Protein 3W7A (pdb70)

InterPro domains:
  IPR003680 Flavodoxin-like fold [PF02525] (2-206)
  IPR023048 NADH:quinone oxidoreductase, FMN-dependent [MF_01216] (2-211)
  IPR029039 Flavoprotein-like superfamily [G3DSA:3.40.50.360] (1-211)
  IPR029039 Flavoprotein-like superfamily [SSF52218] (1-211)
  IPR050104 FMN-dependent NADH:quinone oxidoreductase, azoreductase type 1 [PTHR43741] (1-211)

Radius of gyration: 33.96 Å; Cα contacts (8 Å, |Δi|>4): 1570; chains: 4; bounding box: 98×86×54 Å

Foldseek 3Di:
DEEEEEEEDPDALVPDLLNVQSVLLVVLLCVLPVPYHYHYHDLVPADQDAPDPLCVVVVVCVVVVHDLVVHDPVSSVRVVSLVVLQVSVLPGAEYEYGAEQDPLAGDPSVVSSLVSHQDEPRQWHADPVGIAADRENHAYEYEYEYQADQPDDPNVVSNCHVVVVQVSCRRSPHNHYHYQYLHNCNVCVVCNVVSSVVSSVVSSVVSNVD/DEEEEEEEDPDALVPDLLNVQSVLLVVLLCVLPVPYHYDYHYLVPADQDACDPLQVVVVVCVVVVHDLVVHDPVSNVNVVSLVVLQVVVLPGAEYEYEAEQDPLAGPPSVVSSLVSNDDEPRQWHADDVGIAGDRPNHEYEYEYEYQADQPDDDNVVSNCHVVVVQVSCVRSPHNHYYYQYLHNCNVCVVCNVVSSVVSNVVSSVVSNVD/DEEEEEEEDPDALVPDLLRVQSVLLVVLLCVLPVPYHYDYHYLVPADQDACDVLCVVVVVCVVVVHDLVVHDPVSNVRVVSLVVLQVSVQPGQEYEYGAEDDPLAGPPSVVSSLVSHQDEPRLWHADPVGIAADHPNHAYEYEYEYQADQPDDDNVVSNCHVVVVQVSCVRSPHNHYHYQYLHNCNVPVVCNVVSSVVSSVVSSVVSNVD/DEEEEEEEDPDACVPDLLRVLSVLLVVLLCVLPVPYHYHYDYLVPQDQDACDPLCVVLVVCVVVVHDLVVHDPVSNVNVVSLVVLQVSVLPGAEYEYGAEDDPLAGPPSVVSSLVSNDDDPRLWHADPVGIAADRPNHEYEYEYEYQADQPDPDNVVSNCHVVVVCVSCVRSPHNHYYYQYLHNCNVDVVCNVVSSVVSSVVSSVVSNVD

Sequence (840 aa):
TKVLFITANPNSAEGSFGMAVGEAFIEAYKNEHPQDEVVTIDLFNTTVPAIDADVFAAWGKFAAGEGFEALTEVQQQKVAAMNTNLETFMNADRYVFVTPMWNFSYPPVVKAYLDNVAIAGKTFKYTENGPVGLLEGKKALHIQATGGVYSEGAYAAVDFGRNHLKTVLGFVGVNDTEYIAVEGMNANPEKAQEIKEAAIANARELAKRFTKVLFITANPNSAEGSFGMAVGEAFIEAYKNEHPQDEVVTIDLFNTTVPAIDADVFAAWGKFAAGEGFEALTEVQQQKVAAMNTNLETFMNADRYVFVTPMWNFSYPPVVKAYLDNVAIAGKTFKYTENGPVGLLEGKKALHIQATGGVYSEGAYAAVDFGRNHLKTVLGFVGVNDTEYIAVEGMNANPEKAQEIKEAAIANARELAKRFTKVLFITANPNSAEGSFGMAVGEAFIEAYKNEHPQDEVVTIDLFNTTVPAIDADVFAAWGKFAAGEGFEALTEVQQQKVAAMNTNLETFMNADRYVFVTPMWNFSYPPVVKAYLDNVAIAGKTFKYTENGPVGLLEGKKALHIQATGGVYSEGAYAAVDFGRNHLKTVLGFVGVNDTEYIAVEGMNANPEKAQEIKEAAIANARELAKRFTKVLFITANPNSAEGSFGMAVGEAFIEAYKNEHPQDEVVTIDLFNTTVPAIDADVFAAWGKFAAGEGFEALTEVQQQKVAAMNTNLETFMNADRYVFVTPMWNFSYPPVVKAYLDNVAIAGKTFKYTENGPVGLLEGKKALHIQATGGVYSEGAYAAVDFGRNHLKTVLGFVGVNDTEYIAVEGMNANPEKAQEIKEAAIANARELAKRF

CATH classification: 3.40.50.360

Secondary structure (DSSP, 8-state):
-EEEEEE--SS-TTS-HHHHHHHHHHHHHHHH-TTSEEEEEEGGGS--PPP-HHHHHHHHHHHTT--GGGS-HHHHHHHHHHHHHHHHHHH-SEEEEEEE-BTTB--HHHHHHHHHH--BTTTEE--TTS-EE---S-EEEEEEEESS--SSSGGGGG-HHHHHHHHHHHHTT---EEEEEEE-TTT-GGGHHHHHHHHHHHHHHHHTT-/-EEEEEE--SS-TTS-HHHHHHHHHHHHHHHH-TTSEEEEEEGGGS--PPP-HHHHHHHHHHHTT--GGGS-HHHHHHHHHHHHHHHHHHH-SEEEEEEE-BTTB--HHHHHHHHHH--BTTTEE--TTS-EE---S-EEEEEEEESS--SSSGGGGG-HHHHHHHHHHHHTT---EEEEEEE-TTT-GGGHHHHHHHHHHHHHHHHTT-/-EEEEEE--SS-TTT-HHHHHHHHHHHHHHHH-TT-EEEEEEGGGS--PPP-HHHHHHHHHHHTT--GGGS-HHHHHHHHHHHHHHHHHHH-SEEEEEEE-BTTB--HHHHHHHHHH--BTTTEE--TTS-EE---S-EEEEEEEESS--SSSGGGGG-HHHHHHHHHHHHHT---EEEEEEE-TTTSGGGHHHHHHHHHHHHHHHHTT-/-EEEEEE--SS-TTT-HHHHHHHHHHHHHHHH-TTSEEEEEETTTS--PPP-HHHHHHHHHHHHT--GGGS-HHHHHHHHHHHHHHHHHHH-SEEEEEEE-BTTB--HHHHHHHHHH--BTTTEE--TT--EE---S-EEEEEEEESS--SSSGGGGG-HHHHHHHHHHHHHT---EEEEEEE-TTT-GGGHHHHHHHHHHHHHHHHTT-

Nearest PDB structures (foldseek):
  3w78-assembly2_D  TM=9.979E-01  e=2.342E-39  Bacillus sp. B29
  6jxn-assembly2_B  TM=9.881E-01  e=1.246E-28  Bacillus smithii
  6qu0-assembly1_B  TM=9.357E-01  e=8.473E-25  Halalkalibacter okhensis
  3p0r-assembly1_A-2  TM=9.337E-01  e=2.638E-23  Bacillus anthracis str. Sterne
  3w77-assembly1_B  TM=9.235E-01  e=3.132E-23  Bacillus sp. B29

Structure (mmCIF, N/CA/C/O backbone):
data_3W7A
#
_entry.id   3W7A
#
_cell.length_a   191.982
_cell.length_b   56.618
_cell.length_c   105.518
_cell.angle_alpha   90.000
_cell.angle_beta   115.710
_cell.angle_gamma   90.000
#
_symmetry.space_group_name_H-M   'C 1 2 1'
#
loop_
_entity.id
_entity.type
_entity.pdbx_description
1 polymer 'FMN-dependent NADH-azoreductase'
2 non-polymer 'FLAVIN MONONUCLEOTIDE'
3 non-polymer '4-[(E)-(2-hydroxynaphthalen-1-yl)diazenyl]naphthalene-1-sulfonic acid'
4 non-polymer 'CALCIUM ION'
5 non-polymer 'POTASSIUM ION'
6 water water
#
loop_
_atom_site.group_PDB
_atom_site.id
_atom_site.type_symbol
_atom_site.label_atom_id
_atom_site.label_alt_id
_atom_site.label_comp_id
_atom_site.label_asym_id
_atom_site.label_entity_id
_atom_site.label_seq_id
_atom_site.pdbx_PDB_ins_code
_atom_site.Cartn_x
_atom_site.Cartn_y
_atom_site.Cartn_z
_atom_site.occupancy
_atom_site.B_iso_or_equiv
_atom_site.auth_seq_id
_atom_site.auth_comp_id
_atom_site.auth_asym_id
_atom_site.auth_atom_id
_atom_site.pdbx_PDB_model_num
ATOM 1 N N . THR A 1 2 ? 23.666 -24.409 42.539 1.00 23.25 2 THR A N 1
ATOM 2 C CA . THR A 1 2 ? 25.015 -24.605 41.915 1.00 23.61 2 THR A CA 1
ATOM 3 C C . THR A 1 2 ? 24.937 -25.153 40.458 1.00 22.49 2 THR A C 1
ATOM 4 O O . THR A 1 2 ? 24.276 -26.167 40.196 1.00 21.85 2 THR A O 1
ATOM 8 N N . LYS A 1 3 ? 25.642 -24.493 39.534 1.00 21.44 3 LYS A N 1
ATOM 9 C CA . LYS A 1 3 ? 25.692 -24.916 38.120 1.00 20.33 3 LYS A CA 1
ATOM 10 C C . LYS A 1 3 ? 27.027 -25.581 37.826 1.00 17.75 3 LYS A C 1
ATOM 11 O O . LYS A 1 3 ? 28.085 -25.037 38.140 1.00 16.45 3 LYS A O 1
ATOM 17 N N . VAL A 1 4 ? 26.974 -26.771 37.246 1.00 15.60 4 VAL A N 1
ATOM 18 C CA . VAL A 1 4 ? 28.170 -27.552 36.986 1.00 14.65 4 VAL A CA 1
ATOM 19 C C . VAL A 1 4 ? 28.284 -27.765 35.492 1.00 13.94 4 VAL A C 1
ATOM 20 O O . VAL A 1 4 ? 27.342 -28.178 34.874 1.00 14.15 4 VAL A O 1
ATOM 24 N N . LEU A 1 5 ? 29.455 -27.486 34.923 1.00 13.94 5 LEU A N 1
ATOM 25 C CA . LEU A 1 5 ? 29.769 -27.957 33.564 1.00 14.02 5 LEU A CA 1
ATOM 26 C C . LEU A 1 5 ? 30.568 -29.251 33.632 1.00 13.61 5 LEU A C 1
ATOM 27 O O . LEU A 1 5 ? 31.552 -29.304 34.347 1.00 13.35 5 LEU A O 1
ATOM 32 N N . PHE A 1 6 ? 30.153 -30.272 32.895 1.00 13.46 6 PHE A N 1
ATOM 33 C CA . PHE A 1 6 ? 30.860 -31.529 32.859 1.00 14.36 6 PHE A CA 1
ATOM 34 C C . PHE A 1 6 ? 31.377 -31.513 31.433 1.00 14.70 6 PHE A C 1
ATOM 35 O O . PHE A 1 6 ? 30.628 -31.741 30.485 1.00 15.09 6 PHE A O 1
ATOM 43 N N . ILE A 1 7 ? 32.653 -31.173 31.285 1.00 14.60 7 ILE A N 1
ATOM 44 C CA . ILE A 1 7 ? 33.241 -30.910 29.981 1.00 15.12 7 ILE A CA 1
ATOM 45 C C . ILE A 1 7 ? 34.079 -32.094 29.606 1.00 15.64 7 ILE A C 1
ATOM 46 O O . ILE A 1 7 ? 35.089 -32.366 30.262 1.00 15.96 7 ILE A O 1
ATOM 51 N N . THR A 1 8 ? 33.681 -32.825 28.575 1.00 16.05 8 THR A N 1
ATOM 52 C CA . THR A 1 8 ? 34.448 -34.032 28.234 1.00 16.07 8 THR A CA 1
ATOM 53 C C . THR A 1 8 ? 35.140 -33.875 26.877 1.00 16.13 8 THR A C 1
ATOM 54 O O . THR A 1 8 ? 34.594 -33.238 25.961 1.00 15.69 8 THR A O 1
ATOM 58 N N . ALA A 1 9 ? 36.357 -34.408 26.760 1.00 15.84 9 ALA A N 1
ATOM 59 C CA . ALA A 1 9 ? 37.063 -34.433 25.483 1.00 16.47 9 ALA A CA 1
ATOM 60 C C . ALA A 1 9 ? 37.608 -35.823 25.227 1.00 17.45 9 ALA A C 1
ATOM 61 O O . ALA A 1 9 ? 38.802 -36.059 25.200 1.00 17.55 9 ALA A O 1
ATOM 63 N N . ASN A 1 10 ? 36.707 -36.748 25.026 1.00 18.74 10 ASN A N 1
ATOM 64 C CA . ASN A 1 10 ? 37.095 -38.062 24.633 1.00 20.35 10 ASN A CA 1
ATOM 65 C C . ASN A 1 10 ? 36.096 -38.519 23.576 1.00 22.48 10 ASN A C 1
ATOM 66 O O . ASN A 1 10 ? 34.888 -38.404 23.794 1.00 24.11 10 ASN A O 1
ATOM 71 N N . PRO A 1 11 ? 36.589 -39.055 22.439 1.00 24.51 11 PRO A N 1
ATOM 72 C CA . PRO A 1 11 ? 35.635 -39.549 21.415 1.00 25.78 11 PRO A CA 1
ATOM 73 C C . PRO A 1 11 ? 34.844 -40.781 21.842 1.00 26.59 11 PRO A C 1
ATOM 74 O O . PRO A 1 11 ? 33.863 -41.116 21.202 1.00 28.35 11 PRO A O 1
ATOM 78 N N . ASN A 1 12 ? 35.277 -41.439 22.909 1.00 28.92 12 ASN A N 1
ATOM 79 C CA . ASN A 1 12 ? 34.646 -42.661 23.428 1.00 30.25 12 ASN A CA 1
ATOM 80 C C . ASN A 1 12 ? 33.692 -42.405 24.612 1.00 30.52 12 ASN A C 1
ATOM 81 O O . ASN A 1 12 ? 33.860 -41.442 25.368 1.00 28.78 12 ASN A O 1
ATOM 86 N N . SER A 1 13 ? 32.709 -43.289 24.780 1.00 28.80 13 SER A N 1
ATOM 87 C CA . SER A 1 13 ? 31.768 -43.188 25.881 1.00 29.24 13 SER A CA 1
ATOM 88 C C . SER A 1 13 ? 32.418 -43.740 27.133 1.00 27.83 13 SER A C 1
ATOM 89 O O . SER A 1 13 ? 33.547 -44.250 27.098 1.00 27.00 13 SER A O 1
ATOM 92 N N . ALA A 1 14 ? 31.674 -43.658 28.229 1.00 26.43 14 ALA A N 1
ATOM 93 C CA . ALA A 1 14 ? 32.063 -44.247 29.492 1.00 27.53 14 ALA A CA 1
ATOM 94 C C . ALA A 1 14 ? 32.240 -45.760 29.419 1.00 28.93 14 ALA A C 1
ATOM 95 O O . ALA A 1 14 ? 32.841 -46.330 30.325 1.00 26.80 14 ALA A O 1
ATOM 97 N N . GLU A 1 15 ? 31.701 -46.394 28.367 1.00 30.04 15 GLU A N 1
ATOM 98 C CA . GLU A 1 15 ? 31.805 -47.835 28.181 1.00 35.16 15 GLU A CA 1
ATOM 99 C C . GLU A 1 15 ? 33.163 -48.219 27.595 1.00 33.60 15 GLU A C 1
ATOM 100 O O . GLU A 1 15 ? 33.658 -49.319 27.868 1.00 31.81 15 GLU A O 1
ATOM 106 N N . GLY A 1 16 ? 33.777 -47.324 26.811 1.00 29.33 16 GLY A N 1
ATOM 107 C CA . GLY A 1 16 ? 35.087 -47.632 26.223 1.00 28.38 16 GLY A CA 1
ATOM 108 C C . GLY A 1 16 ? 36.277 -46.716 26.528 1.00 26.38 16 GLY A C 1
ATOM 109 O O . GLY A 1 16 ? 37.208 -46.639 25.749 1.00 27.68 16 GLY A O 1
ATOM 110 N N . SER A 1 17 ? 36.247 -46.018 27.650 1.00 23.39 17 SER A N 1
ATOM 111 C CA . SER A 1 17 ? 37.275 -45.047 27.996 1.00 21.55 17 SER A CA 1
ATOM 112 C C . SER A 1 17 ? 37.385 -45.050 29.504 1.00 20.35 17 SER A C 1
ATOM 113 O O . SER A 1 17 ? 36.357 -44.993 30.181 1.00 19.82 17 SER A O 1
ATOM 116 N N . PHE A 1 18 ? 38.619 -45.140 30.006 1.00 19.09 18 PHE A N 1
ATOM 117 C CA . PHE A 1 18 ? 38.908 -45.129 31.444 1.00 19.69 18 PHE A CA 1
ATOM 118 C C . PHE A 1 18 ? 38.552 -43.794 32.109 1.00 18.82 18 PHE A C 1
ATOM 119 O O . PHE A 1 18 ? 37.883 -43.789 33.145 1.00 19.39 18 PHE A O 1
ATOM 127 N N . GLY A 1 19 ? 38.996 -42.680 31.506 1.00 18.10 19 GLY A N 1
ATOM 128 C CA . GLY A 1 19 ? 38.653 -41.314 31.968 1.00 16.30 19 GLY A CA 1
ATOM 129 C C . GLY A 1 19 ? 37.137 -41.083 32.057 1.00 15.94 19 GLY A C 1
ATOM 130 O O . GLY A 1 19 ? 36.633 -40.504 33.058 1.00 14.42 19 GLY A O 1
ATOM 131 N N . MET A 1 20 ? 36.408 -41.526 31.025 1.00 15.48 20 MET A N 1
ATOM 132 C CA . MET A 1 20 ? 34.948 -41.314 30.963 1.00 16.37 20 MET A CA 1
ATOM 133 C C . MET A 1 20 ? 34.188 -42.159 32.011 1.00 15.95 20 MET A C 1
ATOM 134 O O . MET A 1 20 ? 33.247 -41.678 32.591 1.00 15.43 20 MET A O 1
ATOM 139 N N . ALA A 1 21 ? 34.597 -43.419 32.215 1.00 15.86 21 ALA A N 1
ATOM 140 C CA . ALA A 1 21 ? 34.077 -44.234 33.300 1.00 15.66 21 ALA A CA 1
ATOM 141 C C . ALA A 1 21 ? 34.298 -43.533 34.658 1.00 15.90 21 ALA A C 1
ATOM 142 O O . ALA A 1 21 ? 33.416 -43.538 35.504 1.00 15.63 21 ALA A O 1
ATOM 144 N N . VAL A 1 22 ? 35.455 -42.890 34.854 1.00 15.16 22 VAL A N 1
ATOM 145 C CA . VAL A 1 22 ? 35.745 -42.289 36.124 1.00 14.47 22 VAL A CA 1
ATOM 146 C C . VAL A 1 22 ? 34.920 -40.996 36.223 1.00 14.44 22 VAL A C 1
ATOM 147 O O . VAL A 1 22 ? 34.249 -40.751 37.219 1.00 13.62 22 VAL A O 1
ATOM 151 N N . GLY A 1 23 ? 34.935 -40.195 35.155 1.00 14.47 23 GLY A N 1
ATOM 152 C CA . GLY A 1 23 ? 34.181 -38.943 35.134 1.00 14.81 23 GLY A CA 1
ATOM 153 C C . GLY A 1 23 ? 32.693 -39.166 35.250 1.00 14.93 23 GLY A C 1
ATOM 154 O O . GLY A 1 23 ? 31.997 -38.448 35.960 1.00 14.01 23 GLY A O 1
ATOM 155 N N . GLU A 1 24 ? 32.193 -40.173 34.552 1.00 15.91 24 GLU A N 1
ATOM 156 C CA . GLU A 1 24 ? 30.804 -40.573 34.776 1.00 17.31 24 GLU A CA 1
ATOM 157 C C . GLU A 1 24 ? 30.455 -40.977 36.229 1.00 16.35 24 GLU A C 1
ATOM 158 O O . GLU A 1 24 ? 29.432 -40.514 36.775 1.00 15.60 24 GLU A O 1
ATOM 164 N N . ALA A 1 25 ? 31.298 -41.804 36.862 1.00 14.92 25 ALA A N 1
ATOM 165 C CA . ALA A 1 25 ? 31.075 -42.136 38.261 1.00 14.26 25 ALA A CA 1
ATOM 166 C C . ALA A 1 25 ? 31.120 -40.870 39.131 1.00 13.27 25 ALA A C 1
ATOM 167 O O . ALA A 1 25 ? 30.300 -40.702 40.039 1.00 12.74 25 ALA A O 1
ATOM 169 N N . PHE A 1 26 ? 32.063 -39.984 38.865 1.00 12.55 26 PHE A N 1
ATOM 170 C CA . PHE A 1 26 ? 32.102 -38.737 39.640 1.00 12.96 26 PHE A CA 1
ATOM 171 C C . PHE A 1 26 ? 30.804 -37.939 39.507 1.00 13.20 26 PHE A C 1
ATOM 172 O O . PHE A 1 26 ? 30.221 -37.538 40.508 1.00 13.55 26 PHE A O 1
ATOM 180 N N . ILE A 1 27 ? 30.410 -37.661 38.269 1.00 14.04 27 ILE A N 1
ATOM 181 C CA . ILE A 1 27 ? 29.319 -36.729 38.016 1.00 15.04 27 ILE A CA 1
ATOM 182 C C . ILE A 1 27 ? 27.979 -37.307 38.491 1.00 16.15 27 ILE A C 1
ATOM 183 O O . ILE A 1 27 ? 27.126 -36.583 38.989 1.00 15.98 27 ILE A O 1
ATOM 188 N N . GLU A 1 28 ? 27.818 -38.622 38.398 1.00 16.75 28 GLU A N 1
ATOM 189 C CA . GLU A 1 28 ? 26.596 -39.263 38.911 1.00 17.29 28 GLU A CA 1
ATOM 190 C C . GLU A 1 28 ? 26.518 -39.363 40.440 1.00 16.23 28 GLU A C 1
ATOM 191 O O . GLU A 1 28 ? 25.434 -39.208 41.014 1.00 15.88 28 GLU A O 1
ATOM 197 N N . ALA A 1 29 ? 27.651 -39.596 41.100 1.00 15.88 29 ALA A N 1
ATOM 198 C CA . ALA A 1 29 ? 27.713 -39.511 42.580 1.00 15.95 29 ALA A CA 1
ATOM 199 C C . ALA A 1 29 ? 27.409 -38.078 43.001 1.00 15.58 29 ALA A C 1
ATOM 200 O O . ALA A 1 29 ? 26.739 -37.831 44.016 1.00 15.45 29 ALA A O 1
ATOM 202 N N . TYR A 1 30 ? 27.876 -37.128 42.201 1.00 15.51 30 TYR A N 1
ATOM 203 C CA . TYR A 1 30 ? 27.676 -35.707 42.547 1.00 16.25 30 TYR A CA 1
ATOM 204 C C . TYR A 1 30 ? 26.195 -35.298 42.466 1.00 16.18 30 TYR A C 1
ATOM 205 O O . TYR A 1 30 ? 25.657 -34.610 43.379 1.00 15.07 30 TYR A O 1
ATOM 214 N N . LYS A 1 31 ? 25.531 -35.685 41.376 1.00 15.64 31 LYS A N 1
ATOM 215 C CA . LYS A 1 31 ? 24.102 -35.358 41.243 1.00 16.64 31 LYS A CA 1
ATOM 216 C C . LYS A 1 31 ? 23.266 -36.014 42.323 1.00 17.22 31 LYS A C 1
ATOM 217 O O . LYS A 1 31 ? 22.298 -35.413 42.794 1.00 17.10 31 LYS A O 1
ATOM 223 N N . ASN A 1 32 ? 23.609 -37.254 42.663 1.00 17.43 32 ASN A N 1
ATOM 224 C CA . ASN A 1 32 ? 22.987 -37.949 43.767 1.00 20.26 32 ASN A CA 1
ATOM 225 C C . ASN A 1 32 ? 23.126 -37.198 45.091 1.00 19.79 32 ASN A C 1
ATOM 226 O O . ASN A 1 32 ? 22.161 -37.077 45.813 1.00 20.19 32 ASN A O 1
ATOM 231 N N . GLU A 1 33 ? 24.311 -36.675 45.381 1.00 18.66 33 GLU A N 1
ATOM 232 C CA . GLU A 1 33 ? 24.547 -35.890 46.599 1.00 20.30 33 GLU A CA 1
ATOM 233 C C . GLU A 1 33 ? 23.845 -34.550 46.535 1.00 20.34 33 GLU A C 1
ATOM 234 O O . GLU A 1 33 ? 23.509 -33.976 47.571 1.00 21.48 33 GLU A O 1
ATOM 240 N N . HIS A 1 34 ? 23.635 -34.027 45.336 1.00 18.30 34 HIS A N 1
ATOM 241 C CA . HIS A 1 34 ? 23.079 -32.684 45.228 1.00 19.25 34 HIS A CA 1
ATOM 242 C C . HIS A 1 34 ? 22.021 -32.629 44.170 1.00 18.62 34 HIS A C 1
ATOM 243 O O . HIS A 1 34 ? 22.282 -32.046 43.120 1.00 17.85 34 HIS A O 1
ATOM 250 N N . PRO A 1 35 ? 20.825 -33.226 44.425 1.00 18.24 35 PRO A N 1
ATOM 251 C CA . PRO A 1 35 ? 19.822 -33.405 43.383 1.00 19.48 35 PRO A CA 1
ATOM 252 C C . PRO A 1 35 ? 19.272 -32.094 42.858 1.00 19.56 35 PRO A C 1
ATOM 253 O O . PRO A 1 35 ? 18.696 -32.092 41.811 1.00 17.67 35 PRO A O 1
ATOM 257 N N . GLN A 1 36 ? 19.450 -30.994 43.577 1.00 21.04 36 GLN A N 1
ATOM 258 C CA . GLN A 1 36 ? 18.965 -29.718 43.049 1.00 23.22 36 GLN A CA 1
ATOM 259 C C . GLN A 1 36 ? 19.982 -28.952 42.218 1.00 22.29 36 GLN A C 1
ATOM 260 O O . GLN A 1 36 ? 19.651 -27.888 41.691 1.00 21.94 36 GLN A O 1
ATOM 266 N N . ASP A 1 37 ? 21.202 -29.471 42.082 1.00 21.76 37 ASP A N 1
ATOM 267 C CA . ASP A 1 37 ? 22.210 -28.815 41.228 1.00 22.85 37 ASP A CA 1
ATOM 268 C C . ASP A 1 37 ? 21.982 -29.061 39.721 1.00 23.52 37 ASP A C 1
ATOM 269 O O . ASP A 1 37 ? 21.583 -30.152 39.334 1.00 22.38 37 ASP A O 1
ATOM 274 N N . GLU A 1 38 ? 22.230 -28.041 38.885 1.00 24.00 38 GLU A N 1
ATOM 275 C CA . GLU A 1 38 ? 22.087 -28.180 37.433 1.00 25.60 38 GLU A CA 1
ATOM 276 C C . GLU A 1 38 ? 23.437 -28.628 36.878 1.00 23.34 38 GLU A C 1
ATOM 277 O O . GLU A 1 38 ? 24.480 -28.059 37.215 1.00 21.14 38 GLU A O 1
ATOM 283 N N . VAL A 1 39 ? 23.422 -29.643 36.040 1.00 21.09 39 VAL A N 1
ATOM 284 C CA . VAL A 1 39 ? 24.651 -30.146 35.457 1.00 21.93 39 VAL A CA 1
ATOM 285 C C . VAL A 1 39 ? 24.464 -30.213 33.940 1.00 22.45 39 VAL A C 1
ATOM 286 O O . VAL A 1 39 ? 23.601 -30.921 33.458 1.00 22.06 39 VAL A O 1
ATOM 290 N N . VAL A 1 40 ? 25.293 -29.472 33.211 1.00 21.93 40 VAL A N 1
ATOM 291 C CA . VAL A 1 40 ? 25.216 -29.394 31.742 1.00 21.95 40 VAL A CA 1
ATOM 292 C C . VAL A 1 40 ? 26.424 -30.153 31.198 1.00 20.57 40 VAL A C 1
ATOM 293 O O . VAL A 1 40 ? 27.538 -29.863 31.609 1.00 18.85 40 VAL A O 1
ATOM 297 N N . THR A 1 41 ? 26.245 -31.139 30.317 1.00 20.45 41 THR A N 1
ATOM 298 C CA . THR A 1 41 ? 27.440 -31.745 29.762 1.00 21.76 41 THR A CA 1
ATOM 299 C C . THR A 1 41 ? 27.837 -31.002 28.478 1.00 21.88 41 THR A C 1
ATOM 300 O O . THR A 1 41 ? 26.992 -30.727 27.626 1.00 21.99 41 THR A O 1
ATOM 304 N N . ILE A 1 42 ? 29.120 -30.646 28.375 1.00 21.09 42 ILE A N 1
ATOM 305 C CA . ILE A 1 42 ? 29.691 -30.120 27.139 1.00 20.20 42 ILE A CA 1
ATOM 306 C C . ILE A 1 42 ? 30.618 -31.218 26.548 1.00 19.00 42 ILE A C 1
ATOM 307 O O . ILE A 1 42 ? 31.754 -31.419 26.996 1.00 16.37 42 ILE A O 1
ATOM 312 N N . ASP A 1 43 ? 30.119 -31.940 25.549 1.00 18.90 43 ASP A N 1
ATOM 313 C CA . ASP A 1 43 ? 30.921 -32.936 24.846 1.00 19.21 43 ASP A CA 1
ATOM 314 C C . ASP A 1 43 ? 31.741 -32.204 23.797 1.00 18.43 43 ASP A C 1
ATOM 315 O O . ASP A 1 43 ? 31.199 -31.785 22.769 1.00 19.40 43 ASP A O 1
ATOM 320 N N . LEU A 1 44 ? 33.030 -32.026 24.033 1.00 17.66 44 LEU A N 1
ATOM 321 C CA . LEU A 1 44 ? 33.779 -31.154 23.116 1.00 18.17 44 LEU A CA 1
ATOM 322 C C . LEU A 1 44 ? 33.895 -31.728 21.716 1.00 19.03 44 LEU A C 1
ATOM 323 O O . LEU A 1 44 ? 34.105 -30.972 20.791 1.00 19.31 44 LEU A O 1
ATOM 328 N N . PHE A 1 45 ? 33.757 -33.038 21.553 1.00 19.92 45 PHE A N 1
ATOM 329 C CA . PHE A 1 45 ? 33.783 -33.610 20.198 1.00 21.89 45 PHE A CA 1
ATOM 330 C C . PHE A 1 45 ? 32.482 -33.425 19.414 1.00 23.88 45 PHE A C 1
ATOM 331 O O . PHE A 1 45 ? 32.440 -33.763 18.240 1.00 25.78 45 PHE A O 1
ATOM 339 N N . ASN A 1 46 ? 31.429 -32.925 20.064 1.00 24.70 46 ASN A N 1
ATOM 340 C CA . ASN A 1 46 ? 30.156 -32.624 19.412 1.00 26.25 46 ASN A CA 1
ATOM 341 C C . ASN A 1 46 ? 29.618 -31.236 19.800 1.00 26.00 46 ASN A C 1
ATOM 342 O O . ASN A 1 46 ? 28.427 -31.082 20.017 1.00 27.97 46 ASN A O 1
ATOM 347 N N . THR A 1 47 ? 30.493 -30.241 19.888 1.00 24.39 47 THR A N 1
ATOM 348 C CA . THR A 1 47 ? 30.131 -28.881 20.288 1.00 24.93 47 THR A CA 1
ATOM 349 C C . THR A 1 47 ? 30.873 -27.974 19.309 1.00 24.30 47 THR A C 1
ATOM 350 O O . THR A 1 47 ? 32.010 -28.280 18.950 1.00 22.73 47 THR A O 1
ATOM 354 N N . THR A 1 48 ? 30.284 -26.864 18.862 1.00 23.52 48 THR A N 1
ATOM 355 C CA . THR A 1 48 ? 31.093 -26.030 17.982 1.00 23.53 48 THR A CA 1
ATOM 356 C C . THR A 1 48 ? 32.011 -25.155 18.851 1.00 22.74 48 THR A C 1
ATOM 357 O O . THR A 1 48 ? 31.555 -24.402 19.739 1.00 21.82 48 THR A O 1
ATOM 361 N N . VAL A 1 49 ? 33.309 -25.313 18.615 1.00 20.43 49 VAL A N 1
ATOM 362 C CA . VAL A 1 49 ? 34.361 -24.671 19.380 1.00 20.68 49 VAL A CA 1
ATOM 363 C C . VAL A 1 49 ? 35.314 -24.086 18.341 1.00 21.87 49 VAL A C 1
ATOM 364 O O . VAL A 1 49 ? 36.300 -24.730 17.970 1.00 23.88 49 VAL A O 1
ATOM 368 N N . PRO A 1 50 ? 34.997 -22.879 17.820 1.00 21.36 50 PRO A N 1
ATOM 369 C CA . PRO A 1 50 ? 35.786 -22.230 16.780 1.00 21.93 50 PRO A CA 1
ATOM 370 C C . PRO A 1 50 ? 37.217 -22.002 17.199 1.00 22.07 50 PRO A C 1
ATOM 371 O O . PRO A 1 50 ? 37.477 -21.485 18.315 1.00 22.24 50 PRO A O 1
ATOM 375 N N . ALA A 1 51 ? 38.124 -22.355 16.290 1.00 20.90 51 ALA A N 1
ATOM 376 C CA . ALA A 1 51 ? 39.546 -22.033 16.412 1.00 21.63 51 ALA A CA 1
ATOM 377 C C . ALA A 1 51 ? 39.744 -20.543 16.175 1.00 21.56 51 ALA A C 1
ATOM 378 O O . ALA A 1 51 ? 39.129 -19.986 15.274 1.00 22.96 51 ALA A O 1
ATOM 380 N N . ILE A 1 52 ? 40.564 -19.884 16.988 1.00 20.91 52 ILE A N 1
ATOM 381 C CA . ILE A 1 52 ? 41.024 -18.546 16.642 1.00 21.00 52 ILE A CA 1
ATOM 382 C C . ILE A 1 52 ? 41.750 -18.610 15.278 1.00 21.82 52 ILE A C 1
ATOM 383 O O . ILE A 1 52 ? 42.716 -19.348 15.126 1.00 20.94 52 ILE A O 1
ATOM 388 N N . ASP A 1 53 ? 41.237 -17.882 14.281 1.00 22.94 53 ASP A N 1
ATOM 389 C CA . ASP A 1 53 ? 41.785 -17.896 12.906 1.00 24.03 53 ASP A CA 1
ATOM 390 C C . ASP A 1 53 ? 41.643 -16.495 12.293 1.00 23.94 53 ASP A C 1
ATOM 391 O O . ASP A 1 53 ? 41.353 -15.525 13.031 1.00 24.59 53 ASP A O 1
ATOM 396 N N . ALA A 1 54 ? 41.831 -16.384 10.972 1.00 24.04 54 ALA A N 1
ATOM 397 C CA . ALA A 1 54 ? 41.850 -15.062 10.299 1.00 26.48 54 ALA A CA 1
ATOM 398 C C . ALA A 1 54 ? 40.495 -14.379 10.420 1.00 25.63 54 ALA A C 1
ATOM 399 O O . ALA A 1 54 ? 40.416 -13.160 10.625 1.00 27.50 54 ALA A O 1
ATOM 401 N N . ASP A 1 55 ? 39.431 -15.168 10.301 1.00 25.82 55 ASP A N 1
ATOM 402 C CA . ASP A 1 55 ? 38.088 -14.642 10.520 1.00 25.41 55 ASP A CA 1
ATOM 403 C C . ASP A 1 55 ? 37.886 -14.059 11.915 1.00 24.55 55 ASP A C 1
ATOM 404 O O . ASP A 1 55 ? 37.349 -12.978 12.041 1.00 23.99 55 ASP A O 1
ATOM 409 N N . VAL A 1 56 ? 38.304 -14.773 12.966 1.00 23.77 56 VAL A N 1
ATOM 410 C CA . VAL A 1 56 ? 38.127 -14.251 14.325 1.00 23.23 56 VAL A CA 1
ATOM 411 C C . VAL A 1 56 ? 38.966 -12.978 14.524 1.00 23.86 56 VAL A C 1
ATOM 412 O O . VAL A 1 56 ? 38.475 -11.974 15.090 1.00 23.41 56 VAL A O 1
ATOM 416 N N . PHE A 1 57 ? 40.232 -13.025 14.090 1.00 23.87 57 PHE A N 1
ATOM 417 C CA . PHE A 1 57 ? 41.065 -11.837 14.149 1.00 26.15 57 PHE A CA 1
ATOM 418 C C . PHE A 1 57 ? 40.358 -10.654 13.451 1.00 26.70 57 PHE A C 1
ATOM 419 O O . PHE A 1 57 ? 40.231 -9.580 14.040 1.00 26.54 57 PHE A O 1
ATOM 427 N N . ALA A 1 58 ? 39.827 -10.880 12.247 1.00 26.91 58 ALA A N 1
ATOM 428 C CA . ALA A 1 58 ? 39.069 -9.845 11.526 1.00 27.53 58 ALA A CA 1
ATOM 429 C C . ALA A 1 58 ? 37.858 -9.347 12.313 1.00 29.94 58 ALA A C 1
ATOM 430 O O . ALA A 1 58 ? 37.581 -8.146 12.324 1.00 32.13 58 ALA A O 1
ATOM 432 N N . ALA A 1 59 ? 37.116 -10.259 12.946 1.00 29.43 59 ALA A N 1
ATOM 433 C CA . ALA A 1 59 ? 35.935 -9.865 13.700 1.00 29.94 59 ALA A CA 1
ATOM 434 C C . ALA A 1 59 ? 36.354 -8.991 14.877 1.00 30.89 59 ALA A C 1
ATOM 435 O O . ALA A 1 59 ? 35.733 -7.967 15.152 1.00 30.00 59 ALA A O 1
ATOM 437 N N . TRP A 1 60 ? 37.422 -9.408 15.551 1.00 29.97 60 TRP A N 1
ATOM 438 C CA . TRP A 1 60 ? 37.943 -8.688 16.692 1.00 32.62 60 TRP A CA 1
ATOM 439 C C . TRP A 1 60 ? 38.332 -7.276 16.319 1.00 34.64 60 TRP A C 1
ATOM 440 O O . TRP A 1 60 ? 38.080 -6.351 17.080 1.00 34.35 60 TRP A O 1
ATOM 451 N N . GLY A 1 61 ? 38.906 -7.111 15.127 1.00 34.58 61 GLY A N 1
ATOM 452 C CA . GLY A 1 61 ? 39.333 -5.805 14.622 1.00 39.53 61 GLY A CA 1
ATOM 453 C C . GLY A 1 61 ? 38.171 -4.853 14.426 1.00 42.06 61 GLY A C 1
ATOM 454 O O . GLY A 1 61 ? 38.272 -3.683 14.782 1.00 43.76 61 GLY A O 1
ATOM 455 N N . LYS A 1 62 ? 37.060 -5.364 13.883 1.00 44.72 62 LYS A N 1
ATOM 456 C CA . LYS A 1 62 ? 35.818 -4.577 13.764 1.00 44.21 62 LYS A CA 1
ATOM 457 C C . LYS A 1 62 ? 35.263 -4.143 15.117 1.00 44.80 62 LYS A C 1
ATOM 458 O O . LYS A 1 62 ? 34.937 -2.975 15.309 1.00 48.19 62 LYS A O 1
ATOM 464 N N . PHE A 1 63 ? 35.172 -5.073 16.059 1.00 46.12 63 PHE A N 1
ATOM 465 C CA . PHE A 1 63 ? 34.733 -4.750 17.424 1.00 48.56 63 PHE A CA 1
ATOM 466 C C . PHE A 1 63 ? 35.621 -3.716 18.132 1.00 49.62 63 PHE A C 1
ATOM 467 O O . PHE A 1 63 ? 35.110 -2.803 18.769 1.00 50.13 63 PHE A O 1
ATOM 475 N N . ALA A 1 64 ? 36.941 -3.878 18.028 1.00 51.78 64 ALA A N 1
ATOM 476 C CA . ALA A 1 64 ? 37.903 -2.896 18.541 1.00 52.07 64 ALA A CA 1
ATOM 477 C C . ALA A 1 64 ? 37.713 -1.548 17.860 1.00 54.69 64 ALA A C 1
ATOM 478 O O . ALA A 1 64 ? 37.752 -0.513 18.524 1.00 57.66 64 ALA A O 1
ATOM 480 N N . ALA A 1 65 ? 37.490 -1.571 16.541 1.00 54.45 65 ALA A N 1
ATOM 481 C CA . ALA A 1 65 ? 37.095 -0.386 15.770 1.00 52.01 65 ALA A CA 1
ATOM 482 C C . ALA A 1 65 ? 35.685 0.089 16.140 1.00 54.67 65 ALA A C 1
ATOM 483 O O . ALA A 1 65 ? 35.114 0.948 15.465 1.00 54.57 65 ALA A O 1
ATOM 485 N N . GLY A 1 66 ? 35.123 -0.493 17.199 1.00 55.87 66 GLY A N 1
ATOM 486 C CA . GLY A 1 66 ? 33.788 -0.152 17.682 1.00 57.56 66 GLY A CA 1
ATOM 487 C C . GLY A 1 66 ? 32.671 -0.379 16.679 1.00 58.81 66 GLY A C 1
ATOM 488 O O . GLY A 1 66 ? 31.704 0.382 16.651 1.00 59.41 66 GLY A O 1
ATOM 489 N N . GLU A 1 67 ? 32.801 -1.416 15.851 1.00 58.84 67 GLU A N 1
ATOM 490 C CA . GLU A 1 67 ? 31.753 -1.753 14.887 1.00 59.36 67 GLU A CA 1
ATOM 491 C C . GLU A 1 67 ? 30.789 -2.789 15.470 1.00 58.11 67 GLU A C 1
ATOM 492 O O . GLU A 1 67 ? 31.085 -3.437 16.472 1.00 58.04 67 GLU A O 1
ATOM 498 N N . GLY A 1 68 ? 29.633 -2.941 14.842 1.00 58.15 68 GLY A N 1
ATOM 499 C CA . GLY A 1 68 ? 28.653 -3.907 15.311 1.00 56.81 68 GLY A CA 1
ATOM 500 C C . GLY A 1 68 ? 28.718 -5.224 14.565 1.00 55.46 68 GLY A C 1
ATOM 501 O O . GLY A 1 68 ? 29.548 -5.406 13.672 1.00 54.06 68 GLY A O 1
ATOM 502 N N . PHE A 1 69 ? 27.789 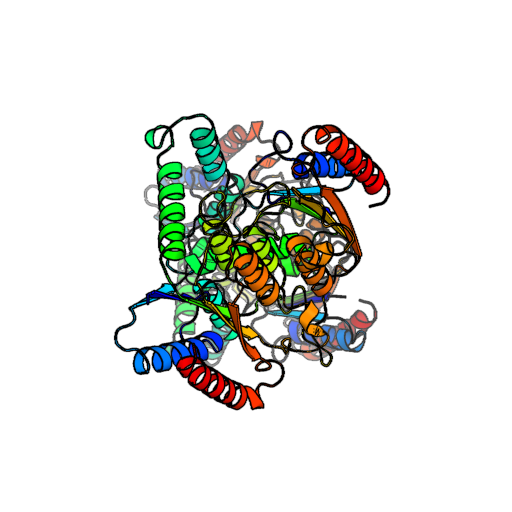-6.112 14.914 1.00 55.82 69 PHE A N 1
ATOM 503 C CA . PHE A 1 69 ? 27.750 -7.503 14.449 1.00 55.13 69 PHE A CA 1
ATOM 504 C C . PHE A 1 69 ? 27.487 -7.618 12.942 1.00 53.63 69 PHE A C 1
ATOM 505 O O . PHE A 1 69 ? 27.916 -8.572 12.307 1.00 54.93 69 PHE A O 1
ATOM 513 N N . GLU A 1 70 ? 26.804 -6.626 12.379 1.00 56.35 70 GLU A N 1
ATOM 514 C CA . GLU A 1 70 ? 26.444 -6.592 10.948 1.00 57.28 70 GLU A CA 1
ATOM 515 C C . GLU A 1 70 ? 27.580 -6.171 10.009 1.00 54.61 70 GLU A C 1
ATOM 516 O O . GLU A 1 70 ? 27.426 -6.185 8.774 1.00 55.99 70 GLU A O 1
ATOM 522 N N . ALA A 1 71 ? 28.708 -5.775 10.591 1.00 50.27 71 ALA A N 1
ATOM 523 C CA . ALA A 1 71 ? 29.922 -5.517 9.814 1.00 46.93 71 ALA A CA 1
ATOM 524 C C . ALA A 1 71 ? 30.688 -6.816 9.525 1.00 44.53 71 ALA A C 1
ATOM 525 O O . ALA A 1 71 ? 31.553 -6.855 8.656 1.00 44.71 71 ALA A O 1
ATOM 527 N N . LEU A 1 72 ? 30.380 -7.874 10.273 1.00 42.18 72 LEU A N 1
ATOM 528 C CA . LEU A 1 72 ? 31.009 -9.187 10.074 1.00 39.67 72 LEU A CA 1
ATOM 529 C C . LEU A 1 72 ? 30.364 -9.907 8.894 1.00 37.73 72 LEU A C 1
ATOM 530 O O . LEU A 1 72 ? 29.177 -9.748 8.636 1.00 39.64 72 LEU A O 1
ATOM 535 N N . THR A 1 73 ? 31.142 -10.714 8.192 1.00 33.95 73 THR A N 1
ATOM 536 C CA . THR A 1 73 ? 30.589 -11.622 7.200 1.00 32.04 73 THR A CA 1
ATOM 537 C C . THR A 1 73 ? 29.748 -12.720 7.898 1.00 31.35 73 THR A C 1
ATOM 538 O O . THR A 1 73 ? 29.801 -12.852 9.124 1.00 29.19 73 THR A O 1
ATOM 542 N N . GLU A 1 74 ? 29.013 -13.518 7.127 1.00 30.63 74 GLU A N 1
ATOM 543 C CA . GLU A 1 74 ? 28.221 -14.604 7.696 1.00 31.81 74 GLU A CA 1
ATOM 544 C C . GLU A 1 74 ? 29.076 -15.613 8.493 1.00 29.84 74 GLU A C 1
ATOM 545 O O . GLU A 1 74 ? 28.760 -15.945 9.623 1.00 29.39 74 GLU A O 1
ATOM 551 N N . VAL A 1 75 ? 30.161 -16.085 7.918 1.00 28.68 75 VAL A N 1
ATOM 552 C CA . VAL A 1 75 ? 31.030 -17.028 8.638 1.00 27.52 75 VAL A CA 1
ATOM 553 C C . VAL A 1 75 ? 31.657 -16.430 9.931 1.00 25.98 75 VAL A C 1
ATOM 554 O O . VAL A 1 75 ? 31.711 -17.097 10.971 1.00 24.91 75 VAL A O 1
ATOM 558 N N . GLN A 1 76 ? 32.114 -15.180 9.867 1.00 24.82 76 GLN A N 1
ATOM 559 C CA . GLN A 1 76 ? 32.576 -14.478 11.065 1.00 24.67 76 GLN A CA 1
ATOM 560 C C . GLN A 1 76 ? 31.492 -14.391 12.150 1.00 25.00 76 GLN A C 1
ATOM 561 O O . GLN A 1 76 ? 31.742 -14.731 13.322 1.00 23.20 76 GLN A O 1
ATOM 567 N N . GLN A 1 77 ? 30.287 -13.969 11.747 1.00 24.67 77 GLN A N 1
ATOM 568 C CA . GLN A 1 77 ? 29.112 -14.002 12.623 1.00 25.86 77 GLN A CA 1
ATOM 569 C C . GLN A 1 77 ? 28.918 -15.370 13.334 1.00 24.14 77 GLN A C 1
ATOM 570 O O . GLN A 1 77 ? 28.718 -15.427 14.559 1.00 21.93 77 GLN A O 1
ATOM 576 N N . GLN A 1 78 ? 28.957 -16.447 12.554 1.00 23.03 78 GLN A N 1
ATOM 577 C CA . GLN A 1 78 ? 28.734 -17.788 13.075 1.00 23.62 78 GLN A CA 1
ATOM 578 C C . GLN A 1 78 ? 29.844 -18.181 14.049 1.00 22.39 78 GLN A C 1
ATOM 579 O O . GLN A 1 78 ? 29.564 -18.785 15.085 1.00 21.10 78 GLN A O 1
ATOM 585 N N . LYS A 1 79 ? 31.085 -17.806 13.723 1.00 21.43 79 LYS A N 1
ATOM 586 C CA . LYS A 1 79 ? 32.213 -18.108 14.571 1.00 21.89 79 LYS A CA 1
ATOM 587 C C . LYS A 1 79 ? 32.138 -17.386 15.905 1.00 21.71 79 LYS A C 1
ATOM 588 O O . LYS A 1 79 ? 32.287 -18.016 16.976 1.00 20.01 79 LYS A O 1
ATOM 594 N N . VAL A 1 80 ? 31.832 -16.092 15.851 1.00 21.74 80 VAL A N 1
ATOM 595 C CA . VAL A 1 80 ? 31.794 -15.276 17.051 1.00 22.34 80 VAL A CA 1
ATOM 596 C C . VAL A 1 80 ? 30.609 -15.645 17.965 1.00 22.73 80 VAL A C 1
ATOM 597 O O . VAL A 1 80 ? 30.750 -15.626 19.197 1.00 22.78 80 VAL A O 1
ATOM 601 N N . ALA A 1 81 ? 29.478 -16.032 17.379 1.00 21.49 81 ALA A N 1
ATOM 602 C CA . ALA A 1 81 ? 28.312 -16.341 18.168 1.00 20.93 81 ALA A CA 1
ATOM 603 C C . ALA A 1 81 ? 28.551 -17.650 18.930 1.00 20.69 81 ALA A C 1
ATOM 604 O O . ALA A 1 81 ? 28.188 -17.762 20.085 1.00 20.35 81 ALA A O 1
ATOM 606 N N . ALA A 1 82 ? 29.161 -18.635 18.279 1.00 19.64 82 ALA A N 1
ATOM 607 C CA . ALA A 1 82 ? 29.589 -19.830 18.988 1.00 20.42 82 ALA A CA 1
ATOM 608 C C . ALA A 1 82 ? 30.662 -19.566 20.099 1.00 20.32 82 ALA A C 1
ATOM 609 O O . ALA A 1 82 ? 30.548 -20.085 21.219 1.00 21.36 82 ALA A O 1
ATOM 611 N N . MET A 1 83 ? 31.691 -18.773 19.807 1.00 19.91 83 MET A N 1
ATOM 612 C CA . MET A 1 83 ? 32.668 -18.386 20.826 1.00 20.61 83 MET A CA 1
ATOM 613 C C . MET A 1 83 ? 32.005 -17.657 21.995 1.00 19.79 83 MET A C 1
ATOM 614 O O . MET A 1 83 ? 32.372 -17.867 23.166 1.00 19.95 83 MET A O 1
ATOM 619 N N . ASN A 1 84 ? 31.048 -16.800 21.679 1.00 20.77 84 ASN A N 1
ATOM 620 C CA . ASN A 1 84 ? 30.267 -16.076 22.700 1.00 22.58 84 ASN A CA 1
ATOM 621 C C . ASN A 1 84 ? 29.461 -17.008 23.606 1.00 21.40 84 ASN A C 1
ATOM 622 O O . ASN A 1 84 ? 29.512 -16.862 24.815 1.00 21.41 84 ASN A O 1
ATOM 627 N N . THR A 1 85 ? 28.711 -17.935 23.020 1.00 22.22 85 THR A N 1
ATOM 628 C CA . THR A 1 85 ? 27.990 -18.972 23.787 1.00 22.65 85 THR A CA 1
ATOM 629 C C . THR A 1 85 ? 28.907 -19.730 24.749 1.00 21.95 85 THR A C 1
ATOM 630 O O . THR A 1 85 ? 28.574 -19.904 25.936 1.00 22.66 85 THR A O 1
ATOM 634 N N . ASN A 1 86 ? 30.056 -20.180 24.239 1.00 22.02 86 ASN A N 1
ATOM 635 C CA . ASN A 1 86 ? 30.996 -20.990 25.026 1.00 19.75 86 ASN A CA 1
ATOM 636 C C . ASN A 1 86 ? 31.553 -20.156 26.192 1.00 19.54 86 ASN A C 1
ATOM 637 O O . ASN A 1 86 ? 31.604 -20.621 27.327 1.00 19.18 86 ASN A O 1
ATOM 642 N N . LEU A 1 87 ? 31.945 -18.915 25.907 1.00 18.93 87 LEU A N 1
ATOM 643 C CA . LEU A 1 87 ? 32.393 -18.002 26.934 1.00 18.70 87 LEU A CA 1
ATOM 644 C C . LEU A 1 87 ? 31.323 -17.815 27.986 1.00 19.31 87 LEU A C 1
ATOM 645 O O . LEU A 1 87 ? 31.600 -17.906 29.171 1.00 18.30 87 LEU A O 1
ATOM 650 N N . GLU A 1 88 ? 30.081 -17.615 27.553 1.00 22.55 88 GLU A N 1
ATOM 651 C CA . GLU A 1 88 ? 29.031 -17.174 28.486 1.00 24.24 88 GLU A CA 1
ATOM 652 C C . GLU A 1 88 ? 28.583 -18.318 29.403 1.00 21.68 88 GLU A C 1
ATOM 653 O O . GLU A 1 88 ? 28.352 -18.101 30.574 1.00 20.98 88 GLU A O 1
ATOM 659 N N . THR A 1 89 ? 28.500 -19.525 28.857 1.00 20.25 89 THR A N 1
ATOM 660 C CA . THR A 1 89 ? 28.232 -20.757 29.611 1.00 19.27 89 THR A CA 1
ATOM 661 C C . THR A 1 89 ? 29.326 -21.024 30.664 1.00 17.93 89 THR A C 1
ATOM 662 O O . THR A 1 89 ? 29.010 -21.310 31.830 1.00 17.71 89 THR A O 1
ATOM 666 N N . PHE A 1 90 ? 30.595 -20.935 30.268 1.00 17.08 90 PHE A N 1
ATOM 667 C CA . PHE A 1 90 ? 31.739 -21.038 31.226 1.00 17.19 90 PHE A CA 1
ATOM 668 C C . PHE A 1 90 ? 31.679 -20.031 32.389 1.00 17.42 90 PHE A C 1
ATOM 669 O O . PHE A 1 90 ? 31.800 -20.380 33.597 1.00 15.90 90 PHE A O 1
ATOM 677 N N . MET A 1 91 ? 31.508 -18.769 32.023 1.00 17.96 91 MET A N 1
ATOM 678 C CA . MET A 1 91 ? 31.486 -17.692 33.019 1.00 19.53 91 MET A CA 1
ATOM 679 C C . MET A 1 91 ? 30.360 -17.869 34.024 1.00 20.83 91 MET A C 1
ATOM 680 O O . MET A 1 91 ? 30.519 -17.535 35.203 1.00 20.96 91 MET A O 1
ATOM 685 N N . ASN A 1 92 ? 29.234 -18.394 33.563 1.00 20.98 92 ASN A N 1
ATOM 686 C CA . ASN A 1 92 ? 28.070 -18.528 34.428 1.00 23.79 92 ASN A CA 1
ATOM 687 C C . ASN A 1 92 ? 28.003 -19.775 35.323 1.00 23.62 92 ASN A C 1
ATOM 688 O O . ASN A 1 92 ? 27.247 -19.816 36.279 1.00 27.05 92 ASN A O 1
ATOM 693 N N . ALA A 1 93 ? 28.783 -20.796 35.024 1.00 21.21 93 ALA A N 1
ATOM 694 C CA . ALA A 1 93 ? 28.737 -22.003 35.844 1.00 20.02 93 ALA A CA 1
ATOM 695 C C . ALA A 1 93 ? 29.584 -21.778 37.119 1.00 18.87 93 ALA A C 1
ATOM 696 O O . ALA A 1 93 ? 30.359 -20.825 37.160 1.00 17.74 93 ALA A O 1
ATOM 698 N N . ASP A 1 94 ? 29.388 -22.609 38.156 1.00 17.89 94 ASP A N 1
ATOM 699 C CA . ASP A 1 94 ? 30.114 -22.481 39.428 1.00 18.16 94 ASP A CA 1
ATOM 700 C C . ASP A 1 94 ? 31.244 -23.509 39.578 1.00 16.62 94 ASP A C 1
ATOM 701 O O . ASP A 1 94 ? 32.173 -23.308 40.361 1.00 15.62 94 ASP A O 1
ATOM 706 N N . ARG A 1 95 ? 31.129 -24.621 38.855 1.00 15.16 95 ARG A N 1
ATOM 707 C CA . ARG A 1 95 ? 32.059 -25.750 39.011 1.00 14.94 95 ARG A CA 1
ATOM 708 C C . ARG A 1 95 ? 32.351 -26.292 37.632 1.00 14.59 95 ARG A C 1
ATOM 709 O O . ARG A 1 95 ? 31.459 -26.292 36.769 1.00 15.27 95 ARG A O 1
ATOM 717 N N . TYR A 1 96 ? 33.574 -26.773 37.417 1.00 14.49 96 TYR A N 1
ATOM 718 C CA . TYR A 1 96 ? 33.979 -27.358 36.102 1.00 13.89 96 TYR A CA 1
ATOM 719 C C . TYR A 1 96 ? 34.586 -28.723 36.303 1.00 13.47 96 TYR A C 1
ATOM 720 O O . TYR A 1 96 ? 35.429 -28.864 37.158 1.00 14.78 96 TYR A O 1
ATOM 729 N N . VAL A 1 97 ? 34.179 -29.714 35.523 1.00 13.05 97 VAL A N 1
ATOM 730 C CA . VAL A 1 97 ? 34.782 -31.039 35.544 1.00 12.98 97 VAL A CA 1
ATOM 731 C C . VAL A 1 97 ? 35.323 -31.252 34.135 1.00 13.28 97 VAL A C 1
ATOM 732 O O . VAL A 1 97 ? 34.584 -31.111 33.166 1.00 13.51 97 VAL A O 1
ATOM 736 N N . PHE A 1 98 ? 36.631 -31.481 34.006 1.00 12.75 98 PHE A N 1
ATOM 737 C CA . PHE A 1 98 ? 37.214 -31.775 32.693 1.00 12.62 98 PHE A CA 1
ATOM 738 C C . PHE A 1 98 ? 37.650 -33.238 32.710 1.00 11.90 98 PHE A C 1
ATOM 739 O O . PHE A 1 98 ? 38.181 -33.718 33.701 1.00 11.50 98 PHE A O 1
ATOM 747 N N . VAL A 1 99 ? 37.404 -33.935 31.614 1.00 11.98 99 VAL A N 1
ATOM 748 C CA . VAL A 1 99 ? 37.778 -35.321 31.471 1.00 12.06 99 VAL A CA 1
ATOM 749 C C . VAL A 1 99 ? 38.570 -35.381 30.193 1.00 12.97 99 VAL A C 1
ATOM 750 O O . VAL A 1 99 ? 38.031 -35.060 29.091 1.00 13.83 99 VAL A O 1
ATOM 754 N N . THR A 1 100 ? 39.845 -35.758 30.314 1.00 13.20 100 THR A N 1
ATOM 755 C CA . THR A 1 100 ? 40.714 -35.910 29.138 1.00 13.62 100 THR A CA 1
ATOM 756 C C . THR A 1 100 ? 41.555 -37.183 29.134 1.00 14.04 100 THR A C 1
ATOM 757 O O . THR A 1 100 ? 41.909 -37.704 30.188 1.00 13.85 100 THR A O 1
ATOM 761 N N . PRO A 1 101 ? 41.906 -37.670 27.927 1.00 13.58 101 PRO A N 1
ATOM 762 C CA . PRO A 1 101 ? 42.923 -38.670 27.835 1.00 13.45 101 PRO A CA 1
ATOM 763 C C . PRO A 1 101 ? 44.245 -37.959 27.553 1.00 13.39 101 PRO A C 1
ATOM 764 O O . PRO A 1 101 ? 44.253 -36.790 27.029 1.00 13.43 101 PRO A O 1
ATOM 768 N N . MET A 1 102 ? 45.343 -38.613 27.906 1.00 12.74 102 MET A N 1
ATOM 769 C CA . MET A 1 102 ? 46.652 -38.131 27.479 1.00 13.14 102 MET A CA 1
ATOM 770 C C . MET A 1 102 ? 46.983 -38.701 26.102 1.00 13.09 102 MET A C 1
ATOM 771 O O . MET A 1 102 ? 47.122 -39.938 25.961 1.00 12.89 102 MET A O 1
ATOM 776 N N . TRP A 1 103 ? 47.137 -37.822 25.112 1.00 12.18 103 TRP A N 1
ATOM 777 C CA . TRP A 1 103 ? 47.630 -38.226 23.786 1.00 12.93 103 TRP A CA 1
ATOM 778 C C . TRP A 1 103 ? 48.935 -37.500 23.489 1.00 13.42 103 TRP A C 1
ATOM 779 O O . TRP A 1 103 ? 48.959 -36.248 23.498 1.00 13.24 103 TRP A O 1
ATOM 790 N N . ASN A 1 104 ? 50.015 -38.236 23.218 1.00 14.10 104 ASN A N 1
ATOM 791 C CA . ASN A 1 104 ? 51.326 -37.585 22.916 1.00 15.11 104 ASN A CA 1
ATOM 792 C C . ASN A 1 104 ? 51.709 -36.484 23.937 1.00 14.61 104 ASN A C 1
ATOM 793 O O . ASN A 1 104 ? 51.987 -35.308 23.601 1.00 14.61 104 ASN A O 1
ATOM 798 N N . PHE A 1 105 ? 51.659 -36.891 25.198 1.00 13.94 105 PHE A N 1
ATOM 799 C CA . PHE A 1 105 ? 52.044 -36.049 26.336 1.00 14.64 105 PHE A CA 1
ATOM 800 C C . PHE A 1 105 ? 51.163 -34.832 26.585 1.00 14.31 105 PHE A C 1
ATOM 801 O O . PHE A 1 105 ? 51.516 -34.001 27.426 1.00 14.07 105 PHE A O 1
ATOM 809 N N . SER A 1 106 ? 50.029 -34.721 25.889 1.00 14.57 106 SER A N 1
ATOM 810 C CA . SER A 1 106 ? 49.070 -33.633 26.177 1.00 14.34 106 SER A CA 1
ATOM 811 C C . SER A 1 106 ? 47.590 -34.073 25.985 1.00 14.93 106 SER A C 1
ATOM 812 O O . SER A 1 106 ? 47.281 -35.283 25.896 1.00 16.31 106 SER A O 1
ATOM 815 N N . TYR A 1 107 ? 46.674 -33.111 25.962 1.00 13.94 107 TYR A N 1
ATOM 816 C CA . TYR A 1 107 ? 45.243 -33.395 25.825 1.00 13.70 107 TYR A CA 1
ATOM 817 C C . TYR A 1 107 ? 44.852 -33.328 24.328 1.00 13.94 107 TYR A C 1
ATOM 818 O O . TYR A 1 107 ? 45.678 -32.919 23.477 1.00 14.52 107 TYR A O 1
ATOM 827 N N . PRO A 1 108 ? 43.611 -33.717 23.981 1.00 13.63 108 PRO A N 1
ATOM 828 C CA . PRO A 1 108 ? 43.188 -33.544 22.579 1.00 13.50 108 PRO A CA 1
ATOM 829 C C . PRO A 1 108 ? 43.152 -32.080 22.170 1.00 13.36 108 PRO A C 1
ATOM 830 O O . PRO A 1 108 ? 42.910 -31.221 23.008 1.00 13.70 108 PRO A O 1
ATOM 834 N N . PRO A 1 109 ? 43.422 -31.771 20.893 1.00 13.61 109 PRO A N 1
ATOM 835 C CA . PRO A 1 109 ? 43.444 -30.371 20.433 1.00 13.64 109 PRO A CA 1
ATOM 836 C C . PRO A 1 109 ? 42.204 -29.496 20.749 1.00 14.17 109 PRO A C 1
ATOM 837 O O . PRO A 1 109 ? 42.364 -28.282 20.952 1.00 14.17 109 PRO A O 1
ATOM 841 N N . VAL A 1 110 ? 40.993 -30.072 20.780 1.00 13.81 110 VAL A N 1
ATOM 842 C CA . VAL A 1 110 ? 39.803 -29.256 21.053 1.00 14.07 110 VAL A CA 1
ATOM 843 C C . VAL A 1 110 ? 39.813 -28.658 22.488 1.00 13.58 110 VAL A C 1
ATOM 844 O O . VAL A 1 110 ? 39.116 -27.676 22.771 1.00 14.22 110 VAL A O 1
ATOM 848 N N . VAL A 1 111 ? 40.617 -29.220 23.379 1.00 12.64 111 VAL A N 1
ATOM 849 C CA . VAL A 1 111 ? 40.757 -28.649 24.715 1.00 12.18 111 VAL A CA 1
ATOM 850 C C . VAL A 1 111 ? 41.457 -27.301 24.655 1.00 12.39 111 VAL A C 1
ATOM 851 O O . VAL A 1 111 ? 40.967 -26.329 25.242 1.00 11.99 111 VAL A O 1
ATOM 855 N N . LYS A 1 112 ? 42.558 -27.200 23.909 1.00 11.84 112 LYS A N 1
ATOM 856 C CA . LYS A 1 112 ? 43.135 -25.895 23.717 1.00 12.38 112 LYS A CA 1
ATOM 857 C C . LYS A 1 112 ? 42.141 -24.963 22.997 1.00 12.62 112 LYS A C 1
ATOM 858 O O . LYS A 1 112 ? 42.068 -23.781 23.323 1.00 13.61 112 LYS A O 1
ATOM 864 N N . ALA A 1 113 ? 41.410 -25.461 22.005 1.00 12.51 113 ALA A N 1
ATOM 865 C CA . ALA A 1 113 ? 40.434 -24.576 21.324 1.00 13.38 113 ALA A CA 1
ATOM 866 C C . ALA A 1 113 ? 39.368 -24.046 22.317 1.00 13.40 113 ALA A C 1
ATOM 867 O O . ALA A 1 113 ? 39.019 -22.873 22.296 1.00 14.03 113 ALA A O 1
ATOM 869 N N . TYR A 1 114 ? 38.878 -24.905 23.202 1.00 13.49 114 TYR A N 1
ATOM 870 C CA . TYR A 1 114 ? 37.952 -24.470 24.231 1.00 14.16 114 TYR A CA 1
ATOM 871 C C . TYR A 1 114 ? 38.547 -23.438 25.223 1.00 14.82 114 TYR A C 1
ATOM 872 O O . TYR A 1 114 ? 37.915 -22.444 25.555 1.00 15.01 114 TYR A O 1
ATOM 881 N N . LEU A 1 115 ? 39.757 -23.683 25.701 1.00 15.19 115 LEU A N 1
ATOM 882 C CA . LEU A 1 115 ? 40.459 -22.743 26.564 1.00 15.95 115 LEU A CA 1
ATOM 883 C C . LEU A 1 115 ? 40.609 -21.363 25.868 1.00 16.94 115 LEU A C 1
ATOM 884 O O . LEU A 1 115 ? 40.467 -20.296 26.500 1.00 16.17 115 LEU A O 1
ATOM 889 N N . ASP A 1 116 ? 40.844 -21.395 24.560 1.00 17.89 116 ASP A N 1
ATOM 890 C CA . ASP A 1 116 ? 41.009 -20.166 23.793 1.00 19.68 116 ASP A CA 1
ATOM 891 C C . ASP A 1 116 ? 39.686 -19.424 23.688 1.00 19.79 116 ASP A C 1
ATOM 892 O O . ASP A 1 116 ? 39.699 -18.197 23.602 1.00 21.46 116 ASP A O 1
ATOM 897 N N . ASN A 1 117 ? 38.554 -20.145 23.702 1.00 18.94 117 ASN A N 1
ATOM 898 C CA . ASN A 1 117 ? 37.207 -19.505 23.729 1.00 19.32 117 ASN A CA 1
ATOM 899 C C . ASN A 1 117 ? 36.946 -18.843 25.069 1.00 19.95 117 ASN A C 1
ATOM 900 O O . ASN A 1 117 ? 36.272 -17.858 25.158 1.00 21.19 117 ASN A O 1
ATOM 905 N N . VAL A 1 118 ? 37.500 -19.420 26.119 1.00 19.59 118 VAL A N 1
ATOM 906 C CA . VAL A 1 118 ? 37.092 -19.136 27.483 1.00 19.58 118 VAL A CA 1
ATOM 907 C C . VAL A 1 118 ? 38.007 -18.129 28.214 1.00 19.62 118 VAL A C 1
ATOM 908 O O . VAL A 1 118 ? 37.607 -17.497 29.198 1.00 20.50 118 VAL A O 1
ATOM 912 N N . ALA A 1 119 ? 39.236 -17.978 27.730 1.00 19.21 119 ALA A N 1
ATOM 913 C CA . ALA A 1 119 ? 40.191 -17.048 28.305 1.00 20.56 119 ALA A CA 1
ATOM 914 C C . ALA A 1 119 ? 40.201 -15.742 27.509 1.00 21.56 119 ALA A C 1
ATOM 915 O O . ALA A 1 119 ? 40.915 -15.628 26.500 1.00 22.24 119 ALA A O 1
ATOM 917 N N . ILE A 1 120 ? 39.403 -14.767 27.954 1.00 21.90 120 ILE A N 1
ATOM 918 C CA . ILE A 1 120 ? 39.133 -13.534 27.181 1.00 22.54 120 ILE A CA 1
ATOM 919 C C . ILE A 1 120 ? 39.380 -12.306 28.063 1.00 23.90 120 ILE A C 1
ATOM 920 O O . ILE A 1 120 ? 38.804 -12.170 29.158 1.00 22.60 120 ILE A O 1
ATOM 925 N N . ALA A 1 121 ? 40.235 -11.407 27.572 1.00 25.53 121 ALA A N 1
ATOM 926 C CA . ALA A 1 121 ? 40.584 -10.167 28.290 1.00 26.10 121 ALA A CA 1
ATOM 927 C C . ALA A 1 121 ? 39.350 -9.320 28.479 1.00 27.71 121 ALA A C 1
ATOM 928 O O . ALA A 1 121 ? 38.539 -9.208 27.569 1.00 28.90 121 ALA A O 1
ATOM 930 N N . GLY A 1 122 ? 39.204 -8.717 29.657 1.00 27.35 122 GLY A N 1
ATOM 931 C CA . GLY A 1 122 ? 38.028 -7.939 29.951 1.00 26.34 122 GLY A CA 1
ATOM 932 C C . GLY A 1 122 ? 36.872 -8.793 30.408 1.00 27.25 122 GLY A C 1
ATOM 933 O O . GLY A 1 122 ? 35.920 -8.274 30.970 1.00 28.95 122 GLY A O 1
ATOM 934 N N . LYS A 1 123 ? 36.926 -10.100 30.156 1.00 25.65 123 LYS A N 1
ATOM 935 C CA . LYS A 1 123 ? 35.834 -10.989 30.565 1.00 24.64 123 LYS A CA 1
ATOM 936 C C . LYS A 1 123 ? 36.241 -11.970 31.651 1.00 23.55 123 LYS A C 1
ATOM 937 O O . LYS A 1 123 ? 35.596 -12.022 32.690 1.00 22.30 123 LYS A O 1
ATOM 943 N N . THR A 1 124 ? 37.309 -12.741 31.431 1.00 22.46 124 THR A N 1
ATOM 944 C CA . THR A 1 124 ? 37.760 -13.719 32.451 1.00 21.32 124 THR A CA 1
ATOM 945 C C . THR A 1 124 ? 39.127 -13.396 33.059 1.00 22.12 124 THR A C 1
ATOM 946 O O . THR A 1 124 ? 39.566 -14.052 34.018 1.00 22.14 124 THR A O 1
ATOM 950 N N . PHE A 1 125 ? 39.811 -12.395 32.501 1.00 22.98 125 PHE A N 1
ATOM 951 C CA . PHE A 1 125 ? 41.046 -11.868 33.061 1.00 24.99 125 PHE A CA 1
ATOM 952 C C . PHE A 1 125 ? 41.240 -10.418 32.593 1.00 28.14 125 PHE A C 1
ATOM 953 O O . PHE A 1 125 ? 40.613 -9.980 31.615 1.00 27.01 125 PHE A O 1
ATOM 961 N N . LYS A 1 126 ? 42.104 -9.687 33.288 1.00 28.78 126 LYS A N 1
ATOM 962 C CA . LYS A 1 126 ? 42.342 -8.274 32.993 1.00 31.69 126 LYS A CA 1
ATOM 963 C C . LYS A 1 126 ? 43.828 -8.007 33.169 1.00 33.67 126 LYS A C 1
ATOM 964 O O . LYS A 1 126 ? 44.534 -8.753 33.884 1.00 31.72 126 LYS A O 1
ATOM 970 N N . TYR A 1 127 ? 44.306 -6.944 32.530 1.00 36.52 127 TYR A N 1
ATOM 971 C CA . TYR A 1 127 ? 45.712 -6.577 32.642 1.00 37.84 127 TYR A CA 1
ATOM 972 C C . TYR A 1 127 ? 45.960 -5.715 33.863 1.00 40.64 127 TYR A C 1
ATOM 973 O O . TYR A 1 127 ? 45.176 -4.808 34.179 1.00 39.25 127 TYR A O 1
ATOM 982 N N . THR A 1 128 ? 47.052 -6.023 34.551 1.00 45.92 128 THR A N 1
ATOM 983 C CA . THR A 1 128 ? 47.389 -5.393 35.834 1.00 51.62 128 THR A CA 1
ATOM 984 C C . THR A 1 128 ? 48.793 -4.787 35.802 1.00 55.84 128 THR A C 1
ATOM 985 O O . THR A 1 128 ? 49.636 -5.200 35.000 1.00 55.16 128 THR A O 1
ATOM 989 N N . GLU A 1 129 ? 49.021 -3.799 36.672 1.00 60.96 129 GLU A N 1
ATOM 990 C CA . GLU A 1 129 ? 50.341 -3.199 36.886 1.00 65.66 129 GLU A CA 1
ATOM 991 C C . GLU A 1 129 ? 51.495 -4.223 36.952 1.00 67.36 129 GLU A C 1
ATOM 992 O O . GLU A 1 129 ? 52.587 -3.977 36.430 1.00 64.42 129 GLU A O 1
ATOM 998 N N . ASN A 1 130 ? 51.228 -5.367 37.584 1.00 71.87 130 ASN A N 1
ATOM 999 C CA . ASN A 1 130 ? 52.185 -6.476 37.694 1.00 71.12 130 ASN A CA 1
ATOM 1000 C C . ASN A 1 130 ? 51.933 -7.618 36.710 1.00 66.80 130 ASN A C 1
ATOM 1001 O O . ASN A 1 130 ? 52.704 -8.580 36.646 1.00 66.96 130 ASN A O 1
ATOM 1006 N N . GLY A 1 131 ? 50.853 -7.514 35.948 1.00 58.39 131 GLY A N 1
ATOM 1007 C CA . GLY A 1 131 ? 50.534 -8.541 34.980 1.00 53.27 131 GLY A CA 1
ATOM 1008 C C . GLY A 1 131 ? 49.143 -9.121 35.179 1.00 49.49 131 GLY A C 1
ATOM 1009 O O . GLY A 1 131 ? 48.497 -8.860 36.195 1.00 47.09 131 GLY A O 1
ATOM 1010 N N . PRO A 1 132 ? 48.684 -9.927 34.207 1.00 46.08 132 PRO A N 1
ATOM 1011 C CA . PRO A 1 132 ? 47.341 -10.499 34.127 1.00 42.32 132 PRO A CA 1
ATOM 1012 C C . PRO A 1 132 ? 46.831 -11.042 35.453 1.00 39.81 132 PRO A C 1
ATOM 1013 O O . PRO A 1 132 ? 47.595 -11.645 36.203 1.00 42.77 132 PRO A O 1
ATOM 1017 N N . VAL A 1 133 ? 45.560 -10.796 35.758 1.00 35.06 133 VAL A N 1
ATOM 1018 C CA . VAL A 1 133 ? 44.911 -11.447 36.902 1.00 32.70 133 VAL A CA 1
ATOM 1019 C C . VAL A 1 133 ? 43.523 -11.950 36.479 1.00 30.63 133 VAL A C 1
ATOM 1020 O O . VAL A 1 133 ? 42.872 -11.334 35.629 1.00 28.46 133 VAL A O 1
ATOM 1024 N N . GLY A 1 134 ? 43.076 -13.067 37.067 1.00 27.07 134 GLY A N 1
ATOM 1025 C CA . GLY A 1 134 ? 41.756 -13.609 36.768 1.00 23.94 134 GLY A CA 1
ATOM 1026 C C . GLY A 1 134 ? 40.596 -12.779 37.260 1.00 23.57 134 GLY A C 1
ATOM 1027 O O . GLY A 1 134 ? 40.693 -12.106 38.257 1.00 23.91 134 GLY A O 1
ATOM 1028 N N . LEU A 1 135 ? 39.482 -12.824 36.546 1.00 22.70 135 LEU A N 1
ATOM 1029 C CA . LEU A 1 135 ? 38.270 -12.138 36.962 1.00 22.94 135 LEU A CA 1
ATOM 1030 C C . LEU A 1 135 ? 37.272 -13.064 37.639 1.00 23.81 135 LEU A C 1
ATOM 1031 O O . LEU A 1 135 ? 36.396 -12.601 38.358 1.00 25.28 135 LEU A O 1
ATOM 1036 N N . LEU A 1 136 ? 37.382 -14.362 37.396 1.00 22.79 136 LEU A N 1
ATOM 1037 C CA . LEU A 1 136 ? 36.412 -15.319 37.936 1.00 23.05 136 LEU A CA 1
ATOM 1038 C C . LEU A 1 136 ? 36.683 -15.633 39.411 1.00 22.57 136 LEU A C 1
ATOM 1039 O O . LEU A 1 136 ? 37.793 -15.985 39.781 1.00 24.02 136 LEU A O 1
ATOM 1044 N N . GLU A 1 137 ? 35.650 -15.512 40.242 1.00 21.65 137 GLU A N 1
ATOM 1045 C CA . GLU A 1 137 ? 35.724 -15.773 41.674 1.00 20.17 137 GLU A CA 1
ATOM 1046 C C . GLU A 1 137 ? 34.673 -16.817 42.018 1.00 17.62 137 GLU A C 1
ATOM 1047 O O . GLU A 1 137 ? 33.687 -16.947 41.300 1.00 15.68 137 GLU A O 1
ATOM 1053 N N . GLY A 1 138 ? 34.894 -17.588 43.085 1.00 16.71 138 GLY A N 1
ATOM 1054 C CA . GLY A 1 138 ? 33.873 -18.543 43.543 1.00 16.15 138 GLY A CA 1
ATOM 1055 C C . GLY A 1 138 ? 33.742 -19.846 42.754 1.00 15.64 138 GLY A C 1
ATOM 1056 O O . GLY A 1 138 ? 32.765 -20.558 42.885 1.00 14.77 138 GLY A O 1
ATOM 1057 N N . LYS A 1 139 ? 34.764 -20.186 41.984 1.00 15.38 139 LYS A N 1
ATOM 1058 C CA . LYS A 1 139 ? 34.718 -21.366 41.135 1.00 15.52 139 LYS A CA 1
ATOM 1059 C C . LYS A 1 139 ? 35.609 -22.485 41.651 1.00 15.89 139 LYS A C 1
ATOM 1060 O O . LYS A 1 139 ? 36.582 -22.217 42.314 1.00 16.04 139 LYS A O 1
ATOM 1066 N N . LYS A 1 140 ? 35.344 -23.715 41.224 1.00 15.73 140 LYS A N 1
ATOM 1067 C CA . LYS A 1 140 ? 36.133 -24.855 41.623 1.00 16.38 140 LYS A CA 1
ATOM 1068 C C . LYS A 1 140 ? 36.191 -25.781 40.400 1.00 15.61 140 LYS A C 1
ATOM 1069 O O . LYS A 1 140 ? 35.227 -25.849 39.619 1.00 15.84 140 LYS A O 1
ATOM 1075 N N . ALA A 1 141 ? 37.320 -26.455 40.194 1.00 14.53 141 ALA A N 1
ATOM 1076 C CA . ALA A 1 141 ? 37.484 -27.316 39.030 1.00 13.81 141 ALA A CA 1
ATOM 1077 C C . ALA A 1 141 ? 38.082 -28.642 39.409 1.00 13.46 141 ALA A C 1
ATOM 1078 O O . ALA A 1 141 ? 38.832 -28.735 40.359 1.00 13.75 141 ALA A O 1
ATOM 1080 N N . LEU A 1 142 ? 37.713 -29.664 38.652 1.00 13.22 142 LEU A N 1
ATOM 1081 C CA . LEU A 1 142 ? 38.270 -30.998 38.774 1.00 12.77 142 LEU A CA 1
ATOM 1082 C C . LEU A 1 142 ? 38.784 -31.390 37.396 1.00 12.61 142 LEU A C 1
ATOM 1083 O O . LEU A 1 142 ? 38.102 -31.187 36.397 1.00 12.46 142 LEU A O 1
ATOM 1088 N N . HIS A 1 143 ? 40.008 -31.899 37.332 1.00 12.34 143 HIS A N 1
ATOM 1089 C CA . HIS A 1 143 ? 40.513 -32.496 36.096 1.00 12.09 143 HIS A CA 1
ATOM 1090 C C . HIS A 1 143 ? 40.660 -33.948 36.348 1.00 12.28 143 HIS A C 1
ATOM 1091 O O . HIS A 1 143 ? 41.373 -34.336 37.276 1.00 12.61 143 HIS A O 1
ATOM 1098 N N . ILE A 1 144 ? 39.992 -34.776 35.546 1.00 12.80 144 ILE A N 1
ATOM 1099 C CA . ILE A 1 144 ? 40.201 -36.232 35.579 1.00 12.81 144 ILE A CA 1
ATOM 1100 C C . ILE A 1 144 ? 40.977 -36.589 34.301 1.00 12.35 144 ILE A C 1
ATOM 1101 O O . ILE A 1 144 ? 40.521 -36.302 33.190 1.00 13.00 144 ILE A O 1
ATOM 1106 N N . GLN A 1 145 ? 42.139 -37.199 34.415 1.00 12.51 145 GLN A N 1
ATOM 1107 C CA . GLN A 1 145 ? 42.925 -37.520 33.202 1.00 12.84 145 GLN A CA 1
ATOM 1108 C C . GLN A 1 145 ? 43.312 -38.973 33.177 1.00 13.20 145 GLN A C 1
ATOM 1109 O O . GLN A 1 145 ? 43.783 -39.480 34.182 1.00 12.96 145 GLN A O 1
ATOM 1115 N N . ALA A 1 146 ? 43.150 -39.632 32.035 1.00 13.25 146 ALA A N 1
ATOM 1116 C CA . ALA A 1 146 ? 43.583 -41.023 31.933 1.00 14.20 146 ALA A CA 1
ATOM 1117 C C . ALA A 1 146 ? 44.846 -41.072 31.067 1.00 14.50 146 ALA A C 1
ATOM 1118 O O . ALA A 1 146 ? 44.927 -40.391 30.037 1.00 14.39 146 ALA A O 1
ATOM 1120 N N . THR A 1 147 ? 45.842 -41.826 31.523 1.00 14.95 147 THR A N 1
ATOM 1121 C CA . THR A 1 147 ? 47.149 -41.861 30.874 1.00 16.36 147 THR A CA 1
ATOM 1122 C C . THR A 1 147 ? 47.641 -43.306 30.859 1.00 17.68 147 THR A C 1
ATOM 1123 O O . THR A 1 147 ? 47.497 -44.006 31.873 1.00 18.30 147 THR A O 1
ATOM 1127 N N . GLY A 1 148 ? 48.249 -43.731 29.738 1.00 18.25 148 GLY A N 1
ATOM 1128 C CA . GLY A 1 148 ? 48.894 -45.041 29.632 1.00 18.96 148 GLY A CA 1
ATOM 1129 C C . GLY A 1 148 ? 49.996 -45.315 30.671 1.00 19.66 148 GLY A C 1
ATOM 1130 O O . GLY A 1 148 ? 50.011 -46.376 31.288 1.00 20.84 148 GLY A O 1
ATOM 1131 N N . GLY A 1 149 ? 50.940 -44.381 30.822 1.00 19.31 149 GLY A N 1
ATOM 1132 C CA . GLY A 1 149 ? 52.047 -44.473 31.794 1.00 19.21 149 GLY A CA 1
ATOM 1133 C C . GLY A 1 149 ? 51.634 -43.778 33.080 1.00 18.96 149 GLY A C 1
ATOM 1134 O O . GLY A 1 149 ? 50.455 -43.486 33.265 1.00 19.01 149 GLY A O 1
ATOM 1135 N N . VAL A 1 150 ? 52.591 -43.516 33.971 1.00 19.74 150 VAL A N 1
ATOM 1136 C CA . VAL A 1 150 ? 52.349 -42.885 35.285 1.00 19.21 150 VAL A CA 1
ATOM 1137 C C . VAL A 1 150 ? 53.078 -41.518 35.331 1.00 19.95 150 VAL A C 1
ATOM 1138 O O . VAL A 1 150 ? 54.304 -41.460 35.205 1.00 19.83 150 VAL A O 1
ATOM 1142 N N . TYR A 1 151 ? 52.344 -40.414 35.476 1.00 19.41 151 TYR A N 1
ATOM 1143 C CA . TYR A 1 151 ? 52.997 -39.082 35.450 1.00 19.83 151 TYR A CA 1
ATOM 1144 C C . TYR A 1 151 ? 52.559 -38.229 36.643 1.00 19.49 151 TYR A C 1
ATOM 1145 O O . TYR A 1 151 ? 52.943 -37.089 36.752 1.00 18.65 151 TYR A O 1
ATOM 1154 N N . SER A 1 152 ? 51.722 -38.761 37.518 1.00 20.55 152 SER A N 1
ATOM 1155 C CA . SER A 1 152 ? 51.124 -37.922 38.551 1.00 21.95 152 SER A CA 1
ATOM 1156 C C . SER A 1 152 ? 52.147 -37.365 39.571 1.00 24.29 152 SER A C 1
ATOM 1157 O O . SER A 1 152 ? 51.949 -36.283 40.111 1.00 24.53 152 SER A O 1
ATOM 1160 N N . GLU A 1 153 ? 53.236 -38.081 39.804 1.00 27.14 153 GLU A N 1
ATOM 1161 C CA . GLU A 1 153 ? 54.345 -37.582 40.629 1.00 33.17 153 GLU A CA 1
ATOM 1162 C C . GLU A 1 153 ? 55.676 -38.074 40.091 1.00 32.95 153 GLU A C 1
ATOM 1163 O O . GLU A 1 153 ? 55.708 -38.954 39.246 1.00 32.77 153 GLU A O 1
ATOM 1169 N N . GLY A 1 154 ? 56.775 -37.504 40.571 1.00 33.44 154 GLY A N 1
ATOM 1170 C CA . GLY A 1 154 ? 58.088 -37.977 40.165 1.00 33.09 154 GLY A CA 1
ATOM 1171 C C . GLY A 1 154 ? 58.627 -37.157 39.013 1.00 34.20 154 GLY A C 1
ATOM 1172 O O . GLY A 1 154 ? 58.122 -36.057 38.712 1.00 34.81 154 GLY A O 1
ATOM 1173 N N . ALA A 1 155 ? 59.655 -37.703 38.374 1.00 32.18 155 ALA A N 1
ATOM 1174 C CA . ALA A 1 155 ? 60.347 -37.073 37.267 1.00 30.67 155 ALA A CA 1
ATOM 1175 C C . ALA A 1 155 ? 59.408 -36.881 36.069 1.00 29.10 155 ALA A C 1
ATOM 1176 O O . ALA A 1 155 ? 59.433 -35.842 35.436 1.00 28.43 155 ALA A O 1
ATOM 1178 N N . TYR A 1 156 ? 58.569 -37.871 35.785 1.00 27.89 156 TYR A N 1
ATOM 1179 C CA . TYR A 1 156 ? 57.665 -37.793 34.639 1.00 27.32 156 TYR A CA 1
ATOM 1180 C C . TYR A 1 156 ? 56.557 -36.735 34.750 1.00 24.31 156 TYR A C 1
ATOM 1181 O O . TYR A 1 156 ? 55.937 -36.386 33.737 1.00 23.67 156 TYR A O 1
ATOM 1190 N N . ALA A 1 157 ? 56.331 -36.216 35.957 1.00 22.51 157 ALA A N 1
ATOM 1191 C CA . ALA A 1 157 ? 55.428 -35.082 36.138 1.00 22.37 157 ALA A CA 1
ATOM 1192 C C . ALA A 1 157 ? 55.796 -33.880 35.211 1.00 21.32 157 ALA A C 1
ATOM 1193 O O . ALA A 1 157 ? 54.906 -33.153 34.749 1.00 22.25 157 ALA A O 1
ATOM 1195 N N . ALA A 1 158 ? 57.077 -33.701 34.895 1.00 21.23 158 ALA A N 1
ATOM 1196 C CA . ALA A 1 158 ? 57.508 -32.536 34.096 1.00 20.74 158 ALA A CA 1
ATOM 1197 C C . ALA A 1 158 ? 57.044 -32.615 32.642 1.00 20.36 158 ALA A C 1
ATOM 1198 O O . ALA A 1 158 ? 57.006 -31.604 31.947 1.00 20.85 158 ALA A O 1
ATOM 1200 N N . VAL A 1 159 ? 56.687 -33.809 32.183 1.00 20.02 159 VAL A N 1
ATOM 1201 C CA . VAL A 1 159 ? 56.130 -33.967 30.833 1.00 19.43 159 VAL A CA 1
ATOM 1202 C C . VAL A 1 159 ? 54.599 -34.200 30.823 1.00 18.41 159 VAL A C 1
ATOM 1203 O O . VAL A 1 159 ? 54.018 -34.571 29.812 1.00 17.62 159 VAL A O 1
ATOM 1207 N N . ASP A 1 160 ? 53.942 -34.004 31.958 1.00 17.85 160 ASP A N 1
ATOM 1208 C CA . ASP A 1 160 ? 52.468 -34.075 31.976 1.00 17.13 160 ASP A CA 1
ATOM 1209 C C . ASP A 1 160 ? 51.873 -32.756 31.502 1.00 16.94 160 ASP A C 1
ATOM 1210 O O . ASP A 1 160 ? 51.280 -32.018 32.296 1.00 17.10 160 ASP A O 1
ATOM 1215 N N . PHE A 1 161 ? 51.987 -32.455 30.206 1.00 16.50 161 PHE A N 1
ATOM 1216 C CA . PHE A 1 161 ? 51.639 -31.109 29.711 1.00 17.24 161 PHE A CA 1
ATOM 1217 C C . PHE A 1 161 ? 50.157 -30.735 29.686 1.00 16.51 161 PHE A C 1
ATOM 1218 O O . PHE A 1 161 ? 49.800 -29.563 29.877 1.00 16.29 161 PHE A O 1
ATOM 1226 N N . GLY A 1 162 ? 49.305 -31.712 29.406 1.00 15.75 162 GLY A N 1
ATOM 1227 C CA . GLY A 1 162 ? 47.861 -31.556 29.497 1.00 16.14 162 GLY A CA 1
ATOM 1228 C C . GLY A 1 162 ? 47.358 -31.051 30.849 1.00 16.15 162 GLY A C 1
ATOM 1229 O O . GLY A 1 162 ? 46.670 -30.025 30.949 1.00 16.16 162 GLY A O 1
ATOM 1230 N N . ARG A 1 163 ? 47.687 -31.807 31.878 1.00 15.04 163 ARG A N 1
ATOM 1231 C CA . ARG A 1 163 ? 47.393 -31.441 33.221 1.00 14.92 163 ARG A CA 1
ATOM 1232 C C . ARG A 1 163 ? 48.008 -30.100 33.608 1.00 14.78 163 ARG A C 1
ATOM 1233 O O . ARG A 1 163 ? 47.333 -29.250 34.160 1.00 14.94 163 ARG A O 1
ATOM 1241 N N . ASN A 1 164 ? 49.296 -29.930 33.349 1.00 14.55 164 ASN A N 1
ATOM 1242 C CA . ASN A 1 164 ? 50.003 -28.710 33.805 1.00 14.24 164 ASN A CA 1
ATOM 1243 C C . ASN A 1 164 ? 49.506 -27.481 33.074 1.00 13.39 164 ASN A C 1
ATOM 1244 O O . ASN A 1 164 ? 49.258 -26.426 33.676 1.00 13.09 164 ASN A O 1
ATOM 1249 N N . HIS A 1 165 ? 49.327 -27.602 31.779 1.00 12.49 165 HIS A N 1
ATOM 1250 C CA . HIS A 1 165 ? 48.782 -26.444 31.063 1.00 12.85 165 HIS A CA 1
ATOM 1251 C C . HIS A 1 165 ? 47.347 -26.103 31.428 1.00 13.12 165 HIS A C 1
ATOM 1252 O O . HIS A 1 165 ? 47.028 -24.934 31.672 1.00 13.76 165 HIS A O 1
ATOM 1259 N N . LEU A 1 166 ? 46.470 -27.107 31.518 1.00 13.25 166 LEU A N 1
ATOM 1260 C CA . LEU A 1 166 ? 45.067 -26.850 31.930 1.00 13.52 166 LEU A CA 1
ATOM 1261 C C . LEU A 1 166 ? 44.997 -26.157 33.303 1.00 14.43 166 LEU A C 1
ATOM 1262 O O . LEU A 1 166 ? 44.261 -25.191 33.484 1.00 14.29 166 LEU A O 1
ATOM 1267 N N . LYS A 1 167 ? 45.761 -26.663 34.277 1.00 14.94 167 LYS A N 1
ATOM 1268 C CA . LYS A 1 167 ? 45.780 -26.034 35.574 1.00 16.09 167 LYS A CA 1
ATOM 1269 C C . LYS A 1 167 ? 46.281 -24.577 35.508 1.00 15.11 167 LYS A C 1
ATOM 1270 O O . LYS A 1 167 ? 45.777 -23.727 36.177 1.00 15.60 167 LYS A O 1
ATOM 1276 N N . THR A 1 168 ? 47.301 -24.319 34.719 1.00 14.88 168 THR A N 1
ATOM 1277 C CA . THR A 1 168 ? 47.804 -22.952 34.535 1.00 16.10 168 THR A CA 1
ATOM 1278 C C . THR A 1 168 ? 46.774 -21.957 33.990 1.00 15.10 168 THR A C 1
ATOM 1279 O O . THR A 1 168 ? 46.621 -20.891 34.549 1.00 15.65 168 THR A O 1
ATOM 1283 N N . VAL A 1 169 ? 46.089 -22.305 32.906 1.00 14.92 169 VAL A N 1
ATOM 1284 C CA . VAL A 1 169 ? 45.020 -21.450 32.356 1.00 15.27 169 VAL A CA 1
ATOM 1285 C C . VAL A 1 169 ? 43.853 -21.301 33.340 1.00 15.45 169 VAL A C 1
ATOM 1286 O O . VAL A 1 169 ? 43.324 -20.206 33.501 1.00 15.19 169 VAL A O 1
ATOM 1290 N N . LEU A 1 170 ? 43.450 -22.371 34.027 1.00 15.57 170 LEU A N 1
ATOM 1291 C CA . LEU A 1 170 ? 42.358 -22.187 34.976 1.00 15.94 170 LEU A CA 1
ATOM 1292 C C . LEU A 1 170 ? 42.778 -21.191 36.054 1.00 16.62 170 LEU A C 1
ATOM 1293 O O . LEU A 1 170 ? 41.998 -20.335 36.416 1.00 16.71 170 LEU A O 1
ATOM 1298 N N . GLY A 1 171 ? 44.009 -21.303 36.550 1.00 17.59 171 GLY A N 1
ATOM 1299 C CA . GLY A 1 171 ? 44.482 -20.385 37.591 1.00 18.70 171 GLY A CA 1
ATOM 1300 C C . GLY A 1 171 ? 44.559 -18.972 37.046 1.00 19.89 171 GLY A C 1
ATOM 1301 O O . GLY A 1 171 ? 44.247 -17.997 37.738 1.00 20.45 171 GLY A O 1
ATOM 1302 N N . PHE A 1 172 ? 44.964 -18.871 35.787 1.00 20.10 172 PHE A N 1
ATOM 1303 C CA . PHE A 1 172 ? 45.051 -17.591 35.102 1.00 20.31 172 PHE A CA 1
ATOM 1304 C C . PHE A 1 172 ? 43.695 -16.837 35.016 1.00 20.48 172 PHE A C 1
ATOM 1305 O O . PHE A 1 172 ? 43.643 -15.591 35.121 1.00 21.83 172 PHE A O 1
ATOM 1313 N N . VAL A 1 173 ? 42.602 -17.565 34.831 1.00 18.83 173 VAL A N 1
ATOM 1314 C CA . VAL A 1 173 ? 41.278 -16.915 34.805 1.00 18.05 173 VAL A CA 1
ATOM 1315 C C . VAL A 1 173 ? 40.596 -16.791 36.170 1.00 18.29 173 VAL A C 1
ATOM 1316 O O . VAL A 1 173 ? 39.469 -16.333 36.239 1.00 19.64 173 VAL A O 1
ATOM 1320 N N . GLY A 1 174 ? 41.275 -17.169 37.245 1.00 17.07 174 GLY A N 1
ATOM 1321 C CA . GLY A 1 174 ? 40.708 -17.022 38.581 1.00 17.74 174 GLY A CA 1
ATOM 1322 C C . GLY A 1 174 ? 40.353 -18.321 39.297 1.00 17.93 174 GLY A C 1
ATOM 1323 O O . GLY A 1 174 ? 40.045 -18.275 40.473 1.00 17.11 174 GLY A O 1
ATOM 1324 N N . VAL A 1 175 ? 40.383 -19.466 38.578 1.00 17.93 175 VAL A N 1
ATOM 1325 C CA . VAL A 1 175 ? 39.993 -20.777 39.126 1.00 19.38 175 VAL A CA 1
ATOM 1326 C C . VAL A 1 175 ? 41.256 -21.450 39.685 1.00 21.22 175 VAL A C 1
ATOM 1327 O O . VAL A 1 175 ? 41.928 -22.283 39.026 1.00 22.21 175 VAL A O 1
ATOM 1331 N N . ASN A 1 176 ? 41.603 -21.056 40.887 1.00 22.35 176 ASN A N 1
ATOM 1332 C CA . ASN A 1 176 ? 42.789 -21.560 41.532 1.00 24.41 176 ASN A CA 1
ATOM 1333 C C . ASN A 1 176 ? 42.477 -22.791 42.382 1.00 24.11 176 ASN A C 1
ATOM 1334 O O . ASN A 1 176 ? 43.394 -23.518 42.735 1.00 23.83 176 ASN A O 1
ATOM 1339 N N . ASP A 1 177 ? 41.195 -23.009 42.700 1.00 21.76 177 ASP A N 1
ATOM 1340 C CA . ASP A 1 177 ? 40.759 -24.159 43.480 1.00 23.03 177 ASP A CA 1
ATOM 1341 C C . ASP A 1 177 ? 40.525 -25.363 42.536 1.00 21.56 177 ASP A C 1
ATOM 1342 O O . ASP A 1 177 ? 39.449 -25.518 41.961 1.00 18.85 177 ASP A O 1
ATOM 1347 N N . THR A 1 178 ? 41.550 -26.173 42.326 1.00 21.88 178 THR A N 1
ATOM 1348 C CA . THR A 1 178 ? 41.433 -27.286 41.386 1.00 23.64 178 THR A CA 1
ATOM 1349 C C . THR A 1 178 ? 41.746 -28.604 42.043 1.00 23.61 178 THR A C 1
ATOM 1350 O O . THR A 1 178 ? 42.573 -28.668 42.931 1.00 27.32 178 THR A O 1
ATOM 1354 N N . GLU A 1 179 ? 41.067 -29.658 41.615 1.00 21.07 179 GLU A N 1
ATOM 1355 C CA . GLU A 1 179 ? 41.324 -30.987 42.106 1.00 19.79 179 GLU A CA 1
ATOM 1356 C C . GLU A 1 179 ? 41.789 -31.832 40.908 1.00 18.11 179 GLU A C 1
ATOM 1357 O O . GLU A 1 179 ? 41.452 -31.524 39.736 1.00 16.03 179 GLU A O 1
ATOM 1363 N N . TYR A 1 180 ? 42.554 -32.888 41.191 1.00 15.83 180 TYR A N 1
ATOM 1364 C CA . TYR A 1 180 ? 43.070 -33.737 40.131 1.00 15.07 180 TYR A CA 1
ATOM 1365 C C . TYR A 1 180 ? 42.863 -35.231 40.402 1.00 15.04 180 TYR A C 1
ATOM 1366 O O . TYR A 1 180 ? 43.186 -35.699 41.478 1.00 14.12 180 TYR A O 1
ATOM 1375 N N . ILE A 1 181 ? 42.320 -35.977 39.436 1.00 14.55 181 ILE A N 1
ATOM 1376 C CA . ILE A 1 181 ? 42.301 -37.421 39.570 1.00 14.75 181 ILE A CA 1
ATOM 1377 C C . ILE A 1 181 ? 42.995 -38.032 38.364 1.00 15.01 181 ILE A C 1
ATOM 1378 O O . ILE A 1 181 ? 42.569 -37.840 37.228 1.00 14.43 181 ILE A O 1
ATOM 1383 N N . ALA A 1 182 ? 44.059 -38.780 38.631 1.00 15.56 182 ALA A N 1
ATOM 1384 C CA . ALA A 1 182 ? 44.744 -39.511 37.575 1.00 15.98 182 ALA A CA 1
ATOM 1385 C C . ALA A 1 182 ? 44.213 -40.948 37.488 1.00 15.89 182 ALA A C 1
ATOM 1386 O O . ALA A 1 182 ? 44.081 -41.604 38.498 1.00 15.45 182 ALA A O 1
ATOM 1388 N N . VAL A 1 183 ? 43.908 -41.425 36.286 1.00 16.02 183 VAL A N 1
ATOM 1389 C CA . VAL A 1 183 ? 43.569 -42.853 36.078 1.00 16.97 183 VAL A CA 1
ATOM 1390 C C . VAL A 1 183 ? 44.719 -43.331 35.208 1.00 17.33 183 VAL A C 1
ATOM 1391 O O . VAL A 1 183 ? 44.684 -43.146 33.982 1.00 17.07 183 VAL A O 1
ATOM 1395 N N . GLU A 1 184 ? 45.745 -43.893 35.840 1.00 17.10 184 GLU A N 1
ATOM 1396 C CA . GLU A 1 184 ? 47.084 -43.986 35.238 1.00 18.61 184 GLU A CA 1
ATOM 1397 C C . GLU A 1 184 ? 47.730 -45.370 35.326 1.00 19.03 184 GLU A C 1
ATOM 1398 O O . GLU A 1 184 ? 47.500 -46.106 36.268 1.00 19.09 184 GLU A O 1
ATOM 1404 N N . GLY A 1 185 ? 48.516 -45.717 34.314 1.00 19.97 185 GLY A N 1
ATOM 1405 C CA . GLY A 1 185 ? 49.343 -46.913 34.371 1.00 21.97 185 GLY A CA 1
ATOM 1406 C C . GLY A 1 185 ? 48.725 -48.132 33.687 1.00 24.11 185 GLY A C 1
ATOM 1407 O O . GLY A 1 185 ? 49.317 -49.212 33.728 1.00 25.36 185 GLY A O 1
ATOM 1408 N N . MET A 1 186 ? 47.543 -47.957 33.072 1.00 24.12 186 MET A N 1
ATOM 1409 C CA . MET A 1 186 ? 46.784 -49.066 32.458 1.00 25.71 186 MET A CA 1
ATOM 1410 C C . MET A 1 186 ? 47.525 -49.722 31.306 1.00 27.17 186 MET A C 1
ATOM 1411 O O . MET A 1 186 ? 47.395 -50.922 31.099 1.00 29.23 186 MET A O 1
ATOM 1416 N N . ASN A 1 187 ? 48.307 -48.939 30.568 1.00 28.87 187 ASN A N 1
ATOM 1417 C CA . ASN A 1 187 ? 49.124 -49.495 29.493 1.00 31.85 187 ASN A CA 1
ATOM 1418 C C . ASN A 1 187 ? 50.494 -50.044 29.930 1.00 33.20 187 ASN A C 1
ATOM 1419 O O . ASN A 1 187 ? 51.037 -50.949 29.301 1.00 36.10 187 ASN A O 1
ATOM 1424 N N . ALA A 1 188 ? 51.030 -49.499 31.015 1.00 33.73 188 ALA A N 1
ATOM 1425 C CA . ALA A 1 188 ? 52.238 -50.001 31.659 1.00 32.45 188 ALA A CA 1
ATOM 1426 C C . ALA A 1 188 ? 51.930 -51.285 32.435 1.00 33.40 188 ALA A C 1
ATOM 1427 O O . ALA A 1 188 ? 52.776 -52.139 32.570 1.00 31.97 188 ALA A O 1
ATOM 1429 N N . ASN A 1 189 ? 50.737 -51.408 33.000 1.00 32.77 189 ASN A N 1
ATOM 1430 C CA . ASN A 1 189 ? 50.395 -52.687 33.596 1.00 33.97 189 ASN A CA 1
ATOM 1431 C C . ASN A 1 189 ? 48.986 -53.096 33.233 1.00 32.86 189 ASN A C 1
ATOM 1432 O O . ASN A 1 189 ? 48.032 -52.779 33.958 1.00 33.64 189 ASN A O 1
ATOM 1437 N N . PRO A 1 190 ? 48.841 -53.790 32.095 1.00 32.67 190 PRO A N 1
ATOM 1438 C CA . PRO A 1 190 ? 47.491 -54.079 31.573 1.00 33.56 190 PRO A CA 1
ATOM 1439 C C . PRO A 1 190 ? 46.751 -55.083 32.452 1.00 35.11 190 PRO A C 1
ATOM 1440 O O . PRO A 1 190 ? 45.511 -55.101 32.463 1.00 36.71 190 PRO A O 1
ATOM 1444 N N . GLU A 1 191 ? 47.517 -55.867 33.203 1.00 36.52 191 GLU A N 1
ATOM 1445 C CA . GLU A 1 191 ? 46.982 -56.847 34.153 1.00 40.30 191 GLU A CA 1
ATOM 1446 C C . GLU A 1 191 ? 46.274 -56.212 35.340 1.00 39.08 191 GLU A C 1
ATOM 1447 O O . GLU A 1 191 ? 45.414 -56.838 35.975 1.00 39.47 191 GLU A O 1
ATOM 1453 N N . LYS A 1 192 ? 46.668 -54.982 35.641 1.00 36.36 192 LYS A N 1
ATOM 1454 C CA . LYS A 1 192 ? 46.110 -54.239 36.748 1.00 36.50 192 LYS A CA 1
ATOM 1455 C C . LYS A 1 192 ? 45.098 -53.166 36.281 1.00 33.32 192 LYS A C 1
ATOM 1456 O O . LYS A 1 192 ? 44.498 -52.493 37.095 1.00 30.76 192 LYS A O 1
ATOM 1462 N N . ALA A 1 193 ? 44.899 -53.030 34.977 1.00 32.80 193 ALA A N 1
ATOM 1463 C CA . ALA A 1 193 ? 43.975 -52.034 34.440 1.00 31.82 193 ALA A CA 1
ATOM 1464 C C . ALA A 1 193 ? 42.587 -51.983 35.140 1.00 31.70 193 ALA A C 1
ATOM 1465 O O . ALA A 1 193 ? 42.104 -50.899 35.473 1.00 29.87 193 ALA A O 1
ATOM 1467 N N . GLN A 1 194 ? 41.968 -53.134 35.372 1.00 32.07 194 GLN A N 1
ATOM 1468 C CA . GLN A 1 194 ? 40.638 -53.183 35.989 1.00 32.16 194 GLN A CA 1
ATOM 1469 C C . GLN A 1 194 ? 40.651 -52.643 37.408 1.00 30.45 194 GLN A C 1
ATOM 1470 O O . GLN A 1 194 ? 39.750 -51.874 37.775 1.00 29.05 194 GLN A O 1
ATOM 1476 N N . GLU A 1 195 ? 41.659 -53.023 38.199 1.00 29.01 195 GLU A N 1
ATOM 1477 C CA . GLU A 1 195 ? 41.773 -52.501 39.573 1.00 29.18 195 GLU A CA 1
ATOM 1478 C C . GLU A 1 195 ? 42.212 -51.058 39.643 1.00 25.40 195 GLU A C 1
ATOM 1479 O O . GLU A 1 195 ? 41.832 -50.353 40.566 1.00 22.33 195 GLU A O 1
ATOM 1485 N N . ILE A 1 196 ? 42.999 -50.632 38.661 1.00 23.41 196 ILE A N 1
ATOM 1486 C CA . ILE A 1 196 ? 43.381 -49.243 38.536 1.00 23.45 196 ILE A CA 1
ATOM 1487 C C . ILE A 1 196 ? 42.092 -48.430 38.282 1.00 21.98 196 ILE A C 1
ATOM 1488 O O . ILE A 1 196 ? 41.878 -47.391 38.908 1.00 20.94 196 ILE A O 1
ATOM 1493 N N . LYS A 1 197 ? 41.238 -48.926 37.390 1.00 21.90 197 LYS A N 1
ATOM 1494 C CA . LYS A 1 197 ? 39.989 -48.245 37.073 1.00 22.31 197 LYS A CA 1
ATOM 1495 C C . LYS A 1 197 ? 39.081 -48.180 38.290 1.00 21.09 197 LYS A C 1
ATOM 1496 O O . LYS A 1 197 ? 38.527 -47.135 38.581 1.00 20.21 197 LYS A O 1
ATOM 1502 N N . GLU A 1 198 ? 38.967 -49.290 39.012 1.00 21.61 198 GLU A N 1
ATOM 1503 C CA . GLU A 1 198 ? 38.075 -49.396 40.163 1.00 21.96 198 GLU A CA 1
ATOM 1504 C C . GLU A 1 198 ? 38.510 -48.489 41.304 1.00 19.86 198 GLU A C 1
ATOM 1505 O O . GLU A 1 198 ? 37.663 -47.873 41.975 1.00 18.40 198 GLU A O 1
ATOM 1511 N N . ALA A 1 199 ? 39.817 -48.430 41.521 1.00 17.98 199 ALA A N 1
ATOM 1512 C CA . ALA A 1 199 ? 40.383 -47.579 42.569 1.00 18.20 199 ALA A CA 1
ATOM 1513 C C . ALA A 1 199 ? 40.098 -46.080 42.266 1.00 16.05 199 ALA A C 1
ATOM 1514 O O . ALA A 1 199 ? 39.785 -45.319 43.154 1.00 15.40 199 ALA A O 1
ATOM 1516 N N . ALA A 1 200 ? 40.137 -45.702 40.991 1.00 15.49 200 ALA A N 1
ATOM 1517 C CA . ALA A 1 200 ? 39.944 -44.279 40.573 1.00 14.92 200 ALA A CA 1
ATOM 1518 C C . ALA A 1 200 ? 38.451 -43.945 40.589 1.00 14.12 200 ALA A C 1
ATOM 1519 O O . ALA A 1 200 ? 38.028 -42.832 40.966 1.00 13.18 200 ALA A O 1
ATOM 1521 N N . ILE A 1 201 ? 37.649 -44.937 40.222 1.00 13.58 201 ILE A N 1
ATOM 1522 C CA . ILE A 1 201 ? 36.190 -44.821 40.364 1.00 13.74 201 ILE A CA 1
ATOM 1523 C C . ILE A 1 201 ? 35.833 -44.528 41.845 1.00 14.25 201 ILE A C 1
ATOM 1524 O O . ILE A 1 201 ? 35.038 -43.590 42.139 1.00 13.51 201 ILE A O 1
ATOM 1529 N N . ALA A 1 202 ? 36.437 -45.297 42.767 1.00 14.42 202 ALA A N 1
ATOM 1530 C CA . ALA A 1 202 ? 36.188 -45.140 44.205 1.00 15.25 202 ALA A CA 1
ATOM 1531 C C . ALA A 1 202 ? 36.729 -43.804 44.710 1.00 15.70 202 ALA A C 1
ATOM 1532 O O . ALA A 1 202 ? 36.085 -43.139 45.517 1.00 15.80 202 ALA A O 1
ATOM 1534 N N . ASN A 1 203 ? 37.903 -43.409 44.219 1.00 16.26 203 ASN A N 1
ATOM 1535 C CA . ASN A 1 203 ? 38.423 -42.094 44.457 1.00 17.29 203 ASN A CA 1
ATOM 1536 C C . ASN A 1 203 ? 37.415 -40.979 44.030 1.00 16.39 203 ASN A C 1
ATOM 1537 O O . ASN A 1 203 ? 37.108 -40.048 44.812 1.00 17.30 203 ASN A O 1
ATOM 1542 N N . ALA A 1 204 ? 36.874 -41.087 42.817 1.00 14.99 204 ALA A N 1
ATOM 1543 C CA . ALA A 1 204 ? 35.887 -40.128 42.277 1.00 14.32 204 ALA A CA 1
ATOM 1544 C C . ALA A 1 204 ? 34.578 -40.047 43.100 1.00 14.41 204 ALA A C 1
ATOM 1545 O O . ALA A 1 204 ? 34.034 -38.957 43.315 1.00 13.27 204 ALA A O 1
ATOM 1547 N N . ARG A 1 205 ? 34.060 -41.205 43.529 1.00 14.80 205 ARG A N 1
ATOM 1548 C CA . ARG A 1 205 ? 32.824 -41.236 44.300 1.00 15.21 205 ARG A CA 1
ATOM 1549 C C . ARG A 1 205 ? 32.990 -40.586 45.685 1.00 15.47 205 ARG A C 1
ATOM 1550 O O . ARG A 1 205 ? 32.088 -39.903 46.141 1.00 15.72 205 ARG A O 1
ATOM 1558 N N . GLU A 1 206 ? 34.133 -40.782 46.334 1.00 16.12 206 GLU A N 1
ATOM 1559 C CA . GLU A 1 206 ? 34.441 -40.057 47.573 1.00 16.70 206 GLU A CA 1
ATOM 1560 C C . GLU A 1 206 ? 34.610 -38.550 47.325 1.00 16.44 206 GLU A C 1
ATOM 1561 O O . GLU A 1 206 ? 34.110 -37.729 48.109 1.00 15.66 206 GLU A O 1
ATOM 1567 N N . LEU A 1 207 ? 35.315 -38.187 46.249 1.00 15.35 207 LEU A N 1
ATOM 1568 C CA . LEU A 1 207 ? 35.514 -36.780 45.939 1.00 15.42 207 LEU A CA 1
ATOM 1569 C C . LEU A 1 207 ? 34.165 -36.089 45.777 1.00 15.08 207 LEU A C 1
ATOM 1570 O O . LEU A 1 207 ? 33.987 -34.960 46.216 1.00 14.35 207 LEU A O 1
ATOM 1575 N N . ALA A 1 208 ? 33.218 -36.786 45.152 1.00 14.97 208 ALA A N 1
ATOM 1576 C CA . ALA A 1 208 ? 31.872 -36.227 44.908 1.00 15.33 208 ALA A CA 1
ATOM 1577 C C . ALA A 1 208 ? 31.168 -35.748 46.166 1.00 15.11 208 ALA A C 1
ATOM 1578 O O . ALA A 1 208 ? 30.328 -34.870 46.100 1.00 13.89 208 ALA A O 1
ATOM 1580 N N . LYS A 1 209 ? 31.439 -36.417 47.281 1.00 16.42 209 LYS A N 1
ATOM 1581 C CA . LYS A 1 209 ? 30.837 -36.067 48.575 1.00 18.45 209 LYS A CA 1
ATOM 1582 C C . LYS A 1 209 ? 31.393 -34.787 49.158 1.00 17.74 209 LYS A C 1
ATOM 1583 O O . LYS A 1 209 ? 30.795 -34.219 50.062 1.00 16.73 209 LYS A O 1
ATOM 1589 N N . ARG A 1 210 ? 32.554 -34.347 48.684 1.00 18.65 210 ARG A N 1
ATOM 1590 C CA . ARG A 1 210 ? 33.163 -33.116 49.233 1.00 20.53 210 ARG A CA 1
ATOM 1591 C C . ARG A 1 210 ? 33.499 -32.061 48.198 1.00 22.08 210 ARG A C 1
ATOM 1592 O O . ARG A 1 210 ? 34.169 -31.071 48.497 1.00 22.67 210 ARG A O 1
ATOM 1600 N N . PHE A 1 211 ? 32.982 -32.225 46.992 1.00 23.44 211 PHE A N 1
ATOM 1601 C CA . PHE A 1 211 ? 33.274 -31.271 45.932 1.00 24.63 211 PHE A CA 1
ATOM 1602 C C . PHE A 1 211 ? 32.236 -30.149 45.892 1.00 27.78 211 PHE A C 1
ATOM 1603 O O . PHE A 1 211 ? 31.096 -30.331 46.356 1.00 30.86 211 PHE A O 1
ATOM 1611 N N . THR B 1 2 ? 68.083 -31.947 0.155 1.00 32.39 2 THR B N 1
ATOM 1612 C CA . THR B 1 2 ? 67.536 -31.682 1.514 1.00 32.07 2 THR B CA 1
ATOM 1613 C C . THR B 1 2 ? 66.148 -31.098 1.391 1.00 30.12 2 THR B C 1
ATOM 1614 O O . THR B 1 2 ? 65.986 -30.052 0.775 1.00 28.98 2 THR B O 1
ATOM 1618 N N . LYS B 1 3 ? 65.157 -31.766 1.989 1.00 27.68 3 LYS B N 1
ATOM 1619 C CA . LYS B 1 3 ? 63.783 -31.256 1.986 1.00 26.75 3 LYS B CA 1
ATOM 1620 C C . LYS B 1 3 ? 63.479 -30.605 3.331 1.00 24.04 3 LYS B C 1
ATOM 1621 O O . LYS B 1 3 ? 63.598 -31.257 4.369 1.00 22.71 3 LYS B O 1
ATOM 1627 N N . VAL B 1 4 ? 63.066 -29.336 3.278 1.00 21.96 4 VAL B N 1
ATOM 1628 C CA . VAL B 1 4 ? 62.692 -28.535 4.435 1.00 21.61 4 VAL B CA 1
ATOM 1629 C C . VAL B 1 4 ? 61.167 -28.364 4.510 1.00 22.88 4 VAL B C 1
ATOM 1630 O O . VAL B 1 4 ? 60.531 -27.933 3.527 1.00 24.63 4 VAL B O 1
ATOM 1634 N N . LEU B 1 5 ? 60.586 -28.670 5.671 1.00 21.23 5 LEU B N 1
ATOM 1635 C CA . LEU B 1 5 ? 59.180 -28.351 5.944 1.00 21.17 5 LEU B CA 1
ATOM 1636 C C . LEU B 1 5 ? 59.066 -27.061 6.739 1.00 20.39 5 LEU B C 1
ATOM 1637 O O . LEU B 1 5 ? 59.553 -26.999 7.869 1.00 20.90 5 LEU B O 1
ATOM 1642 N N . PHE B 1 6 ? 58.417 -26.052 6.154 1.00 19.34 6 PHE B N 1
ATOM 1643 C CA . PHE B 1 6 ? 58.154 -24.757 6.797 1.00 19.22 6 PHE B CA 1
ATOM 1644 C C . PHE B 1 6 ? 56.699 -24.766 7.295 1.00 19.30 6 PHE B C 1
ATOM 1645 O O . PHE B 1 6 ? 55.751 -24.481 6.531 1.00 19.95 6 PHE B O 1
ATOM 1653 N N . ILE B 1 7 ? 56.533 -25.089 8.580 1.00 18.45 7 ILE B N 1
ATOM 1654 C CA . ILE B 1 7 ? 55.240 -25.443 9.176 1.00 18.57 7 ILE B CA 1
ATOM 1655 C C . ILE B 1 7 ? 54.785 -24.229 10.011 1.00 19.71 7 ILE B C 1
ATOM 1656 O O . ILE B 1 7 ? 55.364 -23.931 11.077 1.00 19.16 7 ILE B O 1
ATOM 1661 N N . THR B 1 8 ? 53.792 -23.499 9.509 1.00 18.94 8 THR B N 1
ATOM 1662 C CA . THR B 1 8 ? 53.425 -22.258 10.142 1.00 20.20 8 THR B CA 1
ATOM 1663 C C . THR B 1 8 ? 52.030 -22.393 10.765 1.00 19.82 8 THR B C 1
ATOM 1664 O O . THR B 1 8 ? 51.133 -23.026 10.154 1.00 19.28 8 THR B O 1
ATOM 1668 N N . ALA B 1 9 ? 51.856 -21.798 11.956 1.00 17.99 9 ALA B N 1
ATOM 1669 C CA . ALA B 1 9 ? 50.582 -21.788 12.677 1.00 18.98 9 ALA B CA 1
ATOM 1670 C C . ALA B 1 9 ? 50.242 -20.375 13.122 1.00 20.19 9 ALA B C 1
ATOM 1671 O O . ALA B 1 9 ? 50.073 -20.067 14.315 1.00 19.87 9 ALA B O 1
ATOM 1673 N N . ASN B 1 10 ? 50.156 -19.495 12.158 1.00 20.01 10 ASN B N 1
ATOM 1674 C CA . ASN B 1 10 ? 49.753 -18.152 12.469 1.00 23.71 10 ASN B CA 1
ATOM 1675 C C . ASN B 1 10 ? 48.697 -17.672 11.465 1.00 25.38 10 ASN B C 1
ATOM 1676 O O . ASN B 1 10 ? 48.856 -17.883 10.269 1.00 25.08 10 ASN B O 1
ATOM 1681 N N . PRO B 1 11 ? 47.583 -17.095 11.951 1.00 27.62 11 PRO B N 1
ATOM 1682 C CA . PRO B 1 11 ? 46.592 -16.607 10.964 1.00 28.85 11 PRO B CA 1
ATOM 1683 C C . PRO B 1 11 ? 47.018 -15.389 10.106 1.00 30.52 11 PRO B C 1
ATOM 1684 O O . PRO B 1 11 ? 46.446 -15.166 9.035 1.00 31.84 11 PRO B O 1
ATOM 1688 N N . ASN B 1 12 ? 47.974 -14.598 10.577 1.00 32.15 12 ASN B N 1
ATOM 1689 C CA . ASN B 1 12 ? 48.577 -13.531 9.768 1.00 34.03 12 ASN B CA 1
ATOM 1690 C C . ASN B 1 12 ? 49.815 -14.029 9.025 1.00 34.76 12 ASN B C 1
ATOM 1691 O O . ASN B 1 12 ? 50.436 -15.034 9.404 1.00 30.90 12 ASN B O 1
ATOM 1696 N N . SER B 1 13 ? 50.166 -13.320 7.960 1.00 34.46 13 SER B N 1
ATOM 1697 C CA . SER B 1 13 ? 51.407 -13.550 7.248 1.00 34.96 13 SER B CA 1
ATOM 1698 C C . SER B 1 13 ? 52.427 -12.613 7.884 1.00 34.78 13 SER B C 1
ATOM 1699 O O . SER B 1 13 ? 52.118 -11.949 8.882 1.00 33.27 13 SER B O 1
ATOM 1702 N N . ALA B 1 14 ? 53.612 -12.531 7.283 1.00 36.11 14 ALA B N 1
ATOM 1703 C CA . ALA B 1 14 ? 54.744 -11.756 7.816 1.00 39.44 14 ALA B CA 1
ATOM 1704 C C . ALA B 1 14 ? 54.417 -10.296 8.119 1.00 41.43 14 ALA B C 1
ATOM 1705 O O . ALA B 1 14 ? 55.052 -9.692 8.985 1.00 42.21 14 ALA B O 1
ATOM 1707 N N . GLU B 1 15 ? 53.426 -9.768 7.399 1.00 41.39 15 GLU B N 1
ATOM 1708 C CA . GLU B 1 15 ? 52.918 -8.405 7.521 1.00 45.10 15 GLU B CA 1
ATOM 1709 C C . GLU B 1 15 ? 52.340 -8.051 8.888 1.00 42.26 15 GLU B C 1
ATOM 1710 O O . GLU B 1 15 ? 52.416 -6.898 9.307 1.00 40.05 15 GLU B O 1
ATOM 1716 N N . GLY B 1 16 ? 51.726 -9.021 9.560 1.00 38.13 16 GLY B N 1
ATOM 1717 C CA . GLY B 1 16 ? 51.066 -8.739 10.819 1.00 35.65 16 GLY B CA 1
ATOM 1718 C C . GLY B 1 16 ? 51.347 -9.748 11.918 1.00 34.57 16 GLY B C 1
ATOM 1719 O O . GLY B 1 16 ? 50.548 -9.889 12.834 1.00 37.54 16 GLY B O 1
ATOM 1720 N N . SER B 1 17 ? 52.475 -10.446 11.819 1.00 29.32 17 SER B N 1
ATOM 1721 C CA . SER B 1 17 ? 52.888 -11.464 12.797 1.00 26.22 17 SER B CA 1
ATOM 1722 C C . SER B 1 17 ? 54.407 -11.364 13.024 1.00 24.56 17 SER B C 1
ATOM 1723 O O . SER B 1 17 ? 55.179 -11.442 12.060 1.00 24.46 17 SER B O 1
ATOM 1726 N N . PHE B 1 18 ? 54.838 -11.168 14.277 1.00 22.88 18 PHE B N 1
ATOM 1727 C CA . PHE B 1 18 ? 56.281 -11.118 14.576 1.00 21.09 18 PHE B CA 1
ATOM 1728 C C . PHE B 1 18 ? 56.939 -12.457 14.290 1.00 20.26 18 PHE B C 1
ATOM 1729 O O . PHE B 1 18 ? 58.071 -12.512 13.805 1.00 18.84 18 PHE B O 1
ATOM 1737 N N . GLY B 1 19 ? 56.251 -13.550 14.607 1.00 18.88 19 GLY B N 1
ATOM 1738 C CA . GLY B 1 19 ? 56.873 -14.868 14.384 1.00 19.53 19 GLY B CA 1
ATOM 1739 C C . GLY B 1 19 ? 57.061 -15.157 12.900 1.00 19.04 19 GLY B C 1
ATOM 1740 O O . GLY B 1 19 ? 58.102 -15.671 12.478 1.00 18.87 19 GLY B O 1
ATOM 1741 N N . MET B 1 20 ? 56.043 -14.814 12.118 1.00 20.47 20 MET B N 1
ATOM 1742 C CA . MET B 1 20 ? 56.083 -14.961 10.659 1.00 21.18 20 MET B CA 1
ATOM 1743 C C . MET B 1 20 ? 57.149 -14.086 9.964 1.00 20.34 20 MET B C 1
ATOM 1744 O O . MET B 1 20 ? 57.763 -14.539 9.006 1.00 19.52 20 MET B O 1
ATOM 1749 N N . ALA B 1 21 ? 57.387 -12.869 10.455 1.00 20.77 21 ALA B N 1
ATOM 1750 C CA . ALA B 1 21 ? 58.451 -12.020 9.916 1.00 21.21 21 ALA B CA 1
ATOM 1751 C C . ALA B 1 21 ? 59.801 -12.703 10.201 1.00 21.60 21 ALA B C 1
ATOM 1752 O O . ALA B 1 21 ? 60.657 -12.741 9.337 1.00 21.43 21 ALA B O 1
ATOM 1754 N N . VAL B 1 22 ? 59.959 -13.311 11.386 1.00 20.42 22 VAL B N 1
ATOM 1755 C CA . VAL B 1 22 ? 61.230 -13.931 11.717 1.00 19.34 22 VAL B CA 1
ATOM 1756 C C . VAL B 1 22 ? 61.412 -15.227 10.889 1.00 19.27 22 VAL B C 1
ATOM 1757 O O . VAL B 1 22 ? 62.495 -15.467 10.350 1.00 19.28 22 VAL B O 1
ATOM 1761 N N . GLY B 1 23 ? 60.347 -16.021 10.789 1.00 19.00 23 GLY B N 1
ATOM 1762 C CA . GLY B 1 23 ? 60.340 -17.301 10.078 1.00 18.82 23 GLY B CA 1
ATOM 1763 C C . GLY B 1 23 ? 60.548 -17.087 8.603 1.00 19.90 23 GLY B C 1
ATOM 1764 O O . GLY B 1 23 ? 61.265 -17.851 7.946 1.00 19.39 23 GLY B O 1
ATOM 1765 N N . GLU B 1 24 ? 59.920 -16.042 8.070 1.00 22.00 24 GLU B N 1
ATOM 1766 C CA . GLU B 1 24 ? 60.142 -15.681 6.648 1.00 24.55 24 GLU B CA 1
ATOM 1767 C C . GLU B 1 24 ? 61.572 -15.221 6.364 1.00 23.76 24 GLU B C 1
ATOM 1768 O O . GLU B 1 24 ? 62.165 -15.698 5.397 1.00 24.71 24 GLU B O 1
ATOM 1774 N N . ALA B 1 25 ? 62.115 -14.295 7.171 1.00 21.56 25 ALA B N 1
ATOM 1775 C CA . ALA B 1 25 ? 63.558 -13.981 7.099 1.00 21.40 25 ALA B CA 1
ATOM 1776 C C . ALA B 1 25 ? 64.477 -15.232 7.174 1.00 20.65 25 ALA B C 1
ATOM 1777 O O . ALA B 1 25 ? 65.429 -15.361 6.401 1.00 21.48 25 ALA B O 1
ATOM 1779 N N . PHE B 1 26 ? 64.200 -16.158 8.098 1.00 19.57 26 PHE B N 1
ATOM 1780 C CA . PHE B 1 26 ? 64.998 -17.376 8.209 1.00 18.65 26 PHE B CA 1
ATOM 1781 C C . PHE B 1 26 ? 64.971 -18.149 6.891 1.00 19.25 26 PHE B C 1
ATOM 1782 O O . PHE B 1 26 ? 66.013 -18.629 6.412 1.00 19.81 26 PHE B O 1
ATOM 1790 N N . ILE B 1 27 ? 63.791 -18.260 6.295 1.00 19.12 27 ILE B N 1
ATOM 1791 C CA . ILE B 1 27 ? 63.598 -19.112 5.112 1.00 20.11 27 ILE B CA 1
ATOM 1792 C C . ILE B 1 27 ? 64.294 -18.496 3.864 1.00 20.97 27 ILE B C 1
ATOM 1793 O O . ILE B 1 27 ? 64.922 -19.205 3.059 1.00 19.40 27 ILE B O 1
ATOM 1798 N N . GLU B 1 28 ? 64.228 -17.173 3.729 1.00 22.38 28 GLU B N 1
ATOM 1799 C CA . GLU B 1 28 ? 64.922 -16.482 2.636 1.00 23.34 28 GLU B CA 1
ATOM 1800 C C . GLU B 1 28 ? 66.459 -16.581 2.751 1.00 23.77 28 GLU B C 1
ATOM 1801 O O . GLU B 1 28 ? 67.147 -16.961 1.781 1.00 23.41 28 GLU B O 1
ATOM 1807 N N . ALA B 1 29 ? 67.011 -16.241 3.918 1.00 22.68 29 ALA B N 1
ATOM 1808 C CA . ALA B 1 29 ? 68.446 -16.465 4.157 1.00 21.37 29 ALA B CA 1
ATOM 1809 C C . ALA B 1 29 ? 68.824 -17.947 3.914 1.00 20.96 29 ALA B C 1
ATOM 1810 O O . ALA B 1 29 ? 69.875 -18.259 3.358 1.00 21.05 29 ALA B O 1
ATOM 1812 N N . TYR B 1 30 ? 67.950 -18.866 4.287 1.00 20.40 30 TYR B N 1
ATOM 1813 C CA . TYR B 1 30 ? 68.260 -20.274 4.089 1.00 20.98 30 TYR B CA 1
ATOM 1814 C C . TYR B 1 30 ? 68.307 -20.685 2.603 1.00 21.95 30 TYR B C 1
ATOM 1815 O O . TYR B 1 30 ? 69.223 -21.405 2.163 1.00 21.57 30 TYR B O 1
ATOM 1824 N N . LYS B 1 31 ? 67.338 -20.201 1.830 1.00 24.31 31 LYS B N 1
ATOM 1825 C CA . LYS B 1 31 ? 67.311 -20.412 0.374 1.00 26.48 31 LYS B CA 1
ATOM 1826 C C . LYS B 1 31 ? 68.491 -19.798 -0.361 1.00 27.90 31 LYS B C 1
ATOM 1827 O O . LYS B 1 31 ? 69.015 -20.417 -1.266 1.00 27.69 31 LYS B O 1
ATOM 1833 N N . ASN B 1 32 ? 68.900 -18.585 0.021 1.00 30.20 32 ASN B N 1
ATOM 1834 C CA . ASN B 1 32 ? 70.171 -18.013 -0.465 1.00 32.51 32 ASN B CA 1
ATOM 1835 C C . ASN B 1 32 ? 71.406 -18.888 -0.253 1.00 32.52 32 ASN B C 1
ATOM 1836 O O . ASN B 1 32 ? 72.247 -18.967 -1.128 1.00 32.35 32 ASN B O 1
ATOM 1841 N N . GLU B 1 33 ? 71.514 -19.532 0.907 1.00 31.17 33 GLU B N 1
ATOM 1842 C CA . GLU B 1 33 ? 72.639 -20.433 1.182 1.00 32.72 33 GLU B CA 1
ATOM 1843 C C . GLU B 1 33 ? 72.532 -21.808 0.517 1.00 32.89 33 GLU B C 1
ATOM 1844 O O . GLU B 1 33 ? 73.549 -22.447 0.236 1.00 32.92 33 GLU B O 1
ATOM 1850 N N . HIS B 1 34 ? 71.305 -22.270 0.277 1.00 31.99 34 HIS B N 1
ATOM 1851 C CA . HIS B 1 34 ? 71.095 -23.533 -0.423 1.00 32.61 34 HIS B CA 1
ATOM 1852 C C . HIS B 1 34 ? 70.024 -23.387 -1.486 1.00 33.03 34 HIS B C 1
ATOM 1853 O O . HIS B 1 34 ? 68.882 -23.822 -1.298 1.00 31.43 34 HIS B O 1
ATOM 1860 N N . PRO B 1 35 ? 70.379 -22.787 -2.635 1.00 34.77 35 PRO B N 1
ATOM 1861 C CA . PRO B 1 35 ? 69.401 -22.563 -3.717 1.00 36.29 35 PRO B CA 1
ATOM 1862 C C . PRO B 1 35 ? 68.762 -23.859 -4.247 1.00 37.17 35 PRO B C 1
ATOM 1863 O O . PRO B 1 35 ? 67.662 -23.814 -4.813 1.00 37.76 35 PRO B O 1
ATOM 1867 N N . GLN B 1 36 ? 69.442 -24.989 -4.042 1.00 37.87 36 GLN B N 1
ATOM 1868 C CA . GLN B 1 36 ? 68.982 -26.299 -4.535 1.00 39.90 36 GLN B CA 1
ATOM 1869 C C . GLN B 1 36 ? 68.079 -27.052 -3.561 1.00 39.38 36 GLN B C 1
ATOM 1870 O O . GLN B 1 36 ? 67.457 -28.039 -3.940 1.00 37.51 36 GLN B O 1
ATOM 1876 N N . ASP B 1 37 ? 68.037 -26.613 -2.305 1.00 37.89 37 ASP B N 1
ATOM 1877 C CA . ASP B 1 37 ? 67.139 -27.210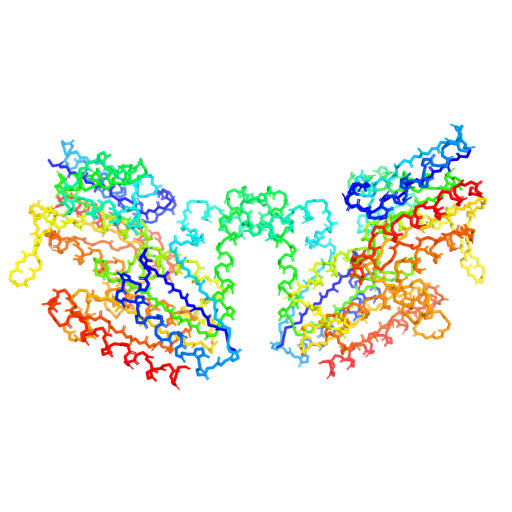 -1.322 1.00 37.13 37 ASP B CA 1
ATOM 1878 C C . ASP B 1 37 ? 65.669 -26.949 -1.669 1.00 35.59 37 ASP B C 1
ATOM 1879 O O . ASP B 1 37 ? 65.331 -25.896 -2.204 1.00 36.52 37 ASP B O 1
ATOM 1884 N N . GLU B 1 38 ? 64.813 -27.926 -1.398 1.00 33.89 38 GLU B N 1
ATOM 1885 C CA . GLU B 1 38 ? 63.392 -27.756 -1.599 1.00 32.91 38 GLU B CA 1
ATOM 1886 C C . GLU B 1 38 ? 62.721 -27.430 -0.273 1.00 29.49 38 GLU B C 1
ATOM 1887 O O . GLU B 1 38 ? 62.818 -28.192 0.671 1.00 27.99 38 GLU B O 1
ATOM 1893 N N . VAL B 1 39 ? 62.039 -26.292 -0.237 1.00 27.81 39 VAL B N 1
ATOM 1894 C CA . VAL B 1 39 ? 61.269 -25.841 0.912 1.00 25.67 39 VAL B CA 1
ATOM 1895 C C . VAL B 1 39 ? 59.770 -25.929 0.578 1.00 25.29 39 VAL B C 1
ATOM 1896 O O . VAL B 1 39 ? 59.299 -25.271 -0.341 1.00 23.95 39 VAL B O 1
ATOM 1900 N N . VAL B 1 40 ? 59.022 -26.724 1.334 1.00 24.26 40 VAL B N 1
ATOM 1901 C CA . VAL B 1 40 ? 57.570 -26.798 1.150 1.00 24.80 40 VAL B CA 1
ATOM 1902 C C . VAL B 1 40 ? 56.853 -26.159 2.332 1.00 24.96 40 VAL B C 1
ATOM 1903 O O . VAL B 1 40 ? 57.176 -26.447 3.506 1.00 22.23 40 VAL B O 1
ATOM 1907 N N . THR B 1 41 ? 55.907 -25.272 2.021 1.00 24.04 41 THR B N 1
ATOM 1908 C CA . THR B 1 41 ? 55.195 -24.541 3.050 1.00 24.31 41 THR B CA 1
ATOM 1909 C C . THR B 1 41 ? 54.000 -25.351 3.512 1.00 23.41 41 THR B C 1
ATOM 1910 O O . THR B 1 41 ? 53.208 -25.842 2.720 1.00 22.55 41 THR B O 1
ATOM 1914 N N . ILE B 1 42 ? 53.898 -25.537 4.807 1.00 22.45 42 ILE B N 1
ATOM 1915 C CA . ILE B 1 42 ? 52.671 -26.102 5.306 1.00 23.86 42 ILE B CA 1
ATOM 1916 C C . ILE B 1 42 ? 51.976 -25.194 6.308 1.00 23.33 42 ILE B C 1
ATOM 1917 O O . ILE B 1 42 ? 52.339 -25.094 7.509 1.00 22.63 42 ILE B O 1
ATOM 1922 N N . ASP B 1 43 ? 51.008 -24.478 5.750 1.00 22.12 43 ASP B N 1
ATOM 1923 C CA . ASP B 1 43 ? 50.218 -23.526 6.487 1.00 22.79 43 ASP B CA 1
ATOM 1924 C C . ASP B 1 43 ? 49.140 -24.348 7.156 1.00 22.14 43 ASP B C 1
ATOM 1925 O O . ASP B 1 43 ? 48.221 -24.827 6.504 1.00 22.13 43 ASP B O 1
ATOM 1930 N N . LEU B 1 44 ? 49.284 -24.524 8.470 1.00 21.29 44 LEU B N 1
ATOM 1931 C CA . LEU B 1 44 ? 48.332 -25.290 9.240 1.00 20.76 44 LEU B CA 1
ATOM 1932 C C . LEU B 1 44 ? 46.952 -24.634 9.276 1.00 21.72 44 LEU B C 1
ATOM 1933 O O . LEU B 1 44 ? 45.980 -25.317 9.454 1.00 22.46 44 LEU B O 1
ATOM 1938 N N . PHE B 1 45 ? 46.855 -23.321 9.106 1.00 22.24 45 PHE B N 1
ATOM 1939 C CA . PHE B 1 45 ? 45.542 -22.695 8.985 1.00 23.25 45 PHE B CA 1
ATOM 1940 C C . PHE B 1 45 ? 44.883 -22.918 7.618 1.00 25.83 45 PHE B C 1
ATOM 1941 O O . PHE B 1 45 ? 43.690 -22.645 7.434 1.00 25.87 45 PHE B O 1
ATOM 1949 N N . ASN B 1 46 ? 45.649 -23.470 6.686 1.00 27.22 46 ASN B N 1
ATOM 1950 C CA . ASN B 1 46 ? 45.140 -23.798 5.359 1.00 29.79 46 ASN B CA 1
ATOM 1951 C C . ASN B 1 46 ? 45.470 -25.203 4.876 1.00 28.29 46 ASN B C 1
ATOM 1952 O O . ASN B 1 46 ? 45.668 -25.400 3.694 1.00 30.79 46 ASN B O 1
ATOM 1957 N N . THR B 1 47 ? 45.539 -26.167 5.789 1.00 26.11 47 THR B N 1
ATOM 1958 C CA . THR B 1 47 ? 45.900 -27.550 5.470 1.00 25.97 47 THR B CA 1
ATOM 1959 C C . THR B 1 47 ? 44.906 -28.455 6.191 1.00 24.53 47 THR B C 1
ATOM 1960 O O . THR B 1 47 ? 44.518 -28.169 7.324 1.00 23.59 47 THR B O 1
ATOM 1964 N N . THR B 1 48 ? 44.455 -29.530 5.569 1.00 22.58 48 THR B N 1
ATOM 1965 C CA . THR B 1 48 ? 43.568 -30.391 6.358 1.00 23.47 48 THR B CA 1
ATOM 1966 C C . THR B 1 48 ? 44.422 -31.238 7.316 1.00 22.92 48 THR B C 1
ATOM 1967 O O . THR B 1 48 ? 45.342 -31.962 6.918 1.00 21.45 48 THR B O 1
ATOM 1971 N N . VAL B 1 49 ? 44.145 -31.049 8.598 1.00 22.68 49 VAL B N 1
ATOM 1972 C CA . VAL B 1 49 ? 44.832 -31.742 9.677 1.00 21.73 49 VAL B CA 1
ATOM 1973 C C . VAL B 1 49 ? 43.760 -32.386 10.553 1.00 22.10 49 VAL B C 1
ATOM 1974 O O . VAL B 1 49 ? 43.248 -31.758 11.502 1.00 21.14 49 VAL B O 1
ATOM 1978 N N . PRO B 1 50 ? 43.375 -33.639 10.222 1.00 21.65 50 PRO B N 1
ATOM 1979 C CA . PRO B 1 50 ? 42.284 -34.203 10.982 1.00 21.57 50 PRO B CA 1
ATOM 1980 C C . PRO B 1 50 ? 42.662 -34.385 12.449 1.00 22.08 50 PRO B C 1
ATOM 1981 O O . PRO B 1 50 ? 43.757 -34.910 12.750 1.00 19.71 50 PRO B O 1
ATOM 1985 N N . ALA B 1 51 ? 41.747 -33.958 13.321 1.00 20.88 51 ALA B N 1
ATOM 1986 C CA . ALA B 1 51 ? 41.754 -34.320 14.737 1.00 22.19 51 ALA B CA 1
ATOM 1987 C C . ALA B 1 51 ? 41.497 -35.805 14.869 1.00 22.05 51 ALA B C 1
ATOM 1988 O O . ALA B 1 51 ? 40.726 -36.393 14.094 1.00 23.15 51 ALA B O 1
ATOM 1990 N N . ILE B 1 52 ? 42.116 -36.427 15.851 1.00 21.28 52 ILE B N 1
ATOM 1991 C CA . ILE B 1 52 ? 41.740 -37.796 16.195 1.00 22.15 52 ILE B CA 1
ATOM 1992 C C . ILE B 1 52 ? 40.324 -37.762 16.826 1.00 23.09 52 ILE B C 1
ATOM 1993 O O . ILE B 1 52 ? 40.056 -37.018 17.777 1.00 22.15 52 ILE B O 1
ATOM 1998 N N . ASP B 1 53 ? 39.406 -38.534 16.263 1.00 23.81 53 ASP B N 1
ATOM 1999 C CA . ASP B 1 53 ? 38.026 -38.514 16.733 1.00 24.01 53 ASP B CA 1
ATOM 2000 C C . ASP B 1 53 ? 37.441 -39.927 16.636 1.00 23.16 53 ASP B C 1
ATOM 2001 O O . ASP B 1 53 ? 38.190 -40.898 16.372 1.00 22.54 53 ASP B O 1
ATOM 2006 N N . ALA B 1 54 ? 36.137 -40.053 16.880 1.00 22.13 54 ALA B N 1
ATOM 2007 C CA . ALA B 1 54 ? 35.459 -41.360 16.817 1.00 21.86 54 ALA B CA 1
ATOM 2008 C C . ALA B 1 54 ? 35.626 -42.001 15.432 1.00 22.01 54 ALA B C 1
ATOM 2009 O O . ALA B 1 54 ? 35.840 -43.200 15.341 1.00 22.57 54 ALA B O 1
ATOM 2011 N N . ASP B 1 55 ? 35.553 -41.202 14.367 1.00 22.27 55 ASP B N 1
ATOM 2012 C CA . ASP B 1 55 ? 35.814 -41.722 13.019 1.00 24.12 55 ASP B CA 1
ATOM 2013 C C . ASP B 1 55 ? 37.215 -42.351 12.912 1.00 24.62 55 ASP B C 1
ATOM 2014 O O . ASP B 1 55 ? 37.359 -43.533 12.513 1.00 24.46 55 ASP B O 1
ATOM 2019 N N . VAL B 1 56 ? 38.231 -41.586 13.322 1.00 22.36 56 VAL B N 1
ATOM 2020 C CA . VAL B 1 56 ? 39.609 -42.070 13.292 1.00 23.16 56 VAL B CA 1
ATOM 2021 C C . VAL B 1 56 ? 39.811 -43.324 14.135 1.00 23.30 56 VAL B C 1
ATOM 2022 O O . VAL B 1 56 ? 40.403 -44.303 13.649 1.00 25.13 56 VAL B O 1
ATOM 2026 N N . PHE B 1 57 ? 39.336 -43.305 15.372 1.00 22.60 57 PHE B N 1
ATOM 2027 C CA . PHE B 1 57 ? 39.370 -44.518 16.213 1.00 25.08 57 PHE B CA 1
ATOM 2028 C C . PHE B 1 57 ? 38.674 -45.707 15.528 1.00 25.74 57 PHE B C 1
ATOM 2029 O O . PHE B 1 57 ? 39.199 -46.809 15.553 1.00 28.22 57 PHE B O 1
ATOM 2037 N N . ALA B 1 58 ? 37.516 -45.487 14.918 1.00 25.01 58 ALA B N 1
ATOM 2038 C CA . ALA B 1 58 ? 36.852 -46.582 14.174 1.00 26.61 58 ALA B CA 1
ATOM 2039 C C . ALA B 1 58 ? 37.701 -47.082 12.989 1.00 26.55 58 ALA B C 1
ATOM 2040 O O . ALA B 1 58 ? 37.887 -48.285 12.816 1.00 28.07 58 ALA B O 1
ATOM 2042 N N . ALA B 1 59 ? 38.239 -46.160 12.188 1.00 26.43 59 ALA B N 1
ATOM 2043 C CA . ALA B 1 59 ? 39.124 -46.525 11.072 1.00 25.87 59 ALA B CA 1
ATOM 2044 C C . ALA B 1 59 ? 40.301 -47.367 11.534 1.00 26.12 59 ALA B C 1
ATOM 2045 O O . ALA B 1 59 ? 40.609 -48.423 10.932 1.00 25.55 59 ALA B O 1
ATOM 2047 N N . TRP B 1 60 ? 40.965 -46.902 12.596 1.00 25.80 60 TRP B N 1
ATOM 2048 C CA . TRP B 1 60 ? 42.094 -47.643 13.171 1.00 27.94 60 TRP B CA 1
ATOM 2049 C C . TRP B 1 60 ? 41.681 -48.997 13.662 1.00 29.06 60 TRP B C 1
ATOM 2050 O O . TRP B 1 60 ? 42.456 -49.931 13.564 1.00 31.03 60 TRP B O 1
ATOM 2061 N N . GLY B 1 61 ? 40.484 -49.102 14.232 1.00 29.76 61 GLY B N 1
ATOM 2062 C CA . GLY B 1 61 ? 39.937 -50.404 14.650 1.00 31.62 61 GLY B CA 1
ATOM 2063 C C . GLY B 1 61 ? 39.798 -51.370 13.490 1.00 32.08 61 GLY B C 1
ATOM 2064 O O . GLY B 1 61 ? 40.048 -52.567 13.628 1.00 32.30 61 GLY B O 1
ATOM 2065 N N . LYS B 1 62 ? 39.418 -50.842 12.324 1.00 32.71 62 LYS B N 1
ATOM 2066 C CA . LYS B 1 62 ? 39.325 -51.649 11.106 1.00 31.65 62 LYS B CA 1
ATOM 2067 C C . LYS B 1 62 ? 40.677 -52.100 10.554 1.00 33.56 62 LYS B C 1
ATOM 2068 O O . LYS B 1 62 ? 40.836 -53.271 10.132 1.00 34.29 62 LYS B O 1
ATOM 2074 N N . PHE B 1 63 ? 41.646 -51.178 10.561 1.00 32.22 63 PHE B N 1
ATOM 2075 C CA . PHE B 1 63 ? 43.009 -51.458 10.116 1.00 32.95 63 PHE B CA 1
ATOM 2076 C C . PHE B 1 63 ? 43.644 -52.488 11.042 1.00 34.13 63 PHE B C 1
ATOM 2077 O O . PHE B 1 63 ? 44.386 -53.349 10.580 1.00 36.91 63 PHE B O 1
ATOM 2085 N N . ALA B 1 64 ? 43.324 -52.413 12.336 1.00 34.06 64 ALA B N 1
ATOM 2086 C CA . ALA B 1 64 ? 43.801 -53.406 13.323 1.00 36.31 64 ALA B CA 1
ATOM 2087 C C . ALA B 1 64 ? 43.174 -54.767 13.105 1.00 38.50 64 ALA B C 1
ATOM 2088 O O . ALA B 1 64 ? 43.827 -55.777 13.344 1.00 40.84 64 ALA B O 1
ATOM 2090 N N . ALA B 1 65 ? 41.905 -54.784 12.688 1.00 37.97 65 ALA B N 1
ATOM 2091 C CA . ALA B 1 65 ? 41.225 -56.011 12.296 1.00 40.19 65 ALA B CA 1
ATOM 2092 C C . ALA B 1 65 ? 41.743 -56.486 10.944 1.00 42.75 65 ALA B C 1
ATOM 2093 O O . ALA B 1 65 ? 41.325 -57.521 10.452 1.00 44.29 65 ALA B O 1
ATOM 2095 N N . GLY B 1 66 ? 42.666 -55.726 10.354 1.00 45.54 66 GLY B N 1
ATOM 2096 C CA . GLY B 1 66 ? 43.225 -56.047 9.042 1.00 45.13 66 GLY B CA 1
ATOM 2097 C C . GLY B 1 66 ? 42.241 -55.888 7.893 1.00 44.95 66 GLY B C 1
ATOM 2098 O O . GLY B 1 66 ? 42.352 -56.571 6.876 1.00 49.62 66 GLY B O 1
ATOM 2099 N N . GLU B 1 67 ? 41.277 -54.990 8.036 1.00 42.17 67 GLU B N 1
ATOM 2100 C CA . GLU B 1 67 ? 40.378 -54.695 6.935 1.00 40.78 67 GLU B CA 1
ATOM 2101 C C . GLU B 1 67 ? 41.069 -53.657 6.072 1.00 38.50 67 GLU B C 1
ATOM 2102 O O . GLU B 1 67 ? 42.091 -53.089 6.468 1.00 39.95 67 GLU B O 1
ATOM 2108 N N . GLY B 1 68 ? 40.514 -53.417 4.893 1.00 36.91 68 GLY B N 1
ATOM 2109 C CA . GLY B 1 68 ? 41.113 -52.512 3.935 1.00 34.63 68 GLY B CA 1
ATOM 2110 C C . GLY B 1 68 ? 40.489 -51.138 3.984 1.00 34.03 68 GLY B C 1
ATOM 2111 O O . GLY B 1 68 ? 39.466 -50.910 4.662 1.00 34.48 68 GLY B O 1
ATOM 2112 N N . PHE B 1 69 ? 41.114 -50.221 3.254 1.00 32.29 69 PHE B N 1
ATOM 2113 C CA . PHE B 1 69 ? 40.623 -48.855 3.086 1.00 30.87 69 PHE B CA 1
ATOM 2114 C C . PHE B 1 69 ? 39.135 -48.726 2.739 1.00 30.47 69 PHE B C 1
ATOM 2115 O O . PHE B 1 69 ? 38.443 -47.827 3.264 1.00 28.47 69 PHE B O 1
ATOM 2123 N N . GLU B 1 70 ? 38.629 -49.625 1.895 1.00 28.92 70 GLU B N 1
ATOM 2124 C CA . GLU B 1 70 ? 37.219 -49.549 1.476 1.00 30.10 70 GLU B CA 1
ATOM 2125 C C . GLU B 1 70 ? 36.193 -49.998 2.530 1.00 30.06 70 GLU B C 1
ATOM 2126 O O . GLU B 1 70 ? 34.972 -49.764 2.383 1.00 30.13 70 GLU B O 1
ATOM 2132 N N . ALA B 1 71 ? 36.682 -50.582 3.626 1.00 29.41 71 ALA B N 1
ATOM 2133 C CA . ALA B 1 71 ? 35.802 -50.919 4.747 1.00 28.81 71 ALA B CA 1
ATOM 2134 C C . ALA B 1 71 ? 35.489 -49.644 5.568 1.00 28.35 71 ALA B C 1
ATOM 2135 O O . ALA B 1 71 ? 34.700 -49.664 6.501 1.00 28.21 71 ALA B O 1
ATOM 2137 N N . LEU B 1 72 ? 36.119 -48.534 5.209 1.00 27.42 72 LEU B N 1
ATOM 2138 C CA . LEU B 1 72 ? 35.843 -47.255 5.862 1.00 26.83 72 LEU B CA 1
ATOM 2139 C C . LEU B 1 72 ? 34.695 -46.511 5.196 1.00 26.41 72 LEU B C 1
ATOM 2140 O O . LEU B 1 72 ? 34.503 -46.582 3.967 1.00 25.70 72 LEU B O 1
ATOM 2145 N N . THR B 1 73 ? 33.937 -45.769 6.004 1.00 26.12 73 THR B N 1
ATOM 2146 C CA . THR B 1 73 ? 32.961 -44.815 5.469 1.00 25.50 73 THR B CA 1
ATOM 2147 C C . THR B 1 73 ? 33.714 -43.739 4.702 1.00 25.60 73 THR B C 1
ATOM 2148 O O . THR B 1 73 ? 34.913 -43.550 4.922 1.00 25.58 73 THR B O 1
ATOM 2152 N N . GLU B 1 74 ? 33.031 -43.032 3.809 1.00 26.32 74 GLU B N 1
ATOM 2153 C CA . GLU B 1 74 ? 33.660 -41.938 3.065 1.00 27.63 74 GLU B CA 1
ATOM 2154 C C . GLU B 1 74 ? 34.298 -40.856 3.973 1.00 28.28 74 GLU B C 1
ATOM 2155 O O . GLU B 1 74 ? 35.395 -40.350 3.705 1.00 28.68 74 GLU B O 1
ATOM 2161 N N . VAL B 1 75 ? 33.631 -40.522 5.064 1.00 28.37 75 VAL B N 1
ATOM 2162 C CA . VAL B 1 75 ? 34.202 -39.571 6.029 1.00 29.31 75 VAL B CA 1
ATOM 2163 C C . VAL B 1 75 ? 35.533 -40.044 6.670 1.00 28.67 75 VAL B C 1
ATOM 2164 O O . VAL B 1 75 ? 36.496 -39.275 6.789 1.00 28.32 75 VAL B O 1
ATOM 2168 N N . GLN B 1 76 ? 35.574 -41.314 7.063 1.00 28.60 76 GLN B N 1
ATOM 2169 C CA . GLN B 1 76 ? 36.769 -41.929 7.617 1.00 27.07 76 GLN B CA 1
ATOM 2170 C C . GLN B 1 76 ? 37.915 -41.918 6.596 1.00 28.06 76 GLN B C 1
ATOM 2171 O O . GLN B 1 76 ? 39.041 -41.518 6.916 1.00 27.10 76 GLN B O 1
ATOM 2177 N N . GLN B 1 77 ? 37.628 -42.302 5.354 1.00 27.62 77 GLN B N 1
ATOM 2178 C CA . GLN B 1 77 ? 38.660 -42.270 4.330 1.00 26.78 77 GLN B CA 1
ATOM 2179 C C . GLN B 1 77 ? 39.266 -40.874 4.123 1.00 27.17 77 GLN B C 1
ATOM 2180 O O . GLN B 1 77 ? 40.481 -40.754 3.914 1.00 25.50 77 GLN B O 1
ATOM 2186 N N . GLN B 1 78 ? 38.445 -39.827 4.164 1.00 27.57 78 GLN B N 1
ATOM 2187 C CA . GLN B 1 78 ? 38.976 -38.470 3.938 1.00 29.66 78 GLN B CA 1
ATOM 2188 C C . GLN B 1 78 ? 39.936 -38.044 5.060 1.00 27.72 78 GLN B C 1
ATOM 2189 O O . GLN B 1 78 ? 40.991 -37.447 4.797 1.00 26.48 78 GLN B O 1
ATOM 2195 N N . LYS B 1 79 ? 39.564 -38.375 6.295 1.00 26.47 79 LYS B N 1
ATOM 2196 C CA . LYS B 1 79 ? 40.345 -38.033 7.488 1.00 26.22 79 LYS B CA 1
ATOM 2197 C C . LYS B 1 79 ? 41.618 -38.854 7.484 1.00 25.78 79 LYS B C 1
ATOM 2198 O O . LYS B 1 79 ? 42.715 -38.322 7.638 1.00 26.29 79 LYS B O 1
ATOM 2204 N N . VAL B 1 80 ? 41.490 -40.145 7.239 1.00 24.44 80 VAL B N 1
ATOM 2205 C CA . VAL B 1 80 ? 42.684 -40.986 7.174 1.00 23.60 80 VAL B CA 1
ATOM 2206 C C . VAL B 1 80 ? 43.663 -40.608 6.049 1.00 22.94 80 VAL B C 1
ATOM 2207 O O . VAL B 1 80 ? 44.894 -40.572 6.275 1.00 21.93 80 VAL B O 1
ATOM 2211 N N . ALA B 1 81 ? 43.123 -40.287 4.870 1.00 21.95 81 ALA B N 1
ATOM 2212 C CA . ALA B 1 81 ? 43.961 -39.906 3.735 1.00 21.90 81 ALA B CA 1
ATOM 2213 C C . ALA B 1 81 ? 44.691 -38.611 4.049 1.00 21.80 81 ALA B C 1
ATOM 2214 O O . ALA B 1 81 ? 45.830 -38.442 3.643 1.00 22.49 81 ALA B O 1
ATOM 2216 N N . ALA B 1 82 ? 44.051 -37.681 4.748 1.00 21.07 82 ALA B N 1
ATOM 2217 C CA . ALA B 1 82 ? 44.762 -36.433 5.047 1.00 21.87 82 ALA B CA 1
ATOM 2218 C C . ALA B 1 82 ? 45.844 -36.691 6.126 1.00 21.62 82 ALA B C 1
ATOM 2219 O O . ALA B 1 82 ? 46.959 -36.160 6.036 1.00 22.05 82 ALA B O 1
ATOM 2221 N N . MET B 1 83 ? 45.520 -37.539 7.114 1.00 21.07 83 MET B N 1
ATOM 2222 C CA . MET B 1 83 ? 46.477 -37.950 8.144 1.00 21.41 83 MET B CA 1
ATOM 2223 C C . MET B 1 83 ? 47.725 -38.610 7.567 1.00 21.52 83 MET B C 1
ATOM 2224 O O . MET B 1 83 ? 48.849 -38.253 7.946 1.00 19.88 83 MET B O 1
ATOM 2229 N N . ASN B 1 84 ? 47.530 -39.583 6.673 1.00 21.53 84 ASN B N 1
ATOM 2230 C CA . ASN B 1 84 ? 48.674 -40.243 6.032 1.00 23.21 84 ASN B CA 1
ATOM 2231 C C . ASN B 1 84 ? 49.491 -39.330 5.157 1.00 22.90 84 ASN B C 1
ATOM 2232 O O . ASN B 1 84 ? 50.710 -39.443 5.152 1.00 24.10 84 ASN B O 1
ATOM 2237 N N . THR B 1 85 ? 48.839 -38.429 4.429 1.00 22.74 85 THR B N 1
ATOM 2238 C CA . THR B 1 85 ? 49.569 -37.406 3.662 1.00 23.91 85 THR B CA 1
ATOM 2239 C C . THR B 1 85 ? 50.482 -36.560 4.580 1.00 22.16 85 THR B C 1
ATOM 2240 O O . THR B 1 85 ? 51.658 -36.407 4.306 1.00 22.22 85 THR B O 1
ATOM 2244 N N . ASN B 1 86 ? 49.943 -36.062 5.687 1.00 20.82 86 ASN B N 1
ATOM 2245 C CA . ASN B 1 86 ? 50.746 -35.321 6.673 1.00 19.79 86 ASN B CA 1
ATOM 2246 C C . ASN B 1 86 ? 51.896 -36.143 7.255 1.00 19.71 86 ASN B C 1
ATOM 2247 O O . ASN B 1 86 ? 53.021 -35.661 7.288 1.00 20.32 86 ASN B O 1
ATOM 2252 N N . LEU B 1 87 ? 51.620 -37.375 7.675 1.00 19.23 87 LEU B N 1
ATOM 2253 C CA . LEU B 1 87 ? 52.646 -38.232 8.245 1.00 19.86 87 LEU B CA 1
ATOM 2254 C C . LEU B 1 87 ? 53.771 -38.485 7.248 1.00 21.21 87 LEU B C 1
ATOM 2255 O O . LEU B 1 87 ? 54.955 -38.363 7.594 1.00 19.74 87 LEU B O 1
ATOM 2260 N N . GLU B 1 88 ? 53.398 -38.813 6.013 1.00 21.90 88 GLU B N 1
ATOM 2261 C CA . GLU B 1 88 ? 54.378 -39.168 4.996 1.00 23.26 88 GLU B 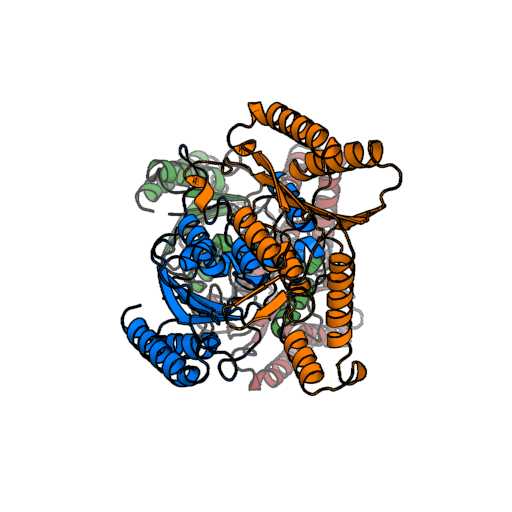CA 1
ATOM 2262 C C . GLU B 1 88 ? 55.226 -37.946 4.584 1.00 22.44 88 GLU B C 1
ATOM 2263 O O . GLU B 1 88 ? 56.442 -38.050 4.421 1.00 21.53 88 GLU B O 1
ATOM 2269 N N . THR B 1 89 ? 54.582 -36.804 4.361 1.00 21.47 89 THR B N 1
ATOM 2270 C CA . THR B 1 89 ? 55.328 -35.573 4.124 1.00 22.53 89 THR B CA 1
ATOM 2271 C C . THR B 1 89 ? 56.361 -35.305 5.258 1.00 21.53 89 THR B C 1
ATOM 2272 O O . THR B 1 89 ? 57.466 -34.903 4.982 1.00 21.56 89 THR B O 1
ATOM 2276 N N . PHE B 1 90 ? 56.010 -35.583 6.511 1.00 21.52 90 PHE B N 1
ATOM 2277 C CA . PHE B 1 90 ? 56.880 -35.245 7.663 1.00 21.33 90 PHE B CA 1
ATOM 2278 C C . PHE B 1 90 ? 58.027 -36.245 7.723 1.00 21.69 90 PHE B C 1
ATOM 2279 O O . PHE B 1 90 ? 59.204 -35.868 7.842 1.00 20.51 90 PHE B O 1
ATOM 2287 N N . MET B 1 91 ? 57.685 -37.519 7.637 1.00 22.10 91 MET B N 1
ATOM 2288 C CA . MET B 1 91 ? 58.693 -38.578 7.683 1.00 24.31 91 MET B CA 1
ATOM 2289 C C . MET B 1 91 ? 59.761 -38.424 6.611 1.00 24.88 91 MET B C 1
ATOM 2290 O O . MET B 1 91 ? 60.914 -38.785 6.834 1.00 23.74 91 MET B O 1
ATOM 2295 N N . ASN B 1 92 ? 59.379 -37.871 5.465 1.00 25.46 92 ASN B N 1
ATOM 2296 C CA . ASN B 1 92 ? 60.283 -37.823 4.338 1.00 27.68 92 ASN B CA 1
ATOM 2297 C C . ASN B 1 92 ? 61.159 -36.577 4.257 1.00 27.21 92 ASN B C 1
ATOM 2298 O O . ASN B 1 92 ? 62.180 -36.563 3.559 1.00 28.31 92 ASN B O 1
ATOM 2303 N N . ALA B 1 93 ? 60.736 -35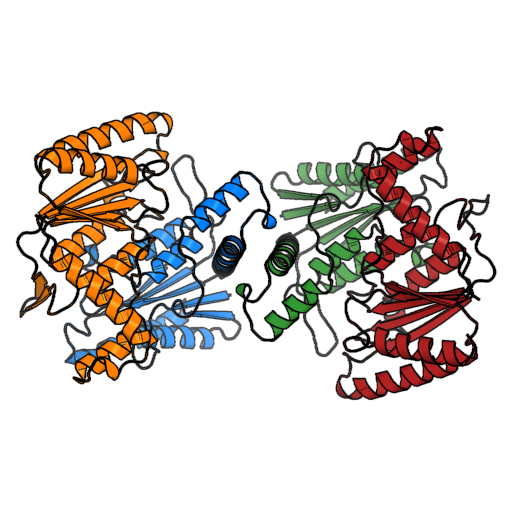.514 4.926 1.00 23.77 93 ALA B N 1
ATOM 2304 C CA . ALA B 1 93 ? 61.521 -34.291 4.959 1.00 22.02 93 ALA B CA 1
ATOM 2305 C C . ALA B 1 93 ? 62.753 -34.492 5.852 1.00 20.78 93 ALA B C 1
ATOM 2306 O O . ALA B 1 93 ? 62.797 -35.425 6.690 1.00 20.51 93 ALA B O 1
ATOM 2308 N N . ASP B 1 94 ? 63.745 -33.629 5.662 1.00 19.00 94 ASP B N 1
ATOM 2309 C CA . ASP B 1 94 ? 64.983 -33.645 6.454 1.00 19.16 94 ASP B CA 1
ATOM 2310 C C . ASP B 1 94 ? 65.014 -32.542 7.506 1.00 18.20 94 ASP B C 1
ATOM 2311 O O . ASP B 1 94 ? 65.711 -32.662 8.485 1.00 16.53 94 ASP B O 1
ATOM 2316 N N . ARG B 1 95 ? 64.287 -31.451 7.270 1.00 18.50 95 ARG B N 1
ATOM 2317 C CA . ARG B 1 95 ? 64.300 -30.316 8.204 1.00 19.07 95 ARG B CA 1
ATOM 2318 C C . ARG B 1 95 ? 62.912 -29.808 8.479 1.00 17.88 95 ARG B C 1
ATOM 2319 O O . ARG B 1 95 ? 62.060 -29.792 7.588 1.00 17.67 95 ARG B O 1
ATOM 2327 N N . TYR B 1 96 ? 62.718 -29.348 9.709 1.00 16.69 96 TYR B N 1
ATOM 2328 C CA . TYR B 1 96 ? 61.444 -28.813 10.144 1.00 16.00 96 TYR B CA 1
ATOM 2329 C C . TYR B 1 96 ? 61.666 -27.412 10.727 1.00 16.18 96 TYR B C 1
ATOM 2330 O O . TYR B 1 96 ? 62.542 -27.219 11.564 1.00 16.11 96 TYR B O 1
ATOM 2339 N N . VAL B 1 97 ? 60.894 -26.443 10.264 1.00 15.47 97 VAL B N 1
ATOM 2340 C CA . VAL B 1 97 ? 60.896 -25.135 10.879 1.00 16.08 97 VAL B CA 1
ATOM 2341 C C . VAL B 1 97 ? 59.451 -24.859 11.276 1.00 16.14 97 VAL B C 1
ATOM 2342 O O . VAL B 1 97 ? 58.582 -24.812 10.405 1.00 17.14 97 VAL B O 1
ATOM 2346 N N . PHE B 1 98 ? 59.193 -24.711 12.580 1.00 15.07 98 PHE B N 1
ATOM 2347 C CA . PHE B 1 98 ? 57.864 -24.444 13.083 1.00 14.85 98 PHE B CA 1
ATOM 2348 C C . PHE B 1 98 ? 57.833 -23.000 13.502 1.00 14.89 98 PHE B C 1
ATOM 2349 O O . PHE B 1 98 ? 58.762 -22.550 14.112 1.00 13.89 98 PHE B O 1
ATOM 2357 N N . VAL B 1 99 ? 56.769 -22.276 13.169 1.00 15.35 99 VAL B N 1
ATOM 2358 C CA . VAL B 1 99 ? 56.546 -20.961 13.728 1.00 15.81 99 VAL B CA 1
ATOM 2359 C C . VAL B 1 99 ? 55.160 -20.851 14.356 1.00 16.11 99 VAL B C 1
ATOM 2360 O O . VAL B 1 99 ? 54.151 -21.261 13.759 1.00 15.67 99 VAL B O 1
ATOM 2364 N N . THR B 1 100 ? 55.150 -20.394 15.611 1.00 15.61 100 THR B N 1
ATOM 2365 C CA . THR B 1 100 ? 53.937 -20.323 16.420 1.00 15.69 100 THR B CA 1
ATOM 2366 C C . THR B 1 100 ? 53.945 -19.043 17.235 1.00 15.77 100 THR B C 1
ATOM 2367 O O . THR B 1 100 ? 55.023 -18.536 17.585 1.00 14.74 100 THR B O 1
ATOM 2371 N N . PRO B 1 101 ? 52.732 -18.497 17.514 1.00 15.61 101 PRO B N 1
ATOM 2372 C CA . PRO B 1 101 ? 52.515 -17.490 18.535 1.00 15.33 101 PRO B CA 1
ATOM 2373 C C . PRO B 1 101 ? 52.276 -18.174 19.881 1.00 14.81 101 PRO B C 1
ATOM 2374 O O . PRO B 1 101 ? 51.774 -19.291 19.924 1.00 14.65 101 PRO B O 1
ATOM 2378 N N . MET B 1 102 ? 52.539 -17.505 20.988 1.00 15.00 102 MET B N 1
ATOM 2379 C CA . MET B 1 102 ? 52.037 -18.019 22.262 1.00 15.15 102 MET B CA 1
ATOM 2380 C C . MET B 1 102 ? 50.604 -17.470 22.468 1.00 15.30 102 MET B C 1
ATOM 2381 O O . MET B 1 102 ? 50.395 -16.226 22.505 1.00 14.60 102 MET B O 1
ATOM 2386 N N . TRP B 1 103 ? 49.612 -18.379 22.523 1.00 15.39 103 TRP B N 1
ATOM 2387 C CA . TRP B 1 103 ? 48.246 -18.013 22.963 1.00 15.74 103 TRP B CA 1
ATOM 2388 C C . TRP B 1 103 ? 47.903 -18.742 24.236 1.00 16.38 103 TRP B C 1
ATOM 2389 O O . TRP B 1 103 ? 47.859 -19.991 24.268 1.00 17.01 103 TRP B O 1
ATOM 2400 N N . ASN B 1 104 ? 47.682 -17.989 25.297 1.00 16.75 104 ASN B N 1
ATOM 2401 C CA . ASN B 1 104 ? 47.298 -18.594 26.593 1.00 16.82 104 ASN B CA 1
ATOM 2402 C C . ASN B 1 104 ? 48.282 -19.659 27.052 1.00 16.06 104 ASN B C 1
ATOM 2403 O O . ASN B 1 104 ? 47.878 -20.764 27.450 1.00 15.80 104 ASN B O 1
ATOM 2408 N N . PHE B 1 105 ? 49.576 -19.329 26.910 1.00 15.84 105 PHE B N 1
ATOM 2409 C CA . PHE B 1 105 ? 50.706 -20.126 27.423 1.00 16.04 105 PHE B CA 1
ATOM 2410 C C . PHE B 1 105 ? 50.975 -21.386 26.625 1.00 15.68 105 PHE B C 1
ATOM 2411 O O . PHE B 1 105 ? 51.666 -22.271 27.099 1.00 15.75 105 PHE B O 1
ATOM 2419 N N . SER B 1 106 ? 50.399 -21.492 25.435 1.00 15.05 106 SER B N 1
ATOM 2420 C CA . SER B 1 106 ? 50.716 -22.620 24.589 1.00 15.05 106 SER B CA 1
ATOM 2421 C C . SER B 1 106 ? 50.626 -22.193 23.114 1.00 15.49 106 SER B C 1
ATOM 2422 O O . SER B 1 106 ? 50.665 -20.990 22.815 1.00 15.27 106 SER B O 1
ATOM 2425 N N . TYR B 1 107 ? 50.535 -23.162 22.203 1.00 15.44 107 TYR B N 1
ATOM 2426 C CA . TYR B 1 107 ? 50.431 -22.894 20.758 1.00 15.21 107 TYR B CA 1
ATOM 2427 C C . TYR B 1 107 ? 48.973 -22.955 20.227 1.00 15.36 107 TYR B C 1
ATOM 2428 O O . TYR B 1 107 ? 48.059 -23.310 20.976 1.00 14.80 107 TYR B O 1
ATOM 2437 N N . PRO B 1 108 ? 48.732 -22.569 18.936 1.00 15.53 108 PRO B N 1
ATOM 2438 C CA . PRO B 1 108 ? 47.399 -22.794 18.431 1.00 14.94 108 PRO B CA 1
ATOM 2439 C C . PRO B 1 108 ? 47.039 -24.271 18.469 1.00 14.46 108 PRO B C 1
ATOM 2440 O O . PRO B 1 108 ? 47.911 -25.119 18.314 1.00 13.57 108 PRO B O 1
ATOM 2444 N N . PRO B 1 109 ? 45.753 -24.582 18.677 1.00 14.36 109 PRO B N 1
ATOM 2445 C CA . PRO B 1 109 ? 45.310 -25.981 18.738 1.00 14.25 109 PRO B CA 1
ATOM 2446 C C . PRO B 1 109 ? 45.749 -26.845 17.543 1.00 14.22 109 PRO B C 1
ATOM 2447 O O . PRO B 1 109 ? 46.010 -28.040 17.720 1.00 14.24 109 PRO B O 1
ATOM 2451 N N . VAL B 1 110 ? 45.777 -26.282 16.346 1.00 13.72 110 VAL B N 1
ATOM 2452 C CA . VAL B 1 110 ? 46.127 -27.067 15.140 1.00 14.48 110 VAL B CA 1
ATOM 2453 C C . VAL B 1 110 ? 47.553 -27.667 15.189 1.00 14.49 110 VAL B C 1
ATOM 2454 O O . VAL B 1 110 ? 47.844 -28.651 14.477 1.00 14.24 110 VAL B O 1
ATOM 2458 N N . VAL B 1 111 ? 48.421 -27.118 16.054 1.00 14.01 111 VAL B N 1
ATOM 2459 C CA . VAL B 1 111 ? 49.759 -27.670 16.227 1.00 14.07 111 VAL B CA 1
ATOM 2460 C C . VAL B 1 111 ? 49.662 -28.998 16.957 1.00 14.50 111 VAL B C 1
ATOM 2461 O O . VAL B 1 111 ? 50.347 -29.947 16.585 1.00 14.92 111 VAL B O 1
ATOM 2465 N N . LYS B 1 112 ? 48.764 -29.080 17.943 1.00 14.09 112 LYS B N 1
ATOM 2466 C CA . LYS B 1 112 ? 48.541 -30.327 18.612 1.00 14.30 112 LYS B CA 1
ATOM 2467 C C . LYS B 1 112 ? 47.927 -31.313 17.622 1.00 14.62 112 LYS B C 1
ATOM 2468 O O . LYS B 1 112 ? 48.354 -32.457 17.571 1.00 14.18 112 LYS B O 1
ATOM 2474 N N . ALA B 1 113 ? 46.955 -30.878 16.825 1.00 14.43 113 ALA B N 1
ATOM 2475 C CA . ALA B 1 113 ? 46.358 -31.779 15.816 1.00 14.78 113 ALA B CA 1
ATOM 2476 C C . ALA B 1 113 ? 47.438 -32.306 14.846 1.00 15.18 113 ALA B C 1
ATOM 2477 O O . ALA B 1 113 ? 47.484 -33.499 14.504 1.00 15.29 113 ALA B O 1
ATOM 2479 N N . TYR B 1 114 ? 48.305 -31.408 14.385 1.00 15.04 114 TYR B N 1
ATOM 2480 C CA . TYR B 1 114 ? 49.446 -31.834 13.576 1.00 15.84 114 TYR B CA 1
ATOM 2481 C C . TYR B 1 114 ? 50.383 -32.861 14.254 1.00 15.77 114 TYR B C 1
ATOM 2482 O O . TYR B 1 114 ? 50.758 -33.872 13.653 1.00 15.74 114 TYR B O 1
ATOM 2491 N N . LEU B 1 115 ? 50.791 -32.585 15.485 1.00 15.39 115 LEU B N 1
ATOM 2492 C CA . LEU B 1 115 ? 51.654 -33.514 16.197 1.00 15.84 115 LEU B CA 1
ATOM 2493 C C . LEU B 1 115 ? 50.995 -34.875 16.357 1.00 16.30 115 LEU B C 1
ATOM 2494 O O . LEU B 1 115 ? 51.652 -35.921 16.265 1.00 15.87 115 LEU B O 1
ATOM 2499 N N . ASP B 1 116 ? 49.688 -34.860 16.577 1.00 16.81 116 ASP B N 1
ATOM 2500 C CA . ASP B 1 116 ? 48.929 -36.110 16.677 1.00 18.26 116 ASP B CA 1
ATOM 2501 C C . ASP B 1 116 ? 48.874 -36.916 15.333 1.00 19.00 116 ASP B C 1
ATOM 2502 O O . ASP B 1 116 ? 48.683 -38.137 15.371 1.00 19.51 116 ASP B O 1
ATOM 2507 N N . ASN B 1 117 ? 49.013 -36.246 14.176 1.00 17.59 117 ASN B N 1
ATOM 2508 C CA . ASN B 1 117 ? 49.110 -36.914 12.845 1.00 18.22 117 ASN B CA 1
ATOM 2509 C C . ASN B 1 117 ? 50.527 -37.514 12.576 1.00 19.04 117 ASN B C 1
ATOM 2510 O O . ASN B 1 117 ? 50.721 -38.388 11.717 1.00 18.75 117 ASN B O 1
ATOM 2515 N N . VAL B 1 118 ? 51.534 -36.996 13.265 1.00 19.00 118 VAL B N 1
ATOM 2516 C CA . VAL B 1 118 ? 52.941 -37.216 12.888 1.00 18.92 118 VAL B CA 1
ATOM 2517 C C . VAL B 1 118 ? 53.609 -38.208 13.869 1.00 20.10 118 VAL B C 1
ATOM 2518 O O . VAL B 1 118 ? 54.547 -38.929 13.509 1.00 20.66 118 VAL B O 1
ATOM 2522 N N . ALA B 1 119 ? 53.064 -38.297 15.083 1.00 20.41 119 ALA B N 1
ATOM 2523 C CA . ALA B 1 119 ? 53.530 -39.256 16.092 1.00 20.56 119 ALA B CA 1
ATOM 2524 C C . ALA B 1 119 ? 52.681 -40.534 16.011 1.00 22.83 119 ALA B C 1
ATOM 2525 O O . ALA B 1 119 ? 51.599 -40.615 16.593 1.00 23.98 119 ALA B O 1
ATOM 2527 N N . ILE B 1 120 ? 53.162 -41.513 15.248 1.00 23.14 120 ILE B N 1
ATOM 2528 C CA . ILE B 1 120 ? 52.412 -42.729 14.950 1.00 23.14 120 ILE B CA 1
ATOM 2529 C C . ILE B 1 120 ? 53.299 -43.962 15.197 1.00 22.88 120 ILE B C 1
ATOM 2530 O O . ILE B 1 120 ? 54.408 -44.065 14.632 1.00 22.17 120 ILE B O 1
ATOM 2535 N N . ALA B 1 121 ? 52.825 -44.884 16.030 1.00 23.71 121 ALA B N 1
ATOM 2536 C CA . ALA B 1 121 ? 53.575 -46.138 16.340 1.00 24.66 121 ALA B CA 1
ATOM 2537 C C . ALA B 1 121 ? 53.843 -46.974 15.098 1.00 25.53 121 ALA B C 1
ATOM 2538 O O . ALA B 1 121 ? 52.981 -47.110 14.240 1.00 26.11 121 ALA B O 1
ATOM 2540 N N . GLY B 1 122 ? 55.059 -47.498 14.976 1.00 26.55 122 GLY B N 1
ATOM 2541 C CA . GLY B 1 122 ? 55.444 -48.223 13.778 1.00 25.72 122 GLY B CA 1
ATOM 2542 C C . GLY B 1 122 ? 55.999 -47.326 12.703 1.00 26.86 122 GLY B C 1
ATOM 2543 O O . GLY B 1 122 ? 56.685 -47.791 11.791 1.00 27.40 122 GLY B O 1
ATOM 2544 N N . LYS B 1 123 ? 55.703 -46.029 12.786 1.00 25.68 123 LYS B N 1
ATOM 2545 C CA . LYS B 1 123 ? 56.092 -45.111 11.711 1.00 24.65 123 LYS B CA 1
ATOM 2546 C C . LYS B 1 123 ? 57.125 -44.130 12.214 1.00 24.15 123 LYS B C 1
ATOM 2547 O O . LYS B 1 123 ? 58.207 -44.039 11.647 1.00 24.17 123 LYS B O 1
ATOM 2553 N N . THR B 1 124 ? 56.817 -43.421 13.300 1.00 22.86 124 THR B N 1
ATOM 2554 C CA . THR B 1 124 ? 57.773 -42.449 13.815 1.00 22.45 124 THR B CA 1
ATOM 2555 C C . THR B 1 124 ? 58.348 -42.782 15.199 1.00 22.75 124 THR B C 1
ATOM 2556 O O . THR B 1 124 ? 59.257 -42.092 15.656 1.00 22.38 124 THR B O 1
ATOM 2560 N N . PHE B 1 125 ? 57.814 -43.819 15.866 1.00 23.36 125 PHE B N 1
ATOM 2561 C CA . PHE B 1 125 ? 58.360 -44.307 17.127 1.00 23.88 125 PHE B CA 1
ATOM 2562 C C . PHE B 1 125 ? 57.958 -45.783 17.289 1.00 26.73 125 PHE B C 1
ATOM 2563 O O . PHE B 1 125 ? 56.996 -46.224 16.657 1.00 25.70 125 PHE B O 1
ATOM 2571 N N . LYS B 1 126 ? 58.700 -46.539 18.102 1.00 27.61 126 LYS B N 1
ATOM 2572 C CA . LYS B 1 126 ? 58.337 -47.919 18.390 1.00 31.80 126 LYS B CA 1
ATOM 2573 C C . LYS B 1 126 ? 58.357 -48.136 19.892 1.00 34.53 126 LYS B C 1
ATOM 2574 O O . LYS B 1 126 ? 59.034 -47.424 20.618 1.00 34.53 126 LYS B O 1
ATOM 2580 N N . TYR B 1 127 ? 57.613 -49.135 20.346 1.00 38.63 127 TYR B N 1
ATOM 2581 C CA . TYR B 1 127 ? 57.727 -49.622 21.715 1.00 39.82 127 TYR B CA 1
ATOM 2582 C C . TYR B 1 127 ? 58.966 -50.526 21.816 1.00 42.10 127 TYR B C 1
ATOM 2583 O O . TYR B 1 127 ? 59.278 -51.268 20.886 1.00 41.90 127 TYR B O 1
ATOM 2592 N N . THR B 1 128 ? 59.718 -50.400 22.904 1.00 43.81 128 THR B N 1
ATOM 2593 C CA . THR B 1 128 ? 60.761 -51.373 23.233 1.00 45.79 128 THR B CA 1
ATOM 2594 C C . THR B 1 128 ? 60.522 -51.822 24.676 1.00 51.10 128 THR B C 1
ATOM 2595 O O . THR B 1 128 ? 59.620 -51.294 25.351 1.00 52.80 128 THR B O 1
ATOM 2599 N N . GLU B 1 129 ? 61.315 -52.804 25.116 1.00 53.33 129 GLU B N 1
ATOM 2600 C CA . GLU B 1 129 ? 61.378 -53.267 26.505 1.00 58.40 129 GLU B CA 1
ATOM 2601 C C . GLU B 1 129 ? 61.172 -52.144 27.536 1.00 60.20 129 GLU B C 1
ATOM 2602 O O . GLU B 1 129 ? 60.220 -52.158 28.321 1.00 59.90 129 GLU B O 1
ATOM 2608 N N . ASN B 1 130 ? 62.073 -51.167 27.501 1.00 66.28 130 ASN B N 1
ATOM 2609 C CA . ASN B 1 130 ? 62.230 -50.184 28.566 1.00 65.67 130 ASN B CA 1
ATOM 2610 C C . ASN B 1 130 ? 61.597 -48.829 28.260 1.00 63.36 130 ASN B C 1
ATOM 2611 O O . ASN B 1 130 ? 61.748 -47.876 29.025 1.00 64.02 130 ASN B O 1
ATOM 2616 N N . GLY B 1 131 ? 60.882 -48.741 27.148 1.00 56.33 131 GLY B N 1
ATOM 2617 C CA . GLY B 1 131 ? 60.220 -47.496 26.805 1.00 51.51 131 GLY B CA 1
ATOM 2618 C C . GLY B 1 131 ? 60.138 -47.260 25.315 1.00 46.44 131 GLY B C 1
ATOM 2619 O O . GLY B 1 131 ? 60.858 -47.901 24.541 1.00 48.02 131 GLY B O 1
ATOM 2620 N N . PRO B 1 132 ? 59.223 -46.369 24.902 1.00 45.02 132 PRO B N 1
ATOM 2621 C CA . PRO B 1 132 ? 59.078 -45.920 23.514 1.00 40.53 132 PRO B CA 1
ATOM 2622 C C . PRO B 1 132 ? 60.359 -45.263 22.996 1.00 38.29 132 PRO B C 1
ATOM 2623 O O . PRO B 1 132 ? 61.091 -44.652 23.764 1.00 36.19 132 PRO B O 1
ATOM 2627 N N . VAL B 1 133 ? 60.630 -45.410 21.702 1.00 34.31 133 VAL B N 1
ATOM 2628 C CA . VAL B 1 133 ? 61.858 -44.894 21.121 1.00 32.96 133 VAL B CA 1
ATOM 2629 C C . VAL B 1 133 ? 61.538 -44.293 19.767 1.00 30.34 133 VAL B C 1
ATOM 2630 O O . VAL B 1 133 ? 60.748 -44.853 19.013 1.00 31.18 133 VAL B O 1
ATOM 2634 N N . GLY B 1 134 ? 62.119 -43.135 19.478 1.00 26.97 134 GLY B N 1
ATOM 2635 C CA . GLY B 1 134 ? 61.932 -42.505 18.175 1.00 24.43 134 GLY B CA 1
ATOM 2636 C C . GLY B 1 134 ? 62.553 -43.330 17.060 1.00 23.78 134 GLY B C 1
ATOM 2637 O O . GLY B 1 134 ? 63.555 -44.027 17.262 1.00 22.98 134 GLY B O 1
ATOM 2638 N N . LEU B 1 135 ? 61.953 -43.226 15.878 1.00 23.09 135 LEU B N 1
ATOM 2639 C CA . LEU B 1 135 ? 62.400 -43.916 14.670 1.00 23.15 135 LEU B CA 1
ATOM 2640 C C . LEU B 1 135 ? 63.000 -42.967 13.642 1.00 23.22 135 LEU B C 1
ATOM 2641 O O . LEU B 1 135 ? 63.583 -43.404 12.669 1.00 23.75 135 LEU B O 1
ATOM 2646 N N . LEU B 1 136 ? 62.851 -41.666 13.845 1.00 22.11 136 LEU B N 1
ATOM 2647 C CA . LEU B 1 136 ? 63.343 -40.730 12.849 1.00 23.14 136 LEU B CA 1
ATOM 2648 C C . LEU B 1 136 ? 64.830 -40.417 13.098 1.00 22.91 136 LEU B C 1
ATOM 2649 O O . LEU B 1 136 ? 65.225 -40.093 14.208 1.00 22.40 136 LEU B O 1
ATOM 2654 N N . GLU B 1 137 ? 65.641 -40.512 12.061 1.00 23.98 137 GLU B N 1
ATOM 2655 C CA . GLU B 1 137 ? 67.090 -40.257 12.165 1.00 23.66 137 GLU B CA 1
ATOM 2656 C C . GLU B 1 137 ? 67.436 -39.186 11.120 1.00 22.57 137 GLU B C 1
ATOM 2657 O O . GLU B 1 137 ? 66.721 -39.050 10.126 1.00 22.75 137 GLU B O 1
ATOM 2663 N N . GLY B 1 138 ? 68.487 -38.406 11.343 1.00 20.35 138 GLY B N 1
ATOM 2664 C CA . GLY B 1 138 ? 68.990 -37.515 10.298 1.00 19.32 138 GLY B CA 1
ATOM 2665 C C . GLY B 1 138 ? 68.247 -36.196 10.208 1.00 18.92 138 GLY B C 1
ATOM 2666 O O . GLY B 1 138 ? 68.417 -35.447 9.229 1.00 17.83 138 GLY B O 1
ATOM 2667 N N . LYS B 1 139 ? 67.418 -35.916 11.213 1.00 17.47 139 LYS B N 1
ATOM 2668 C CA . LYS B 1 139 ? 66.557 -34.736 11.186 1.00 17.92 139 LYS B CA 1
ATOM 2669 C C . LYS B 1 139 ? 67.071 -33.620 12.077 1.00 17.17 139 LYS B C 1
ATOM 2670 O O . LYS B 1 139 ? 67.734 -33.875 13.053 1.00 16.06 139 LYS B O 1
ATOM 2676 N N . LYS B 1 140 ? 66.674 -32.400 11.749 1.00 17.60 140 LYS B N 1
ATOM 2677 C CA . LYS B 1 140 ? 66.912 -31.245 12.569 1.00 18.77 140 LYS B CA 1
ATOM 2678 C C . LYS B 1 140 ? 65.632 -30.427 12.559 1.00 18.12 140 LYS B C 1
ATOM 2679 O O . LYS B 1 140 ? 64.911 -30.410 11.544 1.00 17.97 140 LYS B O 1
ATOM 2685 N N . ALA B 1 141 ? 65.354 -29.755 13.681 1.00 16.55 141 ALA B N 1
ATOM 2686 C CA . ALA B 1 141 ? 64.217 -28.870 13.793 1.00 15.88 141 ALA B CA 1
ATOM 2687 C C . ALA B 1 141 ? 64.586 -27.487 14.348 1.00 15.57 141 ALA B C 1
ATOM 2688 O O . ALA B 1 141 ? 65.490 -27.355 15.174 1.00 15.74 141 ALA B O 1
ATOM 2690 N N . LEU B 1 142 ? 63.823 -26.486 13.944 1.00 15.29 142 LEU B N 1
ATOM 2691 C CA . LEU B 1 142 ? 63.891 -25.171 14.533 1.00 15.57 142 LEU B CA 1
ATOM 2692 C C . LEU B 1 142 ? 62.476 -24.787 14.980 1.00 15.51 142 LEU B C 1
ATOM 2693 O O . LEU B 1 142 ? 61.506 -25.008 14.243 1.00 16.37 142 LEU B O 1
ATOM 2698 N N . HIS B 1 143 ? 62.362 -24.185 16.166 1.00 15.42 143 HIS B N 1
ATOM 2699 C CA . HIS B 1 143 ? 61.109 -23.581 16.595 1.00 15.13 143 HIS B CA 1
ATOM 2700 C C . HIS B 1 143 ? 61.318 -22.112 16.787 1.00 15.14 143 HIS B C 1
ATOM 2701 O O . HIS B 1 143 ? 62.149 -21.675 17.585 1.00 15.29 143 HIS B O 1
ATOM 2708 N N . ILE B 1 144 ? 60.570 -21.329 16.041 1.00 15.14 144 ILE B N 1
ATOM 2709 C CA . ILE B 1 144 ? 60.540 -19.895 16.229 1.00 15.56 144 ILE B CA 1
ATOM 2710 C C . ILE B 1 144 ? 59.224 -19.578 16.944 1.00 16.08 144 ILE B C 1
ATOM 2711 O O . ILE B 1 144 ? 58.134 -19.868 16.423 1.00 16.91 144 ILE B O 1
ATOM 2716 N N . GLN B 1 145 ? 59.289 -18.993 18.129 1.00 15.14 145 GLN B N 1
ATOM 2717 C CA . GLN B 1 145 ? 58.038 -18.718 18.845 1.00 15.12 145 GLN B CA 1
ATOM 2718 C C . GLN B 1 145 ? 57.904 -17.246 19.169 1.00 14.58 145 GLN B C 1
ATOM 2719 O O . GLN B 1 145 ? 58.830 -16.652 19.719 1.00 13.74 145 GLN B O 1
ATOM 2725 N N . ALA B 1 146 ? 56.753 -16.651 18.854 1.00 14.54 146 ALA B N 1
ATOM 2726 C CA . ALA B 1 146 ? 56.565 -15.232 19.263 1.00 15.36 146 ALA B CA 1
ATOM 2727 C C . ALA B 1 146 ? 55.677 -15.178 20.506 1.00 15.49 146 ALA B C 1
ATOM 2728 O O . ALA B 1 146 ? 54.662 -15.867 20.546 1.00 14.37 146 ALA B O 1
ATOM 2730 N N . THR B 1 147 ? 56.086 -14.398 21.511 1.00 15.61 147 THR B N 1
ATOM 2731 C CA . THR B 1 147 ? 55.378 -14.293 22.760 1.00 16.71 147 THR B CA 1
ATOM 2732 C C . THR B 1 147 ? 55.270 -12.835 23.215 1.00 17.97 147 THR B C 1
ATOM 2733 O O . THR B 1 147 ? 56.209 -12.072 23.067 1.00 18.55 147 THR B O 1
ATOM 2737 N N . GLY B 1 148 ? 54.154 -12.460 23.835 1.00 19.08 148 GLY B N 1
ATOM 2738 C CA . GLY B 1 148 ? 53.999 -11.074 24.292 1.00 19.80 148 GLY B CA 1
ATOM 2739 C C . GLY B 1 148 ? 54.949 -10.775 25.425 1.00 20.60 148 GLY B C 1
ATOM 2740 O O . GLY B 1 148 ? 55.571 -9.717 25.451 1.00 21.99 148 GLY B O 1
ATOM 2741 N N . GLY B 1 149 ? 55.078 -11.730 26.344 1.00 20.69 149 GLY B N 1
ATOM 2742 C CA . GLY B 1 149 ? 55.971 -11.618 27.517 1.00 19.80 149 GLY B CA 1
ATOM 2743 C C . GLY B 1 149 ? 57.302 -12.305 27.285 1.00 19.23 149 GLY B C 1
ATOM 2744 O O . GLY B 1 149 ? 57.668 -12.583 26.128 1.00 17.64 149 GLY B O 1
ATOM 2745 N N . VAL B 1 150 ? 58.032 -12.571 28.377 1.00 19.59 150 VAL B N 1
ATOM 2746 C CA . VAL B 1 150 ? 59.391 -13.129 28.294 1.00 21.14 150 VAL B CA 1
ATOM 2747 C C . VAL B 1 150 ? 59.442 -14.429 29.070 1.00 21.57 150 VAL B C 1
ATOM 2748 O O . VAL B 1 150 ? 59.249 -14.435 30.273 1.00 21.25 150 VAL B O 1
ATOM 2752 N N . TYR B 1 151 ? 59.666 -15.524 28.359 1.00 21.71 151 TYR B N 1
ATOM 2753 C CA . TYR B 1 151 ? 59.577 -16.879 28.924 1.00 21.72 151 TYR B CA 1
ATOM 2754 C C . TYR B 1 151 ? 60.823 -17.709 28.607 1.00 21.22 151 TYR B C 1
ATOM 2755 O O . TYR B 1 151 ? 60.928 -18.863 29.036 1.00 19.84 151 TYR B O 1
ATOM 2764 N N . SER B 1 152 ? 61.740 -17.159 27.819 1.00 20.79 152 SER B N 1
ATOM 2765 C CA . SER B 1 152 ? 62.824 -17.992 27.290 1.00 22.78 152 SER B CA 1
ATOM 2766 C C . SER B 1 152 ? 63.797 -18.488 28.371 1.00 23.92 152 SER B C 1
ATOM 2767 O O . SER B 1 152 ? 64.451 -19.462 28.163 1.00 24.73 152 SER B O 1
ATOM 2770 N N . GLU B 1 153 ? 63.877 -17.830 29.522 1.00 27.59 153 GLU B N 1
ATOM 2771 C CA . GLU B 1 153 ? 64.762 -18.296 30.601 1.00 31.06 153 GLU B CA 1
ATOM 2772 C C . GLU B 1 153 ? 64.219 -17.841 31.947 1.00 31.32 153 GLU B C 1
ATOM 2773 O O . GLU B 1 153 ? 63.334 -17.006 31.994 1.00 29.43 153 GLU B O 1
ATOM 2779 N N . GLY B 1 154 ? 64.750 -18.383 33.041 1.00 33.09 154 GLY B N 1
ATOM 2780 C CA . GLY B 1 154 ? 64.246 -18.036 34.372 1.00 32.11 154 GLY B CA 1
ATOM 2781 C C . GLY B 1 154 ? 62.930 -18.714 34.702 1.00 31.17 154 GLY B C 1
ATOM 2782 O O . GLY B 1 154 ? 62.493 -19.613 33.993 1.00 31.44 154 GLY B O 1
ATOM 2783 N N . ALA B 1 155 ? 62.303 -18.250 35.776 1.00 30.68 155 ALA B N 1
ATOM 2784 C CA . ALA B 1 155 ? 61.122 -18.852 36.382 1.00 28.90 155 ALA B CA 1
ATOM 2785 C C . ALA B 1 155 ? 59.955 -19.119 35.421 1.00 29.38 155 ALA B C 1
ATOM 2786 O O . ALA B 1 155 ? 59.344 -20.194 35.479 1.00 26.85 155 ALA B O 1
ATOM 2788 N N . TYR B 1 156 ? 59.666 -18.151 34.543 1.00 28.48 156 TYR B N 1
ATOM 2789 C CA . TYR B 1 156 ? 58.515 -18.209 33.655 1.00 27.98 156 TYR B CA 1
ATOM 2790 C C . TYR B 1 156 ? 58.678 -19.234 32.543 1.00 26.21 156 TYR B C 1
ATOM 2791 O O . TYR B 1 156 ? 57.740 -19.467 31.778 1.00 24.02 156 TYR B O 1
ATOM 2800 N N . ALA B 1 157 ? 59.870 -19.819 32.432 1.00 24.23 157 ALA B N 1
ATOM 2801 C CA . ALA B 1 157 ? 60.096 -20.882 31.457 1.00 23.42 157 ALA B CA 1
ATOM 2802 C C . ALA B 1 157 ? 59.255 -22.114 31.758 1.00 21.58 157 ALA B C 1
ATOM 2803 O O . ALA B 1 157 ? 58.962 -22.900 30.851 1.00 20.86 157 ALA B O 1
ATOM 2805 N N . ALA B 1 158 ? 58.865 -22.277 33.023 1.00 21.66 158 ALA B N 1
ATOM 2806 C CA . ALA B 1 158 ? 58.060 -23.422 33.446 1.00 21.75 158 ALA B CA 1
ATOM 2807 C C . ALA B 1 158 ? 56.642 -23.414 32.832 1.00 21.16 158 ALA B C 1
ATOM 2808 O O . ALA B 1 158 ? 56.030 -24.459 32.713 1.00 21.13 158 ALA B O 1
ATOM 2810 N N . VAL B 1 159 ? 56.148 -22.247 32.421 1.00 20.23 159 VAL B N 1
ATOM 2811 C CA . VAL B 1 159 ? 54.809 -22.139 31.812 1.00 20.05 159 VAL B CA 1
ATOM 2812 C C . VAL B 1 159 ? 54.886 -21.832 30.300 1.00 18.60 159 VAL B C 1
ATOM 2813 O O . VAL B 1 159 ? 53.915 -21.365 29.711 1.00 17.66 159 VAL B O 1
ATOM 2817 N N . ASP B 1 160 ? 56.046 -22.083 29.687 1.00 18.03 160 ASP B N 1
ATOM 2818 C CA . ASP B 1 160 ? 56.212 -21.960 28.230 1.00 17.69 160 ASP B CA 1
ATOM 2819 C C . ASP B 1 160 ? 55.861 -23.309 27.588 1.00 16.41 160 ASP B C 1
ATOM 2820 O O . ASP B 1 160 ? 56.719 -23.997 27.002 1.00 14.77 160 ASP B O 1
ATOM 2825 N N . PHE B 1 161 ? 54.579 -23.652 27.703 1.00 15.56 161 PHE B N 1
ATOM 2826 C CA . PHE B 1 161 ? 54.098 -25.018 27.454 1.00 15.70 161 PHE B CA 1
ATOM 2827 C C . PHE B 1 161 ? 54.125 -25.363 25.997 1.00 16.20 161 PHE B C 1
ATOM 2828 O O . PHE B 1 161 ? 54.371 -26.533 25.620 1.00 17.14 161 PHE B O 1
ATOM 2836 N N . GLY B 1 162 ? 53.906 -24.360 25.150 1.00 15.70 162 GLY B N 1
ATOM 2837 C CA . GLY B 1 162 ? 53.970 -24.633 23.692 1.00 16.29 162 GLY B CA 1
ATOM 2838 C C . GLY B 1 162 ? 55.357 -25.047 23.260 1.00 15.99 162 GLY B C 1
ATOM 2839 O O . GLY B 1 162 ? 55.544 -26.128 22.657 1.00 16.55 162 GLY B O 1
ATOM 2840 N N . ARG B 1 163 ? 56.335 -24.198 23.574 1.00 14.76 163 ARG B N 1
ATOM 2841 C CA . ARG B 1 163 ? 57.726 -24.564 23.409 1.00 14.90 163 ARG B CA 1
ATOM 2842 C C . ARG B 1 163 ? 58.105 -25.932 24.023 1.00 14.43 163 ARG B C 1
ATOM 2843 O O . ARG B 1 163 ? 58.684 -26.762 23.358 1.00 13.99 163 ARG B O 1
ATOM 2851 N N . ASN B 1 164 ? 57.814 -26.130 25.302 1.00 14.21 164 ASN B N 1
ATOM 2852 C CA . ASN B 1 164 ? 58.256 -27.312 26.001 1.00 14.44 164 ASN B CA 1
ATOM 2853 C C . ASN B 1 164 ? 57.631 -28.613 25.449 1.00 14.25 164 ASN B C 1
ATOM 2854 O O . ASN B 1 164 ? 58.329 -29.635 25.233 1.00 13.72 164 ASN B O 1
ATOM 2859 N N . HIS B 1 165 ? 56.336 -28.555 25.181 1.00 13.97 165 HIS B N 1
ATOM 2860 C CA . HIS B 1 165 ? 55.642 -29.710 24.603 1.00 14.63 165 HIS B CA 1
ATOM 2861 C C . HIS B 1 165 ? 56.128 -30.072 23.225 1.00 15.44 165 HIS B C 1
ATOM 2862 O O . HIS B 1 165 ? 56.308 -31.253 22.918 1.00 14.96 165 HIS B O 1
ATOM 2869 N N . LEU B 1 166 ? 56.302 -29.059 22.366 1.00 16.14 166 LEU B N 1
ATOM 2870 C CA . LEU B 1 166 ? 56.772 -29.295 21.011 1.00 16.84 166 LEU B CA 1
ATOM 2871 C C . LEU B 1 166 ? 58.130 -30.004 21.045 1.00 17.38 166 LEU B C 1
ATOM 2872 O O . LEU B 1 166 ? 58.320 -31.016 20.368 1.00 16.83 166 LEU B O 1
ATOM 2877 N N . LYS B 1 167 ? 59.070 -29.467 21.825 1.00 17.80 167 LYS B N 1
ATOM 2878 C CA . LYS B 1 167 ? 60.380 -30.095 21.996 1.00 18.46 167 LYS B CA 1
ATOM 2879 C C . LYS B 1 167 ? 60.274 -31.551 22.472 1.00 17.86 167 LYS B C 1
ATOM 2880 O O . LYS B 1 167 ? 61.036 -32.426 22.013 1.00 17.03 167 LYS B O 1
ATOM 2886 N N . THR B 1 168 ? 59.366 -31.807 23.407 1.00 16.30 168 THR B N 1
ATOM 2887 C CA . THR B 1 168 ? 59.160 -33.162 23.935 1.00 16.08 168 THR B CA 1
ATOM 2888 C C . THR B 1 168 ? 58.710 -34.135 22.855 1.00 15.71 168 THR B C 1
ATOM 2889 O O . THR B 1 168 ? 59.268 -35.232 22.746 1.00 15.26 168 THR B O 1
ATOM 2893 N N . VAL B 1 169 ? 57.743 -33.714 22.040 1.00 14.61 169 VAL B N 1
ATOM 2894 C CA . VAL B 1 169 ? 57.181 -34.600 21.021 1.00 15.00 169 VAL B CA 1
ATOM 2895 C C . VAL B 1 169 ? 58.194 -34.876 19.920 1.00 14.38 169 VAL B C 1
ATOM 2896 O O . VAL B 1 169 ? 58.404 -36.019 19.522 1.00 14.44 169 VAL B O 1
ATOM 2900 N N . LEU B 1 170 ? 58.827 -33.831 19.437 1.00 13.94 170 LEU B N 1
ATOM 2901 C CA . LEU B 1 170 ? 59.966 -33.998 18.520 1.00 14.34 170 LEU B CA 1
ATOM 2902 C C . LEU B 1 170 ? 61.042 -35.004 19.011 1.00 14.97 170 LEU B C 1
ATOM 2903 O O . LEU B 1 170 ? 61.470 -35.872 18.252 1.00 14.56 170 LEU B O 1
ATOM 2908 N N . GLY B 1 171 ? 61.445 -34.877 20.282 1.00 15.03 171 GLY B N 1
ATOM 2909 C CA . GLY B 1 171 ? 62.446 -35.716 20.886 1.00 17.06 171 GLY B CA 1
ATOM 2910 C C . GLY B 1 171 ? 61.945 -37.155 20.969 1.00 18.20 171 GLY B C 1
ATOM 2911 O O . GLY B 1 171 ? 62.703 -38.083 20.762 1.00 18.31 171 GLY B O 1
ATOM 2912 N N . PHE B 1 172 ? 60.658 -37.323 21.241 1.00 18.59 172 PHE B N 1
ATOM 2913 C CA . PHE B 1 172 ? 60.040 -38.656 21.334 1.00 19.51 172 PHE B CA 1
ATOM 2914 C C . PHE B 1 172 ? 60.096 -39.434 19.989 1.00 19.68 172 PHE B C 1
ATOM 2915 O O . PHE B 1 172 ? 60.169 -40.670 19.961 1.00 17.94 172 PHE B O 1
ATOM 2923 N N . VAL B 1 173 ? 60.080 -38.687 18.890 1.00 18.21 173 VAL B N 1
ATOM 2924 C CA . VAL B 1 173 ? 59.935 -39.232 17.545 1.00 19.33 173 VAL B CA 1
ATOM 2925 C C . VAL B 1 173 ? 61.331 -39.376 16.912 1.00 20.03 173 VAL B C 1
ATOM 2926 O O . VAL B 1 173 ? 61.475 -39.863 15.811 1.00 19.40 173 VAL B O 1
ATOM 2930 N N . GLY B 1 174 ? 62.349 -38.985 17.678 1.00 20.19 174 GLY B N 1
ATOM 2931 C CA . GLY B 1 174 ? 63.757 -39.119 17.301 1.00 21.21 174 GLY B CA 1
ATOM 2932 C C . GLY B 1 174 ? 64.445 -37.801 16.935 1.00 20.92 174 GLY B C 1
ATOM 2933 O O . GLY B 1 174 ? 65.644 -37.776 16.742 1.00 20.10 174 GLY B O 1
ATOM 2934 N N . VAL B 1 175 ? 63.689 -36.709 16.805 1.00 19.87 175 VAL B N 1
ATOM 2935 C CA . VAL B 1 175 ? 64.290 -35.441 16.392 1.00 19.62 175 VAL B CA 1
ATOM 2936 C C . VAL B 1 175 ? 64.874 -34.778 17.647 1.00 19.72 175 VAL B C 1
ATOM 2937 O O . VAL B 1 175 ? 64.219 -33.945 18.269 1.00 19.00 175 VAL B O 1
ATOM 2941 N N . ASN B 1 176 ? 66.086 -35.175 18.035 1.00 20.08 176 ASN B N 1
ATOM 2942 C CA . ASN B 1 176 ? 66.760 -34.555 19.177 1.00 21.61 176 ASN B CA 1
ATOM 2943 C C . ASN B 1 176 ? 67.642 -33.352 18.875 1.00 21.50 176 ASN B C 1
ATOM 2944 O O . ASN B 1 176 ? 68.077 -32.660 19.793 1.00 21.05 176 ASN B O 1
ATOM 2949 N N . ASP B 1 177 ? 67.868 -33.082 17.597 1.00 20.90 177 ASP B N 1
ATOM 2950 C CA . ASP B 1 177 ? 68.726 -31.963 17.186 1.00 21.88 177 ASP B CA 1
ATOM 2951 C C . ASP B 1 177 ? 67.790 -30.796 16.912 1.00 20.02 177 ASP B C 1
ATOM 2952 O O . ASP B 1 177 ? 67.157 -30.736 15.864 1.00 18.16 177 ASP B O 1
ATOM 2957 N N . THR B 1 178 ? 67.655 -29.901 17.881 1.00 19.95 178 THR B N 1
ATOM 2958 C CA . THR B 1 178 ? 66.709 -28.797 17.759 1.00 21.44 178 THR B CA 1
ATOM 2959 C C . THR B 1 178 ? 67.333 -27.445 18.091 1.00 21.43 178 THR B C 1
ATOM 2960 O O . THR B 1 178 ? 68.334 -27.380 18.789 1.00 20.99 178 THR B O 1
ATOM 2964 N N . GLU B 1 179 ? 66.760 -26.385 17.514 1.00 20.44 179 GLU B N 1
ATOM 2965 C CA . GLU B 1 179 ? 67.156 -25.007 17.753 1.00 20.43 179 GLU B CA 1
ATOM 2966 C C . GLU B 1 179 ? 65.889 -24.243 18.160 1.00 18.09 179 GLU B C 1
ATOM 2967 O O . GLU B 1 179 ? 64.795 -24.634 17.812 1.00 16.62 179 GLU B O 1
ATOM 2973 N N . TYR B 1 180 ? 66.034 -23.182 18.924 1.00 16.63 180 TYR B N 1
ATOM 2974 C CA . TYR B 1 180 ? 64.868 -22.439 19.398 1.00 16.40 180 TYR B CA 1
ATOM 2975 C C . TYR B 1 180 ? 65.157 -20.962 19.223 1.00 16.46 180 TYR B C 1
ATOM 2976 O O . TYR B 1 180 ? 66.247 -20.518 19.536 1.00 16.61 180 TYR B O 1
ATOM 2985 N N . ILE B 1 181 ? 64.207 -20.211 18.675 1.00 15.97 181 ILE B N 1
ATOM 2986 C CA . ILE B 1 181 ? 64.363 -18.785 18.598 1.00 15.41 181 ILE B CA 1
ATOM 2987 C C . ILE B 1 181 ? 63.116 -18.117 19.161 1.00 15.67 181 ILE B C 1
ATOM 2988 O O . ILE B 1 181 ? 62.043 -18.266 18.619 1.00 15.40 181 ILE B O 1
ATOM 2993 N N . ALA B 1 182 ? 63.273 -17.401 20.265 1.00 15.92 182 ALA B N 1
ATOM 2994 C CA . ALA B 1 182 ? 62.168 -16.644 20.882 1.00 17.29 182 ALA B CA 1
ATOM 2995 C C . ALA B 1 182 ? 62.123 -15.239 20.293 1.00 18.50 182 ALA B C 1
ATOM 2996 O O . ALA B 1 182 ? 63.176 -14.627 20.069 1.00 19.70 182 ALA B O 1
ATOM 2998 N N . VAL B 1 183 ? 60.924 -14.762 19.971 1.00 18.17 183 VAL B N 1
ATOM 2999 C CA . VAL B 1 183 ? 60.710 -13.364 19.573 1.00 18.92 183 VAL B CA 1
ATOM 3000 C C . VAL B 1 183 ? 59.785 -12.844 20.664 1.00 18.87 183 VAL B C 1
ATOM 3001 O O . VAL B 1 183 ? 58.556 -13.035 20.610 1.00 18.36 183 VAL B O 1
ATOM 3005 N N . GLU B 1 184 ? 60.370 -12.239 21.682 1.00 18.96 184 GLU B N 1
ATOM 3006 C CA . GLU B 1 184 ? 59.663 -12.100 22.957 1.00 21.29 184 GLU B CA 1
ATOM 3007 C C . GLU B 1 184 ? 59.746 -10.719 23.558 1.00 21.78 184 GLU B C 1
ATOM 3008 O O . GLU B 1 184 ? 60.742 -10.020 23.372 1.00 21.73 184 GLU B O 1
ATOM 3014 N N . GLY B 1 185 ? 58.707 -10.365 24.307 1.00 22.22 185 GLY B N 1
ATOM 3015 C CA . GLY B 1 185 ? 58.720 -9.167 25.128 1.00 24.18 185 GLY B CA 1
ATOM 3016 C C . GLY B 1 185 ? 58.054 -7.996 24.444 1.00 26.66 185 GLY B C 1
ATOM 3017 O O . GLY B 1 185 ? 57.976 -6.935 25.046 1.00 27.54 185 GLY B O 1
ATOM 3018 N N . MET B 1 186 ? 57.555 -8.184 23.208 1.00 26.21 186 MET B N 1
ATOM 3019 C CA . MET B 1 186 ? 56.927 -7.080 22.448 1.00 28.89 186 MET B CA 1
ATOM 3020 C C . MET B 1 186 ? 55.797 -6.437 23.216 1.00 30.08 186 MET B C 1
ATOM 3021 O O . MET B 1 186 ? 55.711 -5.217 23.278 1.00 31.62 186 MET B O 1
ATOM 3026 N N . ASN B 1 187 ? 54.926 -7.254 23.798 1.00 30.45 187 ASN B N 1
ATOM 3027 C CA . ASN B 1 187 ? 53.785 -6.701 24.518 1.00 31.55 187 ASN B CA 1
ATOM 3028 C C . ASN B 1 187 ? 54.137 -6.082 25.853 1.00 31.50 187 ASN B C 1
ATOM 3029 O O . ASN B 1 187 ? 53.506 -5.098 26.262 1.00 31.85 187 ASN B O 1
ATOM 3034 N N . ALA B 1 188 ? 55.156 -6.633 26.510 1.00 31.36 188 ALA B N 1
ATOM 3035 C CA . ALA B 1 188 ? 55.624 -6.113 27.790 1.00 33.01 188 ALA B CA 1
ATOM 3036 C C . ALA B 1 188 ? 56.347 -4.792 27.594 1.00 35.31 188 ALA B C 1
ATOM 3037 O O . ALA B 1 188 ? 56.448 -3.984 28.515 1.00 37.55 188 ALA B O 1
ATOM 3039 N N . ASN B 1 189 ? 56.845 -4.579 26.383 1.00 36.26 189 ASN B N 1
ATOM 3040 C CA . ASN B 1 189 ? 57.741 -3.478 26.104 1.00 37.69 189 ASN B CA 1
ATOM 3041 C C . ASN B 1 189 ? 57.475 -2.970 24.692 1.00 36.23 189 ASN B C 1
ATOM 3042 O O . ASN B 1 189 ? 58.340 -3.098 23.826 1.00 34.80 189 ASN B O 1
ATOM 3047 N N . PRO B 1 190 ? 56.276 -2.404 24.447 1.00 35.88 190 PRO B N 1
ATOM 3048 C CA . PRO B 1 190 ? 55.909 -2.052 23.066 1.00 36.72 190 PRO B CA 1
ATOM 3049 C C . PRO B 1 190 ? 56.814 -1.009 22.394 1.00 39.54 190 PRO B C 1
ATOM 3050 O O . PRO B 1 190 ? 56.892 -1.015 21.162 1.00 41.79 190 PRO B O 1
ATOM 3054 N N . GLU B 1 191 ? 57.512 -0.157 23.166 1.00 39.65 191 GLU B N 1
ATOM 3055 C CA . GLU B 1 191 ? 58.469 0.806 22.567 1.00 42.14 191 GLU B CA 1
ATOM 3056 C C . GLU B 1 191 ? 59.697 0.094 22.004 1.00 41.31 191 GLU B C 1
ATOM 3057 O O . GLU B 1 191 ? 60.382 0.622 21.120 1.00 44.25 191 GLU B O 1
ATOM 3063 N N . LYS B 1 192 ? 59.971 -1.097 22.529 1.00 40.78 192 LYS B N 1
ATOM 3064 C CA . LYS B 1 192 ? 61.046 -1.960 22.028 1.00 40.52 192 LYS B CA 1
ATOM 3065 C C . LYS B 1 192 ? 60.657 -3.006 20.941 1.00 37.80 192 LYS B C 1
ATOM 3066 O O . LYS B 1 192 ? 61.522 -3.734 20.468 1.00 34.77 192 LYS B O 1
ATOM 3072 N N . ALA B 1 193 ? 59.394 -3.064 20.522 1.00 36.17 193 ALA B N 1
ATOM 3073 C CA . ALA B 1 193 ? 58.957 -4.112 19.592 1.00 35.34 193 ALA B CA 1
ATOM 3074 C C . ALA B 1 193 ? 59.769 -4.197 18.274 1.00 36.48 193 ALA B C 1
ATOM 3075 O O . ALA B 1 193 ? 60.067 -5.309 17.773 1.00 33.77 193 ALA B O 1
ATOM 3077 N N . GLN B 1 194 ? 60.126 -3.044 17.718 1.00 35.43 194 GLN B N 1
ATOM 3078 C CA . GLN B 1 194 ? 60.884 -3.018 16.455 1.00 37.45 194 GLN B CA 1
ATOM 3079 C C . GLN B 1 194 ? 62.324 -3.500 16.627 1.00 34.84 194 GLN B C 1
ATOM 3080 O O . GLN B 1 194 ? 62.861 -4.235 15.784 1.00 35.56 194 GLN B O 1
ATOM 3086 N N . GLU B 1 195 ? 62.942 -3.112 17.727 1.00 33.18 195 GLU B N 1
ATOM 3087 C CA . GLU B 1 195 ? 64.277 -3.624 18.041 1.00 33.73 195 GLU B CA 1
ATOM 3088 C C . GLU B 1 195 ? 64.287 -5.119 18.354 1.00 28.53 195 GLU B C 1
ATOM 3089 O O . GLU B 1 195 ? 65.200 -5.829 17.940 1.00 25.80 195 GLU B O 1
ATOM 3095 N N . ILE B 1 196 ? 63.284 -5.585 19.103 1.00 25.99 196 ILE B N 1
ATOM 3096 C CA . ILE B 1 196 ? 63.163 -6.994 19.442 1.00 24.03 196 ILE B CA 1
ATOM 3097 C C . ILE B 1 196 ? 63.088 -7.809 18.143 1.00 23.30 196 ILE B C 1
ATOM 3098 O O . ILE B 1 196 ? 63.843 -8.794 17.948 1.00 23.20 196 ILE B O 1
ATOM 3103 N N . LYS B 1 197 ? 62.222 -7.358 17.243 1.00 23.68 197 LYS B N 1
ATOM 3104 C CA . LYS B 1 197 ? 61.985 -8.021 15.963 1.00 25.42 197 LYS B CA 1
ATOM 3105 C C . LYS B 1 197 ? 63.233 -8.081 15.073 1.00 26.02 197 LYS B C 1
ATOM 3106 O O . LYS B 1 197 ? 63.557 -9.140 14.529 1.00 25.49 197 LYS B O 1
ATOM 3112 N N . GLU B 1 198 ? 63.938 -6.960 14.963 1.00 27.36 198 GLU B N 1
ATOM 3113 C CA . GLU B 1 198 ? 65.192 -6.890 14.201 1.00 28.34 198 GLU B CA 1
ATOM 3114 C C . GLU B 1 198 ? 66.308 -7.731 14.802 1.00 26.36 198 GLU B C 1
ATOM 3115 O O . GLU B 1 198 ? 67.040 -8.404 14.066 1.00 25.65 198 GLU B O 1
ATOM 3121 N N . ALA B 1 199 ? 66.447 -7.691 16.128 1.00 23.89 199 ALA B N 1
ATOM 3122 C CA . ALA B 1 199 ? 67.427 -8.541 16.789 1.00 22.46 199 ALA B CA 1
ATOM 3123 C C . ALA B 1 199 ? 67.118 -10.018 16.475 1.00 21.54 199 ALA B C 1
ATOM 3124 O O . ALA B 1 199 ? 68.022 -10.787 16.172 1.00 20.00 199 ALA B O 1
ATOM 3126 N N . ALA B 1 200 ? 65.836 -10.396 16.509 1.00 21.16 200 ALA B N 1
ATOM 3127 C CA . ALA B 1 200 ? 65.461 -11.803 16.284 1.00 20.52 200 ALA B CA 1
ATOM 3128 C C . ALA B 1 200 ? 65.621 -12.179 14.818 1.00 19.90 200 ALA B C 1
ATOM 3129 O O . ALA B 1 200 ? 66.010 -13.284 14.504 1.00 19.31 200 ALA B O 1
ATOM 3131 N N . ILE B 1 201 ? 65.356 -11.230 13.920 1.00 21.32 201 ILE B N 1
ATOM 3132 C CA . ILE B 1 201 ? 65.613 -11.435 12.512 1.00 21.35 201 ILE B CA 1
ATOM 3133 C C . ILE B 1 201 ? 67.098 -11.733 12.229 1.00 21.53 201 ILE B C 1
ATOM 3134 O O . ILE B 1 201 ? 67.411 -12.680 11.491 1.00 21.28 201 ILE B O 1
ATOM 3139 N N . ALA B 1 202 ? 68.001 -10.944 12.822 1.00 22.25 202 ALA B N 1
ATOM 3140 C CA . ALA B 1 202 ? 69.463 -11.146 12.680 1.00 22.67 202 ALA B CA 1
ATOM 3141 C C . ALA B 1 202 ? 69.891 -12.486 13.269 1.00 22.66 202 ALA B C 1
ATOM 3142 O O . ALA B 1 202 ? 70.800 -13.158 12.742 1.00 22.24 202 ALA B O 1
ATOM 3144 N N . ASN B 1 203 ? 69.253 -12.845 14.391 1.00 22.07 203 ASN B N 1
ATOM 3145 C CA . ASN B 1 203 ? 69.432 -14.156 15.009 1.00 22.20 203 ASN B CA 1
ATOM 3146 C C . ASN B 1 203 ? 69.033 -15.258 14.011 1.00 21.53 203 ASN B C 1
ATOM 3147 O O . ASN B 1 203 ? 69.760 -16.248 13.849 1.00 20.04 203 ASN B O 1
ATOM 3152 N N . ALA B 1 204 ? 67.902 -15.077 13.322 1.00 19.47 204 ALA B N 1
ATOM 3153 C CA . ALA B 1 204 ? 67.488 -16.069 12.333 1.00 19.20 204 ALA B CA 1
ATOM 3154 C C . ALA B 1 204 ? 68.395 -16.144 11.110 1.00 19.04 204 ALA B C 1
ATOM 3155 O O . ALA B 1 204 ? 68.687 -17.242 10.638 1.00 18.95 204 ALA B O 1
ATOM 3157 N N . ARG B 1 205 ? 68.838 -14.993 10.602 1.00 19.32 205 ARG B N 1
ATOM 3158 C CA . ARG B 1 205 ? 69.719 -14.974 9.432 1.00 20.89 205 ARG B CA 1
ATOM 3159 C C . ARG B 1 205 ? 71.059 -15.660 9.694 1.00 21.04 205 ARG B C 1
ATOM 3160 O O . ARG B 1 205 ? 71.574 -16.398 8.846 1.00 22.08 205 ARG B O 1
ATOM 3168 N N . GLU B 1 206 ? 71.604 -15.457 10.883 1.00 20.70 206 GLU B N 1
ATOM 3169 C CA . GLU B 1 206 ? 72.849 -16.151 11.266 1.00 20.50 206 GLU B CA 1
ATOM 3170 C C . GLU B 1 206 ? 72.627 -17.660 11.348 1.00 19.61 206 GLU B C 1
ATOM 3171 O O . GLU B 1 206 ? 73.445 -18.428 10.800 1.00 18.18 206 GLU B O 1
ATOM 3177 N N . LEU B 1 207 ? 71.543 -18.081 12.030 1.00 18.20 207 LEU B N 1
ATOM 3178 C CA . LEU B 1 207 ? 71.251 -19.506 12.156 1.00 18.55 207 LEU B CA 1
ATOM 3179 C C . LEU B 1 207 ? 71.031 -20.154 10.782 1.00 19.28 207 LEU B C 1
ATOM 3180 O O . LEU B 1 207 ? 71.405 -21.327 10.569 1.00 19.56 207 LEU B O 1
ATOM 3185 N N . ALA B 1 208 ? 70.425 -19.400 9.866 1.00 19.40 208 ALA B N 1
ATOM 3186 C CA . ALA B 1 208 ? 70.095 -19.927 8.548 1.00 20.30 208 ALA B CA 1
ATOM 3187 C C . ALA B 1 208 ? 71.344 -20.426 7.814 1.00 21.81 208 ALA B C 1
ATOM 3188 O O . ALA B 1 208 ? 71.294 -21.372 6.996 1.00 21.64 208 ALA B O 1
ATOM 3190 N N . LYS B 1 209 ? 72.474 -19.817 8.147 1.00 21.41 209 LYS B N 1
ATOM 3191 C CA . LYS B 1 209 ? 73.736 -20.172 7.507 1.00 22.67 209 LYS B CA 1
ATOM 3192 C C . LYS B 1 209 ? 74.367 -21.438 8.062 1.00 22.76 209 LYS B C 1
ATOM 3193 O O . LYS B 1 209 ? 75.198 -22.020 7.404 1.00 22.96 209 LYS B O 1
ATOM 3199 N N . ARG B 1 210 ? 73.956 -21.879 9.245 1.00 22.11 210 ARG B N 1
ATOM 3200 C CA . ARG B 1 210 ? 74.524 -23.075 9.840 1.00 24.86 210 ARG B CA 1
ATOM 3201 C C . ARG B 1 210 ? 73.497 -24.168 10.044 1.00 26.44 210 ARG B C 1
ATOM 3202 O O . ARG B 1 210 ? 73.828 -25.267 10.501 1.00 27.52 210 ARG B O 1
ATOM 3210 N N . PHE B 1 211 ? 72.252 -23.847 9.742 1.00 27.48 211 PHE B N 1
ATOM 3211 C CA . PHE B 1 211 ? 71.195 -24.811 9.838 1.00 28.78 211 PHE B CA 1
ATOM 3212 C C . PHE B 1 211 ? 71.190 -25.492 8.477 1.00 32.66 211 PHE B C 1
ATOM 3213 O O . PHE B 1 211 ? 71.337 -26.709 8.407 1.00 37.19 211 PHE B O 1
ATOM 3221 N N . THR C 1 2 ? 26.715 -3.049 41.782 1.00 27.13 2 THR C N 1
ATOM 3222 C CA . THR C 1 2 ? 25.355 -2.848 41.226 1.00 25.34 2 THR C CA 1
ATOM 3223 C C . THR C 1 2 ? 25.467 -2.257 39.828 1.00 24.88 2 THR C C 1
ATOM 3224 O O . THR C 1 2 ? 26.117 -1.228 39.612 1.00 25.30 2 THR C O 1
ATOM 3228 N N . LYS C 1 3 ? 24.836 -2.937 38.883 1.00 24.03 3 LYS C N 1
ATOM 3229 C CA . LYS C 1 3 ? 24.811 -2.505 37.514 1.00 22.88 3 LYS C CA 1
ATOM 3230 C C . LYS C 1 3 ? 23.442 -1.891 37.226 1.00 20.37 3 LYS C C 1
ATOM 3231 O O . LYS C 1 3 ? 22.390 -2.497 37.504 1.00 18.45 3 LYS C O 1
ATOM 3237 N N . VAL C 1 4 ? 23.482 -0.674 36.691 1.00 17.64 4 VAL C N 1
ATOM 3238 C CA . VAL C 1 4 ? 22.299 0.089 36.374 1.00 16.76 4 VAL C CA 1
ATOM 3239 C C . VAL C 1 4 ? 22.239 0.340 34.873 1.00 16.43 4 VAL C C 1
ATOM 3240 O O . VAL C 1 4 ? 23.258 0.768 34.275 1.00 16.29 4 VAL C O 1
ATOM 3244 N N . LEU C 1 5 ? 21.073 0.048 34.278 1.00 15.60 5 LEU C N 1
ATOM 3245 C CA . LEU C 1 5 ? 20.734 0.471 32.905 1.00 15.53 5 LEU C CA 1
ATOM 3246 C C . LEU C 1 5 ? 19.900 1.754 32.893 1.00 14.88 5 LEU C C 1
ATOM 3247 O O . LEU C 1 5 ? 18.803 1.787 33.424 1.00 13.86 5 LEU C O 1
ATOM 3252 N N . PHE C 1 6 ? 20.436 2.781 32.249 1.00 14.75 6 PHE C N 1
ATOM 3253 C CA . PHE C 1 6 ? 19.759 4.041 32.050 1.00 14.66 6 PHE C CA 1
ATOM 3254 C C . PHE C 1 6 ? 19.212 3.996 30.613 1.00 14.92 6 PHE C C 1
ATOM 3255 O O . PHE C 1 6 ? 19.973 4.220 29.659 1.00 14.82 6 PHE C O 1
ATOM 3263 N N . ILE C 1 7 ? 17.915 3.659 30.459 1.00 14.82 7 ILE C N 1
ATOM 3264 C CA . ILE C 1 7 ? 17.295 3.347 29.147 1.00 15.37 7 ILE C CA 1
ATOM 3265 C C . ILE C 1 7 ? 16.404 4.530 28.755 1.00 15.84 7 ILE C C 1
ATOM 3266 O O . ILE C 1 7 ? 15.448 4.854 29.444 1.00 15.78 7 ILE C O 1
ATOM 3271 N N . THR C 1 8 ? 16.740 5.211 27.675 1.00 16.69 8 THR C N 1
ATOM 3272 C CA . THR C 1 8 ? 16.027 6.406 27.338 1.00 17.40 8 THR C CA 1
ATOM 3273 C C . THR C 1 8 ? 15.423 6.274 25.942 1.00 17.34 8 THR C C 1
ATOM 3274 O O . THR C 1 8 ? 16.053 5.749 25.016 1.00 17.74 8 THR C O 1
ATOM 3278 N N . ALA C 1 9 ? 14.232 6.821 25.799 1.00 17.32 9 ALA C N 1
ATOM 3279 C CA . ALA C 1 9 ? 13.454 6.781 24.570 1.00 18.28 9 ALA C CA 1
ATOM 3280 C C . ALA C 1 9 ? 12.921 8.184 24.254 1.00 18.56 9 ALA C C 1
ATOM 3281 O O . ALA C 1 9 ? 11.717 8.419 24.231 1.00 17.20 9 ALA C O 1
ATOM 3283 N N . ASN C 1 10 ? 13.835 9.104 23.997 1.00 18.97 10 ASN C N 1
ATOM 3284 C CA . ASN C 1 10 ? 13.458 10.443 23.599 1.00 21.01 10 ASN C CA 1
ATOM 3285 C C . ASN C 1 10 ? 14.427 10.880 22.507 1.00 23.42 10 ASN C C 1
ATOM 3286 O O . ASN C 1 10 ? 15.652 10.733 22.663 1.00 23.92 10 ASN C O 1
ATOM 3291 N N . PRO C 1 11 ? 13.907 11.380 21.378 1.00 24.12 11 PRO C N 1
ATOM 3292 C CA . PRO C 1 11 ? 14.865 11.833 20.357 1.00 25.66 11 PRO C CA 1
ATOM 3293 C C . PRO C 1 11 ? 15.602 13.123 20.739 1.00 27.15 11 PRO C C 1
ATOM 3294 O O . PRO C 1 11 ? 16.557 13.515 20.056 1.00 28.12 11 PRO C O 1
ATOM 3298 N N . ASN C 1 12 ? 15.153 13.781 21.812 1.00 28.07 12 ASN C N 1
ATOM 3299 C CA . ASN C 1 12 ? 15.825 14.951 22.366 1.00 28.99 12 ASN C CA 1
ATOM 3300 C C . ASN C 1 12 ? 16.641 14.589 23.625 1.00 30.44 12 ASN C C 1
ATOM 3301 O O . ASN C 1 12 ? 16.337 13.613 24.318 1.00 29.73 12 ASN C O 1
ATOM 3306 N N . SER C 1 13 ? 17.678 15.383 23.878 1.00 30.31 13 SER C N 1
ATOM 3307 C CA . SER C 1 13 ? 18.552 15.287 25.034 1.00 30.81 13 SER C CA 1
ATOM 3308 C C . SER C 1 13 ? 18.004 16.101 26.226 1.00 31.43 13 SER C C 1
ATOM 3309 O O . SER C 1 13 ? 16.953 16.780 26.118 1.00 30.71 13 SER C O 1
ATOM 3312 N N . ALA C 1 14 ? 18.744 16.056 27.340 1.00 30.21 14 ALA C N 1
ATOM 3313 C CA . ALA C 1 14 ? 18.414 16.790 28.570 1.00 30.21 14 ALA C CA 1
ATOM 3314 C C . ALA C 1 14 ? 18.190 18.278 28.365 1.00 32.64 14 ALA C C 1
ATOM 3315 O O . ALA C 1 14 ? 17.448 18.883 29.136 1.00 31.11 14 ALA C O 1
ATOM 3317 N N . GLU C 1 15 ? 18.822 18.863 27.342 1.00 33.39 15 GLU C N 1
ATOM 3318 C CA . GLU C 1 15 ? 18.615 20.285 27.037 1.00 37.44 15 GLU C CA 1
ATOM 3319 C C . GLU C 1 15 ? 17.282 20.622 26.379 1.00 36.18 15 GLU C C 1
ATOM 3320 O O . GLU C 1 15 ? 16.860 21.780 26.411 1.00 36.58 15 GLU C O 1
ATOM 3326 N N . GLY C 1 16 ? 16.619 19.639 25.769 1.00 31.88 16 GLY C N 1
ATOM 3327 C CA . GLY C 1 16 ? 15.312 19.922 25.166 1.00 28.55 16 GLY C CA 1
ATOM 3328 C C . GLY C 1 16 ? 14.136 19.051 25.592 1.00 26.21 16 GLY C C 1
ATOM 3329 O O . GLY C 1 16 ? 13.129 19.010 24.918 1.00 27.23 16 GLY C O 1
ATOM 3330 N N . SER C 1 17 ? 14.250 18.339 26.699 1.00 23.78 17 SER C N 1
ATOM 3331 C CA . SER C 1 17 ? 13.268 17.327 27.018 1.00 21.67 17 SER C CA 1
ATOM 3332 C C . SER C 1 17 ? 13.023 17.415 28.514 1.00 20.72 17 SER C C 1
ATOM 3333 O O . SER C 1 17 ? 13.961 17.428 29.280 1.00 21.76 17 SER C O 1
ATOM 3336 N N . PHE C 1 18 ? 11.764 17.488 28.923 1.00 20.25 18 PHE C N 1
ATOM 3337 C CA . PHE C 1 18 ? 11.441 17.504 30.349 1.00 19.36 18 PHE C CA 1
ATOM 3338 C C . PHE C 1 18 ? 11.802 16.159 31.000 1.00 18.07 18 PHE C C 1
ATOM 3339 O O . PHE C 1 18 ? 12.482 16.135 32.023 1.00 18.11 18 PHE C O 1
ATOM 3347 N N . GLY C 1 19 ? 11.393 15.039 30.400 1.00 17.60 19 GLY C N 1
ATOM 3348 C CA . GLY C 1 19 ? 11.807 13.695 30.944 1.00 16.55 19 GLY C CA 1
ATOM 3349 C C . GLY C 1 19 ? 13.325 13.540 31.054 1.00 15.82 19 GLY C C 1
ATOM 3350 O O . GLY C 1 19 ? 13.851 13.013 32.040 1.00 15.56 19 GLY C O 1
ATOM 3351 N N . MET C 1 20 ? 14.050 13.989 30.038 1.00 16.55 20 MET C N 1
ATOM 3352 C CA . MET C 1 20 ? 15.515 13.742 30.008 1.00 17.49 20 MET C CA 1
ATOM 3353 C C . MET C 1 20 ? 16.232 14.612 31.039 1.00 16.88 20 MET C C 1
ATOM 3354 O O . MET C 1 20 ? 17.176 14.146 31.642 1.00 17.00 20 MET C O 1
ATOM 3359 N N . ALA C 1 21 ? 15.778 15.856 31.241 1.00 16.55 21 ALA C N 1
ATOM 3360 C CA . ALA C 1 21 ? 16.284 16.710 32.316 1.00 16.72 21 ALA C CA 1
ATOM 3361 C C . ALA C 1 21 ? 16.140 16.013 33.682 1.00 16.62 21 ALA C C 1
ATOM 3362 O O . ALA C 1 21 ? 17.083 15.978 34.456 1.00 16.27 21 ALA C O 1
ATOM 3364 N N . VAL C 1 22 ? 14.955 15.450 33.953 1.00 15.93 22 VAL C N 1
ATOM 3365 C CA . VAL C 1 22 ? 14.688 14.833 35.234 1.00 15.32 22 VAL C CA 1
ATOM 3366 C C . VAL C 1 22 ? 15.502 13.514 35.383 1.00 15.51 22 VAL C C 1
ATOM 3367 O O . VAL C 1 22 ? 16.026 13.241 36.447 1.00 15.34 22 VAL C O 1
ATOM 3371 N N . GLY C 1 23 ? 15.602 12.718 34.312 1.00 16.40 23 GLY C N 1
ATOM 3372 C CA . GLY C 1 23 ? 16.369 11.433 34.310 1.00 16.43 23 GLY C CA 1
ATOM 3373 C C . GLY C 1 23 ? 17.854 11.661 34.474 1.00 17.00 23 GLY C C 1
ATOM 3374 O O . GLY C 1 23 ? 18.525 10.922 35.190 1.00 16.86 23 GLY C O 1
ATOM 3375 N N . GLU C 1 24 ? 18.358 12.726 33.845 1.00 17.73 24 GLU C N 1
ATOM 3376 C CA . GLU C 1 24 ? 19.716 13.185 34.074 1.00 17.85 24 GLU C CA 1
ATOM 3377 C C . GLU C 1 24 ? 20.035 13.548 35.531 1.00 16.73 24 GLU C C 1
ATOM 3378 O O . GLU C 1 24 ? 21.008 13.048 36.091 1.00 16.70 24 GLU C O 1
ATOM 3384 N N . ALA C 1 25 ? 19.213 14.395 36.161 1.00 15.08 25 ALA C N 1
ATOM 3385 C CA . ALA C 1 25 ? 19.321 14.623 37.588 1.00 13.56 25 ALA C CA 1
ATOM 3386 C C . ALA C 1 25 ? 19.183 13.360 38.442 1.00 13.32 25 ALA C C 1
ATOM 3387 O O . ALA C 1 25 ? 19.926 13.207 39.413 1.00 12.75 25 ALA C O 1
ATOM 3389 N N . PHE C 1 26 ? 18.241 12.459 38.126 1.00 12.31 26 PHE C N 1
ATOM 3390 C CA . PHE C 1 26 ? 18.175 11.234 38.928 1.00 12.00 26 PHE C CA 1
ATOM 3391 C C . PHE C 1 26 ? 19.492 10.457 38.887 1.00 11.96 26 PHE C C 1
ATOM 3392 O O . PHE C 1 26 ? 20.070 10.144 39.915 1.00 11.37 26 PHE C O 1
ATOM 3400 N N . ILE C 1 27 ? 19.941 10.142 37.672 1.00 12.86 27 ILE C N 1
ATOM 3401 C CA . ILE C 1 27 ? 21.078 9.232 37.463 1.00 13.88 27 ILE C CA 1
ATOM 3402 C C . ILE C 1 27 ? 22.391 9.869 37.949 1.00 14.91 27 ILE C C 1
ATOM 3403 O O . ILE C 1 27 ? 23.240 9.178 38.496 1.00 15.86 27 ILE C O 1
ATOM 3408 N N . GLU C 1 28 ? 22.554 11.181 37.777 1.00 15.61 28 GLU C N 1
ATOM 3409 C CA . GLU C 1 28 ? 23.768 11.851 38.320 1.00 15.99 28 GLU C CA 1
ATOM 3410 C C . GLU C 1 28 ? 23.773 11.975 39.858 1.00 15.31 28 GLU C C 1
ATOM 3411 O O . GLU C 1 28 ? 24.805 11.807 40.467 1.00 15.50 28 GLU C O 1
ATOM 3417 N N . ALA C 1 29 ? 22.619 12.186 40.492 1.00 14.82 29 ALA C N 1
ATOM 3418 C CA . ALA C 1 29 ? 22.536 12.053 41.957 1.00 14.06 29 ALA C CA 1
ATOM 3419 C C . ALA C 1 29 ? 22.761 10.616 42.400 1.00 13.94 29 ALA C C 1
ATOM 3420 O O . ALA C 1 29 ? 23.392 10.368 43.428 1.00 13.51 29 ALA C O 1
ATOM 3422 N N . TYR C 1 30 ? 22.256 9.659 41.634 1.00 13.80 30 TYR C N 1
ATOM 3423 C CA . TYR C 1 30 ? 22.499 8.268 41.975 1.00 14.44 30 TYR C CA 1
ATOM 3424 C C . TYR C 1 30 ? 24.003 7.852 41.963 1.00 14.14 30 TYR C C 1
ATOM 3425 O O . TYR C 1 30 ? 24.464 7.158 42.874 1.00 12.76 30 TYR C O 1
ATOM 3434 N N . LYS C 1 31 ? 24.730 8.251 40.914 1.00 14.35 31 LYS C N 1
ATOM 3435 C CA . LYS C 1 31 ? 26.141 7.919 40.802 1.00 15.17 31 LYS C CA 1
ATOM 3436 C C . LYS C 1 31 ? 26.923 8.608 41.943 1.00 15.54 31 LYS C C 1
ATOM 3437 O O . LYS C 1 31 ? 27.835 8.017 42.510 1.00 15.21 31 LYS C O 1
ATOM 3443 N N . ASN C 1 32 ? 26.519 9.824 42.303 1.00 15.64 32 ASN C N 1
ATOM 3444 C CA . ASN C 1 32 ? 27.099 10.538 43.455 1.00 17.47 32 ASN C CA 1
ATOM 3445 C C . ASN C 1 32 ? 26.872 9.768 44.776 1.00 18.13 32 ASN C C 1
ATOM 3446 O O . ASN C 1 32 ? 27.813 9.621 45.568 1.00 16.90 32 ASN C O 1
ATOM 3451 N N . GLU C 1 33 ? 25.641 9.261 45.005 1.00 18.49 33 GLU C N 1
ATOM 3452 C CA . GLU C 1 33 ? 25.338 8.423 46.165 1.00 20.04 33 GLU C CA 1
ATOM 3453 C C . GLU C 1 33 ? 26.090 7.100 46.129 1.00 19.21 33 GLU C C 1
ATOM 3454 O O . GLU C 1 33 ? 26.496 6.623 47.161 1.00 19.86 33 GLU C O 1
ATOM 3460 N N . HIS C 1 34 ? 26.277 6.520 44.947 1.00 17.76 34 HIS C N 1
ATOM 3461 C CA . HIS C 1 34 ? 26.878 5.169 44.775 1.00 18.32 34 HIS C CA 1
ATOM 3462 C C . HIS C 1 34 ? 28.060 5.164 43.805 1.00 17.96 34 HIS C C 1
ATOM 3463 O O . HIS C 1 34 ? 27.947 4.613 42.683 1.00 15.60 34 HIS C O 1
ATOM 3470 N N . PRO C 1 35 ? 29.214 5.770 44.237 1.00 18.20 35 PRO C N 1
ATOM 3471 C CA . PRO C 1 35 ? 30.338 5.933 43.322 1.00 19.52 35 PRO C CA 1
ATOM 3472 C C . PRO C 1 35 ? 30.914 4.636 42.802 1.00 19.87 35 PRO C C 1
ATOM 3473 O O . PRO C 1 35 ? 31.584 4.661 41.804 1.00 20.24 35 PRO C O 1
ATOM 3477 N N . GLN C 1 36 ? 30.631 3.516 43.433 1.00 21.92 36 GLN C N 1
ATOM 3478 C CA . GLN C 1 36 ? 31.138 2.236 42.948 1.00 24.39 36 GLN C CA 1
ATOM 3479 C C . GLN C 1 36 ? 30.232 1.552 41.908 1.00 24.19 36 GLN C C 1
ATOM 3480 O O . GLN C 1 36 ? 30.627 0.522 41.296 1.00 23.23 36 GLN C O 1
ATOM 3486 N N . ASP C 1 37 ? 29.017 2.079 41.706 1.00 22.56 37 ASP C N 1
ATOM 3487 C CA . ASP C 1 37 ? 28.059 1.425 40.818 1.00 23.20 37 ASP C CA 1
ATOM 3488 C C . ASP C 1 37 ? 28.349 1.740 39.350 1.00 23.32 37 ASP C C 1
ATOM 3489 O O . ASP C 1 37 ? 28.873 2.814 39.038 1.00 22.45 37 ASP C O 1
ATOM 3494 N N . GLU C 1 38 ? 28.045 0.810 38.447 1.00 23.09 38 GLU C N 1
ATOM 3495 C CA . GLU C 1 38 ? 28.318 1.056 37.030 1.00 24.66 38 GLU C CA 1
ATOM 3496 C C . GLU C 1 38 ? 26.997 1.437 36.395 1.00 21.73 38 GLU C C 1
ATOM 3497 O O . GLU C 1 38 ? 25.976 0.895 36.762 1.00 21.26 38 GLU C O 1
ATOM 3503 N N . VAL C 1 39 ? 26.989 2.392 35.483 1.00 21.05 39 VAL C N 1
ATOM 3504 C CA . VAL C 1 39 ? 25.748 2.748 34.798 1.00 20.17 39 VAL C CA 1
ATOM 3505 C C . VAL C 1 39 ? 26.037 2.746 33.321 1.00 20.84 39 VAL C C 1
ATOM 3506 O O . VAL C 1 39 ? 27.004 3.377 32.888 1.00 20.38 39 VAL C O 1
ATOM 3510 N N . VAL C 1 40 ? 25.211 2.031 32.562 1.00 20.23 40 VAL C N 1
ATOM 3511 C CA . VAL C 1 40 ? 25.302 1.968 31.099 1.00 20.29 40 VAL C CA 1
ATOM 3512 C C . VAL C 1 40 ? 24.050 2.625 30.560 1.00 19.47 40 VAL C C 1
ATOM 3513 O O . VAL C 1 40 ? 22.952 2.227 30.957 1.00 18.33 40 VAL C O 1
ATOM 3517 N N . THR C 1 41 ? 24.227 3.636 29.697 1.00 18.19 41 THR C N 1
ATOM 3518 C CA . THR C 1 41 ? 23.133 4.307 28.997 1.00 18.49 41 THR C CA 1
ATOM 3519 C C . THR C 1 41 ? 22.820 3.552 27.700 1.00 18.49 41 THR C C 1
ATOM 3520 O O . THR C 1 41 ? 23.711 3.266 26.905 1.00 17.77 41 THR C O 1
ATOM 3524 N N . ILE C 1 42 ? 21.556 3.186 27.554 1.00 18.20 42 ILE C N 1
ATOM 3525 C CA . ILE C 1 42 ? 20.987 2.673 26.327 1.00 19.05 42 ILE C CA 1
ATOM 3526 C C . ILE C 1 42 ? 20.005 3.722 25.784 1.00 19.78 42 ILE C C 1
ATOM 3527 O O . ILE C 1 42 ? 18.894 3.899 26.319 1.00 20.29 42 ILE C O 1
ATOM 3532 N N . ASP C 1 43 ? 20.434 4.436 24.752 1.00 18.45 43 ASP C N 1
ATOM 3533 C CA . ASP C 1 43 ? 19.599 5.396 24.042 1.00 19.09 43 ASP C CA 1
ATOM 3534 C C . ASP C 1 43 ? 18.888 4.604 22.936 1.00 19.57 43 ASP C C 1
ATOM 3535 O O . ASP C 1 43 ? 19.534 4.168 21.966 1.00 18.44 43 ASP C O 1
ATOM 3540 N N . LEU C 1 44 ? 17.567 4.416 23.073 1.00 18.72 44 LEU C N 1
ATOM 3541 C CA . LEU C 1 44 ? 16.855 3.520 22.176 1.00 18.59 44 LEU C CA 1
ATOM 3542 C C . LEU C 1 44 ? 16.704 4.080 20.755 1.00 19.72 44 LEU C C 1
ATOM 3543 O O . LEU C 1 44 ? 16.567 3.326 19.818 1.00 20.83 44 LEU C O 1
ATOM 3548 N N . PHE C 1 45 ? 16.726 5.391 20.598 1.00 20.08 45 PHE C N 1
ATOM 3549 C CA . PHE C 1 45 ? 16.799 5.971 19.259 1.00 20.73 45 PHE C CA 1
ATOM 3550 C C . PHE C 1 45 ? 18.158 5.821 18.581 1.00 21.73 45 PHE C C 1
ATOM 3551 O O . PHE C 1 45 ? 18.290 6.166 17.412 1.00 23.11 45 PHE C O 1
ATOM 3559 N N . ASN C 1 46 ? 19.171 5.373 19.313 1.00 22.10 46 ASN C N 1
ATOM 3560 C CA . ASN C 1 46 ? 20.464 5.039 18.695 1.00 23.48 46 ASN C CA 1
ATOM 3561 C C . ASN C 1 46 ? 20.974 3.664 19.024 1.00 22.96 46 ASN C C 1
ATOM 3562 O O . ASN C 1 46 ? 22.173 3.479 19.137 1.00 24.59 46 ASN C O 1
ATOM 3567 N N . THR C 1 47 ? 20.073 2.695 19.159 1.00 20.79 47 THR C N 1
ATOM 3568 C CA . THR C 1 47 ? 20.471 1.327 19.494 1.00 20.15 47 THR C CA 1
ATOM 3569 C C . THR C 1 47 ? 19.777 0.372 18.533 1.00 19.87 47 THR C C 1
ATOM 3570 O O . THR C 1 47 ? 18.645 0.596 18.148 1.00 19.99 47 THR C O 1
ATOM 3574 N N . THR C 1 48 ? 20.425 -0.713 18.145 1.00 20.71 48 THR C N 1
ATOM 3575 C CA . THR C 1 48 ? 19.753 -1.592 17.216 1.00 20.36 48 THR C CA 1
ATOM 3576 C C . THR C 1 48 ? 18.764 -2.424 18.048 1.00 19.32 48 THR C C 1
ATOM 3577 O O . THR C 1 48 ? 19.108 -3.129 18.996 1.00 18.06 48 THR C O 1
ATOM 3581 N N . VAL C 1 49 ? 17.498 -2.253 17.739 1.00 17.83 49 VAL C N 1
ATOM 3582 C CA . VAL C 1 49 ? 16.463 -2.918 18.487 1.00 17.97 49 VAL C CA 1
ATOM 3583 C C . VAL C 1 49 ? 15.547 -3.650 17.484 1.00 18.60 49 VAL C C 1
ATOM 3584 O O . VAL C 1 49 ? 14.503 -3.109 17.086 1.00 19.05 49 VAL C O 1
ATOM 3588 N N . PRO C 1 50 ? 15.911 -4.885 17.086 1.00 18.55 50 PRO C N 1
ATOM 3589 C CA . PRO C 1 50 ? 15.109 -5.526 16.019 1.00 19.45 50 PRO C CA 1
ATOM 3590 C C . PRO C 1 50 ? 13.647 -5.737 16.389 1.00 19.64 50 PRO C C 1
ATOM 3591 O O . PRO C 1 50 ? 13.338 -6.315 17.470 1.00 19.19 50 PRO C O 1
ATOM 3595 N N . ALA C 1 51 ? 12.748 -5.318 15.503 1.00 19.77 51 ALA C N 1
ATOM 3596 C CA . ALA C 1 51 ? 11.317 -5.655 15.676 1.00 20.29 51 ALA C CA 1
ATOM 3597 C C . ALA C 1 51 ? 11.087 -7.141 15.336 1.00 20.37 51 ALA C C 1
ATOM 3598 O O . ALA C 1 51 ? 11.767 -7.682 14.474 1.00 21.28 51 ALA C O 1
ATOM 3600 N N . ILE C 1 52 ? 10.170 -7.811 16.032 1.00 19.65 52 ILE C N 1
ATOM 3601 C CA . ILE C 1 52 ? 9.783 -9.158 15.649 1.00 19.33 52 ILE C CA 1
ATOM 3602 C C . ILE C 1 52 ? 9.103 -9.055 14.285 1.00 19.43 52 ILE C C 1
ATOM 3603 O O . ILE C 1 52 ? 8.172 -8.286 14.118 1.00 18.75 52 ILE C O 1
ATOM 3608 N N . ASP C 1 53 ? 9.596 -9.799 13.301 1.00 19.10 53 ASP C N 1
ATOM 3609 C CA . ASP C 1 53 ? 9.071 -9.706 11.936 1.00 19.87 53 ASP C CA 1
ATOM 3610 C C . ASP C 1 53 ? 9.187 -11.094 11.342 1.00 19.77 53 ASP C C 1
ATOM 3611 O O . ASP C 1 53 ? 9.398 -12.055 12.093 1.00 19.28 53 ASP C O 1
ATOM 3616 N N . ALA C 1 54 ? 9.072 -11.216 10.021 1.00 19.32 54 ALA C N 1
ATOM 3617 C CA . ALA C 1 54 ? 9.054 -12.555 9.418 1.00 20.85 54 ALA C CA 1
ATOM 3618 C C . ALA C 1 54 ? 10.404 -13.268 9.630 1.00 21.15 54 ALA C C 1
ATOM 3619 O O . ALA C 1 54 ? 10.440 -14.474 9.872 1.00 22.23 54 ALA C O 1
ATOM 3621 N N . ASP C 1 55 ? 11.503 -12.527 9.563 1.00 21.41 55 ASP C N 1
ATOM 3622 C CA . ASP C 1 55 ? 12.835 -13.138 9.749 1.00 23.72 55 ASP C CA 1
ATOM 3623 C C . ASP C 1 55 ? 12.971 -13.718 11.145 1.00 23.02 55 ASP C C 1
ATOM 3624 O O . ASP C 1 55 ? 13.435 -14.839 11.301 1.00 22.41 55 ASP C O 1
ATOM 3629 N N . VAL C 1 56 ? 12.559 -12.941 12.153 1.00 22.18 56 VAL C N 1
ATOM 3630 C CA . VAL C 1 56 ? 12.606 -13.404 13.517 1.00 21.69 56 VAL C CA 1
ATOM 3631 C C . VAL C 1 56 ? 11.766 -14.670 13.668 1.00 22.34 56 VAL C C 1
ATOM 3632 O O . VAL C 1 56 ? 12.265 -15.669 14.207 1.00 22.98 56 VAL C O 1
ATOM 3636 N N . PHE C 1 57 ? 10.512 -14.664 13.194 1.00 23.19 57 PHE C N 1
ATOM 3637 C CA . PHE C 1 57 ? 9.716 -15.905 13.246 1.00 24.41 57 PHE C CA 1
ATOM 3638 C C . PHE C 1 57 ? 10.404 -17.040 12.481 1.00 24.54 57 PHE C C 1
ATOM 3639 O O . PHE C 1 57 ? 10.445 -18.201 12.935 1.00 24.11 57 PHE C O 1
ATOM 3647 N N . ALA C 1 58 ? 10.977 -16.723 11.333 1.00 23.83 58 ALA C N 1
ATOM 3648 C CA . ALA C 1 58 ? 11.714 -17.791 10.617 1.00 26.87 58 ALA C CA 1
ATOM 3649 C C . ALA C 1 58 ? 12.855 -18.378 11.481 1.00 27.45 58 ALA C C 1
ATOM 3650 O O . ALA C 1 58 ? 13.024 -19.594 11.558 1.00 28.96 58 ALA C O 1
ATOM 3652 N N . ALA C 1 59 ? 13.635 -17.505 12.117 1.00 27.76 59 ALA C N 1
ATOM 3653 C CA . ALA C 1 59 ? 14.768 -17.926 12.942 1.00 27.67 59 ALA C CA 1
ATOM 3654 C C . ALA C 1 59 ? 14.292 -18.766 14.136 1.00 28.21 59 ALA C C 1
ATOM 3655 O O . ALA C 1 59 ? 14.829 -19.856 14.401 1.00 26.59 59 ALA C O 1
ATOM 36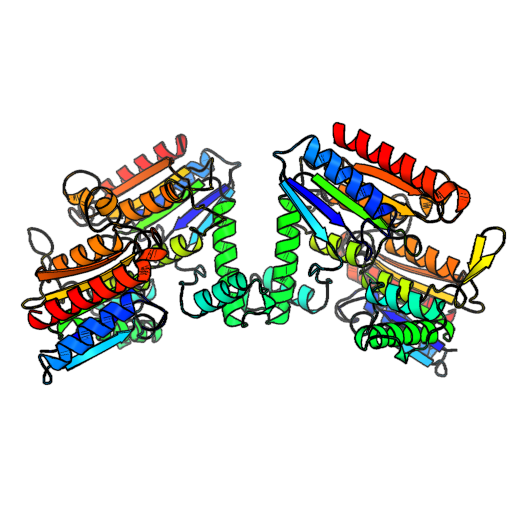57 N N . TRP C 1 60 ? 13.267 -18.276 14.834 1.00 27.78 60 TRP C N 1
ATOM 3658 C CA . TRP C 1 60 ? 12.714 -18.995 15.979 1.00 28.99 60 TRP C CA 1
ATOM 3659 C C . TRP C 1 60 ? 12.229 -20.375 15.622 1.00 28.51 60 TRP C C 1
ATOM 3660 O O . TRP C 1 60 ? 12.294 -21.291 16.442 1.00 28.14 60 TRP C O 1
ATOM 3671 N N . GLY C 1 61 ? 11.726 -20.502 14.397 1.00 29.87 61 GLY C N 1
ATOM 3672 C CA . GLY C 1 61 ? 11.213 -21.757 13.851 1.00 32.66 61 GLY C CA 1
ATOM 3673 C C . GLY C 1 61 ? 12.333 -22.751 13.648 1.00 33.13 61 GLY C C 1
ATOM 3674 O O . GLY C 1 61 ? 12.189 -23.928 13.963 1.00 36.16 61 GLY C O 1
ATOM 3675 N N . LYS C 1 62 ? 13.462 -22.276 13.139 1.00 34.27 62 LYS C N 1
ATOM 3676 C CA . LYS C 1 62 ? 14.643 -23.125 13.014 1.00 35.94 62 LYS C CA 1
ATOM 3677 C C . LYS C 1 62 ? 15.217 -23.541 14.376 1.00 36.02 62 LYS C C 1
ATOM 3678 O O . LYS C 1 62 ? 15.548 -24.696 14.569 1.00 35.55 62 LYS C O 1
ATOM 3684 N N . PHE C 1 63 ? 15.277 -22.619 15.338 1.00 39.53 63 PHE C N 1
ATOM 3685 C CA . PHE C 1 63 ? 15.703 -22.977 16.700 1.00 40.60 63 PHE C CA 1
ATOM 3686 C C . PHE C 1 63 ? 14.748 -24.001 17.294 1.00 42.28 63 PHE C C 1
ATOM 3687 O O . PHE C 1 63 ? 15.163 -24.911 18.000 1.00 43.09 63 PHE C O 1
ATOM 3695 N N . ALA C 1 64 ? 13.464 -23.852 16.984 1.00 44.50 64 ALA C N 1
ATOM 3696 C CA . ALA C 1 64 ? 12.431 -24.739 17.497 1.00 46.08 64 ALA C CA 1
ATOM 3697 C C . ALA C 1 64 ? 12.570 -26.129 16.894 1.00 48.54 64 ALA C C 1
ATOM 3698 O O . ALA C 1 64 ? 12.286 -27.118 17.560 1.00 53.37 64 ALA C O 1
ATOM 3700 N N . ALA C 1 65 ? 13.027 -26.205 15.647 1.00 48.10 65 ALA C N 1
ATOM 3701 C CA . ALA C 1 65 ? 13.313 -27.490 15.014 1.00 47.63 65 ALA C CA 1
ATOM 3702 C C . ALA C 1 65 ? 14.677 -28.029 15.468 1.00 50.07 65 ALA C C 1
ATOM 3703 O O . ALA C 1 65 ? 15.196 -28.994 14.900 1.00 50.53 65 ALA C O 1
ATOM 3705 N N . GLY C 1 66 ? 15.246 -27.400 16.498 1.00 49.90 66 GLY C N 1
ATOM 3706 C CA . GLY C 1 66 ? 16.555 -27.783 17.031 1.00 51.64 66 GLY C CA 1
ATOM 3707 C C . GLY C 1 66 ? 17.697 -27.553 16.056 1.00 52.20 66 GLY C C 1
ATOM 3708 O O . GLY C 1 66 ? 18.667 -28.306 16.042 1.00 52.70 66 GLY C O 1
ATOM 3709 N N . GLU C 1 67 ? 17.583 -26.521 15.228 1.00 51.62 67 GLU C N 1
ATOM 3710 C CA . GLU C 1 67 ? 18.651 -26.188 14.291 1.00 52.23 67 GLU C CA 1
ATOM 3711 C C . GLU C 1 67 ? 19.578 -25.140 14.883 1.00 47.75 67 GLU C C 1
ATOM 3712 O O . GLU C 1 67 ? 19.283 -24.527 15.902 1.00 47.29 67 GLU C O 1
ATOM 3718 N N . GLY C 1 68 ? 20.721 -24.949 14.252 1.00 46.55 68 GLY C N 1
ATOM 3719 C CA . GLY C 1 68 ? 21.712 -24.062 14.819 1.00 43.37 68 GLY C CA 1
ATOM 3720 C C . GLY C 1 68 ? 21.641 -22.664 14.254 1.00 40.49 68 GLY C C 1
ATOM 3721 O O . GLY C 1 68 ? 20.966 -22.418 13.256 1.00 37.20 68 GLY C O 1
ATOM 3722 N N . PHE C 1 69 ? 22.363 -21.767 14.914 1.00 38.35 69 PHE C N 1
ATOM 3723 C CA . PHE C 1 69 ? 22.544 -20.394 14.487 1.00 38.26 69 PHE C CA 1
ATOM 3724 C C . PHE C 1 69 ? 23.001 -20.304 13.029 1.00 39.23 69 PHE C C 1
ATOM 3725 O O . PHE C 1 69 ? 22.551 -19.433 12.280 1.00 35.95 69 PHE C O 1
ATOM 3733 N N . GLU C 1 70 ? 23.872 -21.228 12.626 1.00 41.46 70 GLU C N 1
ATOM 3734 C CA . GLU C 1 70 ? 24.341 -21.322 11.235 1.00 44.27 70 GLU C CA 1
ATOM 3735 C C . GLU C 1 70 ? 23.233 -21.617 10.225 1.00 44.32 70 GLU C C 1
ATOM 3736 O O . GLU C 1 70 ? 23.394 -21.353 9.020 1.00 45.31 70 GLU C O 1
ATOM 3742 N N . ALA C 1 71 ? 22.120 -22.174 10.706 1.00 41.05 71 ALA C N 1
ATOM 3743 C CA . ALA C 1 71 ? 20.987 -22.493 9.835 1.00 37.00 71 ALA C CA 1
ATOM 3744 C C . ALA C 1 71 ? 20.273 -21.225 9.362 1.00 35.75 71 ALA C C 1
ATOM 3745 O O . ALA C 1 71 ? 19.574 -21.249 8.360 1.00 36.42 71 ALA C O 1
ATOM 3747 N N . LEU C 1 72 ? 20.456 -20.117 10.083 1.00 31.65 72 LEU C N 1
ATOM 3748 C CA . LEU C 1 72 ? 19.840 -18.837 9.716 1.00 30.39 72 LEU C CA 1
ATOM 3749 C C . LEU C 1 72 ? 20.516 -18.219 8.484 1.00 30.21 72 LEU C C 1
ATOM 3750 O O . LEU C 1 72 ? 21.633 -18.583 8.135 1.00 31.42 72 LEU C O 1
ATOM 3755 N N . THR C 1 73 ? 19.823 -17.287 7.842 1.00 28.25 73 THR C N 1
ATOM 3756 C CA . THR C 1 73 ? 20.411 -16.467 6.798 1.00 28.91 73 THR C CA 1
ATOM 3757 C C . THR C 1 73 ? 21.253 -15.380 7.480 1.00 28.45 73 THR C C 1
ATOM 3758 O O . THR C 1 73 ? 21.093 -15.140 8.690 1.00 28.11 73 THR C O 1
ATOM 3762 N N . GLU C 1 74 ? 22.144 -14.729 6.732 1.00 28.60 74 GLU C N 1
ATOM 3763 C CA . GLU C 1 74 ? 22.914 -13.616 7.277 1.00 29.46 74 GLU C CA 1
ATOM 3764 C C . GLU C 1 74 ? 22.024 -12.593 8.017 1.00 28.23 74 GLU C C 1
ATOM 3765 O O . GLU C 1 74 ? 22.329 -12.189 9.153 1.00 26.90 74 GLU C O 1
ATOM 3771 N N . VAL C 1 75 ? 20.944 -12.161 7.364 1.00 26.03 75 VAL C N 1
ATOM 3772 C CA . VAL C 1 75 ? 20.101 -11.118 7.932 1.00 25.70 75 VAL C CA 1
ATOM 3773 C C . VAL C 1 75 ? 19.428 -11.599 9.228 1.00 24.83 75 VAL C C 1
ATOM 3774 O O . VAL C 1 75 ? 19.297 -10.822 10.188 1.00 24.82 75 VAL C O 1
ATOM 3778 N N . GLN C 1 76 ? 18.990 -12.860 9.229 1.00 23.18 76 GLN C N 1
ATOM 3779 C CA . GLN C 1 76 ? 18.399 -13.495 10.407 1.00 23.23 76 GLN C CA 1
ATOM 3780 C C . GLN C 1 76 ? 19.395 -13.549 11.563 1.00 22.83 76 GLN C C 1
ATOM 3781 O O . GLN C 1 76 ? 19.021 -13.268 12.700 1.00 21.58 76 GLN C O 1
ATOM 3787 N N . GLN C 1 77 ? 20.654 -13.873 11.251 1.00 22.45 77 GLN C N 1
ATOM 3788 C CA . GLN C 1 77 ? 21.732 -13.928 12.233 1.00 23.76 77 GLN C CA 1
ATOM 3789 C C . GLN C 1 77 ? 21.932 -12.568 12.889 1.00 22.78 77 GLN C C 1
ATOM 3790 O O . GLN C 1 77 ? 22.044 -12.489 14.104 1.00 20.54 77 GLN C O 1
ATOM 3796 N N . GLN C 1 78 ? 21.946 -11.514 12.071 1.00 23.44 78 GLN C N 1
ATOM 3797 C CA . GLN C 1 78 ? 22.158 -10.183 12.553 1.00 24.39 78 GLN C CA 1
ATOM 3798 C C . GLN C 1 78 ? 21.077 -9.862 13.534 1.00 22.37 78 GLN C C 1
ATOM 3799 O O . GLN C 1 78 ? 21.353 -9.358 14.604 1.00 21.69 78 GLN C O 1
ATOM 3805 N N . LYS C 1 79 ? 19.841 -10.173 13.154 1.00 22.25 79 LYS C N 1
ATOM 3806 C CA . LYS C 1 79 ? 18.669 -9.760 13.913 1.00 20.79 79 LYS C CA 1
ATOM 3807 C C . LYS C 1 79 ? 18.602 -10.474 15.227 1.00 20.00 79 LYS C C 1
ATOM 3808 O O . LYS C 1 79 ? 18.378 -9.836 16.262 1.00 18.41 79 LYS C O 1
ATOM 3814 N N . VAL C 1 80 ? 18.815 -11.789 15.216 1.00 19.68 80 VAL C N 1
ATOM 3815 C CA . VAL C 1 80 ? 18.827 -12.477 16.489 1.00 19.60 80 VAL C CA 1
ATOM 3816 C C . VAL C 1 80 ? 20.027 -12.038 17.352 1.00 19.56 80 VAL C C 1
ATOM 3817 O O . VAL C 1 80 ? 19.911 -11.947 18.558 1.00 18.39 80 VAL C O 1
ATOM 3821 N N . ALA C 1 81 ? 21.178 -11.738 16.757 1.00 20.17 81 ALA C N 1
ATOM 3822 C CA . ALA C 1 81 ? 22.350 -11.468 17.604 1.00 20.40 81 ALA C CA 1
ATOM 3823 C C . ALA C 1 81 ? 22.155 -10.139 18.352 1.00 20.68 81 ALA C C 1
ATOM 3824 O O . ALA C 1 81 ? 22.557 -10.012 19.507 1.00 21.54 81 ALA C O 1
ATOM 3826 N N . ALA C 1 82 ? 21.525 -9.171 17.690 1.00 19.48 82 ALA C N 1
ATOM 3827 C CA . ALA C 1 82 ? 21.169 -7.883 18.304 1.00 20.40 82 ALA C CA 1
ATOM 3828 C C . ALA C 1 82 ? 20.046 -8.016 19.365 1.00 19.92 82 ALA C C 1
ATOM 3829 O O . ALA C 1 82 ? 20.041 -7.320 20.388 1.00 18.99 82 ALA C O 1
ATOM 3831 N N . MET C 1 83 ? 19.118 -8.940 19.131 1.00 19.27 83 MET C N 1
ATOM 3832 C CA . MET C 1 83 ? 18.105 -9.279 20.127 1.00 19.78 83 MET C CA 1
ATOM 3833 C C . MET C 1 83 ? 18.666 -9.979 21.352 1.00 19.39 83 MET C C 1
ATOM 3834 O O . MET C 1 83 ? 18.268 -9.681 22.486 1.00 17.28 83 MET C O 1
ATOM 3839 N N . ASN C 1 84 ? 19.565 -10.930 21.114 1.00 20.54 84 ASN C N 1
ATOM 3840 C CA . ASN C 1 84 ? 20.321 -11.574 22.191 1.00 22.34 84 ASN C CA 1
ATOM 3841 C C . ASN C 1 84 ? 21.166 -10.600 23.031 1.00 22.54 84 ASN C C 1
ATOM 3842 O O . ASN C 1 84 ? 21.245 -10.745 24.253 1.00 21.71 84 ASN C O 1
ATOM 3847 N N . THR C 1 85 ? 21.811 -9.622 22.397 1.00 23.34 85 THR C N 1
ATOM 3848 C CA . THR C 1 85 ? 22.616 -8.712 23.197 1.00 24.39 85 THR C CA 1
ATOM 3849 C C . THR C 1 85 ? 21.701 -7.837 24.070 1.00 22.35 85 THR C C 1
ATOM 3850 O O . THR C 1 85 ? 21.947 -7.678 25.260 1.00 21.60 85 THR C O 1
ATOM 3854 N N . ASN C 1 86 ? 20.617 -7.331 23.518 1.00 20.18 86 ASN C N 1
ATOM 3855 C CA . ASN C 1 86 ? 19.696 -6.542 24.346 1.00 18.99 86 ASN C CA 1
ATOM 3856 C C . ASN C 1 86 ? 19.148 -7.342 25.522 1.00 17.42 86 ASN C C 1
ATOM 3857 O O . ASN C 1 86 ? 19.099 -6.860 26.640 1.00 16.22 86 ASN C O 1
ATOM 3862 N N . LEU C 1 87 ? 18.735 -8.566 25.257 1.00 16.73 87 LEU C N 1
ATOM 3863 C CA . LEU C 1 87 ? 18.269 -9.471 26.311 1.00 16.97 87 LEU C CA 1
ATOM 3864 C C . LEU C 1 87 ? 19.311 -9.673 27.407 1.00 18.92 87 LEU C C 1
ATOM 3865 O O . LEU C 1 87 ? 19.002 -9.550 28.599 1.00 19.35 87 LEU C O 1
ATOM 3870 N N . GLU C 1 88 ? 20.544 -9.979 26.999 1.00 21.16 88 GLU C N 1
ATOM 3871 C CA . GLU C 1 88 ? 21.597 -10.361 27.945 1.00 24.22 88 GLU C CA 1
ATOM 3872 C C . GLU C 1 88 ? 22.018 -9.143 28.780 1.00 22.98 88 GLU C C 1
ATOM 3873 O O . GLU C 1 88 ? 22.206 -9.252 29.978 1.00 22.46 88 GLU C O 1
ATOM 3879 N N . THR C 1 89 ? 22.088 -7.978 28.157 1.00 21.95 89 THR C N 1
ATOM 3880 C CA . THR C 1 89 ? 22.416 -6.761 28.875 1.00 21.29 89 THR C CA 1
ATOM 3881 C C . THR C 1 89 ? 21.396 -6.514 29.985 1.00 20.53 89 THR C C 1
ATOM 3882 O O . THR C 1 89 ? 21.775 -6.245 31.130 1.00 20.44 89 THR C O 1
ATOM 3886 N N . PHE C 1 90 ? 20.111 -6.615 29.620 1.00 18.78 90 PHE C N 1
ATOM 3887 C CA . PHE C 1 90 ? 18.980 -6.451 30.527 1.00 17.35 90 PHE C CA 1
ATOM 3888 C C . PHE C 1 90 ? 18.979 -7.491 31.656 1.00 17.74 90 PHE C C 1
ATOM 3889 O O . PHE C 1 90 ? 18.778 -7.146 32.810 1.00 16.28 90 PHE C O 1
ATOM 3897 N N . MET C 1 91 ? 19.151 -8.769 31.326 1.00 18.08 91 MET C N 1
ATOM 3898 C CA . MET C 1 91 ? 19.222 -9.813 32.364 1.00 20.98 91 MET C CA 1
ATOM 3899 C C . MET C 1 91 ? 20.368 -9.635 33.378 1.00 21.31 91 MET C C 1
ATOM 3900 O O . MET C 1 91 ? 20.234 -9.986 34.558 1.00 22.55 91 MET C O 1
ATOM 3905 N N . ASN C 1 92 ? 21.514 -9.168 32.912 1.00 21.38 92 ASN C N 1
ATOM 3906 C CA . ASN C 1 92 ? 22.655 -8.983 33.809 1.00 24.04 92 ASN C CA 1
ATOM 3907 C C . ASN C 1 92 ? 22.630 -7.694 34.652 1.00 23.01 92 ASN C C 1
ATOM 3908 O O . ASN C 1 92 ? 23.404 -7.567 35.573 1.00 23.72 92 ASN C O 1
ATOM 3913 N N . ALA C 1 93 ? 21.759 -6.738 34.344 1.00 20.31 93 ALA C N 1
ATOM 3914 C CA . ALA C 1 93 ? 21.683 -5.560 35.208 1.00 19.23 93 ALA C CA 1
ATOM 3915 C C . ALA C 1 93 ? 20.822 -5.759 36.478 1.00 17.57 93 ALA C C 1
ATOM 3916 O O . ALA C 1 93 ? 19.945 -6.615 36.505 1.00 18.82 93 ALA C O 1
ATOM 3918 N N . ASP C 1 94 ? 21.101 -4.998 37.533 1.00 16.62 94 ASP C N 1
ATOM 3919 C CA . ASP C 1 94 ? 20.350 -5.053 38.807 1.00 16.62 94 ASP C CA 1
ATOM 3920 C C . ASP C 1 94 ? 19.216 -3.987 38.905 1.00 16.03 94 ASP C C 1
ATOM 3921 O O . ASP C 1 94 ? 18.289 -4.122 39.713 1.00 15.23 94 ASP C O 1
ATOM 3926 N N . ARG C 1 95 ? 19.332 -2.930 38.097 1.00 13.98 95 ARG C N 1
ATOM 3927 C CA . ARG C 1 95 ? 18.487 -1.755 38.197 1.00 13.85 95 ARG C CA 1
ATOM 3928 C C . ARG C 1 95 ? 18.235 -1.194 36.806 1.00 13.57 95 ARG C C 1
ATOM 3929 O O . ARG C 1 95 ? 19.139 -1.183 35.942 1.00 13.99 95 ARG C O 1
ATOM 3937 N N . TYR C 1 96 ? 17.009 -0.736 36.594 1.00 13.14 96 TYR C N 1
ATOM 3938 C CA . TYR C 1 96 ? 16.555 -0.240 35.291 1.00 13.16 96 TYR C CA 1
ATOM 3939 C C . TYR C 1 96 ? 15.943 1.115 35.496 1.00 12.95 96 TYR C C 1
ATOM 3940 O O . TYR C 1 96 ? 15.139 1.275 36.400 1.00 13.35 96 TYR C O 1
ATOM 3949 N N . VAL C 1 97 ? 16.349 2.102 34.701 1.00 12.40 97 VAL C N 1
ATOM 3950 C CA . VAL C 1 97 ? 15.687 3.395 34.731 1.00 12.33 97 VAL C CA 1
ATOM 3951 C C . VAL C 1 97 ? 15.172 3.627 33.314 1.00 12.21 97 VAL C C 1
ATOM 3952 O O . VAL C 1 97 ? 15.964 3.567 32.376 1.00 12.59 97 VAL C O 1
ATOM 3956 N N . PHE C 1 98 ? 13.862 3.842 33.147 1.00 12.51 98 PHE C N 1
ATOM 3957 C CA . PHE C 1 98 ? 13.282 4.129 31.817 1.00 12.34 98 PHE C CA 1
ATOM 3958 C C . PHE C 1 98 ? 12.881 5.579 31.771 1.00 11.84 98 PHE C C 1
ATOM 3959 O O . PHE C 1 98 ? 12.276 6.073 32.712 1.00 11.31 98 PHE C O 1
ATOM 3967 N N . VAL C 1 99 ? 13.245 6.268 30.701 1.00 11.90 99 VAL C N 1
ATOM 3968 C CA . VAL C 1 99 ? 12.825 7.670 30.549 1.00 12.56 99 VAL C CA 1
ATOM 3969 C C . VAL C 1 99 ? 12.025 7.744 29.253 1.00 12.81 99 VAL C C 1
ATOM 3970 O O . VAL C 1 99 ? 12.557 7.471 28.165 1.00 12.83 99 VAL C O 1
ATOM 3974 N N . THR C 1 100 ? 10.738 8.068 29.359 1.00 13.58 100 THR C N 1
ATOM 3975 C CA . THR C 1 100 ? 9.898 8.215 28.160 1.00 13.39 100 THR C CA 1
ATOM 3976 C C . THR C 1 100 ? 9.056 9.487 28.128 1.00 13.45 100 THR C C 1
ATOM 3977 O O . THR C 1 100 ? 8.708 10.030 29.165 1.00 14.30 100 THR C O 1
ATOM 3981 N N . PRO C 1 101 ? 8.690 9.957 26.925 1.00 13.12 101 PRO C N 1
ATOM 3982 C CA . PRO C 1 101 ? 7.634 10.987 26.875 1.00 13.20 101 PRO C CA 1
ATOM 3983 C C . PRO C 1 101 ? 6.258 10.310 26.612 1.00 13.14 101 PRO C C 1
ATOM 3984 O O . PRO C 1 101 ? 6.210 9.193 26.101 1.00 12.64 101 PRO C O 1
ATOM 3988 N N . MET C 1 102 ? 5.147 10.959 26.951 1.00 13.38 102 MET C N 1
ATOM 3989 C CA . MET C 1 102 ? 3.850 10.423 26.507 1.00 13.47 102 MET C CA 1
ATOM 3990 C C . MET C 1 102 ? 3.518 10.941 25.098 1.00 14.17 102 MET C C 1
ATOM 3991 O O . MET C 1 102 ? 3.404 12.157 24.886 1.00 13.87 102 MET C O 1
ATOM 3996 N N . TRP C 1 103 ? 3.382 10.031 24.129 1.00 13.69 103 TRP C N 1
ATOM 3997 C CA . TRP C 1 103 ? 2.881 10.456 22.808 1.00 14.50 103 TRP C CA 1
ATOM 3998 C C . TRP C 1 103 ? 1.637 9.653 22.511 1.00 14.74 103 TRP C C 1
ATOM 3999 O O . TRP C 1 103 ? 1.701 8.406 22.516 1.00 14.63 103 TRP C O 1
ATOM 4010 N N . ASN C 1 104 ? 0.510 10.314 22.277 1.00 14.98 104 ASN C N 1
ATOM 4011 C CA . ASN C 1 104 ? -0.758 9.606 22.015 1.00 15.03 104 ASN C CA 1
ATOM 4012 C C . ASN C 1 104 ? -1.085 8.490 23.025 1.00 15.07 104 ASN C C 1
ATOM 4013 O O . ASN C 1 104 ? -1.366 7.292 22.691 1.00 14.20 104 ASN C O 1
ATOM 4018 N N . PHE C 1 105 ? -0.996 8.924 24.281 1.00 14.91 105 PHE C N 1
ATOM 4019 C CA . PHE C 1 105 ? -1.405 8.161 25.471 1.00 15.27 105 PHE C CA 1
ATOM 4020 C C . PHE C 1 105 ? -0.510 6.949 25.768 1.00 14.82 105 PHE C C 1
ATOM 4021 O O . PHE C 1 105 ? -0.826 6.163 26.661 1.00 14.73 105 PHE C O 1
ATOM 4029 N N . SER C 1 106 ? 0.627 6.840 25.075 1.00 13.97 106 SER C N 1
ATOM 4030 C CA . SER C 1 106 ? 1.607 5.807 25.391 1.00 14.01 106 SER C CA 1
ATOM 4031 C C . SER C 1 106 ? 3.058 6.266 25.130 1.00 13.57 106 SER C C 1
ATOM 4032 O O . SER C 1 106 ? 3.344 7.472 25.050 1.00 13.86 106 SER C O 1
ATOM 4035 N N . TYR C 1 107 ? 3.971 5.310 25.003 1.00 12.86 107 TYR C N 1
ATOM 4036 C CA . TYR C 1 107 ? 5.374 5.612 24.858 1.00 12.71 107 TYR C CA 1
ATOM 4037 C C . TYR C 1 107 ? 5.764 5.544 23.361 1.00 12.19 107 TYR C C 1
ATOM 4038 O O . TYR C 1 107 ? 4.927 5.181 22.503 1.00 11.84 107 TYR C O 1
ATOM 4047 N N . PRO C 1 108 ? 7.008 5.931 23.030 1.00 11.69 108 PRO C N 1
ATOM 4048 C CA . PRO C 1 108 ? 7.436 5.778 21.627 1.00 11.91 108 PRO C CA 1
ATOM 4049 C C . PRO C 1 108 ? 7.451 4.316 21.257 1.00 12.01 108 PRO C C 1
ATOM 4050 O O . PRO C 1 108 ? 7.666 3.496 22.129 1.00 12.23 108 PRO C O 1
ATOM 4054 N N . PRO C 1 109 ? 7.180 3.982 19.990 1.00 12.23 109 PRO C N 1
ATOM 4055 C CA . PRO C 1 109 ? 7.196 2.574 19.509 1.00 12.63 109 PRO C CA 1
ATOM 4056 C C . PRO C 1 109 ? 8.441 1.761 19.866 1.00 13.36 109 PRO C C 1
ATOM 4057 O O . PRO C 1 109 ? 8.281 0.532 20.122 1.00 13.00 109 PRO C O 1
ATOM 4061 N N . VAL C 1 110 ? 9.648 2.390 19.860 1.00 13.19 110 VAL C N 1
ATOM 4062 C CA . VAL C 1 110 ? 10.863 1.610 20.173 1.00 13.88 110 VAL C CA 1
ATOM 4063 C C . VAL C 1 110 ? 10.776 0.987 21.550 1.00 12.73 110 VAL C C 1
ATOM 4064 O O . VAL C 1 110 ? 11.460 -0.015 21.816 1.00 12.40 110 VAL C O 1
ATOM 4068 N N . VAL C 1 111 ? 10.008 1.602 22.442 1.00 11.97 111 VAL C N 1
ATOM 4069 C CA . VAL C 1 111 ? 9.878 1.010 23.782 1.00 11.76 111 VAL C CA 1
ATOM 4070 C C . VAL C 1 111 ? 9.240 -0.387 23.711 1.00 11.74 111 VAL C C 1
ATOM 4071 O O . VAL C 1 111 ? 9.728 -1.337 24.377 1.00 11.27 111 VAL C O 1
ATOM 4075 N N . LYS C 1 112 ? 8.159 -0.505 22.925 1.00 11.75 112 LYS C N 1
ATOM 4076 C CA . LYS C 1 112 ? 7.460 -1.796 22.760 1.00 11.91 112 LYS C CA 1
ATOM 4077 C C . LYS C 1 112 ? 8.453 -2.771 22.079 1.00 11.84 112 LYS C C 1
ATOM 4078 O O . LYS C 1 112 ? 8.564 -3.923 22.456 1.00 11.57 112 LYS C O 1
ATOM 4084 N N . ALA C 1 113 ? 9.201 -2.272 21.084 1.00 12.21 113 ALA C N 1
ATOM 4085 C CA . ALA C 1 113 ? 10.255 -3.079 20.429 1.00 12.52 113 ALA C CA 1
ATOM 4086 C C . ALA C 1 113 ? 11.296 -3.601 21.436 1.00 12.77 113 ALA C C 1
ATOM 4087 O O . ALA C 1 113 ? 11.719 -4.773 21.350 1.00 12.48 113 ALA C O 1
ATOM 4089 N N . TYR C 1 114 ? 11.715 -2.742 22.379 1.00 12.07 114 TYR C N 1
ATOM 4090 C CA . TYR C 1 114 ? 12.693 -3.160 23.356 1.00 13.16 114 TYR C CA 1
ATOM 4091 C C . TYR C 1 114 ? 12.113 -4.216 24.331 1.00 13.49 114 TYR C C 1
ATOM 4092 O O . TYR C 1 114 ? 12.703 -5.287 24.558 1.00 13.34 114 TYR C O 1
ATOM 4101 N N . LEU C 1 115 ? 10.950 -3.935 24.877 1.00 13.40 115 LEU C N 1
ATOM 4102 C CA . LEU C 1 115 ? 10.250 -4.922 25.702 1.00 14.56 115 LEU C CA 1
ATOM 4103 C C . LEU C 1 115 ? 10.043 -6.273 24.970 1.00 14.99 115 LEU C C 1
ATOM 4104 O O . LEU C 1 115 ? 10.147 -7.325 25.588 1.00 14.70 115 LEU C O 1
ATOM 4109 N N . ASP C 1 116 ? 9.759 -6.248 23.662 1.00 15.52 116 ASP C N 1
ATOM 4110 C CA . ASP C 1 116 ? 9.649 -7.510 22.909 1.00 17.03 116 ASP C CA 1
ATOM 4111 C C . ASP C 1 116 ? 10.999 -8.254 22.838 1.00 17.59 116 ASP C C 1
ATOM 4112 O O . ASP C 1 116 ? 11.031 -9.482 22.623 1.00 19.27 116 ASP C O 1
ATOM 4117 N N . ASN C 1 117 ? 12.114 -7.523 22.952 1.00 16.62 117 ASN C N 1
ATOM 4118 C CA . ASN C 1 117 ? 13.457 -8.132 22.993 1.00 16.18 117 ASN C CA 1
ATOM 4119 C C . ASN C 1 117 ? 13.748 -8.766 24.382 1.00 16.60 117 ASN C C 1
ATOM 4120 O O . ASN C 1 117 ? 14.482 -9.759 24.478 1.00 16.87 117 ASN C O 1
ATOM 4125 N N . VAL C 1 118 ? 13.218 -8.198 25.457 1.00 16.00 118 VAL C N 1
ATOM 4126 C CA . VAL C 1 118 ? 13.670 -8.633 26.779 1.00 16.66 118 VAL C CA 1
ATOM 4127 C C . VAL C 1 118 ? 12.726 -9.565 27.524 1.00 17.68 118 VAL C C 1
ATOM 4128 O O . VAL C 1 118 ? 13.106 -10.140 28.542 1.00 17.55 118 VAL C O 1
ATOM 4132 N N . ALA C 1 119 ? 11.509 -9.728 27.002 1.00 19.64 119 ALA C N 1
ATOM 4133 C CA . ALA C 1 119 ? 10.538 -10.689 27.539 1.00 20.59 119 ALA C CA 1
ATOM 4134 C C . ALA C 1 119 ? 10.510 -11.952 26.684 1.00 22.70 119 ALA C C 1
ATOM 4135 O O . ALA C 1 119 ? 9.763 -12.064 25.695 1.00 22.13 119 ALA C O 1
ATOM 4137 N N . ILE C 1 120 ? 11.361 -12.903 27.079 1.00 24.16 120 ILE C N 1
ATOM 4138 C CA . ILE C 1 120 ? 11.690 -14.083 26.271 1.00 22.83 120 ILE C CA 1
ATOM 4139 C C . ILE C 1 120 ? 11.501 -15.372 27.095 1.00 25.22 120 ILE C C 1
ATOM 4140 O O . ILE C 1 120 ? 12.064 -15.523 28.194 1.00 23.98 120 ILE C O 1
ATOM 4145 N N . ALA C 1 121 ? 10.713 -16.308 26.561 1.00 26.60 121 ALA C N 1
ATOM 4146 C CA . ALA C 1 121 ? 10.388 -17.555 27.264 1.00 26.91 121 ALA C CA 1
ATOM 4147 C C . ALA C 1 121 ? 11.634 -18.375 27.583 1.00 27.03 121 ALA C C 1
ATOM 4148 O O . ALA C 1 121 ? 12.471 -18.591 26.718 1.00 30.30 121 ALA C O 1
ATOM 4150 N N . GLY C 1 122 ? 11.756 -18.827 28.825 1.00 25.91 122 GLY C N 1
ATOM 4151 C CA . GLY C 1 122 ? 12.912 -19.596 29.252 1.00 25.10 122 GLY C CA 1
ATOM 4152 C C . GLY C 1 122 ? 14.089 -18.732 29.637 1.00 26.80 122 GLY C C 1
ATOM 4153 O O . GLY C 1 122 ? 15.130 -19.247 30.060 1.00 26.09 122 GLY C O 1
ATOM 4154 N N . LYS C 1 123 ? 13.947 -17.409 29.500 1.00 24.88 123 LYS C N 1
ATOM 4155 C CA . LYS C 1 123 ? 15.023 -16.525 29.897 1.00 24.63 123 LYS C CA 1
ATOM 4156 C C . LYS C 1 123 ? 14.516 -15.580 30.975 1.00 24.41 123 LYS C C 1
ATOM 4157 O O . LYS C 1 123 ? 15.051 -15.587 32.060 1.00 25.83 123 LYS C O 1
ATOM 4163 N N . THR C 1 124 ? 13.485 -14.776 30.686 1.00 22.70 124 THR C N 1
ATOM 4164 C CA . THR C 1 124 ? 12.996 -13.801 31.670 1.00 21.14 124 THR C CA 1
ATOM 4165 C C . THR C 1 124 ? 11.625 -14.158 32.249 1.00 21.42 124 THR C C 1
ATOM 4166 O O . THR C 1 124 ? 11.184 -13.555 33.257 1.00 20.10 124 THR C O 1
ATOM 4170 N N . PHE C 1 125 ? 10.973 -15.149 31.642 1.00 21.53 125 PHE C N 1
ATOM 4171 C CA . PHE C 1 125 ? 9.780 -15.758 32.239 1.00 23.54 125 PHE C CA 1
ATOM 4172 C C . PHE C 1 125 ? 9.662 -17.247 31.905 1.00 25.12 125 PHE C C 1
ATOM 4173 O O . PHE C 1 125 ? 10.382 -17.758 31.066 1.00 24.25 125 PHE C O 1
ATOM 4181 N N . LYS C 1 126 ? 8.751 -17.938 32.572 1.00 27.87 126 LYS C N 1
ATOM 4182 C CA . LYS C 1 126 ? 8.485 -19.331 32.233 1.00 32.46 126 LYS C CA 1
ATOM 4183 C C . LYS C 1 126 ? 7.022 -19.681 32.459 1.00 34.62 126 LYS C C 1
ATOM 4184 O O . LYS C 1 126 ? 6.344 -19.117 33.337 1.00 35.10 126 LYS C O 1
ATOM 4190 N N . TYR C 1 127 ? 6.549 -20.626 31.654 1.00 36.20 127 TYR C N 1
ATOM 4191 C CA . TYR C 1 127 ? 5.190 -21.109 31.747 1.00 37.56 127 TYR C CA 1
ATOM 4192 C C . TYR C 1 127 ? 4.994 -21.960 32.986 1.00 39.58 127 TYR C C 1
ATOM 4193 O O . TYR C 1 127 ? 5.877 -22.713 33.386 1.00 39.19 127 TYR C O 1
ATOM 4202 N N . THR C 1 128 ? 3.829 -21.814 33.597 1.00 42.24 128 THR C N 1
ATOM 4203 C CA . THR C 1 128 ? 3.510 -22.476 34.849 1.00 46.78 128 THR C CA 1
ATOM 4204 C C . THR C 1 128 ? 2.077 -22.999 34.720 1.00 52.82 128 THR C C 1
ATOM 4205 O O . THR C 1 128 ? 1.324 -22.561 33.843 1.00 52.06 128 THR C O 1
ATOM 4209 N N . GLU C 1 129 ? 1.723 -23.950 35.582 1.00 59.58 129 GLU C N 1
ATOM 4210 C CA . GLU C 1 129 ? 0.361 -24.483 35.703 1.00 65.09 129 GLU C CA 1
ATOM 4211 C C . GLU C 1 129 ? -0.672 -23.365 35.914 1.00 65.87 129 GLU C C 1
ATOM 4212 O O . GLU C 1 129 ? -1.710 -23.329 35.241 1.00 68.90 129 GLU C O 1
ATOM 4218 N N . ASN C 1 130 ? -0.356 -22.449 36.828 1.00 65.20 130 ASN C N 1
ATOM 4219 C CA . ASN C 1 130 ? -1.244 -21.347 37.208 1.00 64.49 130 ASN C CA 1
ATOM 4220 C C . ASN C 1 130 ? -1.000 -20.096 36.371 1.00 59.40 130 ASN C C 1
ATOM 4221 O O . ASN C 1 130 ? -1.546 -19.027 36.654 1.00 59.70 130 ASN C O 1
ATOM 4226 N N . GLY C 1 131 ? -0.170 -20.230 35.348 1.00 54.28 131 GLY C N 1
ATOM 4227 C CA . GLY C 1 131 ? 0.129 -19.116 34.476 1.00 51.62 131 GLY C CA 1
ATOM 4228 C C . GLY C 1 131 ? 1.607 -18.780 34.496 1.00 50.61 131 GLY C C 1
ATOM 4229 O O . GLY C 1 131 ? 2.349 -19.311 35.320 1.00 49.10 131 GLY C O 1
ATOM 4230 N N . PRO C 1 132 ? 2.040 -17.887 33.585 1.00 48.99 132 PRO C N 1
ATOM 4231 C CA . PRO C 1 132 ? 3.449 -17.610 33.363 1.00 45.89 132 PRO C CA 1
ATOM 4232 C C . PRO C 1 132 ? 3.987 -16.765 34.485 1.00 44.15 132 PRO C C 1
ATOM 4233 O O . PRO C 1 132 ? 3.253 -15.930 35.023 1.00 47.76 132 PRO C O 1
ATOM 4237 N N . VAL C 1 133 ? 5.255 -16.990 34.824 1.00 37.47 133 VAL C N 1
ATOM 4238 C CA . VAL C 1 133 ? 5.897 -16.436 36.025 1.00 31.99 133 VAL C CA 1
ATOM 4239 C C . VAL C 1 133 ? 7.274 -15.899 35.640 1.00 28.75 133 VAL C C 1
ATOM 4240 O O . VAL C 1 133 ? 7.980 -16.517 34.833 1.00 24.41 133 VAL C O 1
ATOM 4244 N N . GLY C 1 134 ? 7.645 -14.742 36.198 1.00 25.60 134 GLY C N 1
ATOM 4245 C CA . GLY C 1 134 ? 8.915 -14.108 35.854 1.00 25.71 134 GLY C CA 1
ATOM 4246 C C . GLY C 1 134 ? 10.142 -14.806 36.394 1.00 24.97 134 GLY C C 1
ATOM 4247 O O . GLY C 1 134 ? 10.091 -15.407 37.439 1.00 26.20 134 GLY C O 1
ATOM 4248 N N . LEU C 1 135 ? 11.255 -14.715 35.681 1.00 24.76 135 LEU C N 1
ATOM 4249 C CA . LEU C 1 135 ? 12.473 -15.432 36.078 1.00 25.12 135 LEU C CA 1
ATOM 4250 C C . LEU C 1 135 ? 13.508 -14.578 36.778 1.00 25.25 135 LEU C C 1
ATOM 4251 O O . LEU C 1 135 ? 14.408 -15.112 37.410 1.00 26.40 135 LEU C O 1
ATOM 4256 N N . LEU C 1 136 ? 13.379 -13.261 36.669 1.00 23.25 136 LEU C N 1
ATOM 4257 C CA . LEU C 1 136 ? 14.379 -12.341 37.178 1.00 23.23 136 LEU C CA 1
ATOM 4258 C C . LEU C 1 136 ? 14.101 -12.057 38.624 1.00 22.73 136 LEU C C 1
ATOM 4259 O O . LEU C 1 136 ? 12.969 -11.897 39.008 1.00 23.59 136 LEU C O 1
ATOM 4264 N N . GLU C 1 137 ? 15.132 -11.983 39.438 1.00 21.98 137 GLU C N 1
ATOM 4265 C CA . GLU C 1 137 ? 14.906 -11.565 40.814 1.00 21.83 137 GLU C CA 1
ATOM 4266 C C . GLU C 1 137 ? 15.992 -10.635 41.261 1.00 18.69 137 GLU C C 1
ATOM 4267 O O . GLU C 1 137 ? 17.040 -10.558 40.609 1.00 17.60 137 GLU C O 1
ATOM 4273 N N . GLY C 1 138 ? 15.731 -9.946 42.366 1.00 16.85 138 GLY C N 1
ATOM 4274 C CA . GLY C 1 138 ? 16.625 -8.901 42.907 1.00 15.79 138 GLY C CA 1
ATOM 4275 C C . GLY C 1 138 ? 16.769 -7.637 42.070 1.00 14.60 138 GLY C C 1
ATOM 4276 O O . GLY C 1 138 ? 17.806 -6.928 42.135 1.00 15.00 138 GLY C O 1
ATOM 4277 N N . LYS C 1 139 ? 15.760 -7.344 41.276 1.00 13.49 139 LYS C N 1
ATOM 4278 C CA . LYS C 1 139 ? 15.795 -6.169 40.400 1.00 13.78 139 LYS C CA 1
ATOM 4279 C C . LYS C 1 139 ? 14.893 -5.104 40.953 1.00 13.48 139 LYS C C 1
ATOM 4280 O O . LYS C 1 139 ? 13.936 -5.429 41.616 1.00 12.89 139 LYS C O 1
ATOM 4286 N N . LYS C 1 140 ? 15.145 -3.857 40.581 1.00 13.44 140 LYS C N 1
ATOM 4287 C CA . LYS C 1 140 ? 14.267 -2.749 40.916 1.00 15.05 140 LYS C CA 1
ATOM 4288 C C . LYS C 1 140 ? 14.259 -1.790 39.680 1.00 14.30 140 LYS C C 1
ATOM 4289 O O . LYS C 1 140 ? 15.277 -1.626 39.024 1.00 13.53 140 LYS C O 1
ATOM 4295 N N . ALA C 1 141 ? 13.116 -1.188 39.347 1.00 14.54 141 ALA C N 1
ATOM 4296 C CA . ALA C 1 141 ? 13.044 -0.288 38.181 1.00 14.13 141 ALA C CA 1
ATOM 4297 C C . ALA C 1 141 ? 12.442 1.043 38.580 1.00 14.25 141 ALA C C 1
ATOM 4298 O O . ALA C 1 141 ? 11.717 1.122 39.586 1.00 13.97 141 ALA C O 1
ATOM 4300 N N . LEU C 1 142 ? 12.789 2.088 37.815 1.00 13.85 142 LEU C N 1
ATOM 4301 C CA . LEU C 1 142 ? 12.153 3.386 37.931 1.00 13.40 142 LEU C CA 1
ATOM 4302 C C . LEU C 1 142 ? 11.712 3.835 36.543 1.00 12.70 142 LEU C C 1
ATOM 4303 O O . LEU C 1 142 ? 12.462 3.733 35.587 1.00 12.91 142 LEU C O 1
ATOM 4308 N N . HIS C 1 143 ? 10.495 4.330 36.441 1.00 12.33 143 HIS C N 1
ATOM 4309 C CA . HIS C 1 143 ? 10.000 4.937 35.185 1.00 12.32 143 HIS C CA 1
ATOM 4310 C C . HIS C 1 143 ? 9.801 6.410 35.440 1.00 12.35 143 HIS C C 1
ATOM 4311 O O . HIS C 1 143 ? 9.119 6.775 36.371 1.00 12.24 143 HIS C O 1
ATOM 4318 N N . ILE C 1 144 ? 10.430 7.249 34.622 1.00 12.63 144 ILE C N 1
ATOM 4319 C CA . ILE C 1 144 ? 10.272 8.686 34.651 1.00 12.59 144 ILE C CA 1
ATOM 4320 C C . ILE C 1 144 ? 9.547 8.989 33.358 1.00 12.65 144 ILE C C 1
ATOM 4321 O O . ILE C 1 144 ? 10.019 8.622 32.284 1.00 13.26 144 ILE C O 1
ATOM 4326 N N . GLN C 1 145 ? 8.388 9.619 33.436 1.00 12.74 145 GLN C N 1
ATOM 4327 C CA . GLN C 1 145 ? 7.610 9.877 32.239 1.00 12.63 145 GLN C CA 1
ATOM 4328 C C . GLN C 1 145 ? 7.194 11.327 32.222 1.00 12.94 145 GLN C C 1
ATOM 4329 O O . GLN C 1 145 ? 6.618 11.848 33.214 1.00 13.06 145 GLN C O 1
ATOM 4335 N N . ALA C 1 146 ? 7.436 11.992 31.098 1.00 12.77 146 ALA C N 1
ATOM 4336 C CA . ALA C 1 146 ? 6.970 13.366 30.960 1.00 12.94 146 ALA C CA 1
ATOM 4337 C C . ALA C 1 146 ? 5.672 13.371 30.148 1.00 13.09 146 ALA C C 1
ATOM 4338 O O . ALA C 1 146 ? 5.562 12.661 29.131 1.00 12.18 146 ALA C O 1
ATOM 4340 N N . THR C 1 147 ? 4.695 14.173 30.573 1.00 13.56 147 THR C N 1
ATOM 4341 C CA . THR C 1 147 ? 3.375 14.192 29.886 1.00 14.91 147 THR C CA 1
ATOM 4342 C C . THR C 1 147 ? 2.850 15.619 29.807 1.00 15.68 147 THR C C 1
ATOM 4343 O O . THR C 1 147 ? 3.036 16.393 30.761 1.00 15.41 147 THR C O 1
ATOM 4347 N N . GLY C 1 148 ? 2.188 15.960 28.696 1.00 16.38 148 GLY C N 1
ATOM 4348 C CA . GLY C 1 148 ? 1.570 17.292 28.523 1.00 16.67 148 GLY C CA 1
ATOM 4349 C C . GLY C 1 148 ? 0.516 17.610 29.569 1.00 17.62 148 GLY C C 1
ATOM 4350 O O . GLY C 1 148 ? 0.594 18.652 30.228 1.00 18.89 148 GLY C O 1
ATOM 4351 N N . GLY C 1 149 ? -0.469 16.728 29.718 1.00 17.28 149 GLY C N 1
ATOM 4352 C CA . GLY C 1 149 ? -1.491 16.835 30.755 1.00 18.05 149 GLY C CA 1
ATOM 4353 C C . GLY C 1 149 ? -1.118 16.120 32.050 1.00 18.59 149 GLY C C 1
ATOM 4354 O O . GLY C 1 149 ? 0.064 15.789 32.291 1.00 19.22 149 GLY C O 1
ATOM 4355 N N . VAL C 1 150 ? -2.120 15.883 32.889 1.00 19.02 150 VAL C N 1
ATOM 4356 C CA . VAL C 1 150 ? -1.939 15.265 34.221 1.00 19.50 150 VAL C CA 1
ATOM 4357 C C . VAL C 1 150 ? -2.670 13.907 34.238 1.00 19.52 150 VAL C C 1
ATOM 4358 O O . VAL C 1 150 ? -3.886 13.876 34.071 1.00 18.67 150 VAL C O 1
ATOM 4362 N N . TYR C 1 151 ? -1.922 12.802 34.404 1.00 18.49 151 TYR C N 1
ATOM 4363 C CA . TYR C 1 151 ? -2.496 11.431 34.422 1.00 19.60 151 TYR C CA 1
ATOM 4364 C C . TYR C 1 151 ? -2.076 10.606 35.650 1.00 20.41 151 TYR C C 1
ATOM 4365 O O . TYR C 1 151 ? -2.482 9.455 35.802 1.00 19.55 151 TYR C O 1
ATOM 4374 N N . SER C 1 152 ? -1.241 11.174 36.514 1.00 22.68 152 SER C N 1
ATOM 4375 C CA . SER C 1 152 ? -0.578 10.362 37.530 1.00 24.27 152 SER C CA 1
ATOM 4376 C C . SER C 1 152 ? -1.545 9.852 38.591 1.00 25.96 152 SER C C 1
ATOM 4377 O O . SER C 1 152 ? -1.296 8.813 39.191 1.00 27.32 152 SER C O 1
ATOM 4380 N N . GLU C 1 153 ? -2.657 10.545 38.783 1.00 27.23 153 GLU C N 1
ATOM 4381 C CA . GLU C 1 153 ? -3.666 10.124 39.761 1.00 32.82 153 GLU C CA 1
ATOM 4382 C C . GLU C 1 153 ? -5.009 10.480 39.174 1.00 32.24 153 GLU C C 1
ATOM 4383 O O . GLU C 1 153 ? -5.080 11.329 38.297 1.00 32.73 153 GLU C O 1
ATOM 4389 N N . GLY C 1 154 ? -6.070 9.845 39.659 1.00 33.38 154 GLY C N 1
ATOM 4390 C CA . GLY C 1 154 ? -7.432 10.271 39.331 1.00 33.35 154 GLY C CA 1
ATOM 4391 C C . GLY C 1 154 ? -7.950 9.514 38.133 1.00 34.17 154 GLY C C 1
ATOM 4392 O O . GLY C 1 154 ? -7.376 8.494 37.747 1.00 36.95 154 GLY C O 1
ATOM 4393 N N . ALA C 1 155 ? -9.016 10.034 37.536 1.00 32.68 155 ALA C N 1
ATOM 4394 C CA . ALA C 1 155 ? -9.718 9.389 36.439 1.00 33.28 155 ALA C CA 1
ATOM 4395 C C . ALA C 1 155 ? -8.794 9.080 35.252 1.00 31.39 155 ALA C C 1
ATOM 4396 O O . ALA C 1 155 ? -8.870 8.007 34.661 1.00 31.26 155 ALA C O 1
ATOM 4398 N N . TYR C 1 156 ? -7.936 10.036 34.908 1.00 30.12 156 TYR C N 1
ATOM 4399 C CA . TYR C 1 156 ? -7.107 9.932 33.713 1.00 28.54 156 TYR C CA 1
ATOM 4400 C C . TYR C 1 156 ? -5.964 8.926 33.822 1.00 25.28 156 TYR C C 1
ATOM 4401 O O . TYR C 1 156 ? -5.255 8.704 32.828 1.00 23.12 156 TYR C O 1
ATOM 4410 N N . ALA C 1 157 ? -5.777 8.344 35.013 1.00 22.04 157 ALA C N 1
ATOM 4411 C CA . ALA C 1 157 ? -4.798 7.273 35.230 1.00 20.39 157 ALA C CA 1
ATOM 4412 C C . ALA C 1 157 ? -5.123 6.071 34.348 1.00 20.24 157 ALA C C 1
ATOM 4413 O O . ALA C 1 157 ? -4.200 5.314 33.981 1.00 20.21 157 ALA C O 1
ATOM 4415 N N . ALA C 1 158 ? -6.409 5.917 33.996 1.00 19.73 158 ALA C N 1
ATOM 4416 C CA . ALA C 1 158 ? -6.888 4.780 33.181 1.00 20.30 158 ALA C CA 1
ATOM 4417 C C . ALA C 1 158 ? -6.421 4.836 31.744 1.00 20.44 158 ALA C C 1
ATOM 4418 O O . ALA C 1 158 ? -6.491 3.804 31.040 1.00 19.68 158 ALA C O 1
ATOM 4420 N N . VAL C 1 159 ? -6.035 6.037 31.281 1.00 20.47 159 VAL C N 1
ATOM 4421 C CA . VAL C 1 159 ? -5.518 6.188 29.914 1.00 20.76 159 VAL C CA 1
ATOM 4422 C C . VAL C 1 159 ? -3.989 6.452 29.884 1.00 20.38 159 VAL C C 1
ATOM 4423 O O . VAL C 1 159 ? -3.450 6.870 28.837 1.00 20.01 159 VAL C O 1
ATOM 4427 N N . ASP C 1 160 ? -3.307 6.208 31.009 1.00 19.53 160 ASP C N 1
ATOM 4428 C CA . ASP C 1 160 ? -1.833 6.299 31.082 1.00 18.64 160 ASP C CA 1
ATOM 4429 C C . ASP C 1 160 ? -1.200 4.970 30.600 1.00 17.56 160 ASP C C 1
ATOM 4430 O O . ASP C 1 160 ? -0.641 4.205 31.408 1.00 16.47 160 ASP C O 1
ATOM 4435 N N . PHE C 1 161 ? -1.307 4.687 29.300 1.00 15.71 161 PHE C N 1
ATOM 4436 C CA . PHE C 1 161 ? -1.012 3.350 28.792 1.00 15.65 161 PHE C CA 1
ATOM 4437 C C . PHE C 1 161 ? 0.481 2.999 28.755 1.00 15.25 161 PHE C C 1
ATOM 4438 O O . PHE C 1 161 ? 0.853 1.827 28.974 1.00 14.42 161 PHE C O 1
ATOM 4446 N N . GLY C 1 162 ? 1.325 4.008 28.511 1.00 15.17 162 GLY C N 1
ATOM 4447 C CA . GLY C 1 162 ? 2.769 3.849 28.554 1.00 14.95 162 GLY C CA 1
ATOM 4448 C C . GLY C 1 162 ? 3.223 3.413 29.951 1.00 15.16 162 GLY C C 1
ATOM 4449 O O . GLY C 1 162 ? 3.849 2.334 30.124 1.00 15.94 162 GLY C O 1
ATOM 4450 N N . ARG C 1 163 ? 2.914 4.226 30.945 1.00 14.28 163 ARG C N 1
ATOM 4451 C CA . ARG C 1 163 ? 3.138 3.840 32.360 1.00 13.81 163 ARG C CA 1
ATOM 4452 C C . ARG C 1 163 ? 2.606 2.422 32.704 1.00 13.45 163 ARG C C 1
ATOM 4453 O O . ARG C 1 163 ? 3.363 1.571 33.159 1.00 12.89 163 ARG C O 1
ATOM 4461 N N . ASN C 1 164 ? 1.314 2.194 32.472 1.00 13.51 164 ASN C N 1
ATOM 4462 C CA . ASN C 1 164 ? 0.628 0.987 32.952 1.00 13.71 164 ASN C CA 1
ATOM 4463 C C . ASN C 1 164 ? 1.093 -0.273 32.222 1.00 13.64 164 ASN C C 1
ATOM 4464 O O . ASN C 1 164 ? 1.232 -1.309 32.852 1.00 12.99 164 ASN C O 1
ATOM 4469 N N . HIS C 1 165 ? 1.317 -0.181 30.899 1.00 13.38 165 HIS C N 1
ATOM 4470 C CA . HIS C 1 165 ? 1.877 -1.308 30.138 1.00 13.87 165 HIS C CA 1
ATOM 4471 C C . HIS C 1 165 ? 3.295 -1.653 30.572 1.00 14.36 165 HIS C C 1
ATOM 4472 O O . HIS C 1 165 ? 3.611 -2.830 30.843 1.00 14.99 165 HIS C O 1
ATOM 4479 N N . LEU C 1 166 ? 4.163 -0.645 30.674 1.00 13.77 166 LEU C N 1
ATOM 4480 C CA . LEU C 1 166 ? 5.537 -0.915 31.034 1.00 13.65 166 LEU C CA 1
ATOM 4481 C C . LEU C 1 166 ? 5.646 -1.545 32.429 1.00 14.18 166 LEU C C 1
ATOM 4482 O O . LEU C 1 166 ? 6.373 -2.517 32.596 1.00 13.14 166 LEU C O 1
ATOM 4487 N N . LYS C 1 167 ? 4.911 -1.006 33.408 1.00 15.15 167 LYS C N 1
ATOM 4488 C CA . LYS C 1 167 ? 4.868 -1.589 34.747 1.00 16.31 167 LYS C CA 1
ATOM 4489 C C . LYS C 1 167 ? 4.417 -3.054 34.687 1.00 15.81 167 LYS C C 1
ATOM 4490 O O . LYS C 1 167 ? 4.878 -3.887 35.466 1.00 15.91 167 LYS C O 1
ATOM 4496 N N . THR C 1 168 ? 3.481 -3.364 33.798 1.00 16.10 168 THR C N 1
ATOM 4497 C CA . THR C 1 168 ? 2.955 -4.708 33.685 1.00 16.65 168 THR C CA 1
ATOM 4498 C C . THR C 1 168 ? 4.016 -5.697 33.151 1.00 16.52 168 THR C C 1
ATOM 4499 O O . THR C 1 168 ? 4.206 -6.797 33.696 1.00 16.04 168 THR C O 1
ATOM 4503 N N . VAL C 1 169 ? 4.700 -5.325 32.076 1.00 16.51 169 VAL C N 1
ATOM 4504 C CA . VAL C 1 169 ? 5.722 -6.228 31.510 1.00 15.91 169 VAL C CA 1
ATOM 4505 C C . VAL C 1 169 ? 6.868 -6.390 32.504 1.00 15.98 169 VAL C C 1
ATOM 4506 O O . VAL C 1 169 ? 7.399 -7.487 32.679 1.00 15.39 169 VAL C O 1
ATOM 4510 N N . LEU C 1 170 ? 7.259 -5.296 33.157 1.00 16.10 170 LEU C N 1
ATOM 4511 C CA . LEU C 1 170 ? 8.272 -5.395 34.191 1.00 16.08 170 LEU C CA 1
ATOM 4512 C C . LEU C 1 170 ? 7.876 -6.424 35.253 1.00 15.83 170 LEU C C 1
ATOM 4513 O O . LEU C 1 170 ? 8.648 -7.333 35.571 1.00 15.83 170 LEU C O 1
ATOM 4518 N N . GLY C 1 171 ? 6.678 -6.296 35.798 1.00 16.16 171 GLY C N 1
ATOM 4519 C CA . GLY C 1 171 ? 6.248 -7.211 36.830 1.00 16.50 171 GLY C CA 1
ATOM 4520 C C . GLY C 1 171 ? 6.195 -8.641 36.314 1.00 17.69 171 GLY C C 1
ATOM 4521 O O . GLY C 1 171 ? 6.480 -9.607 37.041 1.00 17.92 171 GLY C O 1
ATOM 4522 N N . PHE C 1 172 ? 5.850 -8.779 35.050 1.00 17.73 172 PHE C N 1
ATOM 4523 C CA . PHE C 1 172 ? 5.671 -10.084 34.462 1.00 18.70 172 PHE C CA 1
ATOM 4524 C C . PHE C 1 172 ? 7.039 -10.779 34.286 1.00 18.38 172 PHE C C 1
ATOM 4525 O O . PHE C 1 172 ? 7.122 -11.972 34.454 1.00 20.04 172 PHE C O 1
ATOM 4533 N N . VAL C 1 173 ? 8.121 -10.051 34.012 1.00 16.74 173 VAL C N 1
ATOM 4534 C CA . VAL C 1 173 ? 9.455 -10.705 34.000 1.00 16.81 173 VAL C CA 1
ATOM 4535 C C . VAL C 1 173 ? 10.116 -10.865 35.399 1.00 17.95 173 VAL C C 1
ATOM 4536 O O . VAL C 1 173 ? 11.125 -11.528 35.524 1.00 19.07 173 VAL C O 1
ATOM 4540 N N . GLY C 1 174 ? 9.500 -10.320 36.444 1.00 18.00 174 GLY C N 1
ATOM 4541 C CA . GLY C 1 174 ? 9.927 -10.584 37.810 1.00 19.31 174 GLY C CA 1
ATOM 4542 C C . GLY C 1 174 ? 10.288 -9.277 38.512 1.00 20.26 174 GLY C C 1
ATOM 4543 O O . GLY C 1 174 ? 10.590 -9.292 39.679 1.00 21.51 174 GLY C O 1
ATOM 4544 N N . VAL C 1 175 ? 10.283 -8.150 37.807 1.00 19.81 175 VAL C N 1
ATOM 4545 C CA . VAL C 1 175 ? 10.635 -6.870 38.448 1.00 20.70 175 VAL C CA 1
ATOM 4546 C C . VAL C 1 175 ? 9.356 -6.259 38.978 1.00 21.74 175 VAL C C 1
ATOM 4547 O O . VAL C 1 175 ? 8.684 -5.432 38.300 1.00 22.95 175 VAL C O 1
ATOM 4551 N N . ASN C 1 176 ? 9.003 -6.662 40.171 1.00 24.02 176 ASN C N 1
ATOM 4552 C CA . ASN C 1 176 ? 7.873 -6.090 40.864 1.00 30.19 176 ASN C CA 1
ATOM 4553 C C . ASN C 1 176 ? 8.179 -4.978 41.901 1.00 31.12 176 ASN C C 1
ATOM 4554 O O . ASN C 1 176 ? 7.259 -4.567 42.607 1.00 35.05 176 ASN C O 1
ATOM 4559 N N . ASP C 1 177 ? 9.430 -4.509 42.038 1.00 27.61 177 ASP C N 1
ATOM 4560 C CA . ASP C 1 177 ? 9.600 -3.176 42.665 1.00 24.63 177 ASP C CA 1
ATOM 4561 C C . ASP C 1 177 ? 9.912 -2.140 41.609 1.00 21.49 177 ASP C C 1
ATOM 4562 O O . ASP C 1 177 ? 11.017 -2.083 41.059 1.00 17.59 177 ASP C O 1
ATOM 4567 N N . THR C 1 178 ? 8.899 -1.339 41.339 1.00 20.82 178 THR C N 1
ATOM 4568 C CA . THR C 1 178 ? 8.929 -0.293 40.304 1.00 22.86 178 THR C CA 1
ATOM 4569 C C . THR C 1 178 ? 8.635 1.029 41.022 1.00 22.13 178 THR C C 1
ATOM 4570 O O . THR C 1 178 ? 7.913 1.041 42.011 1.00 22.04 178 THR C O 1
ATOM 4574 N N . GLU C 1 179 ? 9.263 2.115 40.585 1.00 19.79 179 GLU C N 1
ATOM 4575 C CA . GLU C 1 179 ? 9.030 3.412 41.168 1.00 17.92 179 GLU C CA 1
ATOM 4576 C C . GLU C 1 179 ? 8.574 4.250 39.977 1.00 15.77 179 GLU C C 1
ATOM 4577 O O . GLU C 1 179 ? 8.776 3.837 38.825 1.00 13.52 179 GLU C O 1
ATOM 4583 N N . TYR C 1 180 ? 7.930 5.384 40.241 1.00 14.16 180 TYR C N 1
ATOM 4584 C CA . TYR C 1 180 ? 7.442 6.238 39.188 1.00 13.46 180 TYR C CA 1
ATOM 4585 C C . TYR C 1 180 ? 7.588 7.715 39.547 1.00 13.66 180 TYR C C 1
ATOM 4586 O O . TYR C 1 180 ? 7.270 8.127 40.664 1.00 13.02 180 TYR C O 1
ATOM 4595 N N . ILE C 1 181 ? 8.048 8.498 38.581 1.00 13.59 181 ILE C N 1
ATOM 4596 C CA . ILE C 1 181 ? 8.046 9.956 38.674 1.00 13.94 181 ILE C CA 1
ATOM 4597 C C . ILE C 1 181 ? 7.369 10.516 37.410 1.00 13.70 181 ILE C C 1
ATOM 4598 O O . ILE C 1 181 ? 7.790 10.237 36.302 1.00 13.48 181 ILE C O 1
ATOM 4603 N N . ALA C 1 182 ? 6.303 11.288 37.590 1.00 14.22 182 ALA C N 1
ATOM 4604 C CA . ALA C 1 182 ? 5.661 11.967 36.484 1.00 14.03 182 ALA C CA 1
ATOM 4605 C C . ALA C 1 182 ? 6.241 13.354 36.429 1.00 14.64 182 ALA C C 1
ATOM 4606 O O . ALA C 1 182 ? 6.423 13.955 37.452 1.00 14.62 182 ALA C O 1
ATOM 4608 N N . VAL C 1 183 ? 6.564 13.824 35.227 1.00 15.14 183 VAL C N 1
ATOM 4609 C CA . VAL C 1 183 ? 6.881 15.218 34.981 1.00 15.72 183 VAL C CA 1
ATOM 4610 C C . VAL C 1 183 ? 5.722 15.689 34.138 1.00 16.18 183 VAL C C 1
ATOM 4611 O O . VAL C 1 183 ? 5.734 15.540 32.918 1.00 15.21 183 VAL C O 1
ATOM 4615 N N . GLU C 1 184 ? 4.704 16.246 34.795 1.00 17.20 184 GLU C N 1
ATOM 4616 C CA . GLU C 1 184 ? 3.391 16.358 34.169 1.00 18.48 184 GLU C CA 1
ATOM 4617 C C . GLU C 1 184 ? 2.764 17.732 34.216 1.00 19.08 184 GLU C C 1
ATOM 4618 O O . GLU C 1 184 ? 2.877 18.416 35.215 1.00 17.97 184 GLU C O 1
ATOM 4624 N N . GLY C 1 185 ? 2.046 18.096 33.154 1.00 20.69 185 GLY C N 1
ATOM 4625 C CA . GLY C 1 185 ? 1.198 19.306 33.165 1.00 21.59 185 GLY C CA 1
ATOM 4626 C C . GLY C 1 185 ? 1.859 20.527 32.546 1.00 24.05 185 GLY C C 1
ATOM 4627 O O . GLY C 1 185 ? 1.348 21.663 32.663 1.00 25.11 185 GLY C O 1
ATOM 4628 N N . MET C 1 186 ? 3.011 20.326 31.898 1.00 24.61 186 MET C N 1
ATOM 4629 C CA . MET C 1 186 ? 3.755 21.475 31.367 1.00 26.16 186 MET C CA 1
ATOM 4630 C C . MET C 1 186 ? 2.986 22.152 30.254 1.00 27.86 186 MET C C 1
ATOM 4631 O O . MET C 1 186 ? 3.083 23.377 30.076 1.00 28.82 186 MET C O 1
ATOM 4636 N N . ASN C 1 187 ? 2.218 21.367 29.502 1.00 28.63 187 ASN C N 1
ATOM 4637 C CA . ASN C 1 187 ? 1.475 21.941 28.393 1.00 32.31 187 ASN C CA 1
ATOM 4638 C C . ASN C 1 187 ? 0.115 22.475 28.812 1.00 34.06 187 ASN C C 1
ATOM 4639 O O . ASN C 1 187 ? -0.362 23.453 28.248 1.00 36.53 187 ASN C O 1
ATOM 4644 N N . ALA C 1 188 ? -0.480 21.873 29.834 1.00 33.86 188 ALA C N 1
ATOM 4645 C CA . ALA C 1 188 ? -1.729 22.389 30.384 1.00 36.11 188 ALA C CA 1
ATOM 4646 C C . ALA C 1 188 ? -1.512 23.722 31.120 1.00 37.85 188 ALA C C 1
ATOM 4647 O O . ALA C 1 188 ? -2.453 24.480 31.291 1.00 41.47 188 ALA C O 1
ATOM 4649 N N . ASN C 1 189 ? -0.278 23.992 31.555 1.00 37.13 189 ASN C N 1
ATOM 4650 C CA . ASN C 1 189 ? 0.069 25.236 32.262 1.00 36.63 189 ASN C CA 1
ATOM 4651 C C . ASN C 1 189 ? 1.493 25.659 31.898 1.00 35.45 189 ASN C C 1
ATOM 4652 O O . ASN C 1 189 ? 2.423 25.463 32.700 1.00 33.75 189 ASN C O 1
ATOM 4657 N N . PRO C 1 190 ? 1.686 26.219 30.687 1.00 33.40 190 PRO C N 1
ATOM 4658 C CA . PRO C 1 190 ? 3.047 26.491 30.210 1.00 34.27 190 PRO C CA 1
ATOM 4659 C C . PRO C 1 190 ? 3.837 27.522 31.019 1.00 34.44 190 PRO C C 1
ATOM 4660 O O . PRO C 1 190 ? 5.064 27.526 30.959 1.00 33.12 190 PRO C O 1
ATOM 4664 N N . GLU C 1 191 ? 3.148 28.365 31.779 1.00 36.34 191 GLU C N 1
ATOM 4665 C CA . GLU C 1 191 ? 3.819 29.390 32.578 1.00 38.86 191 GLU C CA 1
ATOM 4666 C C . GLU C 1 191 ? 4.455 28.787 33.821 1.00 38.76 191 GLU C C 1
ATOM 4667 O O . GLU C 1 191 ? 5.472 29.286 34.291 1.00 39.54 191 GLU C O 1
ATOM 4673 N N . LYS C 1 192 ? 3.878 27.692 34.317 1.00 38.44 192 LYS C N 1
ATOM 4674 C CA . LYS C 1 192 ? 4.424 26.984 35.474 1.00 38.76 192 LYS C CA 1
ATOM 4675 C C . LYS C 1 192 ? 5.327 25.786 35.080 1.00 35.89 192 LYS C C 1
ATOM 4676 O O . LYS C 1 192 ? 5.685 24.963 35.928 1.00 33.96 192 LYS C O 1
ATOM 4682 N N . ALA C 1 193 ? 5.712 25.719 33.807 1.00 33.65 193 ALA C N 1
ATOM 4683 C CA . ALA C 1 193 ? 6.538 24.626 33.294 1.00 32.70 193 ALA C CA 1
ATOM 4684 C C . ALA C 1 193 ? 7.891 24.471 33.999 1.00 33.57 193 ALA C C 1
ATOM 4685 O O . ALA C 1 193 ? 8.315 23.342 34.280 1.00 30.79 193 ALA C O 1
ATOM 4687 N N . GLN C 1 194 ? 8.578 25.573 34.291 1.00 33.85 194 GLN C N 1
ATOM 4688 C CA . GLN C 1 194 ? 9.911 25.423 34.882 1.00 35.98 194 GLN C CA 1
ATOM 4689 C C . GLN C 1 194 ? 9.828 24.982 36.360 1.00 33.28 194 GLN C C 1
ATOM 4690 O O . GLN C 1 194 ? 10.699 24.271 36.886 1.00 29.38 194 GLN C O 1
ATOM 4696 N N . GLU C 1 195 ? 8.734 25.343 36.998 1.00 31.39 195 GLU C N 1
ATOM 4697 C CA . GLU C 1 195 ? 8.522 24.960 38.389 1.00 31.24 195 GLU C CA 1
ATOM 4698 C C . GLU C 1 195 ? 8.033 23.524 38.548 1.00 27.78 195 GLU C C 1
ATOM 4699 O O . GLU C 1 195 ? 8.375 22.839 39.503 1.00 25.27 195 GLU C O 1
ATOM 4705 N N . ILE C 1 196 ? 7.239 23.068 37.584 1.00 26.17 196 ILE C N 1
ATOM 4706 C CA . ILE C 1 196 ? 6.930 21.673 37.460 1.00 23.56 196 ILE C CA 1
ATOM 4707 C C . ILE C 1 196 ? 8.252 20.918 37.284 1.00 22.53 196 ILE C C 1
ATOM 4708 O O . ILE C 1 196 ? 8.477 19.894 37.925 1.00 20.15 196 ILE C O 1
ATOM 4713 N N . LYS C 1 197 ? 9.133 21.438 36.437 1.00 23.13 197 LYS C N 1
ATOM 4714 C CA . LYS C 1 197 ? 10.395 20.769 36.159 1.00 23.89 197 LYS C CA 1
ATOM 4715 C C . LYS C 1 197 ? 11.307 20.699 37.396 1.00 23.36 197 LYS C C 1
ATOM 4716 O O . LYS C 1 197 ? 11.827 19.623 37.733 1.00 21.97 197 LYS C O 1
ATOM 4722 N N . GLU C 1 198 ? 11.475 21.834 38.071 1.00 23.27 198 GLU C N 1
ATOM 4723 C CA . GLU C 1 198 ? 12.281 21.894 39.280 1.00 24.14 198 GLU C CA 1
ATOM 4724 C C . GLU C 1 198 ? 11.718 21.032 40.396 1.00 22.08 198 GLU C C 1
ATOM 4725 O O . GLU C 1 198 ? 12.469 20.428 41.134 1.00 22.22 198 GLU C O 1
ATOM 4731 N N . ALA C 1 199 ? 10.408 20.955 40.541 1.00 20.33 199 ALA C N 1
ATOM 4732 C CA . ALA C 1 199 ? 9.913 20.085 41.605 1.00 19.29 199 ALA C CA 1
ATOM 4733 C C . ALA C 1 199 ? 10.198 18.609 41.284 1.00 17.58 199 ALA C C 1
ATOM 4734 O O . ALA C 1 199 ? 10.541 17.831 42.167 1.00 17.06 199 ALA C O 1
ATOM 4736 N N . ALA C 1 200 ? 10.066 18.237 40.009 1.00 16.82 200 ALA C N 1
ATOM 4737 C CA . ALA C 1 200 ? 10.327 16.874 39.566 1.00 16.46 200 ALA C CA 1
ATOM 4738 C C . ALA C 1 200 ? 11.823 16.498 39.769 1.00 15.81 200 ALA C C 1
ATOM 4739 O O . ALA C 1 200 ? 12.149 15.356 40.163 1.00 15.74 200 ALA C O 1
ATOM 4741 N N . ILE C 1 201 ? 12.693 17.462 39.487 1.00 15.04 201 ILE C N 1
ATOM 4742 C CA . ILE C 1 201 ? 14.144 17.353 39.672 1.00 15.06 201 ILE C CA 1
ATOM 4743 C C . ILE C 1 201 ? 14.453 17.102 41.163 1.00 15.05 201 ILE C C 1
ATOM 4744 O O . ILE C 1 201 ? 15.184 16.162 41.483 1.00 14.14 201 ILE C O 1
ATOM 4749 N N . ALA C 1 202 ? 13.850 17.883 42.065 1.00 14.87 202 ALA C N 1
ATOM 4750 C CA . ALA C 1 202 ? 13.974 17.616 43.495 1.00 14.93 202 ALA C CA 1
ATOM 4751 C C . ALA C 1 202 ? 13.414 16.237 43.886 1.00 15.23 202 ALA C C 1
ATOM 4752 O O . ALA C 1 202 ? 14.001 15.528 44.734 1.00 14.81 202 ALA C O 1
ATOM 4754 N N . ASN C 1 203 ? 12.244 15.889 43.342 1.00 15.46 203 ASN C N 1
ATOM 4755 C CA . ASN C 1 203 ? 11.679 14.554 43.547 1.00 15.58 203 ASN C CA 1
ATOM 4756 C C . ASN C 1 203 ? 12.730 13.455 43.208 1.00 14.88 203 ASN C C 1
ATOM 4757 O O . ASN C 1 203 ? 12.996 12.551 43.996 1.00 14.13 203 ASN C O 1
ATOM 4762 N N . ALA C 1 204 ? 13.342 13.576 42.039 1.00 14.67 204 ALA C N 1
ATOM 4763 C CA . ALA C 1 204 ? 14.313 12.585 41.542 1.00 14.75 204 ALA C CA 1
ATOM 4764 C C . ALA C 1 204 ? 15.591 12.544 42.370 1.00 14.95 204 ALA C C 1
ATOM 4765 O O . ALA C 1 204 ? 16.140 11.460 42.588 1.00 13.64 204 ALA C O 1
ATOM 4767 N N . ARG C 1 205 ? 16.074 13.725 42.824 1.00 14.27 205 ARG C N 1
ATOM 4768 C CA . ARG C 1 205 ? 17.285 13.761 43.620 1.00 14.55 205 ARG C CA 1
ATOM 4769 C C . ARG C 1 205 ? 17.071 13.111 45.010 1.00 15.11 205 ARG C C 1
ATOM 4770 O O . ARG C 1 205 ? 17.987 12.471 45.543 1.00 15.32 205 ARG C O 1
ATOM 4778 N N . GLU C 1 206 ? 15.886 13.256 45.596 1.00 15.14 206 GLU C N 1
ATOM 4779 C CA . GLU C 1 206 ? 15.617 12.591 46.882 1.00 16.52 206 GLU C CA 1
ATOM 4780 C C . GLU C 1 206 ? 15.444 11.062 46.689 1.00 15.34 206 GLU C C 1
ATOM 4781 O O . GLU C 1 206 ? 15.889 10.290 47.529 1.00 15.07 206 GLU C O 1
ATOM 4787 N N . LEU C 1 207 ? 14.795 10.660 45.597 1.00 14.58 207 LEU C N 1
ATOM 4788 C CA . LEU C 1 207 ? 14.608 9.235 45.259 1.00 15.25 207 LEU C CA 1
ATOM 4789 C C . LEU C 1 207 ? 15.958 8.530 45.097 1.00 15.19 207 LEU C C 1
ATOM 4790 O O . LEU C 1 207 ? 16.123 7.387 45.538 1.00 14.95 207 LEU C O 1
ATOM 4795 N N . ALA C 1 208 ? 16.918 9.239 44.498 1.00 15.09 208 ALA C N 1
ATOM 4796 C CA . ALA C 1 208 ? 18.235 8.688 44.204 1.00 15.76 208 ALA C CA 1
ATOM 4797 C C . ALA C 1 208 ? 18.971 8.240 45.503 1.00 17.07 208 ALA C C 1
ATOM 4798 O O . ALA C 1 208 ? 19.751 7.266 45.498 1.00 16.32 208 ALA C O 1
ATOM 4800 N N . LYS C 1 209 ? 18.652 8.924 46.607 1.00 17.05 209 LYS C N 1
ATOM 4801 C CA . LYS C 1 209 ? 19.141 8.582 47.944 1.00 18.97 209 LYS C CA 1
ATOM 4802 C C . LYS C 1 209 ? 18.612 7.289 48.531 1.00 19.13 209 LYS C C 1
ATOM 4803 O O . LYS C 1 209 ? 19.201 6.756 49.474 1.00 17.81 209 LYS C O 1
ATOM 4809 N N . ARG C 1 210 ? 17.503 6.798 47.987 1.00 18.87 210 ARG C N 1
ATOM 4810 C CA . ARG C 1 210 ? 16.904 5.608 48.517 1.00 21.67 210 ARG C CA 1
ATOM 4811 C C . ARG C 1 210 ? 16.612 4.561 47.414 1.00 23.74 210 ARG C C 1
ATOM 4812 O O . ARG C 1 210 ? 15.908 3.605 47.641 1.00 25.41 210 ARG C O 1
ATOM 4820 N N . PHE C 1 211 ? 17.169 4.740 46.233 1.00 24.81 211 PHE C N 1
ATOM 4821 C CA . PHE C 1 211 ? 16.920 3.795 45.153 1.00 27.54 211 PHE C CA 1
ATOM 4822 C C . PHE C 1 211 ? 17.967 2.678 45.120 1.00 29.24 211 PHE C C 1
ATOM 4823 O O . PHE C 1 211 ? 19.132 2.870 45.507 1.00 32.52 211 PHE C O 1
ATOM 4831 N N . THR D 1 2 ? -18.089 4.003 -0.158 1.00 28.07 2 THR D N 1
ATOM 4832 C CA . THR D 1 2 ? -17.456 3.485 1.114 1.00 27.90 2 THR D CA 1
ATOM 4833 C C . THR D 1 2 ? -16.043 2.901 0.897 1.00 27.11 2 THR D C 1
ATOM 4834 O O . THR D 1 2 ? -15.868 1.887 0.206 1.00 26.68 2 THR D O 1
ATOM 4838 N N . LYS D 1 3 ? -15.051 3.547 1.510 1.00 24.52 3 LYS D N 1
ATOM 4839 C CA . LYS D 1 3 ? -13.661 3.110 1.458 1.00 24.37 3 LYS D CA 1
ATOM 4840 C C . LYS D 1 3 ? -13.308 2.401 2.785 1.00 21.51 3 LYS D C 1
ATOM 4841 O O . LYS D 1 3 ? -13.337 3.025 3.853 1.00 19.59 3 LYS D O 1
ATOM 4847 N N . VAL D 1 4 ? -13.007 1.104 2.715 1.00 18.86 4 VAL D N 1
ATOM 4848 C CA . VAL D 1 4 ? -12.546 0.349 3.886 1.00 18.72 4 VAL D CA 1
ATOM 4849 C C . VAL D 1 4 ? -11.013 0.194 3.846 1.00 18.70 4 VAL D C 1
ATOM 4850 O O . VAL D 1 4 ? -10.463 -0.181 2.810 1.00 17.80 4 VAL D O 1
ATOM 4854 N N . LEU D 1 5 ? -10.337 0.457 4.975 1.00 17.36 5 LEU D N 1
ATOM 4855 C CA . LEU D 1 5 ? -8.923 0.109 5.119 1.00 15.92 5 LEU D CA 1
ATOM 4856 C C . LEU D 1 5 ? -8.770 -1.147 5.989 1.00 15.79 5 LEU D C 1
ATOM 4857 O O . LEU D 1 5 ? -9.238 -1.144 7.122 1.00 15.71 5 LEU D O 1
ATOM 4862 N N . PHE D 1 6 ? -8.119 -2.190 5.456 1.00 15.45 6 PHE D N 1
ATOM 4863 C CA . PHE D 1 6 ? -7.844 -3.463 6.151 1.00 16.24 6 PHE D CA 1
ATOM 4864 C C . PHE D 1 6 ? -6.369 -3.371 6.558 1.00 17.06 6 PHE D C 1
ATOM 4865 O O . PHE D 1 6 ? -5.427 -3.600 5.747 1.00 17.52 6 PHE D O 1
ATOM 4873 N N . ILE D 1 7 ? -6.175 -2.937 7.807 1.00 16.99 7 ILE D N 1
ATOM 4874 C CA . ILE D 1 7 ? -4.870 -2.622 8.366 1.00 16.54 7 ILE D CA 1
ATOM 4875 C C . ILE D 1 7 ? -4.375 -3.852 9.145 1.00 17.70 7 ILE D C 1
ATOM 4876 O O . ILE D 1 7 ? -4.913 -4.195 10.211 1.00 17.71 7 ILE D O 1
ATOM 4881 N N . THR D 1 8 ? -3.358 -4.523 8.627 1.00 17.83 8 THR D N 1
ATOM 4882 C CA . THR D 1 8 ? -2.869 -5.732 9.277 1.00 17.85 8 THR D CA 1
ATOM 4883 C C . THR D 1 8 ? -1.509 -5.485 9.912 1.00 17.69 8 THR D C 1
ATOM 4884 O O . THR D 1 8 ? -0.668 -4.795 9.349 1.00 15.85 8 THR D O 1
ATOM 4888 N N . ALA D 1 9 ? -1.296 -6.074 11.087 1.00 16.69 9 ALA D N 1
ATOM 4889 C CA . ALA D 1 9 ? -0.032 -5.934 11.762 1.00 16.75 9 ALA D CA 1
ATOM 4890 C C . ALA D 1 9 ? 0.364 -7.332 12.223 1.00 17.74 9 ALA D C 1
ATOM 4891 O O . ALA D 1 9 ? 0.555 -7.599 13.400 1.00 17.25 9 ALA D O 1
ATOM 4893 N N . ASN D 1 10 ? 0.434 -8.258 11.294 1.00 18.11 10 ASN D N 1
ATOM 4894 C CA . ASN D 1 10 ? 0.930 -9.547 11.657 1.00 20.01 10 ASN D CA 1
ATOM 4895 C C . ASN D 1 10 ? 1.977 -9.952 10.607 1.00 23.50 10 ASN D C 1
ATOM 4896 O O . ASN D 1 10 ? 1.713 -9.837 9.424 1.00 23.45 10 ASN D O 1
ATOM 4901 N N . PRO D 1 11 ? 3.170 -10.412 11.039 1.00 25.89 11 PRO D N 1
ATOM 4902 C CA . PRO D 1 11 ? 4.165 -10.856 10.028 1.00 27.75 11 PRO D CA 1
ATOM 4903 C C . PRO D 1 11 ? 3.812 -12.161 9.308 1.00 29.84 11 PRO D C 1
ATOM 4904 O O . PRO D 1 11 ? 4.467 -12.473 8.314 1.00 29.69 11 PRO D O 1
ATOM 4908 N N . ASN D 1 12 ? 2.811 -12.914 9.796 1.00 31.16 12 ASN D N 1
ATOM 4909 C CA . ASN D 1 12 ? 2.361 -14.147 9.115 1.00 33.85 12 ASN D CA 1
ATOM 4910 C C . ASN D 1 12 ? 1.065 -13.964 8.352 1.00 32.58 12 ASN D C 1
ATOM 4911 O O . ASN D 1 12 ? 0.220 -13.185 8.756 1.00 32.31 12 ASN D O 1
ATOM 4916 N N . SER D 1 13 ? 0.891 -14.742 7.283 1.00 33.53 13 SER D N 1
ATOM 4917 C CA . SER D 1 13 ? -0.315 -14.692 6.451 1.00 32.64 13 SER D CA 1
ATOM 4918 C C . SER D 1 13 ? -1.454 -15.413 7.148 1.00 31.01 13 SER D C 1
ATOM 4919 O O . SER D 1 13 ? -1.269 -15.993 8.221 1.00 30.20 13 SER D O 1
ATOM 4922 N N . ALA D 1 14 ? -2.625 -15.379 6.523 1.00 31.72 14 ALA D N 1
ATOM 4923 C CA . ALA D 1 14 ? -3.810 -16.077 7.023 1.00 31.75 14 ALA D CA 1
ATOM 4924 C C . ALA D 1 14 ? -3.542 -17.554 7.295 1.00 32.43 14 ALA D C 1
ATOM 4925 O O . ALA D 1 14 ? -4.291 -18.189 8.040 1.00 33.19 14 ALA D O 1
ATOM 4927 N N . GLU D 1 15 ? -2.490 -18.097 6.693 1.00 31.61 15 GLU D N 1
ATOM 4928 C CA . GLU D 1 15 ? -2.191 -19.516 6.859 1.00 35.32 15 GLU D CA 1
ATOM 4929 C C . GLU D 1 15 ? -1.468 -19.768 8.159 1.00 33.10 15 GLU D C 1
ATOM 4930 O O . GLU D 1 15 ? -1.560 -20.844 8.701 1.00 32.73 15 GLU D O 1
ATOM 4936 N N . GLY D 1 16 ? -0.745 -18.767 8.649 1.00 31.77 16 GLY D N 1
ATOM 4937 C CA . GLY D 1 16 ? 0.005 -18.917 9.871 1.00 31.07 16 GLY D CA 1
ATOM 4938 C C . GLY D 1 16 ? -0.549 -18.164 11.066 1.00 31.22 16 GLY D C 1
ATOM 4939 O O . GLY D 1 16 ? -0.032 -18.310 12.158 1.00 32.82 16 GLY D O 1
ATOM 4940 N N . SER D 1 17 ? -1.618 -17.391 10.872 1.00 27.31 17 SER D N 1
ATOM 4941 C CA . SER D 1 17 ? -2.163 -16.529 11.912 1.00 25.28 17 SER D CA 1
ATOM 4942 C C . SER D 1 17 ? -3.659 -16.780 12.231 1.00 25.22 17 SER D C 1
ATOM 4943 O O . SER D 1 17 ? -4.482 -16.953 11.315 1.00 27.16 17 SER D O 1
ATOM 4946 N N . PHE D 1 18 ? -4.019 -16.774 13.512 1.00 22.39 18 PHE D N 1
ATOM 4947 C CA . PHE D 1 18 ? -5.447 -16.833 13.871 1.00 21.20 18 PHE D CA 1
ATOM 4948 C C . PHE D 1 18 ? -6.137 -15.510 13.608 1.00 20.33 18 PHE D C 1
ATOM 4949 O O . PHE D 1 18 ? -7.229 -15.490 13.039 1.00 19.33 18 PHE D O 1
ATOM 4957 N N . GLY D 1 19 ? -5.510 -14.400 14.010 1.00 19.09 19 GLY D N 1
ATOM 4958 C CA . GLY D 1 19 ? -6.099 -13.067 13.719 1.00 18.57 19 GLY D CA 1
ATOM 4959 C C . GLY D 1 19 ? -6.340 -12.889 12.215 1.00 18.35 19 GLY D C 1
ATOM 4960 O O . GLY D 1 19 ? -7.407 -12.419 11.794 1.00 18.67 19 GLY D O 1
ATOM 4961 N N . MET D 1 20 ? -5.360 -13.283 11.400 1.00 19.06 20 MET D N 1
ATOM 4962 C CA . MET D 1 20 ? -5.454 -13.125 9.935 1.00 20.96 20 MET D CA 1
ATOM 4963 C C . MET D 1 20 ? -6.489 -14.033 9.254 1.00 20.72 20 MET D C 1
ATOM 4964 O O . MET D 1 20 ? -7.095 -13.643 8.250 1.00 22.69 20 MET D O 1
ATOM 4969 N N . ALA D 1 21 ? -6.715 -15.220 9.812 1.00 20.75 21 ALA D N 1
ATOM 4970 C CA . ALA D 1 21 ? -7.764 -16.142 9.318 1.00 20.87 21 ALA D CA 1
ATOM 4971 C C . ALA D 1 21 ? -9.156 -15.549 9.549 1.00 19.86 21 ALA D C 1
ATOM 4972 O O . ALA D 1 21 ? -10.002 -15.535 8.656 1.00 19.95 21 ALA D O 1
ATOM 4974 N N . VAL D 1 22 ? -9.369 -15.041 10.758 1.00 20.02 22 VAL D N 1
ATOM 4975 C CA . VAL D 1 22 ? -10.612 -14.353 11.131 1.00 18.64 22 VAL D CA 1
ATOM 4976 C C . VAL D 1 22 ? -10.757 -13.043 10.336 1.00 18.60 22 VAL D C 1
ATOM 4977 O O . VAL D 1 22 ? -11.836 -12.761 9.825 1.00 19.98 22 VAL D O 1
ATOM 4981 N N . GLY D 1 23 ? -9.675 -12.278 10.187 1.00 19.46 23 GLY D N 1
ATOM 4982 C CA . GLY D 1 23 ? -9.709 -10.998 9.440 1.00 18.81 23 GLY D CA 1
ATOM 4983 C C . GLY D 1 23 ? -10.010 -11.210 7.961 1.00 20.81 23 GLY D C 1
ATOM 4984 O O . GLY D 1 23 ? -10.831 -10.497 7.365 1.00 18.39 23 GLY D O 1
ATOM 4985 N N . GLU D 1 24 ? -9.346 -12.197 7.356 1.00 22.64 24 GLU D N 1
ATOM 4986 C CA . GLU D 1 24 ? -9.664 -12.565 5.974 1.00 24.91 24 GLU D CA 1
ATOM 4987 C C . GLU D 1 24 ? -11.106 -13.046 5.804 1.00 24.15 24 GLU D C 1
ATOM 4988 O O . GLU D 1 24 ? -11.775 -12.617 4.860 1.00 25.02 24 GLU D O 1
ATOM 4994 N N . ALA D 1 25 ? -11.593 -13.884 6.727 1.00 21.88 25 ALA D N 1
ATOM 4995 C CA . ALA D 1 25 ? -13.026 -14.247 6.775 1.00 22.18 25 ALA D CA 1
ATOM 4996 C C . ALA D 1 25 ? -13.961 -13.017 6.841 1.00 20.96 25 ALA D C 1
ATOM 4997 O O . ALA D 1 25 ? -14.918 -12.930 6.096 1.00 20.24 25 ALA D O 1
ATOM 4999 N N . PHE D 1 26 ? -13.685 -12.076 7.747 1.00 19.55 26 PHE D N 1
ATOM 5000 C CA . PHE D 1 26 ? -14.499 -10.896 7.857 1.00 18.97 26 PHE D CA 1
ATOM 5001 C C . PHE D 1 26 ? -14.531 -10.157 6.504 1.00 20.59 26 PHE D C 1
ATOM 5002 O O . PHE D 1 26 ? -15.603 -9.880 5.933 1.00 22.13 26 PHE D O 1
ATOM 5010 N N . ILE D 1 27 ? -13.348 -9.861 5.981 1.00 20.81 27 ILE D N 1
ATOM 5011 C CA . ILE D 1 27 ? -13.220 -8.964 4.852 1.00 21.88 27 ILE D CA 1
ATOM 5012 C C . ILE D 1 27 ? -13.812 -9.617 3.588 1.00 22.66 27 ILE D C 1
ATOM 5013 O O . ILE D 1 27 ? -14.454 -8.945 2.745 1.00 22.78 27 ILE D O 1
ATOM 5018 N N . GLU D 1 28 ? -13.659 -10.932 3.476 1.00 25.97 28 GLU D N 1
ATOM 5019 C CA . GLU D 1 28 ? -14.258 -11.653 2.352 1.00 28.68 28 GLU D CA 1
ATOM 5020 C C . GLU D 1 28 ? -15.797 -11.609 2.409 1.00 27.77 28 GLU D C 1
ATOM 5021 O O . GLU D 1 28 ? -16.444 -11.293 1.408 1.00 26.74 28 GLU D O 1
ATOM 5027 N N . ALA D 1 29 ? -16.370 -11.865 3.588 1.00 25.61 29 ALA D N 1
ATOM 5028 C CA . ALA D 1 29 ? -17.823 -11.781 3.775 1.00 22.87 29 ALA D CA 1
ATOM 5029 C C . ALA D 1 29 ? -18.312 -10.356 3.493 1.00 23.10 29 ALA D C 1
ATOM 5030 O O . ALA D 1 29 ? -19.335 -10.166 2.844 1.00 22.67 29 ALA D O 1
ATOM 5032 N N . TYR D 1 30 ? -17.558 -9.369 3.971 1.00 23.24 30 TYR D N 1
ATOM 5033 C CA . TYR D 1 30 ? -17.890 -7.959 3.775 1.00 23.39 30 TYR D CA 1
ATOM 5034 C C . TYR D 1 30 ? -18.000 -7.565 2.296 1.00 24.89 30 TYR D C 1
ATOM 5035 O O . TYR D 1 30 ? -18.997 -6.957 1.904 1.00 26.74 30 TYR D O 1
ATOM 5044 N N . LYS D 1 31 ? -16.982 -7.896 1.496 1.00 25.79 31 LYS D N 1
ATOM 5045 C CA . LYS D 1 31 ? -17.002 -7.651 0.052 1.00 26.79 31 LYS D CA 1
ATOM 5046 C C . LYS D 1 31 ? -18.167 -8.344 -0.656 1.00 27.81 31 LYS D C 1
ATOM 5047 O O . LYS D 1 31 ? -18.718 -7.789 -1.587 1.00 29.18 31 LYS D O 1
ATOM 5053 N N . ASN D 1 32 ? -18.536 -9.551 -0.238 1.00 29.36 32 ASN D N 1
ATOM 5054 C CA . ASN D 1 32 ? -19.772 -10.175 -0.729 1.00 32.69 32 ASN D CA 1
ATOM 5055 C C . ASN D 1 32 ? -20.974 -9.272 -0.474 1.00 32.80 32 ASN D C 1
ATOM 5056 O O . ASN D 1 32 ? -21.789 -9.045 -1.356 1.00 35.89 32 ASN D O 1
ATOM 5061 N N . GLU D 1 33 ? -21.056 -8.734 0.732 1.00 32.93 33 GLU D N 1
ATOM 5062 C CA . GLU D 1 33 ? -22.188 -7.938 1.137 1.00 33.54 33 GLU D CA 1
ATOM 5063 C C . GLU D 1 33 ? -22.225 -6.592 0.419 1.00 32.49 33 GLU D C 1
ATOM 5064 O O . GLU D 1 33 ? -23.296 -6.067 0.166 1.00 36.11 33 GLU D O 1
ATOM 5070 N N . HIS D 1 34 ? -21.067 -6.037 0.080 1.00 31.16 34 HIS D N 1
ATOM 5071 C CA . HIS D 1 34 ? -21.021 -4.745 -0.592 1.00 30.41 34 HIS D CA 1
ATOM 5072 C C . HIS D 1 34 ? -19.997 -4.764 -1.687 1.00 31.76 34 HIS D C 1
ATOM 5073 O O . HIS D 1 34 ? -18.963 -4.101 -1.558 1.00 28.53 34 HIS D O 1
ATOM 5080 N N . PRO D 1 35 ? -20.280 -5.478 -2.803 1.00 32.26 35 PRO D N 1
ATOM 5081 C CA . PRO D 1 35 ? -19.266 -5.599 -3.865 1.00 33.17 35 PRO D CA 1
ATOM 5082 C C . PRO D 1 35 ? -18.816 -4.267 -4.503 1.00 33.56 35 PRO D C 1
ATOM 5083 O O . PRO D 1 35 ? -17.787 -4.227 -5.145 1.00 36.56 35 PRO D O 1
ATOM 5087 N N . GLN D 1 36 ? -19.547 -3.189 -4.292 1.00 35.15 36 GLN D N 1
ATOM 5088 C CA . GLN D 1 36 ? -19.156 -1.885 -4.838 1.00 36.70 36 GLN D CA 1
ATOM 5089 C C . GLN D 1 36 ? -18.264 -1.035 -3.909 1.00 37.44 36 GLN D C 1
ATOM 5090 O O . GLN D 1 36 ? -17.768 0.016 -4.336 1.00 35.81 36 GLN D O 1
ATOM 5096 N N . ASP D 1 37 ? -18.095 -1.458 -2.646 1.00 34.35 37 ASP D N 1
ATOM 5097 C CA . ASP D 1 37 ? -17.216 -0.752 -1.696 1.00 35.79 37 ASP D CA 1
ATOM 5098 C C . ASP D 1 37 ? -15.734 -1.002 -2.019 1.00 34.77 37 ASP D C 1
ATOM 5099 O O . ASP D 1 37 ? -15.369 -2.085 -2.482 1.00 33.32 37 ASP D O 1
ATOM 5104 N N . GLU D 1 38 ? -14.893 0.000 -1.774 1.00 34.68 38 GLU D N 1
ATOM 5105 C CA . GLU D 1 38 ? -13.457 -0.118 -2.026 1.00 33.42 38 GLU D CA 1
ATOM 5106 C C . GLU D 1 38 ? -12.690 -0.550 -0.750 1.00 31.21 38 GLU D C 1
ATOM 5107 O O . GLU D 1 38 ? -12.651 0.186 0.249 1.00 30.75 38 GLU D O 1
ATOM 5113 N N . VAL D 1 39 ? -12.101 -1.743 -0.801 1.00 25.84 39 VAL D N 1
ATOM 5114 C CA . VAL D 1 39 ? -11.402 -2.333 0.323 1.00 23.67 39 VAL D CA 1
ATOM 5115 C C . VAL D 1 39 ? -9.924 -2.410 -0.026 1.00 22.92 39 VAL D C 1
ATOM 5116 O O . VAL D 1 39 ? -9.532 -3.122 -0.971 1.00 21.74 39 VAL D O 1
ATOM 5120 N N . VAL D 1 40 ? -9.115 -1.665 0.732 1.00 20.55 40 VAL D N 1
ATOM 5121 C CA . VAL D 1 40 ? -7.681 -1.619 0.503 1.00 20.55 40 VAL D CA 1
ATOM 5122 C C . VAL D 1 40 ? -6.902 -2.198 1.685 1.00 19.74 40 VAL D C 1
ATOM 5123 O O . VAL D 1 40 ? -7.067 -1.773 2.839 1.00 17.08 40 VAL D O 1
ATOM 5127 N N . THR D 1 41 ? -6.031 -3.153 1.393 1.00 19.80 41 THR D N 1
ATOM 5128 C CA . THR D 1 41 ? -5.151 -3.697 2.445 1.00 19.94 41 THR D CA 1
ATOM 5129 C C . THR D 1 41 ? -3.948 -2.812 2.703 1.00 20.72 41 THR D C 1
ATOM 5130 O O . THR D 1 41 ? -3.174 -2.496 1.791 1.00 20.46 41 THR D O 1
ATOM 5134 N N . ILE D 1 42 ? -3.777 -2.414 3.948 1.00 20.06 42 ILE D N 1
ATOM 5135 C CA . ILE D 1 42 ? -2.492 -1.868 4.310 1.00 20.51 42 ILE D CA 1
ATOM 5136 C C . ILE D 1 42 ? -1.818 -2.809 5.298 1.00 20.73 42 ILE D C 1
ATOM 5137 O O . ILE D 1 42 ? -2.287 -3.013 6.445 1.00 19.71 42 ILE D O 1
ATOM 5142 N N . ASP D 1 43 ? -0.755 -3.435 4.810 1.00 18.54 43 ASP D N 1
ATOM 5143 C CA . ASP D 1 43 ? 0.060 -4.289 5.644 1.00 19.03 43 ASP D CA 1
ATOM 5144 C C . ASP D 1 43 ? 1.144 -3.427 6.338 1.00 17.67 43 ASP D C 1
ATOM 5145 O O . ASP D 1 43 ? 1.997 -2.784 5.692 1.00 17.18 43 ASP D O 1
ATOM 5150 N N . LEU D 1 44 ? 1.078 -3.385 7.657 1.00 16.29 44 LEU D N 1
ATOM 5151 C CA . LEU D 1 44 ? 1.992 -2.535 8.410 1.00 16.29 44 LEU D CA 1
ATOM 5152 C C . LEU D 1 44 ? 3.399 -3.117 8.432 1.00 16.44 44 LEU D C 1
ATOM 5153 O O . LEU D 1 44 ? 4.300 -2.420 8.770 1.00 17.47 44 LEU D O 1
ATOM 5158 N N . PHE D 1 45 ? 3.579 -4.384 8.076 1.00 16.45 45 PHE D N 1
ATOM 5159 C CA . PHE D 1 45 ? 4.939 -4.914 7.893 1.00 17.19 45 PHE D CA 1
ATOM 5160 C C . PHE D 1 45 ? 5.488 -4.639 6.478 1.00 18.98 45 PHE D C 1
ATOM 5161 O O . PHE D 1 45 ? 6.601 -5.016 6.162 1.00 21.16 45 PHE D O 1
ATOM 5169 N N . ASN D 1 46 ? 4.732 -3.919 5.645 1.00 20.38 46 ASN D N 1
ATOM 5170 C CA . ASN D 1 46 ? 5.170 -3.604 4.283 1.00 21.24 46 ASN D CA 1
ATOM 5171 C C . ASN D 1 46 ? 5.256 -2.080 4.079 1.00 21.66 46 ASN D C 1
ATOM 5172 O O . ASN D 1 46 ? 6.320 -1.539 3.808 1.00 22.29 46 ASN D O 1
ATOM 5177 N N . THR D 1 47 ? 4.140 -1.403 4.273 1.00 21.99 47 THR D N 1
ATOM 5178 C CA . THR D 1 47 ? 4.016 0.032 4.110 1.00 22.08 47 THR D CA 1
ATOM 5179 C C . THR D 1 47 ? 5.040 0.779 4.955 1.00 21.68 47 THR D C 1
ATOM 5180 O O . THR D 1 47 ? 5.318 0.383 6.103 1.00 19.47 47 THR D O 1
ATOM 5184 N N . THR D 1 48 ? 5.617 1.856 4.413 1.00 20.50 48 THR D N 1
ATOM 5185 C CA . THR D 1 48 ? 6.549 2.609 5.254 1.00 20.57 48 THR D CA 1
ATOM 5186 C C . THR D 1 48 ? 5.819 3.479 6.297 1.00 19.30 48 THR D C 1
ATOM 5187 O O . THR D 1 48 ? 4.915 4.253 5.953 1.00 18.31 48 THR D O 1
ATOM 5191 N N . VAL D 1 49 ? 6.161 3.300 7.577 1.00 18.59 49 VAL D N 1
ATOM 5192 C CA . VAL D 1 49 ? 5.520 4.078 8.663 1.00 17.75 49 VAL D CA 1
ATOM 5193 C C . VAL D 1 49 ? 6.614 4.761 9.468 1.00 18.21 49 VAL D C 1
ATOM 5194 O O . VAL D 1 49 ? 7.140 4.164 10.380 1.00 18.03 49 VAL D O 1
ATOM 5198 N N . PRO D 1 50 ? 7.003 6.005 9.122 1.00 18.57 50 PRO D N 1
ATOM 5199 C CA . PRO D 1 50 ? 8.161 6.586 9.827 1.00 19.12 50 PRO D CA 1
ATOM 5200 C C . PRO D 1 50 ? 7.882 6.786 11.320 1.00 20.72 50 PRO D C 1
ATOM 5201 O O . PRO D 1 50 ? 6.827 7.341 11.675 1.00 20.55 50 PRO D O 1
ATOM 5205 N N . ALA D 1 51 ? 8.795 6.293 12.162 1.00 20.78 51 ALA D N 1
ATOM 5206 C CA . ALA D 1 51 ? 8.832 6.594 13.595 1.00 21.76 51 ALA D CA 1
ATOM 5207 C C . ALA D 1 51 ? 9.109 8.077 13.775 1.00 22.23 51 ALA D C 1
ATOM 5208 O O . ALA D 1 51 ? 9.896 8.634 13.038 1.00 24.42 51 ALA D O 1
ATOM 5210 N N . ILE D 1 52 ? 8.437 8.724 14.724 1.00 22.59 52 ILE D N 1
ATOM 5211 C CA . ILE D 1 52 ? 8.780 10.108 15.114 1.00 22.48 52 ILE D CA 1
ATOM 5212 C C . ILE D 1 52 ? 10.152 10.061 15.760 1.00 22.88 52 ILE D C 1
ATOM 5213 O O . ILE D 1 52 ? 10.359 9.307 16.709 1.00 21.75 52 ILE D O 1
ATOM 5218 N N . ASP D 1 53 ? 11.090 10.838 15.218 1.00 22.87 53 ASP D N 1
ATOM 5219 C CA . ASP D 1 53 ? 12.505 10.794 15.618 1.00 23.03 53 ASP D CA 1
ATOM 5220 C C . ASP D 1 53 ? 13.096 12.221 15.556 1.00 22.43 53 ASP D C 1
ATOM 5221 O O . ASP D 1 53 ? 12.332 13.191 15.449 1.00 20.94 53 ASP D O 1
ATOM 5226 N N . ALA D 1 54 ? 14.424 12.357 15.653 1.00 21.84 54 ALA D N 1
ATOM 5227 C CA . ALA D 1 54 ? 15.066 13.685 15.604 1.00 23.60 54 ALA D CA 1
ATOM 5228 C C . ALA D 1 54 ? 14.796 14.404 14.260 1.00 23.78 54 ALA D C 1
ATOM 5229 O O . ALA D 1 54 ? 14.521 15.622 14.218 1.00 23.90 54 ALA D O 1
ATOM 5231 N N . ASP D 1 55 ? 14.836 13.646 13.167 1.00 25.05 55 ASP D N 1
ATOM 5232 C CA . ASP D 1 55 ? 14.510 14.220 11.848 1.00 27.41 55 ASP D CA 1
ATOM 5233 C C . ASP D 1 55 ? 13.102 14.766 11.757 1.00 25.95 55 ASP D C 1
ATOM 5234 O O . ASP D 1 55 ? 12.909 15.876 11.280 1.00 26.73 55 ASP D O 1
ATOM 5239 N N . VAL D 1 56 ? 12.115 13.993 12.209 1.00 24.30 56 VAL D N 1
ATOM 5240 C CA . VAL D 1 56 ? 10.725 14.476 12.212 1.00 23.55 56 VAL D CA 1
ATOM 5241 C C . VAL D 1 56 ? 10.573 15.741 13.066 1.00 23.91 56 VAL D C 1
ATOM 5242 O O . VAL D 1 56 ? 9.968 16.737 12.622 1.00 22.48 56 VAL D O 1
ATOM 5246 N N . PHE D 1 57 ? 11.136 15.714 14.277 1.00 24.54 57 PHE D N 1
ATOM 5247 C CA . PHE D 1 57 ? 11.104 16.894 15.134 1.00 26.00 57 PHE D CA 1
ATOM 5248 C C . PHE D 1 57 ? 11.825 18.062 14.458 1.00 26.46 57 PHE D C 1
ATOM 5249 O O . PHE D 1 57 ? 11.365 19.200 14.531 1.00 26.64 57 PHE D O 1
ATOM 5257 N N . ALA D 1 58 ? 12.959 17.795 13.817 1.00 25.15 58 ALA D N 1
ATOM 5258 C CA . ALA D 1 58 ? 13.620 18.872 13.108 1.00 26.30 58 ALA D CA 1
ATOM 5259 C C . ALA D 1 58 ? 12.654 19.390 12.008 1.00 27.52 58 ALA D C 1
ATOM 5260 O O . ALA D 1 58 ? 12.448 20.602 11.881 1.00 27.38 58 ALA D O 1
ATOM 5262 N N . ALA D 1 59 ? 12.030 18.478 11.255 1.00 26.77 59 ALA D N 1
ATOM 5263 C CA . ALA D 1 59 ? 11.109 18.877 10.185 1.00 27.39 59 ALA D CA 1
ATOM 5264 C C . ALA D 1 59 ? 9.983 19.732 10.704 1.00 28.55 59 ALA D C 1
ATOM 5265 O O . ALA D 1 59 ? 9.676 20.771 10.096 1.00 29.32 59 ALA D O 1
ATOM 5267 N N . TRP D 1 60 ? 9.357 19.294 11.807 1.00 28.64 60 TRP D N 1
ATOM 5268 C CA . TRP D 1 60 ? 8.240 20.031 12.430 1.00 28.51 60 TRP D CA 1
ATOM 5269 C C . TRP D 1 60 ? 8.664 21.382 12.947 1.00 29.42 60 TRP D C 1
ATOM 5270 O O . TRP D 1 60 ? 7.917 22.354 12.829 1.00 30.54 60 TRP D O 1
ATOM 5281 N N . GLY D 1 61 ? 9.872 21.478 13.489 1.00 30.07 61 GLY D N 1
ATOM 5282 C CA . GLY D 1 61 ? 10.423 22.778 13.929 1.00 32.99 61 GLY D CA 1
ATOM 5283 C C . GLY D 1 61 ? 10.457 23.798 12.788 1.00 35.69 61 GLY D C 1
ATOM 5284 O O . GLY D 1 61 ? 10.021 24.938 12.951 1.00 36.11 61 GLY D O 1
ATOM 5285 N N . LYS D 1 62 ? 10.957 23.372 11.625 1.00 37.63 62 LYS D N 1
ATOM 5286 C CA . LYS D 1 62 ? 10.943 24.193 10.407 1.00 40.34 62 LYS D CA 1
ATOM 5287 C C . LYS D 1 62 ? 9.531 24.644 10.001 1.00 41.97 62 LYS D C 1
ATOM 5288 O O . LYS D 1 62 ? 9.305 25.836 9.806 1.00 46.74 62 LYS D O 1
ATOM 5294 N N . PHE D 1 63 ? 8.584 23.706 9.893 1.00 40.25 63 PHE D N 1
ATOM 5295 C CA . PHE D 1 63 ? 7.202 24.048 9.525 1.00 39.56 63 PHE D CA 1
ATOM 5296 C C . PHE D 1 63 ? 6.563 25.062 10.493 1.00 40.45 63 PHE D C 1
ATOM 5297 O O . PHE D 1 63 ? 5.801 25.935 10.072 1.00 39.22 63 PHE D O 1
ATOM 5305 N N . ALA D 1 64 ? 6.888 24.942 11.779 1.00 40.62 64 ALA D N 1
ATOM 5306 C CA . ALA D 1 64 ? 6.426 25.867 12.827 1.00 41.04 64 ALA D CA 1
ATOM 5307 C C . ALA D 1 64 ? 7.112 27.249 12.795 1.00 44.07 64 ALA D C 1
ATOM 5308 O O . ALA D 1 64 ? 6.666 28.183 13.458 1.00 42.52 64 ALA D O 1
ATOM 5310 N N . ALA D 1 65 ? 8.205 27.375 12.046 1.00 47.44 65 ALA D N 1
ATOM 5311 C CA . ALA D 1 65 ? 8.906 28.655 11.939 1.00 49.88 65 ALA D CA 1
ATOM 5312 C C . ALA D 1 65 ? 8.305 29.456 10.800 1.00 53.44 65 ALA D C 1
ATOM 5313 O O . ALA D 1 65 ? 8.197 30.677 10.878 1.00 56.36 65 ALA D O 1
ATOM 5315 N N . GLY D 1 66 ? 7.897 28.744 9.754 1.00 54.00 66 GLY D N 1
ATOM 5316 C CA . GLY D 1 66 ? 7.440 29.348 8.519 1.00 55.24 66 GLY D CA 1
ATOM 5317 C C . GLY D 1 66 ? 8.177 28.734 7.347 1.00 57.91 66 GLY D C 1
ATOM 5318 O O . GLY D 1 66 ? 7.748 28.868 6.197 1.00 57.32 66 GLY D O 1
ATOM 5319 N N . GLU D 1 67 ? 9.291 28.060 7.642 1.00 59.51 67 GLU D N 1
ATOM 5320 C CA . GLU D 1 67 ? 10.098 27.389 6.619 1.00 61.77 67 GLU D CA 1
ATOM 5321 C C . GLU D 1 67 ? 9.265 26.315 5.924 1.00 59.50 67 GLU D C 1
ATOM 5322 O O . GLU D 1 67 ? 8.350 25.746 6.522 1.00 62.13 67 GLU D O 1
ATOM 5328 N N . GLY D 1 68 ? 9.563 26.069 4.652 1.00 58.52 68 GLY D N 1
ATOM 5329 C CA . GLY D 1 68 ? 8.768 25.167 3.826 1.00 53.38 68 GLY D CA 1
ATOM 5330 C C . GLY D 1 68 ? 9.446 23.835 3.580 1.00 53.10 68 GLY D C 1
ATOM 5331 O O . GLY D 1 68 ? 10.396 23.475 4.267 1.00 50.64 68 GLY D O 1
ATOM 5332 N N . PHE D 1 69 ? 8.956 23.109 2.583 1.00 51.59 69 PHE D N 1
ATOM 5333 C CA . PHE D 1 69 ? 9.397 21.749 2.314 1.00 54.72 69 PHE D CA 1
ATOM 5334 C C . PHE D 1 69 ? 10.886 21.650 1.961 1.00 55.36 69 PHE D C 1
ATOM 5335 O O . PHE D 1 69 ? 11.608 20.817 2.507 1.00 53.73 69 PHE D O 1
ATOM 5343 N N . GLU D 1 70 ? 11.357 22.521 1.076 1.00 58.92 70 GLU D N 1
ATOM 5344 C CA . GLU D 1 70 ? 12.734 22.420 0.586 1.00 59.74 70 GLU D CA 1
ATOM 5345 C C . GLU D 1 70 ? 13.765 23.003 1.568 1.00 59.90 70 GLU D C 1
ATOM 5346 O O . GLU D 1 70 ? 14.960 23.051 1.274 1.00 62.56 70 GLU D O 1
ATOM 5352 N N . ALA D 1 71 ? 13.297 23.423 2.743 1.00 56.47 71 ALA D N 1
ATOM 5353 C CA . ALA D 1 71 ? 14.183 23.732 3.862 1.00 51.92 71 ALA D CA 1
ATOM 5354 C C . ALA D 1 71 ? 14.600 22.447 4.596 1.00 49.21 71 ALA D C 1
ATOM 5355 O O . ALA D 1 71 ? 15.535 22.444 5.390 1.00 47.00 71 ALA D O 1
ATOM 5357 N N . LEU D 1 72 ? 13.875 21.363 4.343 1.00 46.86 72 LEU D N 1
ATOM 5358 C CA . LEU D 1 72 ? 14.143 20.089 4.988 1.00 43.68 72 LEU D CA 1
ATOM 5359 C C . LEU D 1 72 ? 15.235 19.386 4.212 1.00 42.48 72 LEU D C 1
ATOM 5360 O O . LEU D 1 72 ? 15.347 19.573 2.998 1.00 43.74 72 LEU D O 1
ATOM 5365 N N . THR D 1 73 ? 16.034 18.584 4.912 1.00 40.00 73 THR D N 1
ATOM 5366 C CA . THR D 1 73 ? 17.008 17.684 4.292 1.00 39.33 73 THR D CA 1
ATOM 5367 C C . THR D 1 73 ? 16.246 16.611 3.522 1.00 39.40 73 THR D C 1
ATOM 5368 O O . THR D 1 73 ? 15.046 16.434 3.749 1.00 37.47 73 THR D O 1
ATOM 5372 N N . GLU D 1 74 ? 16.931 15.878 2.642 1.00 40.15 74 GLU D N 1
ATOM 5373 C CA . GLU D 1 74 ? 16.264 14.871 1.812 1.00 39.67 74 GLU D CA 1
ATOM 5374 C C . GLU D 1 74 ? 15.580 13.810 2.664 1.00 39.51 74 GLU D C 1
ATOM 5375 O O . GLU D 1 74 ? 14.454 13.389 2.367 1.00 40.32 74 GLU D O 1
ATOM 5381 N N . VAL D 1 75 ? 16.265 13.367 3.715 1.00 35.85 75 VAL D N 1
ATOM 5382 C CA . VAL D 1 75 ? 15.728 12.338 4.568 1.00 33.80 75 VAL D CA 1
ATOM 5383 C C . VAL D 1 75 ? 14.487 12.863 5.304 1.00 31.48 75 VAL D C 1
ATOM 5384 O O . VAL D 1 75 ? 13.483 12.158 5.398 1.00 29.81 75 VAL D O 1
ATOM 5388 N N . GLN D 1 76 ? 14.558 14.101 5.801 1.00 29.80 76 GLN D N 1
ATOM 5389 C CA . GLN D 1 76 ? 13.411 14.733 6.442 1.00 28.97 76 GLN D CA 1
ATOM 5390 C C . GLN D 1 76 ? 12.192 14.749 5.505 1.00 28.57 76 GLN D C 1
ATOM 5391 O O . GLN D 1 76 ? 11.073 14.408 5.916 1.00 25.21 76 GLN D O 1
ATOM 5397 N N . GLN D 1 77 ? 12.436 15.113 4.249 1.00 28.50 77 GLN D N 1
ATOM 5398 C CA . GLN D 1 77 ? 11.411 15.196 3.215 1.00 30.62 77 GLN D CA 1
ATOM 5399 C C . GLN D 1 77 ? 10.768 13.849 2.968 1.00 30.74 77 GLN D C 1
ATOM 5400 O O . GLN D 1 77 ? 9.538 13.736 2.882 1.00 30.96 77 GLN D O 1
ATOM 5406 N N . GLN D 1 78 ? 11.602 12.818 2.858 1.00 30.73 78 GLN D N 1
ATOM 5407 C CA . GLN D 1 78 ? 11.082 11.479 2.659 1.00 30.63 78 GLN D CA 1
ATOM 5408 C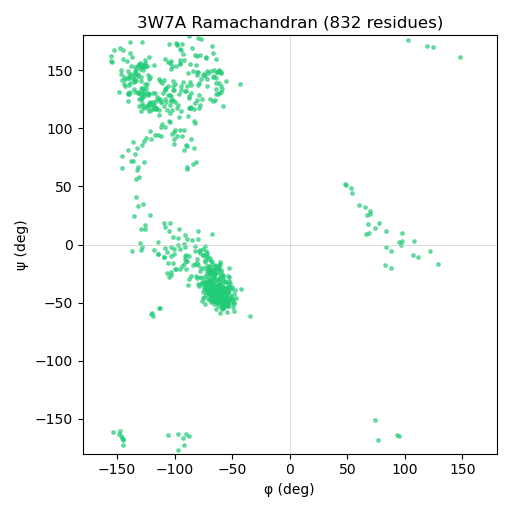 C . GLN D 1 78 ? 10.293 10.998 3.884 1.00 28.62 78 GLN D C 1
ATOM 5409 O O . GLN D 1 78 ? 9.350 10.246 3.721 1.00 27.74 78 GLN D O 1
ATOM 5415 N N . LYS D 1 79 ? 10.663 11.438 5.093 1.00 26.27 79 LYS D N 1
ATOM 5416 C CA . LYS D 1 79 ? 9.943 10.988 6.301 1.00 26.11 79 LYS D CA 1
ATOM 5417 C C . LYS D 1 79 ? 8.573 11.641 6.421 1.00 24.30 79 LYS D C 1
ATOM 5418 O O . LYS D 1 79 ? 7.565 10.959 6.580 1.00 23.23 79 LYS D O 1
ATOM 5424 N N . VAL D 1 80 ? 8.551 12.962 6.309 1.00 25.28 80 VAL D N 1
ATOM 5425 C CA . VAL D 1 80 ? 7.314 13.726 6.276 1.00 25.63 80 VAL D CA 1
ATOM 5426 C C . VAL D 1 80 ? 6.353 13.327 5.124 1.00 24.09 80 VAL D C 1
ATOM 5427 O O . VAL D 1 80 ? 5.143 13.245 5.337 1.00 22.12 80 VAL D O 1
ATOM 5431 N N . ALA D 1 81 ? 6.892 13.055 3.934 1.00 23.09 81 ALA D N 1
ATOM 5432 C CA . ALA D 1 81 ? 6.059 12.637 2.796 1.00 22.38 81 ALA D CA 1
ATOM 5433 C C . ALA D 1 81 ? 5.367 11.342 3.152 1.00 21.02 81 ALA D C 1
ATOM 5434 O O . ALA D 1 81 ? 4.164 11.238 2.955 1.00 20.37 81 ALA D O 1
ATOM 5436 N N . ALA D 1 82 ? 6.118 10.374 3.687 1.00 21.03 82 ALA D N 1
ATOM 5437 C CA . ALA D 1 82 ? 5.560 9.043 3.995 1.00 21.60 82 ALA D CA 1
ATOM 5438 C C . ALA D 1 82 ? 4.509 9.119 5.120 1.00 21.51 82 ALA D C 1
ATOM 5439 O O . ALA D 1 82 ? 3.448 8.498 5.028 1.00 21.79 82 ALA D O 1
ATOM 5441 N N . MET D 1 83 ? 4.812 9.901 6.162 1.00 21.47 83 MET D N 1
ATOM 5442 C CA . MET D 1 83 ? 3.847 10.245 7.215 1.00 20.95 83 MET D CA 1
ATOM 5443 C C . MET D 1 83 ? 2.541 10.853 6.691 1.00 20.39 83 MET D C 1
ATOM 5444 O O . MET D 1 83 ? 1.453 10.391 7.046 1.00 17.88 83 MET D O 1
ATOM 5449 N N . ASN D 1 84 ? 2.680 11.898 5.877 1.00 21.15 84 ASN D N 1
ATOM 5450 C CA . ASN D 1 84 ? 1.555 12.589 5.236 1.00 22.32 84 ASN D CA 1
ATOM 5451 C C . ASN D 1 84 ? 0.676 11.686 4.390 1.00 21.48 84 ASN D C 1
ATOM 5452 O O . ASN D 1 84 ? -0.551 11.857 4.355 1.00 19.93 84 ASN D O 1
ATOM 5457 N N . THR D 1 85 ? 1.317 10.740 3.700 1.00 20.92 85 THR D N 1
ATOM 5458 C CA . THR D 1 85 ? 0.620 9.783 2.858 1.00 21.86 85 THR D CA 1
ATOM 5459 C C . THR D 1 85 ? -0.254 8.888 3.756 1.00 21.05 85 THR D C 1
ATOM 5460 O O . THR D 1 85 ? -1.428 8.664 3.457 1.00 20.77 85 THR D O 1
ATOM 5464 N N . ASN D 1 86 ? 0.304 8.454 4.886 1.00 18.64 86 ASN D N 1
ATOM 5465 C CA . ASN D 1 86 ? -0.401 7.541 5.755 1.00 17.80 86 ASN D CA 1
ATOM 5466 C C . ASN D 1 86 ? -1.600 8.227 6.339 1.00 17.56 86 ASN D C 1
ATOM 5467 O O . ASN D 1 86 ? -2.672 7.630 6.478 1.00 16.05 86 ASN D O 1
ATOM 5472 N N . LEU D 1 87 ? -1.388 9.479 6.705 1.00 17.24 87 LEU D N 1
ATOM 5473 C CA . LEU D 1 87 ? -2.409 10.276 7.340 1.00 17.90 87 LEU D CA 1
ATOM 5474 C C . LEU D 1 87 ? -3.585 10.515 6.384 1.00 18.47 87 LEU D C 1
ATOM 5475 O O . LEU D 1 87 ? -4.740 10.305 6.756 1.00 18.61 87 LEU D O 1
ATOM 5480 N N . GLU D 1 88 ? -3.262 10.921 5.157 1.00 20.41 88 GLU D N 1
ATOM 5481 C CA . GLU D 1 88 ? -4.246 11.228 4.130 1.00 22.68 88 GLU D CA 1
ATOM 5482 C C . GLU D 1 88 ? -5.098 10.001 3.813 1.00 21.40 88 GLU D C 1
ATOM 5483 O O . GLU D 1 88 ? -6.329 10.087 3.768 1.00 20.22 88 GLU D O 1
ATOM 5489 N N . THR D 1 89 ? -4.449 8.866 3.596 1.00 19.90 89 THR D N 1
ATOM 5490 C CA . THR D 1 89 ? -5.188 7.623 3.372 1.00 19.90 89 THR D CA 1
ATOM 5491 C C . THR D 1 89 ? -6.161 7.364 4.528 1.00 19.23 89 THR D C 1
ATOM 5492 O O . THR D 1 89 ? -7.328 7.110 4.300 1.00 18.89 89 THR D O 1
ATOM 5496 N N . PHE D 1 90 ? -5.687 7.508 5.763 1.00 18.92 90 PHE D N 1
ATOM 5497 C CA . PHE D 1 90 ? -6.533 7.302 6.936 1.00 19.15 90 PHE D CA 1
ATOM 5498 C C . PHE D 1 90 ? -7.704 8.296 6.975 1.00 19.52 90 PHE D C 1
ATOM 5499 O O . PHE D 1 90 ? -8.850 7.888 7.147 1.00 18.86 90 PHE D O 1
ATOM 5507 N N . MET D 1 91 ? -7.422 9.592 6.852 1.00 21.10 91 MET D N 1
ATOM 5508 C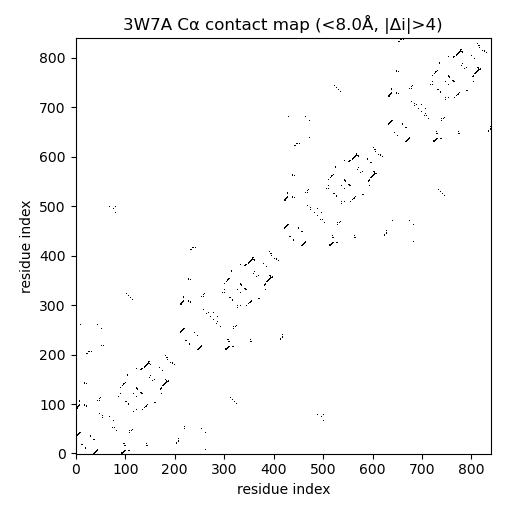 CA . MET D 1 91 ? -8.484 10.605 6.958 1.00 22.38 91 MET D CA 1
ATOM 5509 C C . MET D 1 91 ? -9.594 10.395 5.924 1.00 22.77 91 MET D C 1
ATOM 5510 O O . MET D 1 91 ? -10.757 10.717 6.171 1.00 22.55 91 MET D O 1
ATOM 5515 N N . ASN D 1 92 ? -9.228 9.848 4.772 1.00 22.61 92 ASN D N 1
ATOM 5516 C CA . ASN D 1 92 ? -10.139 9.742 3.626 1.00 23.79 92 ASN D CA 1
ATOM 5517 C C . ASN D 1 92 ? -10.965 8.476 3.543 1.00 23.10 92 ASN D C 1
ATOM 5518 O O . ASN D 1 92 ? -11.923 8.407 2.776 1.00 25.32 92 ASN D O 1
ATOM 5523 N N . ALA D 1 93 ? -10.593 7.468 4.319 1.00 20.27 93 ALA D N 1
ATOM 5524 C CA . ALA D 1 93 ? -11.327 6.234 4.344 1.00 19.54 93 ALA D CA 1
ATOM 5525 C C . ALA D 1 93 ? -12.541 6.368 5.292 1.00 20.72 93 ALA D C 1
ATOM 5526 O O . ALA D 1 93 ? -12.586 7.303 6.138 1.00 20.33 93 ALA D O 1
ATOM 5528 N N . ASP D 1 94 ? -13.503 5.442 5.166 1.00 19.16 94 ASP D N 1
ATOM 5529 C CA . ASP D 1 94 ? -14.714 5.492 5.979 1.00 19.58 94 ASP D CA 1
ATOM 5530 C C . ASP D 1 94 ? -14.729 4.454 7.092 1.00 19.64 94 ASP D C 1
ATOM 5531 O O . ASP D 1 94 ? -15.414 4.649 8.077 1.00 18.12 94 ASP D O 1
ATOM 5536 N N . ARG D 1 95 ? -14.038 3.329 6.875 1.00 18.68 95 ARG D N 1
ATOM 5537 C CA . ARG D 1 95 ? -14.074 2.201 7.787 1.00 18.90 95 ARG D CA 1
ATOM 5538 C C . ARG D 1 95 ? -12.646 1.744 8.002 1.00 18.85 95 ARG D C 1
ATOM 5539 O O . ARG D 1 95 ? -11.864 1.704 7.067 1.00 18.45 95 ARG D O 1
ATOM 5547 N N . TYR D 1 96 ? -12.330 1.359 9.231 1.00 17.89 96 TYR D N 1
ATOM 5548 C CA . TYR D 1 96 ? -11.026 0.843 9.541 1.00 17.66 96 TYR D CA 1
ATOM 5549 C C . TYR D 1 96 ? -11.198 -0.499 10.174 1.00 18.15 96 TYR D C 1
ATOM 5550 O O . TYR D 1 96 ? -12.022 -0.634 11.074 1.00 19.77 96 TYR D O 1
ATOM 5559 N N . VAL D 1 97 ? -10.409 -1.481 9.741 1.00 16.16 97 VAL D N 1
ATOM 5560 C CA . VAL D 1 97 ? -10.403 -2.808 10.364 1.00 14.95 97 VAL D CA 1
ATOM 5561 C C . VAL D 1 97 ? -8.935 -3.092 10.727 1.00 15.38 97 VAL D C 1
ATOM 5562 O O . VAL D 1 97 ? -8.059 -3.070 9.845 1.00 15.27 97 VAL D O 1
ATOM 5566 N N . PHE D 1 98 ? -8.652 -3.277 12.015 1.00 14.51 98 PHE D N 1
ATOM 5567 C CA . PHE D 1 98 ? -7.301 -3.553 12.470 1.00 14.75 98 PHE D CA 1
ATOM 5568 C C . PHE D 1 98 ? -7.199 -4.997 12.906 1.00 15.34 98 PHE D C 1
ATOM 5569 O O . PHE D 1 98 ? -8.066 -5.483 13.654 1.00 15.07 98 PHE D O 1
ATOM 5577 N N . VAL D 1 99 ? -6.144 -5.679 12.469 1.00 15.02 99 VAL D N 1
ATOM 5578 C CA . VAL D 1 99 ? -5.912 -7.048 12.881 1.00 14.57 99 VAL D CA 1
ATOM 5579 C C . VAL D 1 99 ? -4.545 -7.084 13.543 1.00 14.92 99 VAL D C 1
ATOM 5580 O O . VAL D 1 99 ? -3.540 -6.779 12.874 1.00 14.66 99 VAL D O 1
ATOM 5584 N N . THR D 1 100 ? -4.491 -7.485 14.820 1.00 13.76 100 THR D N 1
ATOM 5585 C CA . THR D 1 100 ? -3.234 -7.558 15.562 1.00 13.44 100 THR D CA 1
ATOM 5586 C C . THR D 1 100 ? -3.161 -8.828 16.411 1.00 13.47 100 THR D C 1
ATOM 5587 O O . THR D 1 100 ? -4.191 -9.382 16.801 1.00 13.02 100 THR D O 1
ATOM 5591 N N . PRO D 1 101 ? -1.934 -9.308 16.688 1.00 12.88 101 PRO D N 1
ATOM 5592 C CA . PRO D 1 101 ? -1.791 -10.356 17.676 1.00 13.21 101 PRO D CA 1
ATOM 5593 C C . PRO D 1 101 ? -1.449 -9.694 19.003 1.00 13.16 101 PRO D C 1
ATOM 5594 O O . PRO D 1 101 ? -0.906 -8.582 18.993 1.00 12.59 101 PRO D O 1
ATOM 5598 N N . MET D 1 102 ? -1.745 -10.348 20.116 1.00 13.15 102 MET D N 1
ATOM 5599 C CA . MET D 1 102 ? -1.195 -9.876 21.392 1.00 13.71 102 MET D CA 1
ATOM 5600 C C . MET D 1 102 ? 0.235 -10.401 21.616 1.00 14.58 102 MET D C 1
ATOM 5601 O O . MET D 1 102 ? 0.456 -11.630 21.745 1.00 14.03 102 MET D O 1
ATOM 5606 N N . TRP D 1 103 ? 1.196 -9.470 21.674 1.00 13.64 103 TRP D N 1
ATOM 5607 C CA . TRP D 1 103 ? 2.560 -9.790 22.064 1.00 13.78 103 TRP D CA 1
ATOM 5608 C C . TRP D 1 103 ? 2.890 -9.038 23.309 1.00 13.63 103 TRP D C 1
ATOM 5609 O O . TRP D 1 103 ? 2.947 -7.812 23.251 1.00 13.12 103 TRP D O 1
ATOM 5620 N N . ASN D 1 104 ? 3.158 -9.744 24.410 1.00 14.30 104 ASN D N 1
ATOM 5621 C CA . ASN D 1 104 ? 3.563 -9.115 25.705 1.00 14.59 104 ASN D CA 1
ATOM 5622 C C . ASN D 1 104 ? 2.583 -8.045 26.172 1.00 14.21 104 ASN D C 1
ATOM 5623 O O . ASN D 1 104 ? 2.968 -6.914 26.505 1.00 13.66 104 ASN D O 1
ATOM 5628 N N . PHE D 1 105 ? 1.316 -8.439 26.139 1.00 14.83 105 PHE D N 1
ATOM 5629 C CA . PHE D 1 105 ? 0.157 -7.691 26.593 1.00 15.33 105 PHE D CA 1
ATOM 5630 C C . PHE D 1 105 ? -0.178 -6.479 25.776 1.00 14.30 105 PHE D C 1
ATOM 5631 O O . PHE D 1 105 ? -0.883 -5.646 26.254 1.00 14.67 105 PHE D O 1
ATOM 5639 N N . SER D 1 106 ? 0.338 -6.375 24.562 1.00 13.89 106 SER D N 1
ATOM 5640 C CA . SER D 1 106 ? 0.013 -5.250 23.716 1.00 13.89 106 SER D CA 1
ATOM 5641 C C . SER D 1 106 ? 0.166 -5.708 22.274 1.00 14.01 106 SER D C 1
ATOM 5642 O O . SER D 1 106 ? 0.197 -6.938 21.983 1.00 14.00 106 SER D O 1
ATOM 5645 N N . TYR D 1 107 ? 0.290 -4.751 21.361 1.00 13.50 107 TYR D N 1
ATOM 5646 C CA . TYR D 1 107 ? 0.344 -5.060 19.954 1.00 13.57 107 TYR D CA 1
ATOM 5647 C C . TYR D 1 107 ? 1.818 -4.904 19.431 1.00 14.15 107 TYR D C 1
ATOM 5648 O O . TYR D 1 107 ? 2.725 -4.450 20.168 1.00 13.68 107 TYR D O 1
ATOM 5657 N N . PRO D 1 108 ? 2.071 -5.310 18.166 1.00 13.73 108 PRO D N 1
ATOM 5658 C CA . PRO D 1 108 ? 3.404 -5.096 17.629 1.00 13.61 108 PRO D CA 1
ATOM 5659 C C . PRO D 1 108 ? 3.703 -3.611 17.595 1.00 13.50 108 PRO D C 1
ATOM 5660 O O . PRO D 1 108 ? 2.771 -2.798 17.423 1.00 13.94 108 PRO D O 1
ATOM 5664 N N . PRO D 1 109 ? 4.985 -3.246 17.731 1.00 12.85 109 PRO D N 1
ATOM 5665 C CA . PRO D 1 109 ? 5.395 -1.850 17.777 1.00 12.83 109 PRO D CA 1
ATOM 5666 C C . PRO D 1 109 ? 4.901 -0.966 16.612 1.00 13.30 109 PRO D C 1
ATOM 5667 O O . PRO D 1 109 ? 4.636 0.261 16.833 1.00 12.55 109 PRO D O 1
ATOM 5671 N N . VAL D 1 110 ? 4.842 -1.532 15.388 1.00 12.33 110 VAL D N 1
ATOM 5672 C CA . VAL D 1 110 ? 4.449 -0.756 14.237 1.00 12.11 110 VAL D CA 1
ATOM 5673 C C . VAL D 1 110 ? 2.995 -0.208 14.351 1.00 12.15 110 VAL D C 1
ATOM 5674 O O . VAL D 1 110 ? 2.680 0.769 13.732 1.00 12.97 110 VAL D O 1
ATOM 5678 N N . VAL D 1 111 ? 2.147 -0.783 15.191 1.00 11.64 111 VAL D N 1
ATOM 5679 C CA . VAL D 1 111 ? 0.798 -0.245 15.408 1.00 11.85 111 VAL D CA 1
ATOM 5680 C C . VAL D 1 111 ? 0.860 1.104 16.100 1.00 12.22 111 VAL D C 1
ATOM 5681 O O . VAL D 1 111 ? 0.127 2.036 15.720 1.00 12.63 111 VAL D O 1
ATOM 5685 N N . LYS D 1 112 ? 1.737 1.210 17.102 1.00 12.29 112 LYS D N 1
ATOM 5686 C CA . LYS D 1 112 ? 2.021 2.513 17.721 1.00 12.99 112 LYS D CA 1
ATOM 5687 C C . LYS D 1 112 ? 2.549 3.534 16.725 1.00 12.91 112 LYS D C 1
ATOM 5688 O O . LYS D 1 112 ? 2.169 4.710 16.776 1.00 13.38 112 LYS D O 1
ATOM 5694 N N . ALA D 1 113 ? 3.467 3.118 15.863 1.00 12.98 113 ALA D N 1
ATOM 5695 C CA . ALA D 1 113 ? 4.120 4.060 14.922 1.00 13.85 113 ALA D CA 1
ATOM 5696 C C . ALA D 1 113 ? 3.041 4.548 13.988 1.00 14.04 113 ALA D C 1
ATOM 5697 O O . ALA D 1 113 ? 2.981 5.755 13.663 1.00 14.27 113 ALA D O 1
ATOM 5699 N N . TYR D 1 114 ? 2.157 3.619 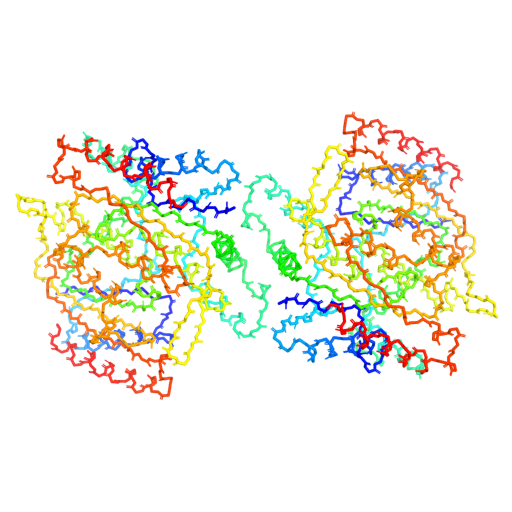13.584 1.00 14.10 114 TYR D N 1
ATOM 5700 C CA . TYR D 1 114 ? 1.013 4.003 12.719 1.00 14.47 114 TYR D CA 1
ATOM 5701 C C . TYR D 1 114 ? 0.083 4.987 13.414 1.00 13.94 114 TYR D C 1
ATOM 5702 O O . TYR D 1 114 ? -0.341 5.963 12.816 1.00 13.65 114 TYR D O 1
ATOM 5711 N N . LEU D 1 115 ? -0.246 4.733 14.667 1.00 13.87 115 LEU D N 1
ATOM 5712 C CA . LEU D 1 115 ? -1.124 5.639 15.402 1.00 14.33 115 LEU D CA 1
ATOM 5713 C C . LEU D 1 115 ? -0.539 7.058 15.543 1.00 15.68 115 LEU D C 1
ATOM 5714 O O . LEU D 1 115 ? -1.259 8.051 15.447 1.00 15.33 115 LEU D O 1
ATOM 5719 N N . ASP D 1 116 ? 0.772 7.134 15.738 1.00 17.07 116 ASP D N 1
ATOM 5720 C CA . ASP D 1 116 ? 1.499 8.406 15.818 1.00 18.90 116 ASP D CA 1
ATOM 5721 C C . ASP D 1 116 ? 1.512 9.141 14.444 1.00 19.21 116 ASP D C 1
ATOM 5722 O O . ASP D 1 116 ? 1.737 10.343 14.405 1.00 18.67 116 ASP D O 1
ATOM 5727 N N . ASN D 1 117 ? 1.338 8.401 13.337 1.00 18.90 117 ASN D N 1
ATOM 5728 C CA . ASN D 1 117 ? 1.204 8.995 11.997 1.00 19.33 117 ASN D CA 1
ATOM 5729 C C . ASN D 1 117 ? -0.201 9.585 11.803 1.00 20.08 117 ASN D C 1
ATOM 5730 O O . ASN D 1 117 ? -0.379 10.585 11.109 1.00 19.88 117 ASN D O 1
ATOM 5735 N N . VAL D 1 118 ? -1.217 8.962 12.393 1.00 20.28 118 VAL D N 1
ATOM 5736 C CA . VAL D 1 118 ? -2.585 9.384 12.068 1.00 20.01 118 VAL D CA 1
ATOM 5737 C C . VAL D 1 118 ? -3.250 10.286 13.095 1.00 20.41 118 VAL D C 1
ATOM 5738 O O . VAL D 1 118 ? -4.312 10.832 12.823 1.00 21.19 118 VAL D O 1
ATOM 5742 N N . ALA D 1 119 ? -2.617 10.469 14.255 1.00 19.78 119 ALA D N 1
ATOM 5743 C CA . ALA D 1 119 ? -3.121 11.394 15.267 1.00 19.63 119 ALA D CA 1
ATOM 5744 C C . ALA D 1 119 ? -2.342 12.723 15.213 1.00 20.62 119 ALA D C 1
ATOM 5745 O O . ALA D 1 119 ? -1.362 12.925 15.957 1.00 19.76 119 ALA D O 1
ATOM 5747 N N . ILE D 1 120 ? -2.797 13.633 14.346 1.00 20.72 120 ILE D N 1
ATOM 5748 C CA . ILE D 1 120 ? -2.110 14.896 14.054 1.00 21.10 120 ILE D CA 1
ATOM 5749 C C . ILE D 1 120 ? -3.020 16.111 14.332 1.00 21.94 120 ILE D C 1
ATOM 5750 O O . ILE D 1 120 ? -4.143 16.163 13.841 1.00 21.43 120 ILE D O 1
ATOM 5755 N N . ALA D 1 121 ? -2.523 17.094 15.087 1.00 22.45 121 ALA D N 1
ATOM 5756 C CA . ALA D 1 121 ? -3.298 18.319 15.397 1.00 25.08 121 ALA D CA 1
ATOM 5757 C C . ALA D 1 121 ? -3.665 19.173 14.171 1.00 25.86 121 ALA D C 1
ATOM 5758 O O . ALA D 1 121 ? -2.808 19.482 13.350 1.00 28.12 121 ALA D O 1
ATOM 5760 N N . GLY D 1 122 ? -4.940 19.534 14.045 1.00 25.19 122 GLY D N 1
ATOM 5761 C CA . GLY D 1 122 ? -5.391 20.322 12.929 1.00 23.29 122 GLY D CA 1
ATOM 5762 C C . GLY D 1 122 ? -5.765 19.431 11.778 1.00 24.14 122 GLY D C 1
ATOM 5763 O O . GLY D 1 122 ? -6.261 19.918 10.754 1.00 25.11 122 GLY D O 1
ATOM 5764 N N . LYS D 1 123 ? -5.528 18.123 11.915 1.00 22.21 123 LYS D N 1
ATOM 5765 C CA . LYS D 1 123 ? -5.930 17.190 10.860 1.00 20.54 123 LYS D CA 1
ATOM 5766 C C . LYS D 1 123 ? -6.916 16.199 11.407 1.00 19.45 123 LYS D C 1
ATOM 5767 O O . LYS D 1 123 ? -8.029 16.143 10.915 1.00 17.62 123 LYS D O 1
ATOM 5773 N N . THR D 1 124 ? -6.506 15.392 12.406 1.00 18.74 124 THR D N 1
ATOM 5774 C CA . THR D 1 124 ? -7.459 14.456 13.016 1.00 18.70 124 THR D CA 1
ATOM 5775 C C . THR D 1 124 ? -7.946 14.823 14.427 1.00 19.22 124 THR D C 1
ATOM 5776 O O . THR D 1 124 ? -8.854 14.182 14.977 1.00 19.29 124 THR D O 1
ATOM 5780 N N . PHE D 1 125 ? -7.359 15.873 14.999 1.00 20.09 125 PHE D N 1
ATOM 5781 C CA . PHE D 1 125 ? -7.845 16.473 16.229 1.00 20.98 125 PHE D CA 1
ATOM 5782 C C . PHE D 1 125 ? -7.438 17.957 16.350 1.00 22.34 125 PHE D C 1
ATOM 5783 O O . PHE D 1 125 ? -6.461 18.401 15.722 1.00 22.67 125 PHE D O 1
ATOM 5791 N N . LYS D 1 126 ? -8.180 18.710 17.152 1.00 23.18 126 LYS D N 1
ATOM 5792 C CA . LYS D 1 126 ? -7.815 20.098 17.502 1.00 26.41 126 LYS D CA 1
ATOM 5793 C C . LYS D 1 126 ? -7.872 20.287 19.020 1.00 27.26 126 LYS D C 1
ATOM 5794 O O . LYS D 1 126 ? -8.595 19.553 19.723 1.00 25.88 126 LYS D O 1
ATOM 5800 N N . TYR D 1 127 ? -7.111 21.271 19.505 1.00 29.00 127 TYR D N 1
ATOM 5801 C CA . TYR D 1 127 ? -7.193 21.778 20.890 1.00 30.34 127 TYR D CA 1
ATOM 5802 C C . TYR D 1 127 ? -8.335 22.750 21.054 1.00 31.72 127 TYR D C 1
ATOM 5803 O O . TYR D 1 127 ? -8.649 23.520 20.149 1.00 32.83 127 TYR D O 1
ATOM 5812 N N . THR D 1 128 ? -8.939 22.720 22.231 1.00 34.52 128 THR D N 1
ATOM 5813 C CA . THR D 1 128 ? -10.053 23.592 22.607 1.00 35.77 128 THR D CA 1
ATOM 5814 C C . THR D 1 128 ? -9.746 23.998 24.037 1.00 38.94 128 THR D C 1
ATOM 5815 O O . THR D 1 128 ? -8.789 23.483 24.628 1.00 36.84 128 THR D O 1
ATOM 5819 N N . GLU D 1 129 ? -10.554 24.904 24.591 1.00 46.20 129 GLU D N 1
ATOM 5820 C CA . GLU D 1 129 ? -10.487 25.283 26.008 1.00 51.84 129 GLU D CA 1
ATOM 5821 C C . GLU D 1 129 ? -10.499 24.049 26.917 1.00 55.39 129 GLU D C 1
ATOM 5822 O O . GLU D 1 129 ? -9.687 23.941 27.850 1.00 54.50 129 GLU D O 1
ATOM 5828 N N . ASN D 1 130 ? -11.424 23.132 26.617 1.00 56.35 130 ASN D N 1
ATOM 5829 C CA . ASN D 1 130 ? -11.632 21.889 27.363 1.00 55.70 130 ASN D CA 1
ATOM 5830 C C . ASN D 1 130 ? -10.584 20.814 27.105 1.00 53.43 130 ASN D C 1
ATOM 5831 O O . ASN D 1 130 ? -10.619 19.751 27.721 1.00 53.58 130 ASN D O 1
ATOM 5836 N N . GLY D 1 131 ? -9.659 21.081 26.194 1.00 51.32 131 GLY D N 1
ATOM 5837 C CA . GLY D 1 131 ? -8.673 20.082 25.809 1.00 46.47 131 GLY D CA 1
ATOM 5838 C C . GLY D 1 131 ? -9.020 19.465 24.467 1.00 42.01 131 GLY D C 1
ATOM 5839 O O . GLY D 1 131 ? -10.070 19.763 23.901 1.00 42.92 131 GLY D O 1
ATOM 5840 N N . PRO D 1 132 ? -8.145 18.589 23.951 1.00 40.19 132 PRO D N 1
ATOM 5841 C CA . PRO D 1 132 ? -8.240 18.178 22.533 1.00 37.32 132 PRO D CA 1
ATOM 5842 C C . PRO D 1 132 ? -9.532 17.419 22.252 1.00 35.52 132 PRO D C 1
ATOM 5843 O O . PRO D 1 132 ? -10.008 16.722 23.142 1.00 34.99 132 PRO D O 1
ATOM 5847 N N . VAL D 1 133 ? -10.127 17.630 21.070 1.00 31.06 133 VAL D N 1
ATOM 5848 C CA . VAL D 1 133 ? -11.245 16.799 20.572 1.00 28.08 133 VAL D CA 1
ATOM 5849 C C . VAL D 1 133 ? -10.966 16.304 19.166 1.00 24.80 133 VAL D C 1
ATOM 5850 O O . VAL D 1 133 ? -10.210 16.922 18.408 1.00 23.74 133 VAL D O 1
ATOM 5854 N N . GLY D 1 134 ? -11.577 15.179 18.833 1.00 21.06 134 GLY D N 1
ATOM 5855 C CA . GLY D 1 134 ? -11.417 14.559 17.541 1.00 20.40 134 GLY D CA 1
ATOM 5856 C C . GLY D 1 134 ? -12.091 15.322 16.417 1.00 21.33 134 GLY D C 1
ATOM 5857 O O . GLY D 1 134 ? -13.122 15.974 16.611 1.00 20.21 134 GLY D O 1
ATOM 5858 N N . LEU D 1 135 ? -11.474 15.246 15.243 1.00 21.26 135 LEU D N 1
ATOM 5859 C CA . LEU D 1 135 ? -11.967 15.914 14.034 1.00 22.64 135 LEU D CA 1
ATOM 5860 C C . LEU D 1 135 ? -12.588 14.974 13.033 1.00 21.98 135 LEU D C 1
ATOM 5861 O O . LEU D 1 135 ? -13.249 15.428 12.118 1.00 22.80 135 LEU D O 1
ATOM 5866 N N . LEU D 1 136 ? -12.361 13.669 13.158 1.00 21.65 136 LEU D N 1
ATOM 5867 C CA . LEU D 1 136 ? -12.958 12.745 12.186 1.00 22.48 136 LEU D CA 1
ATOM 5868 C C . LEU D 1 136 ? -14.426 12.486 12.516 1.00 23.86 136 LEU D C 1
ATOM 5869 O O . LEU D 1 136 ? -14.791 12.295 13.667 1.00 24.15 136 LEU D O 1
ATOM 5874 N N . GLU D 1 137 ? -15.268 12.481 11.499 1.00 24.42 137 GLU D N 1
ATOM 5875 C CA . GLU D 1 137 ? -16.670 12.186 11.686 1.00 24.19 137 GLU D CA 1
ATOM 5876 C C . GLU D 1 137 ? -17.086 11.096 10.711 1.00 22.02 137 GLU D C 1
ATOM 5877 O O . GLU D 1 137 ? -16.466 10.931 9.630 1.00 21.04 137 GLU D O 1
ATOM 5883 N N . GLY D 1 138 ? -18.109 10.333 11.099 1.00 19.28 138 GLY D N 1
ATOM 5884 C CA . GLY D 1 138 ? -18.701 9.354 10.200 1.00 18.15 138 GLY D CA 1
ATOM 5885 C C . GLY D 1 138 ? -17.829 8.165 9.904 1.00 17.03 138 GLY D C 1
ATOM 5886 O O . GLY D 1 138 ? -18.012 7.492 8.862 1.00 17.87 138 GLY D O 1
ATOM 5887 N N . LYS D 1 139 ? -16.922 7.851 10.830 1.00 16.00 139 LYS D N 1
ATOM 5888 C CA . LYS D 1 139 ? -16.080 6.656 10.708 1.00 16.54 139 LYS D CA 1
ATOM 5889 C C . LYS D 1 139 ? -16.540 5.505 11.601 1.00 16.61 139 LYS D C 1
ATOM 5890 O O . LYS D 1 139 ? -17.208 5.705 12.592 1.00 15.95 139 LYS D O 1
ATOM 5896 N N . LYS D 1 140 ? -16.155 4.288 11.250 1.00 17.76 140 LYS D N 1
ATOM 5897 C CA . LYS D 1 140 ? -16.435 3.153 12.107 1.00 19.47 140 LYS D CA 1
ATOM 5898 C C . LYS D 1 140 ? -15.186 2.290 12.064 1.00 18.72 140 LYS D C 1
ATOM 5899 O O . LYS D 1 140 ? -14.568 2.185 11.006 1.00 17.53 140 LYS D O 1
ATOM 5905 N N . ALA D 1 141 ? -14.825 1.668 13.199 1.00 17.43 141 ALA D N 1
ATOM 5906 C CA . ALA D 1 141 ? -13.689 0.734 13.244 1.00 15.50 141 ALA D CA 1
ATOM 5907 C C . ALA D 1 141 ? -14.025 -0.623 13.828 1.00 15.24 141 ALA D C 1
ATOM 5908 O O . ALA D 1 141 ? -14.972 -0.766 14.607 1.00 15.48 141 ALA D O 1
ATOM 5910 N N . LEU D 1 142 ? -13.250 -1.625 13.422 1.00 14.06 142 LEU D N 1
ATOM 5911 C CA . LEU D 1 142 ? -13.265 -2.933 14.042 1.00 14.14 142 LEU D CA 1
ATOM 5912 C C . LEU D 1 142 ? -11.807 -3.284 14.360 1.00 13.94 142 LEU D C 1
ATOM 5913 O O . LEU D 1 142 ? -10.903 -2.982 13.561 1.00 12.60 142 LEU D O 1
ATOM 5918 N N . HIS D 1 143 ? -11.607 -3.905 15.527 1.00 13.78 143 HIS D N 1
ATOM 5919 C CA . HIS D 1 143 ? -10.348 -4.522 15.935 1.00 13.10 143 HIS D CA 1
ATOM 5920 C C . HIS D 1 143 ? -10.589 -5.972 16.144 1.00 13.47 143 HIS D C 1
ATOM 5921 O O . HIS D 1 143 ? -11.391 -6.321 17.014 1.00 12.85 143 HIS D O 1
ATOM 5928 N N . ILE D 1 144 ? -9.909 -6.825 15.365 1.00 13.74 144 ILE D N 1
ATOM 5929 C CA . ILE D 1 144 ? -9.836 -8.229 15.690 1.00 14.91 144 ILE D CA 1
ATOM 5930 C C . ILE D 1 144 ? -8.455 -8.526 16.291 1.00 14.05 144 ILE D C 1
ATOM 5931 O O . ILE D 1 144 ? -7.409 -8.210 15.705 1.00 13.66 144 ILE D O 1
ATOM 5936 N N . GLN D 1 145 ? -8.449 -9.097 17.488 1.00 13.56 145 GLN D N 1
ATOM 5937 C CA . GLN D 1 145 ? -7.186 -9.350 18.195 1.00 13.41 145 GLN D CA 1
ATOM 5938 C C . GLN D 1 145 ? -7.095 -10.821 18.516 1.00 14.10 145 GLN D C 1
ATOM 5939 O O . GLN D 1 145 ? -8.045 -11.376 19.078 1.00 14.21 145 GLN D O 1
ATOM 5945 N N . ALA D 1 146 ? -5.973 -11.457 18.164 1.00 14.27 146 ALA D N 1
ATOM 5946 C CA . ALA D 1 146 ? -5.746 -12.842 18.589 1.00 15.30 146 ALA D CA 1
ATOM 5947 C C . ALA D 1 146 ? -4.791 -12.851 19.776 1.00 15.05 146 ALA D C 1
ATOM 5948 O O . ALA D 1 146 ? -3.813 -12.127 19.785 1.00 14.55 146 ALA D O 1
ATOM 5950 N N . THR D 1 147 ? -5.097 -13.650 20.790 1.00 15.31 147 THR D N 1
ATOM 5951 C CA . THR D 1 147 ? -4.364 -13.639 22.041 1.00 15.50 147 THR D CA 1
ATOM 5952 C C . THR D 1 147 ? -4.287 -15.077 22.552 1.00 16.42 147 THR D C 1
ATOM 5953 O O . THR D 1 147 ? -5.290 -15.812 22.515 1.00 16.98 147 THR D O 1
ATOM 5957 N N . GLY D 1 148 ? -3.123 -15.454 23.061 1.00 16.36 148 GLY D N 1
ATOM 5958 C CA . GLY D 1 148 ? -2.884 -16.782 23.634 1.00 17.81 148 GLY D CA 1
ATOM 5959 C C . GLY D 1 148 ? -3.827 -17.108 24.792 1.00 18.13 148 GLY D C 1
ATOM 5960 O O . GLY D 1 148 ? -4.483 -18.122 24.780 1.00 18.02 148 GLY D O 1
ATOM 5961 N N . GLY D 1 149 ? -3.867 -16.233 25.795 1.00 18.41 149 GLY D N 1
ATOM 5962 C CA . GLY D 1 149 ? -4.784 -16.366 26.917 1.00 18.79 149 GLY D CA 1
ATOM 5963 C C . GLY D 1 149 ? -6.137 -15.725 26.671 1.00 19.40 149 GLY D C 1
ATOM 5964 O O . GLY D 1 149 ? -6.498 -15.392 25.518 1.00 18.75 149 GLY D O 1
ATOM 5965 N N . VAL D 1 150 ? -6.899 -15.535 27.752 1.00 20.33 150 VAL D N 1
ATOM 5966 C CA . VAL D 1 150 ? -8.257 -14.933 27.641 1.00 21.18 150 VAL D CA 1
ATOM 5967 C C . VAL D 1 150 ? -8.375 -13.598 28.351 1.00 20.42 150 VAL D C 1
ATOM 5968 O O . VAL D 1 150 ? -8.126 -13.502 29.541 1.00 20.68 150 VAL D O 1
ATOM 5972 N N . TYR D 1 151 ? -8.773 -12.561 27.636 1.00 20.54 151 TYR D N 1
ATOM 5973 C CA . TYR D 1 151 ? -8.671 -11.210 28.204 1.00 20.20 151 TYR D CA 1
ATOM 5974 C C . TYR D 1 151 ? -9.901 -10.382 27.934 1.00 20.65 151 TYR D C 1
ATOM 5975 O O . TYR D 1 151 ? -10.018 -9.268 28.428 1.00 21.14 151 TYR D O 1
ATOM 5984 N N . SER D 1 152 ? -10.823 -10.915 27.156 1.00 21.92 152 SER D N 1
ATOM 5985 C CA . SER D 1 152 ? -11.956 -10.121 26.657 1.00 24.34 152 SER D CA 1
ATOM 5986 C C . SER D 1 152 ? -12.903 -9.649 27.765 1.00 25.78 152 SER D C 1
ATOM 5987 O O . SER D 1 152 ? -13.597 -8.659 27.587 1.00 28.65 152 SER D O 1
ATOM 5990 N N . GLU D 1 153 ? -12.888 -10.333 28.903 1.00 28.66 153 GLU D N 1
ATOM 5991 C CA . GLU D 1 153 ? -13.940 -10.235 29.898 1.00 33.62 153 GLU D CA 1
ATOM 5992 C C . GLU D 1 153 ? -13.303 -10.391 31.276 1.00 33.94 153 GLU D C 1
ATOM 5993 O O . GLU D 1 153 ? -12.332 -11.120 31.416 1.00 35.05 153 GLU D O 1
ATOM 5999 N N . GLY D 1 154 ? -13.841 -9.711 32.288 1.00 34.95 154 GLY D N 1
ATOM 6000 C CA . GLY D 1 154 ? -13.421 -9.933 33.676 1.00 33.46 154 GLY D CA 1
ATOM 6001 C C . GLY D 1 154 ? -12.060 -9.366 34.046 1.00 32.23 154 GLY D C 1
ATOM 6002 O O . GLY D 1 154 ? -11.615 -8.388 33.465 1.00 31.53 154 GLY D O 1
ATOM 6003 N N . ALA D 1 155 ? -11.400 -10.001 35.012 1.00 33.08 155 ALA D N 1
ATOM 6004 C CA . ALA D 1 155 ? -10.208 -9.443 35.656 1.00 32.18 155 ALA D CA 1
ATOM 6005 C C . ALA D 1 155 ? -9.076 -9.042 34.685 1.00 31.53 155 ALA D C 1
ATOM 6006 O O . ALA D 1 155 ? -8.578 -7.909 34.726 1.00 29.26 155 ALA D O 1
ATOM 6008 N N . TYR D 1 156 ? -8.716 -9.968 33.799 1.00 30.12 156 TYR D N 1
ATOM 6009 C CA . TYR D 1 156 ? -7.605 -9.812 32.868 1.00 29.44 156 TYR D CA 1
ATOM 6010 C C . TYR D 1 156 ? -7.813 -8.789 31.761 1.00 27.91 156 TYR D C 1
ATOM 6011 O O . TYR D 1 156 ? -6.858 -8.409 31.104 1.00 28.36 156 TYR D O 1
ATOM 6020 N N . ALA D 1 157 ? -9.038 -8.312 31.590 1.00 26.25 157 ALA D N 1
ATOM 6021 C CA . ALA D 1 157 ? -9.280 -7.182 30.698 1.00 25.53 157 ALA D CA 1
ATOM 6022 C C . ALA D 1 157 ? -8.391 -5.977 31.052 1.00 23.73 157 ALA D C 1
ATOM 6023 O O . ALA D 1 157 ? -7.939 -5.251 30.161 1.00 25.43 157 ALA D O 1
ATOM 6025 N N . ALA D 1 158 ? -8.099 -5.792 32.336 1.00 23.53 158 ALA D N 1
ATOM 6026 C CA . ALA D 1 158 ? -7.222 -4.702 32.785 1.00 22.33 158 ALA D CA 1
ATOM 6027 C C . ALA D 1 158 ? -5.816 -4.730 32.145 1.00 22.27 158 ALA D C 1
ATOM 6028 O O . ALA D 1 158 ? -5.204 -3.673 32.008 1.00 20.48 158 ALA D O 1
ATOM 6030 N N . VAL D 1 159 ? -5.324 -5.901 31.721 1.00 21.06 159 VAL D N 1
ATOM 6031 C CA . VAL D 1 159 ? -4.009 -5.966 31.045 1.00 20.58 159 VAL D CA 1
ATOM 6032 C C . VAL D 1 159 ? -4.066 -6.146 29.498 1.00 19.80 159 VAL D C 1
ATOM 6033 O O . VAL D 1 159 ? -3.087 -6.545 28.855 1.00 17.51 159 VAL D O 1
ATOM 6037 N N . ASP D 1 160 ? -5.220 -5.836 28.915 1.00 18.59 160 ASP D N 1
ATOM 6038 C CA . ASP D 1 160 ? -5.382 -5.921 27.473 1.00 18.09 160 ASP D CA 1
ATOM 6039 C C . ASP D 1 160 ? -4.994 -4.589 26.854 1.00 16.23 160 ASP D C 1
ATOM 6040 O O . ASP D 1 160 ? -5.856 -3.919 26.278 1.00 15.82 160 ASP D O 1
ATOM 6045 N N . PHE D 1 161 ? -3.718 -4.206 26.963 1.00 15.44 161 PHE D N 1
ATOM 6046 C CA . PHE D 1 161 ? -3.273 -2.839 26.584 1.00 14.87 161 PHE D CA 1
ATOM 6047 C C . PHE D 1 161 ? -3.368 -2.508 25.106 1.00 15.04 161 PHE D C 1
ATOM 6048 O O . PHE D 1 161 ? -3.673 -1.379 24.745 1.00 16.44 161 PHE D O 1
ATOM 6056 N N . GLY D 1 162 ? -3.107 -3.499 24.261 1.00 14.96 162 GLY D N 1
ATOM 6057 C CA . GLY D 1 162 ? -3.273 -3.391 22.823 1.00 15.78 162 GLY D CA 1
ATOM 6058 C C . GLY D 1 162 ? -4.694 -3.023 22.442 1.00 16.29 162 GLY D C 1
ATOM 6059 O O . GLY D 1 162 ? -4.911 -2.000 21.762 1.00 17.64 162 GLY D O 1
ATOM 6060 N N . ARG D 1 163 ? -5.667 -3.805 22.921 1.00 15.06 163 ARG D N 1
ATOM 6061 C CA . ARG D 1 163 ? -7.050 -3.451 22.730 1.00 14.00 163 ARG D CA 1
ATOM 6062 C C . ARG D 1 163 ? -7.481 -2.082 23.291 1.00 14.40 163 ARG D C 1
ATOM 6063 O O . ARG D 1 163 ? -8.105 -1.324 22.558 1.00 13.57 163 ARG D O 1
ATOM 6071 N N . ASN D 1 164 ? -7.172 -1.790 24.564 1.00 13.73 164 ASN D N 1
ATOM 6072 C CA . ASN D 1 164 ? -7.674 -0.596 25.214 1.00 14.64 164 ASN D CA 1
ATOM 6073 C C . ASN D 1 164 ? -7.015 0.686 24.686 1.00 13.86 164 ASN D C 1
ATOM 6074 O O . ASN D 1 164 ? -7.643 1.754 24.621 1.00 13.60 164 ASN D O 1
ATOM 6079 N N . HIS D 1 165 ? -5.742 0.576 24.347 1.00 13.60 165 HIS D N 1
ATOM 6080 C CA . HIS D 1 165 ? -5.025 1.720 23.830 1.00 14.13 165 HIS D CA 1
ATOM 6081 C C . HIS D 1 165 ? -5.502 2.088 22.419 1.00 13.99 165 HIS D C 1
ATOM 6082 O O . HIS D 1 165 ? -5.742 3.246 22.127 1.00 14.13 165 HIS D O 1
ATOM 6089 N N . LEU D 1 166 ? -5.631 1.104 21.544 1.00 14.90 166 LEU D N 1
ATOM 6090 C CA . LEU D 1 166 ? -6.184 1.322 20.195 1.00 15.34 166 LEU D CA 1
ATOM 6091 C C . LEU D 1 166 ? -7.563 2.017 20.179 1.00 16.01 166 LEU D C 1
ATOM 6092 O O . LEU D 1 166 ? -7.738 3.043 19.530 1.00 16.86 166 LEU D O 1
ATOM 6097 N N . LYS D 1 167 ? -8.517 1.474 20.920 1.00 17.45 167 LYS D N 1
ATOM 6098 C CA . LYS D 1 167 ? -9.838 2.078 21.134 1.00 17.78 167 LYS D CA 1
ATOM 6099 C C . LYS D 1 167 ? -9.716 3.525 21.649 1.00 16.65 167 LYS D C 1
ATOM 6100 O O . LYS D 1 167 ? -10.452 4.423 21.204 1.00 16.53 167 LYS D O 1
ATOM 6106 N N . THR D 1 168 ? -8.764 3.746 22.561 1.00 14.97 168 THR D N 1
ATOM 6107 C CA . THR D 1 168 ? -8.555 5.082 23.172 1.00 13.92 168 THR D CA 1
ATOM 6108 C C . THR D 1 168 ? -8.083 6.080 22.144 1.00 13.59 168 THR D C 1
ATOM 6109 O O . THR D 1 168 ? -8.654 7.171 22.019 1.00 12.35 168 THR D O 1
ATOM 6113 N N . VAL D 1 169 ? -7.089 5.686 21.354 1.00 13.40 169 VAL D N 1
ATOM 6114 C CA . VAL D 1 169 ? -6.622 6.588 20.278 1.00 13.48 169 VAL D CA 1
ATOM 6115 C C . VAL D 1 169 ? -7.700 6.880 19.220 1.00 14.14 169 VAL D C 1
ATOM 6116 O O . VAL D 1 169 ? -7.925 8.049 18.838 1.00 14.80 169 VAL D O 1
ATOM 6120 N N . LEU D 1 170 ? -8.327 5.826 18.712 1.00 13.93 170 LEU D N 1
ATOM 6121 C CA . LEU D 1 170 ? -9.439 5.982 17.773 1.00 15.24 170 LEU D CA 1
ATOM 6122 C C . LEU D 1 170 ? -10.529 6.933 18.345 1.00 15.55 170 LEU D C 1
ATOM 6123 O O . LEU D 1 170 ? -11.005 7.850 17.657 1.00 15.11 170 LEU D O 1
ATOM 6128 N N . GLY D 1 171 ? -10.921 6.701 19.607 1.00 15.92 171 GLY D N 1
ATOM 6129 C CA . GLY D 1 171 ? -11.902 7.564 20.264 1.00 16.91 171 GLY D CA 1
ATOM 6130 C C . GLY D 1 171 ? -11.428 8.985 20.257 1.00 17.99 171 GLY D C 1
ATOM 6131 O O . GLY D 1 171 ? -12.175 9.907 19.963 1.00 18.70 171 GLY D O 1
ATOM 6132 N N . PHE D 1 172 ? -10.147 9.161 20.545 1.00 19.27 172 PHE D N 1
ATOM 6133 C CA . PHE D 1 172 ? -9.556 10.473 20.623 1.00 18.50 172 PHE D CA 1
ATOM 6134 C C . PHE D 1 172 ? -9.575 11.215 19.268 1.00 18.72 172 PHE D C 1
ATOM 6135 O O . PHE D 1 172 ? -9.784 12.425 19.244 1.00 17.13 172 PHE D O 1
ATOM 6143 N N . VAL D 1 173 ? -9.344 10.514 18.156 1.00 16.86 173 VAL D N 1
ATOM 6144 C CA . VAL D 1 173 ? -9.447 11.185 16.832 1.00 18.05 173 VAL D CA 1
ATOM 6145 C C . VAL D 1 173 ? -10.889 11.292 16.303 1.00 17.77 173 VAL D C 1
ATOM 6146 O O . VAL D 1 173 ? -11.126 11.839 15.247 1.00 16.85 173 VAL D O 1
ATOM 6150 N N . GLY D 1 174 ? -11.839 10.767 17.069 1.00 19.28 174 GLY D N 1
ATOM 6151 C CA . GLY D 1 174 ? -13.267 10.917 16.779 1.00 21.17 174 GLY D CA 1
ATOM 6152 C C . GLY D 1 174 ? -13.948 9.656 16.283 1.00 23.21 174 GLY D C 1
ATOM 6153 O O . GLY D 1 174 ? -15.130 9.674 15.938 1.00 25.11 174 GLY D O 1
ATOM 6154 N N . VAL D 1 175 ? -13.213 8.551 16.224 1.00 21.58 175 VAL D N 1
ATOM 6155 C CA . VAL D 1 175 ? -13.830 7.270 15.888 1.00 21.33 175 VAL D CA 1
ATOM 6156 C C . VAL D 1 175 ? -14.308 6.605 17.206 1.00 21.35 175 VAL D C 1
ATOM 6157 O O . VAL D 1 175 ? -13.589 5.795 17.815 1.00 20.53 175 VAL D O 1
ATOM 6161 N N . ASN D 1 176 ? -15.501 6.969 17.659 1.00 22.91 176 ASN D N 1
ATOM 6162 C CA . ASN D 1 176 ? -16.088 6.376 18.877 1.00 25.15 176 ASN D CA 1
ATOM 6163 C C . ASN D 1 176 ? -16.977 5.129 18.644 1.00 26.93 176 ASN D C 1
ATOM 6164 O O . ASN D 1 176 ? -17.320 4.408 19.596 1.00 28.97 176 ASN D O 1
ATOM 6169 N N . ASP D 1 177 ? -17.332 4.878 17.379 1.00 25.45 177 ASP D N 1
ATOM 6170 C CA . ASP D 1 177 ? -18.077 3.692 16.978 1.00 24.30 177 ASP D CA 1
ATOM 6171 C C . ASP D 1 177 ? -17.077 2.605 16.588 1.00 23.29 177 ASP D C 1
ATOM 6172 O O . ASP D 1 177 ? -16.517 2.620 15.487 1.00 21.59 177 ASP D O 1
ATOM 6177 N N . THR D 1 178 ? -16.801 1.685 17.509 1.00 21.23 178 THR D N 1
ATOM 6178 C CA . THR D 1 178 ? -15.809 0.657 17.260 1.00 21.86 178 THR D CA 1
ATOM 6179 C C . THR D 1 178 ? -16.402 -0.704 17.621 1.00 21.11 178 THR D C 1
ATOM 6180 O O . THR D 1 178 ? -17.314 -0.783 18.452 1.00 21.32 178 THR D O 1
ATOM 6184 N N . GLU D 1 179 ? -15.886 -1.754 17.003 1.00 18.53 179 GLU D N 1
ATOM 6185 C CA . GLU D 1 179 ? -16.344 -3.096 17.266 1.00 18.58 179 GLU D CA 1
ATOM 6186 C C . GLU D 1 179 ? -15.098 -3.887 17.641 1.00 16.25 179 GLU D C 1
ATOM 6187 O O . GLU D 1 179 ? -13.977 -3.490 17.297 1.00 14.30 179 GLU D O 1
ATOM 6193 N N . TYR D 1 180 ? -15.304 -4.999 18.326 1.00 15.42 180 TYR D N 1
ATOM 6194 C CA . TYR D 1 180 ? -14.199 -5.804 18.815 1.00 15.35 180 TYR D CA 1
ATOM 6195 C C . TYR D 1 180 ? -14.482 -7.281 18.684 1.00 14.82 180 TYR D C 1
ATOM 6196 O O . TYR D 1 180 ? -15.522 -7.734 19.121 1.00 14.86 180 TYR D O 1
ATOM 6205 N N . ILE D 1 181 ? -13.546 -8.036 18.111 1.00 14.32 181 ILE D N 1
ATOM 6206 C CA . ILE D 1 181 ? -13.676 -9.492 18.045 1.00 14.53 181 ILE D CA 1
ATOM 6207 C C . ILE D 1 181 ? -12.353 -10.063 18.538 1.00 15.09 181 ILE D C 1
ATOM 6208 O O . ILE D 1 181 ? -11.318 -9.773 17.957 1.00 14.83 181 ILE D O 1
ATOM 6213 N N . ALA D 1 182 ? -12.414 -10.832 19.621 1.00 15.75 182 ALA D N 1
ATOM 6214 C CA . ALA D 1 182 ? -11.278 -11.554 20.201 1.00 16.98 182 ALA D CA 1
ATOM 6215 C C . ALA D 1 182 ? -11.213 -12.979 19.629 1.00 17.86 182 ALA D C 1
ATOM 6216 O O . ALA D 1 182 ? -12.246 -13.607 19.436 1.00 18.85 182 ALA D O 1
ATOM 6218 N N . VAL D 1 183 ? -10.005 -13.466 19.344 1.00 17.86 183 VAL D N 1
ATOM 6219 C CA . VAL D 1 183 ? -9.768 -14.861 18.975 1.00 18.18 183 VAL D CA 1
ATOM 6220 C C . VAL D 1 183 ? -8.803 -15.296 20.067 1.00 19.04 183 VAL D C 1
ATOM 6221 O O . VAL D 1 183 ? -7.562 -15.120 19.953 1.00 19.11 183 VAL D O 1
ATOM 6225 N N . GLU D 1 184 ? -9.364 -15.817 21.154 1.00 19.56 184 GLU D N 1
ATOM 6226 C CA . GLU D 1 184 ? -8.641 -15.923 22.418 1.00 20.22 184 GLU D CA 1
ATOM 6227 C C . GLU D 1 184 ? -8.667 -17.338 23.000 1.00 20.32 184 GLU D C 1
ATOM 6228 O O . GLU D 1 184 ? -9.591 -18.077 22.779 1.00 18.62 184 GLU D O 1
ATOM 6234 N N . GLY D 1 185 ? -7.622 -17.695 23.735 1.00 21.63 185 GLY D N 1
ATOM 6235 C CA . GLY D 1 185 ? -7.600 -18.966 24.471 1.00 23.47 185 GLY D CA 1
ATOM 6236 C C . GLY D 1 185 ? -6.932 -20.123 23.744 1.00 24.60 185 GLY D C 1
ATOM 6237 O O . GLY D 1 185 ? -6.923 -21.247 24.256 1.00 26.37 185 GLY D O 1
ATOM 6238 N N . MET D 1 186 ? -6.405 -19.875 22.545 1.00 24.64 186 MET D N 1
ATOM 6239 C CA . MET D 1 186 ? -5.796 -20.945 21.741 1.00 26.21 186 MET D CA 1
ATOM 6240 C C . MET D 1 186 ? -4.516 -21.523 22.345 1.00 28.53 186 MET D C 1
ATOM 6241 O O . MET D 1 186 ? -4.189 -22.700 22.117 1.00 29.28 186 MET D O 1
ATOM 6246 N N . ASN D 1 187 ? -3.777 -20.717 23.097 1.00 27.64 187 ASN D N 1
ATOM 6247 C CA . ASN D 1 187 ? -2.623 -21.271 23.819 1.00 31.70 187 ASN D CA 1
ATOM 6248 C C . ASN D 1 187 ? -2.976 -21.686 25.246 1.00 31.79 187 ASN D C 1
ATOM 6249 O O . ASN D 1 187 ? -2.259 -22.463 25.857 1.00 34.23 187 ASN D O 1
ATOM 6254 N N . ALA D 1 188 ? -4.084 -21.185 25.772 1.00 31.44 188 ALA D N 1
ATOM 6255 C CA . ALA D 1 188 ? -4.547 -21.646 27.071 1.00 34.34 188 ALA D CA 1
ATOM 6256 C C . ALA D 1 188 ? -5.105 -23.054 26.906 1.00 36.91 188 ALA D C 1
ATOM 6257 O O . ALA D 1 188 ? -4.965 -23.889 27.791 1.00 35.87 188 ALA D O 1
ATOM 6259 N N . ASN D 1 189 ? -5.707 -23.319 25.747 1.00 37.68 189 ASN D N 1
ATOM 6260 C CA . ASN D 1 189 ? -6.318 -24.618 25.473 1.00 36.82 189 ASN D CA 1
ATOM 6261 C C . ASN D 1 189 ? -6.106 -25.119 24.030 1.00 33.27 189 ASN D C 1
ATOM 6262 O O . ASN D 1 189 ? -7.001 -25.000 23.194 1.00 31.07 189 ASN D O 1
ATOM 6267 N N . PRO D 1 190 ? -4.927 -25.709 23.738 1.00 31.13 190 PRO D N 1
ATOM 6268 C CA . PRO D 1 190 ? -4.657 -26.041 22.329 1.00 31.95 190 PRO D CA 1
ATOM 6269 C C . PRO D 1 190 ? -5.670 -27.014 21.705 1.00 33.60 190 PRO D C 1
ATOM 6270 O O . PRO D 1 190 ? -5.838 -27.011 20.492 1.00 32.57 190 PRO D O 1
ATOM 6274 N N . GLU D 1 191 ? -6.348 -27.819 22.519 1.00 36.37 191 GLU D N 1
ATOM 6275 C CA . GLU D 1 191 ? -7.304 -28.803 21.997 1.00 39.88 191 GLU D CA 1
ATOM 6276 C C . GLU D 1 191 ? -8.537 -28.125 21.428 1.00 38.79 191 GLU D C 1
ATOM 6277 O O . GLU D 1 191 ? -9.216 -28.694 20.579 1.00 42.38 191 GLU D O 1
ATOM 6283 N N . LYS D 1 192 ? -8.805 -26.917 21.909 1.00 37.16 192 LYS D N 1
ATOM 6284 C CA . LYS D 1 192 ? -9.933 -26.109 21.486 1.00 35.45 192 LYS D CA 1
ATOM 6285 C C . LYS D 1 192 ? -9.563 -25.096 20.391 1.00 33.80 192 LYS D C 1
ATOM 6286 O O . LYS D 1 192 ? -10.425 -24.391 19.890 1.00 31.24 192 LYS D O 1
ATOM 6292 N N . ALA D 1 193 ? -8.288 -25.014 20.022 1.00 32.60 193 ALA D N 1
ATOM 6293 C CA . ALA D 1 193 ? -7.856 -23.997 19.071 1.00 30.95 193 ALA D CA 1
ATOM 6294 C C . ALA D 1 193 ? -8.758 -23.932 17.835 1.00 30.31 193 ALA D C 1
ATOM 6295 O O . ALA D 1 193 ? -9.125 -22.853 17.362 1.00 28.18 193 ALA D O 1
ATOM 6297 N N . GLN D 1 194 ? -9.133 -25.087 17.322 1.00 30.89 194 GLN D N 1
ATOM 6298 C CA . GLN D 1 194 ? -9.840 -25.118 16.071 1.00 33.45 194 GLN D CA 1
ATOM 6299 C C . GLN D 1 194 ? -11.317 -24.669 16.229 1.00 32.06 194 GLN D C 1
ATOM 6300 O O . GLN D 1 194 ? -11.828 -23.928 15.384 1.00 31.10 194 GLN D O 1
ATOM 6306 N N . GLU D 1 195 ? -11.982 -25.090 17.306 1.00 31.85 195 GLU D N 1
ATOM 6307 C CA . GLU D 1 195 ? -13.327 -24.565 17.612 1.00 32.24 195 GLU D CA 1
ATOM 6308 C C . GLU D 1 195 ? -13.331 -23.089 17.999 1.00 27.99 195 GLU D C 1
ATOM 6309 O O . GLU D 1 195 ? -14.309 -22.381 17.764 1.00 26.46 195 GLU D O 1
ATOM 6315 N N . ILE D 1 196 ? -12.247 -22.636 18.622 1.00 25.58 196 ILE D N 1
ATOM 6316 C CA . ILE D 1 196 ? -12.159 -21.257 19.003 1.00 23.23 196 ILE D CA 1
ATOM 6317 C C . ILE D 1 196 ? -12.093 -20.486 17.697 1.00 22.61 196 ILE D C 1
ATOM 6318 O O . ILE D 1 196 ? -12.766 -19.467 17.540 1.00 21.19 196 ILE D O 1
ATOM 6323 N N . LYS D 1 197 ? -11.296 -20.991 16.754 1.00 23.64 197 LYS D N 1
ATOM 6324 C CA . LYS D 1 197 ? -11.097 -20.293 15.470 1.00 24.05 197 LYS D CA 1
ATOM 6325 C C . LYS D 1 197 ? -12.373 -20.245 14.633 1.00 24.44 197 LYS D C 1
ATOM 6326 O O . LYS D 1 197 ? -12.697 -19.202 14.099 1.00 23.81 197 LYS D O 1
ATOM 6332 N N . GLU D 1 198 ? -13.101 -21.359 14.546 1.00 25.54 198 GLU D N 1
ATOM 6333 C CA . GLU D 1 198 ? -14.354 -21.386 13.767 1.00 27.30 198 GLU D CA 1
ATOM 6334 C C . GLU D 1 198 ? -15.486 -20.537 14.382 1.00 25.21 198 GLU D C 1
ATOM 6335 O O . GLU D 1 198 ? -16.204 -19.854 13.661 1.00 23.84 198 GLU D O 1
ATOM 6341 N N . ALA D 1 199 ? -15.647 -20.566 15.703 1.00 24.18 199 ALA D N 1
ATOM 6342 C CA . ALA D 1 199 ? -16.646 -19.701 16.350 1.00 23.56 199 ALA D CA 1
ATOM 6343 C C . ALA D 1 199 ? -16.344 -18.199 16.060 1.00 23.09 199 ALA D C 1
ATOM 6344 O O . ALA D 1 199 ? -17.248 -17.397 15.785 1.00 23.31 199 ALA D O 1
ATOM 6346 N N . ALA D 1 200 ? -15.067 -17.828 16.113 1.00 21.45 200 ALA D N 1
ATOM 6347 C CA . ALA D 1 200 ? -14.679 -16.442 15.815 1.00 20.55 200 ALA D CA 1
ATOM 6348 C C . ALA D 1 200 ? -14.972 -16.071 14.340 1.00 19.87 200 ALA D C 1
ATOM 6349 O O . ALA D 1 200 ? -15.475 -14.986 14.038 1.00 19.33 200 ALA D O 1
ATOM 6351 N N . ILE D 1 201 ? -14.682 -16.991 13.430 1.00 19.62 201 ILE D N 1
ATOM 6352 C CA . ILE D 1 201 ? -15.013 -16.801 12.007 1.00 20.13 201 ILE D CA 1
ATOM 6353 C C . ILE D 1 201 ? -16.508 -16.532 11.810 1.00 20.25 201 ILE D C 1
ATOM 6354 O O . ILE D 1 201 ? -16.900 -15.534 11.163 1.00 19.13 201 ILE D O 1
ATOM 6359 N N . ALA D 1 202 ? -17.342 -17.413 12.372 1.00 20.97 202 ALA D N 1
ATOM 6360 C CA . ALA D 1 202 ? -18.799 -17.206 12.377 1.00 22.07 202 ALA D CA 1
ATOM 6361 C C . ALA D 1 202 ? -19.207 -15.852 12.990 1.00 21.49 202 ALA D C 1
ATOM 6362 O O . ALA D 1 202 ? -20.110 -15.202 12.480 1.00 21.77 202 ALA D O 1
ATOM 6364 N N . ASN D 1 203 ? -18.551 -15.435 14.076 1.00 21.93 203 ASN D N 1
ATOM 6365 C CA . ASN D 1 203 ? -18.782 -14.091 14.680 1.00 21.02 203 ASN D CA 1
ATOM 6366 C C . ASN D 1 203 ? -18.447 -12.977 13.675 1.00 20.50 203 ASN D C 1
ATOM 6367 O O . ASN D 1 203 ? -19.159 -11.970 13.563 1.00 20.16 203 ASN D O 1
ATOM 6372 N N . ALA D 1 204 ? -17.330 -13.155 12.971 1.00 19.38 204 ALA D N 1
ATOM 6373 C CA . ALA D 1 204 ? -16.856 -12.182 12.002 1.00 18.46 204 ALA D CA 1
ATOM 6374 C C . ALA D 1 204 ? -17.806 -12.111 10.808 1.00 19.01 204 ALA D C 1
ATOM 6375 O O . ALA D 1 204 ? -18.101 -11.026 10.280 1.00 17.56 204 ALA D O 1
ATOM 6377 N N . ARG D 1 205 ? -18.238 -13.279 10.351 1.00 20.60 205 ARG D N 1
ATOM 6378 C CA . ARG D 1 205 ? -19.158 -13.347 9.211 1.00 24.32 205 ARG D CA 1
ATOM 6379 C C . ARG D 1 205 ? -20.484 -12.642 9.488 1.00 23.78 205 ARG D C 1
ATOM 6380 O O . ARG D 1 205 ? -21.034 -11.963 8.608 1.00 23.10 205 ARG D O 1
ATOM 6388 N N . GLU D 1 206 ? -20.978 -12.760 10.717 1.00 23.62 206 GLU D N 1
ATOM 6389 C CA . GLU D 1 206 ? -22.249 -12.101 11.049 1.00 23.26 206 GLU D CA 1
ATOM 6390 C C . GLU D 1 206 ? -22.052 -10.608 11.162 1.00 21.70 206 GLU D C 1
ATOM 6391 O O . GLU D 1 206 ? -22.908 -9.857 10.705 1.00 18.30 206 GLU D O 1
ATOM 6397 N N . LEU D 1 207 ? -20.938 -10.177 11.783 1.00 20.61 207 LEU D N 1
ATOM 6398 C CA . LEU D 1 207 ? -20.676 -8.731 11.906 1.00 19.85 207 LEU D CA 1
ATOM 6399 C C . LEU D 1 207 ? -20.515 -8.078 10.530 1.00 18.36 207 LEU D C 1
ATOM 6400 O O . LEU D 1 207 ? -20.834 -6.895 10.334 1.00 18.75 207 LEU D O 1
ATOM 6405 N N . ALA D 1 208 ? -20.007 -8.833 9.564 1.00 19.13 208 ALA D N 1
ATOM 6406 C CA . ALA D 1 208 ? -19.795 -8.285 8.219 1.00 19.41 208 ALA D CA 1
ATOM 6407 C C . ALA D 1 208 ? -21.102 -7.806 7.561 1.00 20.51 208 ALA D C 1
ATOM 6408 O O . ALA D 1 208 ? -21.077 -6.887 6.718 1.00 20.67 208 ALA D O 1
ATOM 6410 N N . LYS D 1 209 ? -22.225 -8.435 7.932 1.00 20.17 209 LYS D N 1
ATOM 6411 C CA . LYS D 1 209 ? -23.527 -8.049 7.405 1.00 21.72 209 LYS D CA 1
ATOM 6412 C C . LYS D 1 209 ? -24.057 -6.794 8.059 1.00 22.18 209 LYS D C 1
ATOM 6413 O O . LYS D 1 209 ? -24.973 -6.174 7.532 1.00 22.98 209 LYS D O 1
ATOM 6419 N N . ARG D 1 210 ? -23.555 -6.432 9.230 1.00 22.36 210 ARG D N 1
ATOM 6420 C CA . ARG D 1 210 ? -24.013 -5.177 9.810 1.00 24.82 210 ARG D CA 1
ATOM 6421 C C . ARG D 1 210 ? -22.936 -4.127 9.915 1.00 27.69 210 ARG D C 1
ATOM 6422 O O . ARG D 1 210 ? -23.185 -3.033 10.414 1.00 30.02 210 ARG D O 1
ATOM 6430 N N . PHE D 1 211 ? -21.745 -4.433 9.438 1.00 28.61 211 PHE D N 1
ATOM 6431 C CA . PHE D 1 211 ? -20.666 -3.471 9.584 1.00 31.25 211 PHE D CA 1
ATOM 6432 C C . PHE D 1 211 ? -20.771 -2.334 8.570 1.00 35.20 211 PHE D C 1
ATOM 6433 O O . PHE D 1 211 ? -21.175 -2.542 7.411 1.00 42.37 211 PHE D O 1
#

Solvent-accessible surface area: 37301 Å² total; per-residue (Å²): 79,66,1,0,13,2,7,1,18,23,54,51,24,167,54,18,72,1,26,16,0,0,74,7,0,6,84,22,6,77,120,82,68,101,160,29,124,34,52,90,24,51,4,51,124,48,81,21,18,44,10,24,59,40,5,62,41,2,97,41,59,74,94,81,68,99,33,34,93,40,3,69,55,75,14,0,37,54,13,20,18,9,77,86,12,16,73,36,0,54,86,0,49,49,0,0,2,1,2,13,27,35,32,32,7,7,0,10,28,1,0,7,3,0,1,1,0,8,37,45,57,109,0,16,102,161,54,184,147,21,67,59,26,61,14,153,67,32,49,0,0,12,0,0,11,4,20,22,84,28,34,153,60,92,143,31,77,36,2,13,0,62,31,4,1,105,30,0,4,21,33,0,21,0,118,84,50,71,45,5,25,0,34,4,10,118,78,64,86,140,97,16,115,77,42,56,96,67,8,30,61,70,0,133,83,6,0,138,146,18,83,42,1,0,10,2,4,1,20,22,56,66,32,170,49,12,68,1,16,16,0,0,71,10,0,17,106,15,5,103,106,90,64,110,176,26,110,38,42,88,15,42,5,50,125,49,97,19,14,43,10,26,57,39,1,63,43,0,96,42,47,76,92,77,65,85,45,86,146,42,11,71,115,77,12,13,115,52,8,48,16,8,83,79,10,8,113,36,0,50,106,0,43,41,0,0,2,0,2,13,26,34,31,31,7,7,0,10,29,2,1,7,1,0,1,1,1,7,39,45,60,112,0,17,94,155,50,182,139,23,68,65,23,68,17,158,65,29,44,1,1,11,0,0,11,4,20,21,77,30,30,131,58,95,148,31,73,36,1,14,0,69,50,4,1,71,33,2,4,19,40,1,22,0,111,76,43,64,51,6,23,0,35,3,12,118,79,53,86,146,96,18,110,90,23,51,112,67,8,29,61,74,0,122,93,5,0,134,141,16,74,76,1,0,12,2,3,1,20,26,59,70,34,169,55,14,71,1,28,19,0,0,75,12,0,4,77,24,4,75,122,74,61,107,155,27,118,39,62,86,17,46,3,48,123,48,81,21,16,45,9,28,62,41,5,68,44,2,89,40,49,75,90,72,70,85,30,32,88,39,5,69,61,77,14,0,43,52,13,10,13,9,78,70,15,11,70,34,0,50,87,0,46,50,0,0,2,0,2,13,26,33,32,30,6,7,0,12,36,1,0,6,1,0,1,1,0,8,38,54,54,99,0,16,103,157,36,166,139,24,70,73,22,63,17,153,65,35,45,0,0,4,0,0,10,4,24,22,78,27,34,140,59,92,143,33,76,36,1,13,0,60,31,3,1,100,28,0,2,17,36,0,24,1,120,74,39,53,47,4,23,0,38,0,10,114,70,62,88,146,120,16,101,88,38,54,90,64,8,29,61,69,0,135,88,6,0,141,143,15,79,68,0,1,8,2,3,1,19,23,50,71,29,175,55,12,71,2,18,21,0,0,74,14,0,9,94,17,4,84,117,85,50,112,125,20,113,35,61,83,18,48,6,66,124,44,93,22,16,47,11,27,61,42,2,80,40,1,92,43,53,75,94,79,68,89,40,86,150,44,9,76,119,72,11,33,108,53,10,47,21,8,76,85,6,7,93,49,0,36,96,0,44,53,0,0,2,1,2,15,26,33,31,31,7,7,0,11,31,1,1,8,2,0,2,1,1,7,41,46,55,103,0,19,98,155,44,180,142,22,65,64,27,64,16,152,68,32,37,1,0,12,0,0,11,2,22,22,64,29,36,120,60,90,143,32,75,35,2,14,0,68,47,4,1,92,30,1,4,16,35,0,24,0,108,75,35,58,51,6,25,0,37,4,13,120,73,52,88,137,106,20,108,80,27,67,97,65,8,35,61,72,0,129,82,6,0,135,139,15

Organism: NCBI:txid391699

B-factor: mean 25.07, std 11.44, range [10.6, 79.75]